Protein 3AL5 (pdb70)

Radius of gyration: 54.38 Å; Cα contacts (8 Å, |Δi|>4): 2625; chains: 4; bounding box: 56×183×69 Å

Nearest PDB structures (foldseek):
  3al6-assembly2_D  TM=9.969E-01  e=1.063E-65  Homo sapiens
  3al5-assembly1_A  TM=9.941E-01  e=2.226E-61  Homo sapiens
  3al6-assembly1_A  TM=9.921E-01  e=4.547E-59  Homo sapiens
  3al5-assembly2_C  TM=9.938E-01  e=9.285E-57  Homo sapiens
  3al6-assembly2_C  TM=9.927E-01  e=5.433E-50  Homo sapiens

Sequence (1205 aa):
QHLPVPRLEGVSREQFMQHLYPQRKPLVLEGIDLGPCTSKWTVDYLSQVGGKKEVKIHVQMDFSKNFVYRTLPFDQLVQRAAEKHKEFFVSEDEKYYLRSLGEDPRKDVADIRKQFPLLKGDIKFPEFFKEEQFFSSVFRISSPGLQLWTHYDVMDNLLIQVTGKKRVVLFSPRDAQYLYLKGTKSEVLNIDNPDLAKYPLFSKARRYECSLEAGDVLFIPALWFHNVISEEFGVGVNIFWKHLPSECYDKTDTYGNKDPTAASRAAQILDRALKTLAELPEEYRDFYARRMVLHIQDKAYSMAGQHLPVPRLEGVSREQFMQHLYPQRKPLVLEGIDLGPCTSKWTVDYLSQVGGKKEVKIHVAAVAQMDFISKNFVYRTLPFDQLVQRAAEEKHKEFFVSEDEKYYLRSLGEDPRKDVADIRKQFPLLKGDIKFPEFFKEEQFFSSVFRISSPGLQLWTHYDVMDNLLIQVTGKKRVVLFSPRDAQYLYLKGTKSEVLNIDNPDLAKYPLFSKARRYECSLEAGDVLFIPALWFHNVISEEFGVGVNIFWKHLPSECYDKTDTYGNKDPTAASRAAQILDRALKTLAELPEEYRDFYARRMVLHIQDKAYSLPVPRLEGVSREQFMQHLYPQRKPLVLEGIDLGPCTSKWTVDYLSQEVKIHVAAVYRTLPFDQLVQRAAEEFFVSEDEKYYLRSLGEDPRKDVADIRKQFPLLKGDIKFPEFFKEEQFFSSVFRISSPGLWTHYDVMDNLLIQVTGKKRVVLFSPRDAQYLYLKGTKSEVLNIDNPDLAKYPLFSKARRYECSLEAGDVLFIPALWFHNVISEEFGVGVNIFWKHLPSECYDKTDTYGNKDPTAASRAAQILDRALKTLAELPEEYRDFYARRMVLHIQDKAYSQHLPVPRLEGVSREQFMQHLYPQRKPLVLEGIDLGPCTSKWTVDYLSQVGGKKEVKIHVAAVAQMDFISKNFVYRTLPFDQLVQRAAEEKHKEFFVSEDEKYYLRSLGEDPRKDVADIRKQFPLLKGDIKFPEFFKEEQFFSSVFRISSPGLQLWTHYDVMDNLLIQVTGKKRVVLFSPRDAQYLYLKGTKSEVLNIDNPDLAKYPLFSKARRYECSLEAGDVLFIPALWFHNVISEEFGVGVNIFWKHLPSECYDKTDTYGNKDPTAASRAAQILDRALKTLAELPEEYRDFYARRMVLHIQDKAYS

InterPro domains:
  IPR003347 JmjC domain [PS51184] (102-267)
  IPR003347 JmjC domain [SM00558] (114-265)
  IPR041667 Cupin-like domain 8 [PF13621] (17-254)

Organism: Homo sapiens (NCBI:txid9606)

GO terms:
  GO:0000049 tRNA binding (F, IDA)
  GO:0102524 tRNA(Phe) (7-(3-amino-3-carboxypropyl)wyosine37-C2)-hydroxylase activity (F, IDA)
  GO:0005506 iron ion binding (F, IDA)
  GO:0042803 protein homodimerization activity (F, IDA)
  GO:0031591 wybutosine biosynthetic process (P, IDA)
  GO:0005737 cytoplasm (C, TAS)
  GO:0005515 protein binding (F, IPI)

Solvent-accessible surface area: 53908 Å² total; per-residue (Å²): 97,105,69,103,5,67,93,56,142,72,24,55,128,99,70,0,49,94,119,28,31,82,105,35,90,2,11,0,0,57,77,42,96,4,12,67,0,54,89,79,6,66,64,112,64,0,22,78,47,32,25,152,72,90,24,55,8,78,44,116,27,19,72,103,99,93,39,78,91,31,105,32,56,19,24,46,7,0,54,38,0,44,61,103,17,113,92,55,88,107,50,72,78,32,55,16,47,8,21,21,52,6,102,42,96,93,76,58,43,2,23,12,114,78,77,18,87,63,3,43,67,13,7,112,38,11,137,12,31,134,95,134,49,49,42,4,1,0,17,33,0,16,10,63,51,22,24,21,74,10,24,2,4,1,2,0,6,0,10,0,1,0,30,19,27,18,46,0,0,0,28,29,16,107,21,14,87,58,14,60,56,78,52,33,26,10,38,20,45,45,20,84,81,50,39,83,92,149,43,74,84,22,72,64,15,34,45,31,36,12,45,0,104,55,15,9,0,0,0,5,0,1,1,14,0,8,1,26,18,6,101,48,36,4,0,0,5,1,0,0,1,11,54,11,82,78,140,29,29,42,110,112,23,33,84,0,30,38,23,0,67,22,2,64,52,0,26,60,44,0,78,47,0,13,68,34,0,57,126,13,60,76,84,2,43,3,4,0,0,30,64,5,7,49,64,0,65,120,126,8,43,79,191,70,42,76,93,58,103,4,79,93,72,133,65,25,36,102,98,80,0,35,142,129,34,31,76,118,45,105,3,11,0,0,53,71,39,98,4,9,68,0,59,93,80,6,79,57,109,53,0,14,151,43,8,25,164,89,116,18,108,1,28,1,1,49,71,47,68,2,27,37,80,72,135,50,21,48,105,84,73,10,37,0,14,63,0,0,84,20,0,40,66,83,54,9,107,58,94,71,80,38,91,80,1,46,0,13,1,12,2,53,3,145,50,61,214,159,38,40,2,20,0,155,155,19,11,83,125,1,24,62,11,1,120,36,10,120,10,26,144,150,88,40,54,31,0,0,0,0,31,0,6,2,39,34,4,13,11,24,2,8,5,8,1,4,0,7,0,11,0,0,0,32,11,19,6,30,0,0,0,2,28,20,110,15,2,43,44,1,45,42,137,62,20,44,1,48,2,27,57,8,82,113,36,67,82,99,125,34,73,89,18,57,92,10,23,38,23,43,11,48,0,100,56,17,8,0,0,0,5,1,3,8,13,0,7,1,20,30,1,96,93,32,0,0,0,0,1,0,1,1,40,60,14,73,44,149,38,25,37,180,97,15,24,64,0,37,105,29,0,53,13,0,53,167,0,38,68,47,2,68,42,0,18,60,68,1,36,168,14,55,87,44,0,48,4,6,4,0,35,74,5,6,42,68,0,75,128,68,4,32,72,135,98,8,78,103,51,144,76,27,66,127,69,36,2,61,74,74,31,32,85,58,30,121,4,8,0,2,56,70,33,119,2,25,85,0,54,88,42,10,71,73,76,92,42,34,115,93,64,75,15,51,40,43,52,170,145,40,87,31,78,47,76,42,21,23,76,116,7,44,118,70,96,72,84,44,155,104,24,12,17,37,33,78,14,40,5,102,50,65,101,70,74,44,2,30,3,158,77,55,58,86,151,37,22,70,27,7,54,43,16,121,13,33,57,86,95,68,70,24,0,0,0,15,75,46,26,1,39,78,57,185,2,54,8,18,1,2,0,8,7,26,5,9,1,39,19,24,19,42,4,36,0,18,24,14,104,19,15,45,56,9,56,63,69,70,40,26,6,48,10,129,88,46,129,78,48,60,54,107,147,29,82,100,26,82,76,15,55,43,35,65,17,70,3,123,57,10,8,0,0,2,6,0,1,0,16,4,11,18,73,48,9,70,89,39,9,22,6,6,2,6,7,3,37,61,14,75,34,127,25,15,21,162,86,12,13,106,1,49,79,34,0,68,10,2,57,44,0,31,68,45,2,59,47,0,9,65,46,0,49,83,15,65,98,43,0,53,4,4,1,0,33,76,6,6,56,62,0,66,119,57,6,35,74,125,115,66,108,3,70,96,64,140,66,29,52,105,122,97,0,29,116,126,40,35,75,117,35,93,3,13,0,1,48,70,38,97,4,15,66,0,58,89,79,6,77,55,108,50,0,12,160,47,10,25,133,89,124,16,102,0,29,2,1,54,79,44,44,6,28,26,144,67,111,48,13,42,92,92,63,16,41,0,14,62,0,0,82,34,0,37,66,144,70,3,109,57,74,74,78,27,87,87,0,37,0,33,2,14,6,67,5,162,62,64,207,75,51,42,1,7,0,114,156,19,13,86,142,1,39,63,9,4,117,40,12,118,11,29,114,160,141,56,38,27,0,0,0,0,30,0,12,0,29,33,5,15,18,46,4,21,3,4,1,2,0,6,0,12,0,1,0,25,13,64,15,35,0,1,0,0,19,9,119,19,6,68,33,0,48,62,53,60,23,39,3,75,5,42,48,3,81,110,23,64,93,94,133,26,69,81,12,62,117,3,32,39,29,33,12,35,0,83,56,17,10,0,0,2,5,1,1,0,13,0,9,3,29,26,4,81,85,28,4,0,0,0,2,0,0,1,36,53,11,74,39,130,30,20,31,154,89,21,31,57,0,30,109,21,0,68,21,2,44,45,0,28,109,22,4,76,136,0,16,68,30,0,52,118,3,60,97,39,0,39,2,6,1,0,31,83,9,3,57,54,0,67,123,123,2,36,106

B-factor: mean 77.45, std 28.44, range [17.19, 178.58]

Foldseek 3Di:
DEAAAAEDEDQDLVNCLPPNVVVLGKYKYFDDPFACLLPPVDLVSVLVLLWQDKFWKKWLADPVHPIDIDIGGRSVLSVCLQHCPPDDDPDSPTWIWGKAADDPNQAAAAACCVRRVRSVVGTDDRNNDDPVFWQYKIKIWTHAQRKDFKFFFQFKKKKAFSWAKKKKKKFDLVCVVQQCDPQGTGRFSPLPDTPCVVRVRSVVTHIYIDMDDRRMIMINRGRMMMIMGGNHTGMMMMTGTHPDDPQQADNSDRDRRDDRVVVVVVVVVVVVVLVVLVPPPPVSSVVVVVVVVVVCCVPPPD/DFLAEAAAAEDEPDDLCCCQPPVVVVQGKHKYFDDCWFCLLVQPDLVRCCVQVWFPKAKKKKAPDQQQAPVVRRIDIDIDTRSVLSVQQQDQAQPDDDPHRRIKMKDKGADPPNQQAFAACCVRRVVSVVRTDDDCNDDPVFWAHKIKIWIHASHKDFKFFFQFKKKKAWSAAKKKKKKFPLVLVVQFCDDQRTGNQRPLVDGPCVVRVSVRRTYIYIDMDHHRMMMIHRGSMIMIMGGNHTTMMMMTTTHPDDPQQQDNSDSPGRDDRVVVVVVVVVVVVVCVVLVPPDPVRSVVVVVVVVVVCCPPPVD/DAAAEAEPQDLVCLQPPNVVVLAKHKYFQDCFAQLLPQVDLVRQLCWAFKDWAQLTGIGDRNVLSVLLQVCPDPDSNIKIKDKAADPDRQAAAAACCVVPVVCSVRTDDDPNDDPVFFAHKIKIWIRAPAWWFFFLWKKWKAWSFAKKKKKKFDLVLVVQQCDDQRTGPQGPLVDTPCVVRVSVPVTDMYIDMDHHRMIMIHRGSMIMDMGRNHGTIIMMTTTDPDDPQQQDNSDRHRRDHGPVVVVVVVVVVVVLVVLVPDDPVRSVVVVVVVVVVCCVPPVD/DAAAAEEEEPQDLCCCQVPVVVVLGKYKYFDDCFACCLVQVDLVRCLVLVFQQKFWKKKAPDQQAADVPGRIDIDIGRRSVQSVLLQDQAQPDDDPHRRIKMKGKAADPPNQQAAAACCVNRVVSSVRTDDPPNDDPVFFAHKIKIWIHASHKYFKFFFAFKKKKAWQAAKKKKKKFDLVQVVQFCDDQRGGRQRCLPDGPCVVRVSVVPTHIYIDMDHRRMIMIHRGSIIMMMGGNHTTMIMMITTHPDDPQQCDSSDNYRRDHRVVVVVVVVVVVVVLVVLPVDDDVSSVVVVVVVVVVCCVPPPD

CATH classification: 2.60.120.650 (+1 more: 6.10.140.1470)

Secondary structure (DSSP, 8-state):
---BPPEEES--HHHIIIIIGGG---EEEES----THHHH--HHHHHHHH-S-EEEEE----------EEEEEHHHHHHHHH---SS-SS-TT---EEE---SSTTT----HHHH-HHHHTT------S-GGGEEEEEEEEE-TT-EEEEE--SSEEEEEE-SS-EEEEEE-GGGGGGGTEETTEES---SSS--TTT-TTGGG--EEEEEE-TT-EEEE-TT-EEEEEESS-EEEEEEEE-SS-GGGS-TT-SSS-SPPHHHHHHHHHHHHHHHHHTTS-HHHHHHHHHHHHHHHHHHT--/-TT-EEEPPEEES--HHHIIIIIGGG---EEEES----THHHH--HHHHHHHHTT-EEEEEEESSSB--TTTT-EEEEEEEHHHHHHHHH-SS-SS-SS-TT-EEEEE---SSTTT----HHHH-HHHHHT------S-GGGEEEEEEEEE-TT-BPPPB--SSEEEEEE-SS-EEEEEE-GGGGGGS-EETTEES---SSS--TTT-GGGGG--EEEEEE-TT-EEEE-TT-EEEEEESS-EEEEEEEE-SS-GGGS-TT-SSS-S--HHHHHHHHHHHHHHHHGGGS-HHHHHHHHHHHHHHHHHHS--/-B--EEES--HHIIIIIISTT---EEEET----THHHH--HHHHH---EE-EE---EE--HHHHHHHHHH---S-TT-EEEEE---SSTTTPPP-HHHH-HHHHTT------S-GGGEEEEEEEEE-TT---B--SSEEEEEE-SSEEEEEEE-TT--GGG-EETTEES---TTS--TTT-TTTTS--EEEEEEETT-EEEE-TT-EEEEE-SS-EEEEEEEE-SS-GGGS-TT-SSS-SPPHHHHHHHHHHHHHHHHHHTS-HHHHHHHHHHHHHHHHHHH--/-EEEPPEEES--HHIIIIIIGGG---EEEES----THHHH--HHHHHHHH-S-EEEEEEESSSB--TTTT-EEEEEEEHHHHHHHHT-SS-SS-SS-TTPEEEEE---SSTTT----HHHHSHHHHTT----S-S-GGGEEEEEEEEE-TTEEEEEE--SSEEEEEE-SS-EEEEEE-GGGGGGT-EETTEES-S-SSS--TTT-GGGGG--EEEEEE-TT-EEEE-TT-EEEEEESS-EEEEEEEE-SS-GGGS-TT-SSS-SPPHHHHHHHHHHHHHHHHHTTS-HHHHHHHHHHHHHHHHHHT--

Structure (mmCIF, N/CA/C/O backbone):
data_3AL5
#
_entry.id   3AL5
#
_cell.length_a   164.942
_cell.length_b   164.942
_cell.length_c   105.149
_cell.angle_alpha   90.000
_cell.angle_beta   90.000
_cell.angle_gamma   90.000
#
_symmetry.space_group_name_H-M   'P 41 21 2'
#
loop_
_entity.id
_entity.type
_entity.pdbx_description
1 polymer 'JmjC domain-containing protein C2orf60'
2 non-polymer 'MAGNESIUM ION'
#
loop_
_atom_site.group_PDB
_atom_site.id
_atom_site.type_symbol
_atom_site.label_atom_id
_atom_site.label_alt_id
_atom_site.label_comp_id
_atom_site.label_asym_id
_atom_site.label_entity_id
_atom_site.label_seq_id
_atom_site.pdbx_PDB_ins_code
_atom_site.Cartn_x
_atom_site.Cartn_y
_atom_site.Cartn_z
_atom_site.occupancy
_atom_site.B_iso_or_equiv
_atom_site.auth_seq_id
_atom_site.auth_comp_id
_atom_site.auth_asym_id
_atom_site.auth_atom_id
_atom_site.pdbx_PDB_model_num
ATOM 1 N N . GLN A 1 27 ? -56.866 -47.537 -39.907 1.00 162.65 4 GLN A N 1
ATOM 2 C CA . GLN A 1 27 ? -57.827 -48.237 -39.063 1.00 162.71 4 GLN A CA 1
ATOM 3 C C . GLN A 1 27 ? -58.212 -49.585 -39.681 1.00 167.42 4 GLN A C 1
ATOM 4 O O . GLN A 1 27 ? -59.233 -50.181 -39.321 1.00 165.90 4 GLN A O 1
ATOM 6 N N . HIS A 1 28 ? -57.383 -50.041 -40.621 1.00 168.87 5 HIS A N 1
ATOM 7 C CA . HIS A 1 28 ? -57.490 -51.375 -41.222 1.00 164.36 5 HIS A CA 1
ATOM 8 C C . HIS A 1 28 ? -56.111 -51.869 -41.682 1.00 145.08 5 HIS A C 1
ATOM 9 O O . HIS A 1 28 ? -55.683 -51.615 -42.807 1.00 143.16 5 HIS A O 1
ATOM 16 N N . LEU A 1 29 ? -55.422 -52.589 -40.807 1.00 128.75 6 LEU A N 1
ATOM 17 C CA . LEU A 1 29 ? -54.057 -52.999 -41.085 1.00 110.85 6 LEU A CA 1
ATOM 18 C C . LEU A 1 29 ? -53.979 -54.463 -41.453 1.00 107.90 6 LEU A C 1
ATOM 19 O O . LEU A 1 29 ? -54.905 -55.231 -41.191 1.00 105.10 6 LEU A O 1
ATOM 24 N N . PRO A 1 30 ? -52.867 -54.849 -42.089 1.00 110.74 7 PRO A N 1
ATOM 25 C CA . PRO A 1 30 ? -52.563 -56.257 -42.344 1.00 110.66 7 PRO A CA 1
ATOM 26 C C . PRO A 1 30 ? -51.701 -56.799 -41.207 1.00 106.01 7 PRO A C 1
ATOM 27 O O . PRO A 1 30 ? -51.009 -56.028 -40.538 1.00 105.27 7 PRO A O 1
ATOM 31 N N . VAL A 1 31 ? -51.753 -58.102 -40.970 1.00 97.51 8 VAL A N 1
ATOM 32 C CA . VAL A 1 31 ? -50.881 -58.683 -39.961 1.00 90.96 8 VAL A CA 1
ATOM 33 C C . VAL A 1 31 ? -49.615 -59.136 -40.679 1.00 75.71 8 VAL A C 1
ATOM 34 O O . VAL A 1 31 ? -49.696 -59.758 -41.740 1.00 64.33 8 VAL A O 1
ATOM 38 N N . PRO A 1 32 ? -48.435 -58.767 -40.146 1.00 68.26 9 PRO A N 1
ATOM 39 C CA . PRO A 1 32 ? -47.239 -59.110 -40.926 1.00 52.10 9 PRO A CA 1
ATOM 40 C C . PRO A 1 32 ? -47.182 -60.604 -41.186 1.00 50.31 9 PRO A C 1
ATOM 41 O O . PRO A 1 32 ? -47.511 -61.412 -40.310 1.00 59.30 9 PRO A O 1
ATOM 45 N N . ARG A 1 33 ? -46.799 -60.967 -42.400 1.00 58.97 10 ARG A N 1
ATOM 46 C CA . ARG A 1 33 ? -46.469 -62.349 -42.707 1.00 63.21 10 ARG A CA 1
ATOM 47 C C . ARG A 1 33 ? -44.942 -62.440 -42.768 1.00 69.29 10 ARG A C 1
ATOM 48 O O . ARG A 1 33 ? -44.264 -61.489 -43.174 1.00 72.43 10 ARG A O 1
ATOM 56 N N . LEU A 1 34 ? -44.398 -63.563 -42.321 1.00 64.10 11 LEU A N 1
ATOM 57 C CA . LEU A 1 34 ? -42.964 -63.727 -42.268 1.00 55.93 11 LEU A CA 1
ATOM 58 C C . LEU A 1 34 ? -42.656 -65.140 -42.670 1.00 69.93 11 LEU A C 1
ATOM 59 O O . LEU A 1 34 ? -43.307 -66.077 -42.194 1.00 65.14 11 LEU A O 1
ATOM 64 N N . GLU A 1 35 ? -41.677 -65.294 -43.562 1.00 71.97 12 GLU A N 1
ATOM 65 C CA . GLU A 1 35 ? -41.173 -66.615 -43.889 1.00 66.62 12 GLU A CA 1
ATOM 66 C C . GLU A 1 35 ? -39.813 -66.817 -43.234 1.00 64.77 12 GLU A C 1
ATOM 67 O O . GLU A 1 35 ? -39.128 -65.849 -42.908 1.00 52.08 12 GLU A O 1
ATOM 73 N N . GLY A 1 36 ? -39.457 -68.083 -43.021 1.00 71.43 13 GLY A N 1
ATOM 74 C CA . GLY A 1 36 ? -38.164 -68.461 -42.493 1.00 70.25 13 GLY A CA 1
ATOM 75 C C . GLY A 1 36 ? -37.820 -67.799 -41.177 1.00 71.43 13 GLY A C 1
ATOM 76 O O . GLY A 1 36 ? -36.775 -67.172 -41.049 1.00 76.86 13 GLY A O 1
ATOM 77 N N . VAL A 1 37 ? -38.707 -67.923 -40.201 1.00 69.00 14 VAL A N 1
ATOM 78 C CA . VAL A 1 37 ? -38.405 -67.468 -38.855 1.00 61.75 14 VAL A CA 1
ATOM 79 C C . VAL A 1 37 ? -37.977 -68.650 -37.990 1.00 61.81 14 VAL A C 1
ATOM 80 O O . VAL A 1 37 ? -38.705 -69.641 -37.869 1.00 56.72 14 VAL A O 1
ATOM 84 N N . SER A 1 38 ? -36.782 -68.538 -37.411 1.00 56.01 15 SER A N 1
ATOM 85 C CA . SER A 1 38 ? -36.246 -69.554 -36.515 1.00 52.33 15 SER A CA 1
ATOM 86 C C . SER A 1 38 ? -36.974 -69.628 -35.168 1.00 70.43 15 SER A C 1
ATOM 87 O O . SER A 1 38 ? -37.570 -68.642 -34.675 1.00 55.26 15 SER A O 1
ATOM 90 N N . ARG A 1 39 ? -36.909 -70.825 -34.592 1.00 81.99 16 ARG A N 1
ATOM 91 C CA . ARG A 1 39 ? -37.369 -71.107 -33.243 1.00 76.14 16 ARG A CA 1
ATOM 92 C C . ARG A 1 39 ? -36.813 -70.048 -32.317 1.00 71.25 16 ARG A C 1
ATOM 93 O O . ARG A 1 39 ? -37.529 -69.493 -31.493 1.00 68.88 16 ARG A O 1
ATOM 101 N N . GLU A 1 40 ? -35.525 -69.764 -32.463 1.00 77.31 17 GLU A N 1
ATOM 102 C CA . GLU A 1 40 ? -34.887 -68.749 -31.640 1.00 87.06 17 GLU A CA 1
ATOM 103 C C . GLU A 1 40 ? -35.391 -67.348 -31.975 1.00 81.16 17 GLU A C 1
ATOM 104 O O . GLU A 1 40 ? -36.008 -66.697 -31.141 1.00 85.53 17 GLU A O 1
ATOM 110 N N . GLN A 1 41 ? -35.136 -66.894 -33.198 1.00 82.30 18 GLN A N 1
ATOM 111 C CA . GLN A 1 41 ? -35.516 -65.552 -33.621 1.00 78.80 18 GLN A CA 1
ATOM 112 C C . GLN A 1 41 ? -36.903 -65.142 -33.111 1.00 80.25 18 GLN A C 1
ATOM 113 O O . GLN A 1 41 ? -37.101 -64.019 -32.638 1.00 78.21 18 GLN A O 1
ATOM 119 N N . PHE A 1 42 ? -37.865 -66.052 -33.210 1.00 73.60 19 PHE A N 1
ATOM 120 C CA . PHE A 1 42 ? -39.200 -65.780 -32.690 1.00 69.05 19 PHE A CA 1
ATOM 121 C C . PHE A 1 42 ? -39.187 -65.539 -31.191 1.00 71.03 19 PHE A C 1
ATOM 122 O O . PHE A 1 42 ? -39.567 -64.462 -30.731 1.00 74.07 19 PHE A O 1
ATOM 130 N N . MET A 1 43 ? -38.767 -66.555 -30.436 1.00 71.86 20 MET A N 1
ATOM 131 C CA . MET A 1 43 ? -38.665 -66.476 -28.975 1.00 68.37 20 MET A CA 1
ATOM 132 C C . MET A 1 43 ? -37.988 -65.187 -28.523 1.00 75.44 20 MET A C 1
ATOM 133 O O . MET A 1 43 ? -38.591 -64.362 -27.826 1.00 82.63 20 MET A O 1
ATOM 138 N N . GLN A 1 44 ? -36.729 -65.016 -28.915 1.00 71.57 21 GLN A N 1
ATOM 139 C CA . GLN A 1 44 ? -35.965 -63.827 -28.543 1.00 76.94 21 GLN A CA 1
ATOM 140 C C . GLN A 1 44 ? -36.551 -62.488 -29.030 1.00 80.40 21 GLN A C 1
ATOM 141 O O . GLN A 1 44 ? -36.789 -61.588 -28.222 1.00 80.18 21 GLN A O 1
ATOM 147 N N . HIS A 1 45 ? -36.778 -62.344 -30.335 1.00 74.43 22 HIS A N 1
ATOM 148 C CA . HIS A 1 45 ? -37.020 -61.009 -30.891 1.00 75.96 22 HIS A CA 1
ATOM 149 C C . HIS A 1 45 ? -38.461 -60.700 -31.326 1.00 79.39 22 HIS A C 1
ATOM 150 O O . HIS A 1 45 ? -38.875 -59.533 -31.341 1.00 75.54 22 HIS A O 1
ATOM 157 N N . LEU A 1 46 ? -39.220 -61.729 -31.685 1.00 74.78 23 LEU A N 1
ATOM 158 C CA . LEU A 1 46 ? -40.597 -61.508 -32.116 1.00 68.35 23 LEU A CA 1
ATOM 159 C C . LEU A 1 46 ? -41.567 -61.590 -30.947 1.00 64.86 23 LEU A C 1
ATOM 160 O O . LEU A 1 46 ? -42.238 -60.607 -30.618 1.00 49.76 23 LEU A O 1
ATOM 165 N N . TYR A 1 47 ? -41.638 -62.769 -30.334 1.00 62.75 24 TYR A N 1
ATOM 166 C CA . TYR A 1 47 ? -42.549 -63.003 -29.229 1.00 68.69 24 TYR A CA 1
ATOM 167 C C . TYR A 1 47 ? -42.705 -61.785 -28.320 1.00 72.82 24 TYR A C 1
ATOM 168 O O . TYR A 1 47 ? -43.815 -61.319 -28.101 1.00 76.19 24 TYR A O 1
ATOM 177 N N . PRO A 1 48 ? -41.592 -61.255 -27.793 1.00 79.80 25 PRO A N 1
ATOM 178 C CA . PRO A 1 48 ? -41.682 -60.167 -26.809 1.00 78.92 25 PRO A CA 1
ATOM 179 C C . PRO A 1 48 ? -42.198 -58.851 -27.379 1.00 81.71 25 PRO A C 1
ATOM 180 O O . PRO A 1 48 ? -42.277 -57.856 -26.660 1.00 92.92 25 PRO A O 1
ATOM 184 N N . GLN A 1 49 ? -42.544 -58.851 -28.656 1.00 74.62 26 GLN A N 1
ATOM 185 C CA . GLN A 1 49 ? -43.133 -57.682 -29.289 1.00 76.46 26 GLN A CA 1
ATOM 186 C C . GLN A 1 49 ? -44.608 -57.631 -28.899 1.00 67.74 26 GLN A C 1
ATOM 187 O O . GLN A 1 49 ? -45.274 -56.603 -29.027 1.00 69.53 26 GLN A O 1
ATOM 193 N N . ARG A 1 50 ? -45.118 -58.760 -28.429 1.00 63.54 27 ARG A N 1
ATOM 194 C CA . ARG A 1 50 ? -46.507 -58.842 -28.016 1.00 68.39 27 ARG A CA 1
ATOM 195 C C . ARG A 1 50 ? -47.494 -58.419 -29.115 1.00 73.53 27 ARG A C 1
ATOM 196 O O . ARG A 1 50 ? -48.579 -57.930 -28.818 1.00 80.72 27 ARG A O 1
ATOM 204 N N . LYS A 1 51 ? -47.129 -58.625 -30.379 1.00 80.61 28 LYS A N 1
ATOM 205 C CA . LYS A 1 51 ? -48.035 -58.324 -31.494 1.00 81.42 28 LYS A CA 1
ATOM 206 C C . LYS A 1 51 ? -48.255 -59.555 -32.367 1.00 72.64 28 LYS A C 1
ATOM 207 O O . LYS A 1 51 ? -47.347 -60.372 -32.506 1.00 73.11 28 LYS A O 1
ATOM 213 N N . PRO A 1 52 ? -49.456 -59.683 -32.967 1.00 68.66 29 PRO A N 1
ATOM 214 C CA . PRO A 1 52 ? -49.849 -60.830 -33.804 1.00 65.91 29 PRO A CA 1
ATOM 215 C C . PRO A 1 52 ? -49.077 -60.916 -35.126 1.00 64.42 29 PRO A C 1
ATOM 216 O O . PRO A 1 52 ? -48.844 -59.906 -35.792 1.00 54.22 29 PRO A O 1
ATOM 220 N N . LEU A 1 53 ? -48.701 -62.134 -35.492 1.00 67.93 30 LEU A N 1
ATOM 221 C CA . LEU A 1 53 ? -47.870 -62.395 -36.658 1.00 56.90 30 LEU A CA 1
ATOM 222 C C . LEU A 1 53 ? -48.370 -63.679 -37.272 1.00 58.89 30 LEU A C 1
ATOM 223 O O . LEU A 1 53 ? -48.765 -64.598 -36.551 1.00 61.96 30 LEU A O 1
ATOM 228 N N . VAL A 1 54 ? -48.355 -63.770 -38.595 1.00 63.19 31 VAL A N 1
ATOM 229 C CA . VAL A 1 54 ? -48.632 -65.058 -39.218 1.00 65.82 31 VAL A CA 1
ATOM 230 C C . VAL A 1 54 ? -47.337 -65.617 -39.762 1.00 70.24 31 VAL A C 1
ATOM 231 O O . VAL A 1 54 ? -46.606 -64.924 -40.460 1.00 57.39 31 VAL A O 1
ATOM 235 N N . LEU A 1 55 ? -47.058 -66.872 -39.423 1.00 77.77 32 LEU A N 1
ATOM 236 C CA . LEU A 1 55 ? -45.802 -67.520 -39.782 1.00 60.48 32 LEU A CA 1
ATOM 237 C C . LEU A 1 55 ? -45.968 -68.523 -40.911 1.00 60.50 32 LEU A C 1
ATOM 238 O O . LEU A 1 55 ? -46.585 -69.584 -40.740 1.00 67.48 32 LEU A O 1
ATOM 243 N N . GLU A 1 56 ? -45.395 -68.180 -42.063 1.00 59.76 33 GLU A N 1
ATOM 244 C CA . GLU A 1 56 ? -45.456 -69.023 -43.252 1.00 59.62 33 GLU A CA 1
ATOM 245 C C . GLU A 1 56 ? -44.379 -70.114 -43.264 1.00 49.86 33 GLU A C 1
ATOM 246 O O . GLU A 1 56 ? -43.250 -69.898 -42.844 1.00 45.10 33 GLU A O 1
ATOM 252 N N . GLY A 1 57 ? -44.749 -71.291 -43.742 1.00 58.72 34 GLY A N 1
ATOM 253 C CA . GLY A 1 57 ? -43.784 -72.332 -44.025 1.00 64.58 34 GLY A CA 1
ATOM 254 C C . GLY A 1 57 ? -43.073 -72.917 -42.829 1.00 64.96 34 GLY A C 1
ATOM 255 O O . GLY A 1 57 ? -41.865 -73.148 -42.862 1.00 65.75 34 GLY A O 1
ATOM 256 N N . ILE A 1 58 ? -43.824 -73.152 -41.762 1.00 71.01 35 ILE A N 1
ATOM 257 C CA . ILE A 1 58 ? -43.323 -73.947 -40.664 1.00 62.83 35 ILE A CA 1
ATOM 258 C C . ILE A 1 58 ? -43.489 -75.420 -41.020 1.00 78.49 35 ILE A C 1
ATOM 259 O O . ILE A 1 58 ? -44.336 -75.767 -41.850 1.00 84.29 35 ILE A O 1
ATOM 264 N N . ASP A 1 59 ? -42.681 -76.285 -40.410 1.00 76.02 36 ASP A N 1
ATOM 265 C CA . ASP A 1 59 ? -42.875 -77.715 -40.587 1.00 72.22 36 ASP A CA 1
ATOM 266 C C . ASP A 1 59 ? -43.913 -78.229 -39.600 1.00 78.14 36 ASP A C 1
ATOM 267 O O . ASP A 1 59 ? -43.660 -78.340 -38.407 1.00 76.22 36 ASP A O 1
ATOM 272 N N . LEU A 1 60 ? -45.090 -78.541 -40.114 1.00 79.42 37 LEU A N 1
ATOM 273 C CA . LEU A 1 60 ? -46.182 -79.000 -39.287 1.00 67.55 37 LEU A CA 1
ATOM 274 C C . LEU A 1 60 ? -46.260 -80.521 -39.318 1.00 73.98 37 LEU A C 1
ATOM 275 O O . LEU A 1 60 ? -46.998 -81.145 -38.551 1.00 80.89 37 LEU A O 1
ATOM 280 N N . GLY A 1 61 ? -45.478 -81.113 -40.207 1.00 68.90 38 GLY A N 1
ATOM 281 C CA . GLY A 1 61 ? -45.543 -82.542 -40.426 1.00 81.95 38 GLY A CA 1
ATOM 282 C C . GLY A 1 61 ? -46.448 -82.914 -41.588 1.00 81.69 38 GLY A C 1
ATOM 283 O O . GLY A 1 61 ? -46.953 -82.047 -42.303 1.00 83.85 38 GLY A O 1
ATOM 284 N N . PRO A 1 62 ? -46.656 -84.219 -41.786 1.00 74.28 39 PRO A N 1
ATOM 285 C CA . PRO A 1 62 ? -47.514 -84.718 -42.859 1.00 77.35 39 PRO A CA 1
ATOM 286 C C . PRO A 1 62 ? -48.946 -84.226 -42.723 1.00 87.68 39 PRO A C 1
ATOM 287 O O . PRO A 1 62 ? -49.648 -84.124 -43.716 1.00 99.50 39 PRO A O 1
ATOM 291 N N . CYS A 1 63 ? -49.379 -83.934 -41.507 1.00 79.69 40 CYS A N 1
ATOM 292 C CA . CYS A 1 63 ? -50.770 -83.577 -41.293 1.00 85.23 40 CYS A CA 1
ATOM 293 C C . CYS A 1 63 ? -51.300 -82.657 -42.399 1.00 88.97 40 CYS A C 1
ATOM 294 O O . CYS A 1 63 ? -52.279 -82.983 -43.065 1.00 90.03 40 CYS A O 1
ATOM 297 N N . THR A 1 64 ? -50.644 -81.520 -42.610 1.00 91.20 41 THR A N 1
ATOM 298 C CA . THR A 1 64 ? -51.113 -80.545 -43.591 1.00 90.16 41 THR A CA 1
ATOM 299 C C . THR A 1 64 ? -51.304 -81.206 -44.941 1.00 93.46 41 THR A C 1
ATOM 300 O O . THR A 1 64 ? -52.056 -80.731 -45.802 1.00 87.99 41 THR A O 1
ATOM 304 N N . SER A 1 65 ? -50.590 -82.306 -45.116 1.00 98.40 42 SER A N 1
ATOM 305 C CA . SER A 1 65 ? -50.633 -83.059 -46.345 1.00 103.95 42 SER A CA 1
ATOM 306 C C . SER A 1 65 ? -51.873 -83.952 -46.353 1.00 105.83 42 SER A C 1
ATOM 307 O O . SER A 1 65 ? -52.754 -83.802 -47.209 1.00 104.74 42 SER A O 1
ATOM 310 N N . LYS A 1 66 ? -51.961 -84.848 -45.372 1.00 103.74 43 LYS A N 1
ATOM 311 C CA . LYS A 1 66 ? -52.931 -85.944 -45.435 1.00 109.28 43 LYS A CA 1
ATOM 312 C C . LYS A 1 66 ? -54.314 -85.773 -44.792 1.00 119.46 43 LYS A C 1
ATOM 313 O O . LYS A 1 66 ? -55.196 -86.594 -45.031 1.00 131.15 43 LYS A O 1
ATOM 319 N N . TRP A 1 67 ? -54.516 -84.733 -43.991 1.00 110.52 44 TRP A N 1
ATOM 320 C CA . TRP A 1 67 ? -55.800 -84.562 -43.308 1.00 99.91 44 TRP A CA 1
ATOM 321 C C . TRP A 1 67 ? -56.955 -84.190 -44.241 1.00 101.02 44 TRP A C 1
ATOM 322 O O . TRP A 1 67 ? -57.492 -83.079 -44.180 1.00 98.11 44 TRP A O 1
ATOM 333 N N . THR A 1 68 ? -57.318 -85.141 -45.103 1.00 109.40 45 THR A N 1
ATOM 334 C CA . THR A 1 68 ? -58.442 -85.007 -46.027 1.00 114.27 45 THR A CA 1
ATOM 335 C C . THR A 1 68 ? -59.717 -85.400 -45.314 1.00 122.11 45 THR A C 1
ATOM 336 O O . THR A 1 68 ? -59.684 -86.180 -44.359 1.00 123.53 45 THR A O 1
ATOM 340 N N . VAL A 1 69 ? -60.840 -84.871 -45.788 1.00 124.74 46 VAL A N 1
ATOM 341 C CA . VAL A 1 69 ? -62.133 -85.187 -45.201 1.00 128.87 46 VAL A CA 1
ATOM 342 C C . VAL A 1 69 ? -62.260 -86.700 -45.027 1.00 126.03 46 VAL A C 1
ATOM 343 O O . VAL A 1 69 ? -62.770 -87.185 -44.007 1.00 108.91 46 VAL A O 1
ATOM 347 N N . ASP A 1 70 ? -61.754 -87.428 -46.024 1.00 135.06 47 ASP A N 1
ATOM 348 C CA . ASP A 1 70 ? -61.846 -88.881 -46.072 1.00 135.00 47 ASP A CA 1
ATOM 349 C C . ASP A 1 70 ? -60.819 -89.531 -45.159 1.00 131.88 47 ASP A C 1
ATOM 350 O O . ASP A 1 70 ? -61.138 -90.463 -44.417 1.00 129.32 47 ASP A O 1
ATOM 355 N N . TYR A 1 71 ? -59.585 -89.038 -45.221 1.00 130.33 48 TYR A N 1
ATOM 356 C CA . TYR A 1 71 ? -58.553 -89.467 -44.286 1.00 130.03 48 TYR A CA 1
ATOM 357 C C . TYR A 1 71 ? -58.989 -89.195 -42.854 1.00 125.79 48 TYR A C 1
ATOM 358 O O . TYR A 1 71 ? -59.096 -90.110 -42.037 1.00 124.35 48 TYR A O 1
ATOM 367 N N . LEU A 1 72 ? -59.244 -87.927 -42.559 1.00 122.79 49 LEU A N 1
ATOM 368 C CA . LEU A 1 72 ? -59.736 -87.541 -41.247 1.00 125.66 49 LEU A CA 1
ATOM 369 C C . LEU A 1 72 ? -60.794 -88.515 -40.744 1.00 128.39 49 LEU A C 1
ATOM 370 O O . LEU A 1 72 ? -60.613 -89.156 -39.709 1.00 131.34 49 LEU A O 1
ATOM 375 N N . SER A 1 73 ? -61.889 -88.630 -41.492 1.00 129.00 50 SER A N 1
ATOM 376 C CA . SER A 1 73 ? -63.021 -89.472 -41.098 1.00 130.66 50 SER A CA 1
ATOM 377 C C . SER A 1 73 ? -62.581 -90.859 -40.648 1.00 124.57 50 SER A C 1
ATOM 378 O O . SER A 1 73 ? -62.932 -91.308 -39.555 1.00 114.44 50 SER A O 1
ATOM 381 N N . GLN A 1 74 ? -61.808 -91.538 -41.489 1.00 127.69 51 GLN A N 1
ATOM 382 C CA . GLN A 1 74 ? -61.263 -92.835 -41.110 1.00 125.90 51 GLN A CA 1
ATOM 383 C C . GLN A 1 74 ? -60.532 -92.758 -39.761 1.00 132.85 51 GLN A C 1
ATOM 384 O O . GLN A 1 74 ? -61.066 -93.177 -38.725 1.00 126.21 51 GLN A O 1
ATOM 386 N N . VAL A 1 75 ? -59.320 -92.202 -39.780 1.00 138.22 52 VAL A N 1
ATOM 387 C CA . VAL A 1 75 ? -58.446 -92.196 -38.603 1.00 138.45 52 VAL A CA 1
ATOM 388 C C . VAL A 1 75 ? -59.165 -91.786 -37.331 1.00 141.99 52 VAL A C 1
ATOM 389 O O . VAL A 1 75 ? -59.161 -92.517 -36.343 1.00 142.35 52 VAL A O 1
ATOM 393 N N . GLY A 1 76 ? -59.762 -90.601 -37.355 1.00 143.37 53 GLY A N 1
ATOM 394 C CA . GLY A 1 76 ? -60.446 -90.072 -36.192 1.00 139.51 53 GLY A CA 1
ATOM 395 C C . GLY A 1 76 ? -61.191 -91.142 -35.415 1.00 137.47 53 GLY A C 1
ATOM 396 O O . GLY A 1 76 ? -60.901 -91.376 -34.241 1.00 137.56 53 GLY A O 1
ATOM 397 N N . GLY A 1 77 ? -62.142 -91.800 -36.074 1.00 133.92 54 GLY A N 1
ATOM 398 C CA . GLY A 1 77 ? -62.960 -92.810 -35.425 1.00 129.85 54 GLY A CA 1
ATOM 399 C C . GLY A 1 77 ? -64.372 -92.320 -35.163 1.00 128.76 54 GLY A C 1
ATOM 400 O O . GLY A 1 77 ? -64.771 -91.260 -35.645 1.00 131.79 54 GLY A O 1
ATOM 401 N N . LYS A 1 78 ? -65.134 -93.086 -34.390 1.00 122.50 55 LYS A N 1
ATOM 402 C CA . LYS A 1 78 ? -66.533 -92.752 -34.151 1.00 121.62 55 LYS A CA 1
ATOM 403 C C . LYS A 1 78 ? -66.741 -92.079 -32.798 1.00 125.61 55 LYS A C 1
ATOM 404 O O . LYS A 1 78 ? -67.873 -91.975 -32.321 1.00 124.63 55 LYS A O 1
ATOM 410 N N . LYS A 1 79 ? -65.657 -91.618 -32.181 1.00 125.77 56 LYS A N 1
ATOM 411 C CA . LYS A 1 79 ? -65.747 -90.991 -30.863 1.00 123.08 56 LYS A CA 1
ATOM 412 C C . LYS A 1 79 ? -66.783 -89.865 -30.849 1.00 119.45 56 LYS A C 1
ATOM 413 O O . LYS A 1 79 ? -66.777 -88.995 -31.718 1.00 122.42 56 LYS A O 1
ATOM 415 N N . GLU A 1 80 ? -67.678 -89.882 -29.869 1.00 117.13 57 GLU A N 1
ATOM 416 C CA . GLU A 1 80 ? -68.678 -88.824 -29.760 1.00 123.01 57 GLU A CA 1
ATOM 417 C C . GLU A 1 80 ? -68.015 -87.493 -29.387 1.00 135.39 57 GLU A C 1
ATOM 418 O O . GLU A 1 80 ? -67.152 -87.445 -28.505 1.00 139.39 57 GLU A O 1
ATOM 420 N N . VAL A 1 81 ? -68.420 -86.419 -30.064 1.00 142.43 58 VAL A N 1
ATOM 421 C CA . VAL A 1 81 ? -67.828 -85.094 -29.851 1.00 140.46 58 VAL A CA 1
ATOM 422 C C . VAL A 1 81 ? -68.874 -83.993 -29.605 1.00 136.43 58 VAL A C 1
ATOM 423 O O . VAL A 1 81 ? -70.035 -84.119 -30.008 1.00 136.25 58 VAL A O 1
ATOM 425 N N . LYS A 1 82 ? -68.450 -82.912 -28.952 1.00 127.60 59 LYS A N 1
ATOM 426 C CA . LYS A 1 82 ? -69.346 -81.799 -28.636 1.00 122.84 59 LYS A CA 1
ATOM 427 C C . LYS A 1 82 ? -69.532 -80.824 -29.801 1.00 118.06 59 LYS A C 1
ATOM 428 O O . LYS A 1 82 ? -68.759 -79.875 -29.958 1.00 113.73 59 LYS A O 1
ATOM 430 N N . ILE A 1 83 ? -70.570 -81.059 -30.603 1.00 119.24 60 ILE A N 1
ATOM 431 C CA . ILE A 1 83 ? -70.851 -80.247 -31.787 1.00 114.44 60 ILE A CA 1
ATOM 432 C C . ILE A 1 83 ? -71.777 -79.083 -31.480 1.00 99.37 60 ILE A C 1
ATOM 433 O O . ILE A 1 83 ? -72.898 -79.288 -31.041 1.00 99.10 60 ILE A O 1
ATOM 435 N N . HIS A 1 84 ? -71.302 -77.865 -31.715 1.00 95.82 61 HIS A N 1
ATOM 436 C CA . HIS A 1 84 ? -72.177 -76.705 -31.802 1.00 105.62 61 HIS A CA 1
ATOM 437 C C . HIS A 1 84 ? -72.852 -76.732 -33.193 1.00 111.08 61 HIS A C 1
ATOM 438 O O . HIS A 1 84 ? -72.292 -77.289 -34.140 1.00 102.72 61 HIS A O 1
ATOM 445 N N . VAL A 1 85 ? -74.054 -76.158 -33.314 1.00 123.52 62 VAL A N 1
ATOM 446 C CA . VAL A 1 85 ? -74.763 -76.085 -34.609 1.00 117.07 62 VAL A CA 1
ATOM 447 C C . VAL A 1 85 ? -75.319 -74.684 -34.916 1.00 107.31 62 VAL A C 1
ATOM 448 O O . VAL A 1 85 ? -76.257 -74.207 -34.263 1.00 110.69 62 VAL A O 1
ATOM 452 N N . GLN A 1 90 ? -73.487 -66.922 -39.513 1.00 108.94 67 GLN A N 1
ATOM 453 C CA . GLN A 1 90 ? -73.305 -65.977 -38.417 1.00 119.79 67 GLN A CA 1
ATOM 454 C C . GLN A 1 90 ? -74.095 -66.411 -37.175 1.00 124.11 67 GLN A C 1
ATOM 455 O O . GLN A 1 90 ? -75.315 -66.592 -37.238 1.00 131.32 67 GLN A O 1
ATOM 461 N N . MET A 1 91 ? -73.386 -66.579 -36.056 1.00 116.35 68 MET A N 1
ATOM 462 C CA . MET A 1 91 ? -73.964 -67.102 -34.812 1.00 108.75 68 MET A CA 1
ATOM 463 C C . MET A 1 91 ? -74.221 -65.993 -33.797 1.00 121.68 68 MET A C 1
ATOM 464 O O . MET A 1 91 ? -73.680 -64.893 -33.926 1.00 124.92 68 MET A O 1
ATOM 466 N N . ASP A 1 92 ? -75.041 -66.291 -32.789 1.00 131.37 69 ASP A N 1
ATOM 467 C CA . ASP A 1 92 ? -75.420 -65.306 -31.769 1.00 140.49 69 ASP A CA 1
ATOM 468 C C . ASP A 1 92 ? -75.163 -65.782 -30.322 1.00 150.49 69 ASP A C 1
ATOM 469 O O . ASP A 1 92 ? -75.592 -66.872 -29.930 1.00 146.19 69 ASP A O 1
ATOM 471 N N . PHE A 1 93 ? -74.462 -64.952 -29.544 1.00 156.68 70 PHE A N 1
ATOM 472 C CA . PHE A 1 93 ? -74.145 -65.251 -28.144 1.00 150.66 70 PHE A CA 1
ATOM 473 C C . PHE A 1 93 ? -75.091 -64.528 -27.186 1.00 153.87 70 PHE A C 1
ATOM 474 O O . PHE A 1 93 ? -76.018 -63.835 -27.614 1.00 158.75 70 PHE A O 1
ATOM 476 N N . SER A 1 95 ? -78.551 -63.739 -26.782 1.00 140.73 72 SER A N 1
ATOM 477 C CA . SER A 1 95 ? -79.223 -64.296 -27.948 1.00 143.43 72 SER A CA 1
ATOM 478 C C . SER A 1 95 ? -78.546 -65.588 -28.381 1.00 145.98 72 SER A C 1
ATOM 479 O O . SER A 1 95 ? -77.448 -65.561 -28.931 1.00 143.37 72 SER A O 1
ATOM 481 N N . LYS A 1 96 ? -79.212 -66.713 -28.131 1.00 148.55 73 LYS A N 1
ATOM 482 C CA . LYS A 1 96 ? -78.681 -68.032 -28.470 1.00 148.43 73 LYS A CA 1
ATOM 483 C C . LYS A 1 96 ? -79.314 -68.624 -29.739 1.00 154.29 73 LYS A C 1
ATOM 484 O O . LYS A 1 96 ? -80.283 -69.381 -29.658 1.00 157.63 73 LYS A O 1
ATOM 486 N N . ASN A 1 97 ? -78.760 -68.282 -30.904 1.00 151.34 74 ASN A N 1
ATOM 487 C CA . ASN A 1 97 ? -79.236 -68.812 -32.185 1.00 148.00 74 ASN A CA 1
ATOM 488 C C . ASN A 1 97 ? -78.443 -70.053 -32.630 1.00 140.70 74 ASN A C 1
ATOM 489 O O . ASN A 1 97 ? -78.431 -70.424 -33.811 1.00 136.19 74 ASN A O 1
ATOM 494 N N . PHE A 1 98 ? -77.766 -70.675 -31.668 1.00 133.76 75 PHE A N 1
ATOM 495 C CA . PHE A 1 98 ? -77.002 -71.898 -31.900 1.00 117.68 75 PHE A CA 1
ATOM 496 C C . PHE A 1 98 ? -77.608 -72.998 -31.040 1.00 117.33 75 PHE A C 1
ATOM 497 O O . PHE A 1 98 ? -78.578 -72.768 -30.315 1.00 108.25 75 PHE A O 1
ATOM 499 N N . VAL A 1 99 ? -77.041 -74.194 -31.118 1.00 122.11 76 VAL A N 1
ATOM 500 C CA . VAL A 1 99 ? -77.446 -75.262 -30.216 1.00 121.64 76 VAL A CA 1
ATOM 501 C C . VAL A 1 99 ? -76.367 -76.325 -30.081 1.00 124.40 76 VAL A C 1
ATOM 502 O O . VAL A 1 99 ? -75.816 -76.805 -31.080 1.00 116.24 76 VAL A O 1
ATOM 506 N N . TYR A 1 100 ? -76.062 -76.680 -28.836 1.00 130.01 77 TYR A N 1
ATOM 507 C CA . TYR A 1 100 ? -75.117 -77.750 -28.568 1.00 129.22 77 TYR A CA 1
ATOM 508 C C . TYR A 1 100 ? -75.721 -79.068 -29.034 1.00 134.03 77 TYR A C 1
ATOM 509 O O . TYR A 1 100 ? -76.928 -79.287 -28.935 1.00 130.80 77 TYR A O 1
ATOM 511 N N . ARG A 1 101 ? -74.869 -79.933 -29.563 1.00 142.78 78 ARG A N 1
ATOM 512 C CA . ARG A 1 101 ? -75.278 -81.249 -30.026 1.00 150.92 78 ARG A CA 1
ATOM 513 C C . ARG A 1 101 ? -74.102 -82.188 -29.833 1.00 149.88 78 ARG A C 1
ATOM 514 O O . ARG A 1 101 ? -73.091 -81.811 -29.241 1.00 152.91 78 ARG A O 1
ATOM 516 N N . THR A 1 102 ? -74.234 -83.413 -30.327 1.00 144.90 79 THR A N 1
ATOM 517 C CA . THR A 1 102 ? -73.141 -84.375 -30.268 1.00 138.50 79 THR A CA 1
ATOM 518 C C . THR A 1 102 ? -73.280 -85.371 -31.402 1.00 134.13 79 THR A C 1
ATOM 519 O O . THR A 1 102 ? -74.373 -85.852 -31.678 1.00 139.29 79 THR A O 1
ATOM 523 N N . LEU A 1 103 ? -72.173 -85.689 -32.055 1.00 125.66 80 LEU A N 1
ATOM 524 C CA . LEU A 1 103 ? -72.207 -86.637 -33.154 1.00 131.26 80 LEU A CA 1
ATOM 525 C C . LEU A 1 103 ? -70.960 -87.504 -33.114 1.00 138.97 80 LEU A C 1
ATOM 526 O O . LEU A 1 103 ? -70.064 -87.265 -32.303 1.00 145.40 80 LEU A O 1
ATOM 528 N N . PRO A 1 104 ? -70.912 -88.534 -33.973 1.00 136.84 81 PRO A N 1
ATOM 529 C CA . PRO A 1 104 ? -69.700 -89.334 -34.177 1.00 135.38 81 PRO A CA 1
ATOM 530 C C . PRO A 1 104 ? -68.730 -88.577 -35.079 1.00 131.32 81 PRO A C 1
ATOM 531 O O . PRO A 1 104 ? -69.130 -88.126 -36.152 1.00 134.85 81 PRO A O 1
ATOM 535 N N . PHE A 1 105 ? -67.481 -88.444 -34.643 1.00 125.60 82 PHE A N 1
ATOM 536 C CA . PHE A 1 105 ? -66.494 -87.611 -35.328 1.00 122.62 82 PHE A CA 1
ATOM 537 C C . PHE A 1 105 ? -66.565 -87.660 -36.854 1.00 120.33 82 PHE A C 1
ATOM 538 O O . PHE A 1 105 ? -66.751 -86.635 -37.512 1.00 117.71 82 PHE A O 1
ATOM 546 N N . ASP A 1 106 ? -66.404 -88.856 -37.406 1.00 120.29 83 ASP A N 1
ATOM 547 C CA . ASP A 1 106 ? -66.369 -89.052 -38.854 1.00 120.11 83 ASP A CA 1
ATOM 548 C C . ASP A 1 106 ? -67.574 -88.436 -39.561 1.00 116.61 83 ASP A C 1
ATOM 549 O O . ASP A 1 106 ? -67.440 -87.823 -40.626 1.00 102.76 83 ASP A O 1
ATOM 554 N N . GLN A 1 107 ? -68.751 -88.616 -38.966 1.00 125.67 84 GLN A N 1
ATOM 555 C CA . GLN A 1 107 ? -69.972 -88.033 -39.503 1.00 128.62 84 GLN A CA 1
ATOM 556 C C . GLN A 1 107 ? -69.901 -86.512 -39.390 1.00 128.72 84 GLN A C 1
ATOM 557 O O . GLN A 1 107 ? -70.318 -85.796 -40.299 1.00 134.62 84 GLN A O 1
ATOM 559 N N . LEU A 1 108 ? -69.357 -86.023 -38.279 1.00 121.74 85 LEU A N 1
ATOM 560 C CA . LEU A 1 108 ? -69.201 -84.587 -38.068 1.00 112.41 85 LEU A CA 1
ATOM 561 C C . LEU A 1 108 ? -68.383 -83.957 -39.179 1.00 114.84 85 LEU A C 1
ATOM 562 O O . LEU A 1 108 ? -68.853 -83.059 -39.871 1.00 120.82 85 LEU A O 1
ATOM 567 N N . VAL A 1 109 ? -67.154 -84.422 -39.346 1.00 113.01 86 VAL A N 1
ATOM 568 C CA . VAL A 1 109 ? -66.316 -83.913 -40.415 1.00 116.23 86 VAL A CA 1
ATOM 569 C C . VAL A 1 109 ? -67.066 -83.985 -41.747 1.00 114.09 86 VAL A C 1
ATOM 570 O O . VAL A 1 109 ? -67.167 -82.984 -42.462 1.00 110.24 86 VAL A O 1
ATOM 574 N N . GLN A 1 110 ? -67.598 -85.168 -42.059 1.00 114.75 87 GLN A N 1
ATOM 575 C CA . GLN A 1 110 ? -68.321 -85.410 -43.314 1.00 117.18 87 GLN A CA 1
ATOM 576 C C . GLN A 1 110 ? -69.457 -84.405 -43.575 1.00 117.55 87 GLN A C 1
ATOM 577 O O . GLN A 1 110 ? -69.619 -83.914 -44.698 1.00 114.61 87 GLN A O 1
ATOM 579 N N . ARG A 1 111 ? -70.238 -84.098 -42.543 1.00 116.66 88 ARG A N 1
ATOM 580 C CA . ARG A 1 111 ? -71.262 -83.063 -42.663 1.00 118.62 88 ARG A CA 1
ATOM 581 C C . ARG A 1 111 ? -70.602 -81.687 -42.784 1.00 120.51 88 ARG A C 1
ATOM 582 O O . ARG A 1 111 ? -70.971 -80.882 -43.644 1.00 112.71 88 ARG A O 1
ATOM 584 N N . ALA A 1 112 ? -69.618 -81.438 -41.919 1.00 124.21 89 ALA A N 1
ATOM 585 C CA . ALA A 1 112 ? -68.872 -80.177 -41.889 1.00 117.18 89 ALA A CA 1
ATOM 586 C C . ALA A 1 112 ? -68.418 -79.729 -43.275 1.00 117.67 89 ALA A C 1
ATOM 587 O O . ALA A 1 112 ? -68.318 -78.528 -43.555 1.00 114.70 89 ALA A O 1
ATOM 589 N N . ALA A 1 113 ? -68.138 -80.705 -44.133 1.00 119.47 90 ALA A N 1
ATOM 590 C CA . ALA A 1 113 ? -67.715 -80.435 -45.499 1.00 124.03 90 ALA A CA 1
ATOM 591 C C . ALA A 1 113 ? -68.914 -80.176 -46.410 1.00 134.85 90 ALA A C 1
ATOM 592 O O . ALA A 1 113 ? -68.776 -79.552 -47.464 1.00 142.71 90 ALA A O 1
ATOM 594 N N . GLU A 1 114 ? -70.087 -80.658 -46.001 1.00 127.42 91 GLU A N 1
ATOM 595 C CA . GLU A 1 114 ? -71.309 -80.466 -46.777 1.00 126.31 91 GLU A CA 1
ATOM 596 C C . GLU A 1 114 ? -71.634 -78.986 -46.952 1.00 119.68 91 GLU A C 1
ATOM 597 O O . GLU A 1 114 ? -72.249 -78.587 -47.941 1.00 120.40 91 GLU A O 1
ATOM 599 N N . LYS A 1 116 ? -74.930 -77.818 -47.568 1.00 162.40 93 LYS A N 1
ATOM 600 C CA . LYS A 1 116 ? -76.203 -78.506 -47.379 1.00 168.61 93 LYS A CA 1
ATOM 601 C C . LYS A 1 116 ? -76.003 -79.998 -47.118 1.00 172.75 93 LYS A C 1
ATOM 602 O O . LYS A 1 116 ? -75.631 -80.753 -48.017 1.00 174.14 93 LYS A O 1
ATOM 604 N N . HIS A 1 117 ? -76.254 -80.412 -45.878 1.00 170.25 94 HIS A N 1
ATOM 605 C CA . HIS A 1 117 ? -76.134 -81.815 -45.490 1.00 159.46 94 HIS A CA 1
ATOM 606 C C . HIS A 1 117 ? -77.509 -82.461 -45.271 1.00 150.88 94 HIS A C 1
ATOM 607 O O . HIS A 1 117 ? -78.341 -81.940 -44.522 1.00 148.86 94 HIS A O 1
ATOM 609 N N . LYS A 1 118 ? -77.740 -83.588 -45.941 1.00 150.53 95 LYS A N 1
ATOM 610 C CA . LYS A 1 118 ? -79.005 -84.316 -45.834 1.00 161.41 95 LYS A CA 1
ATOM 611 C C . LYS A 1 118 ? -79.444 -84.496 -44.377 1.00 167.18 95 LYS A C 1
ATOM 612 O O . LYS A 1 118 ? -80.454 -83.930 -43.948 1.00 172.03 95 LYS A O 1
ATOM 614 N N . GLU A 1 119 ? -78.685 -85.285 -43.621 1.00 161.01 96 GLU A N 1
ATOM 615 C CA . GLU A 1 119 ? -78.975 -85.488 -42.207 1.00 153.03 96 GLU A CA 1
ATOM 616 C C . GLU A 1 119 ? -78.683 -84.213 -41.423 1.00 147.59 96 GLU A C 1
ATOM 617 O O . GLU A 1 119 ? -77.594 -83.641 -41.530 1.00 143.79 96 GLU A O 1
ATOM 619 N N . PHE A 1 120 ? -79.663 -83.766 -40.645 1.00 144.07 97 PHE A N 1
ATOM 620 C CA . PHE A 1 120 ? -79.504 -82.573 -39.830 1.00 140.28 97 PHE A CA 1
ATOM 621 C C . PHE A 1 120 ? -80.344 -82.672 -38.560 1.00 146.24 97 PHE A C 1
ATOM 622 O O . PHE A 1 120 ? -81.320 -83.421 -38.500 1.00 146.71 97 PHE A O 1
ATOM 624 N N . PHE A 1 121 ? -79.950 -81.919 -37.539 1.00 148.75 98 PHE A N 1
ATOM 625 C CA . PHE A 1 121 ? -80.714 -81.860 -36.299 1.00 150.71 98 PHE A CA 1
ATOM 626 C C . PHE A 1 121 ? -81.642 -80.638 -36.287 1.00 150.55 98 PHE A C 1
ATOM 627 O O . PHE A 1 121 ? -82.650 -80.627 -35.581 1.00 140.45 98 PHE A O 1
ATOM 629 N N . VAL A 1 122 ? -81.308 -79.618 -37.080 1.00 159.39 99 VAL A N 1
ATOM 630 C CA . VAL A 1 122 ? -82.080 -78.370 -37.096 1.00 165.35 99 VAL A CA 1
ATOM 631 C C . VAL A 1 122 ? -82.575 -77.940 -38.488 1.00 169.91 99 VAL A C 1
ATOM 632 O O . VAL A 1 122 ? -83.763 -77.657 -38.673 1.00 171.12 99 VAL A O 1
ATOM 636 N N . SER A 1 123 ? -81.660 -77.886 -39.456 1.00 167.32 100 SER A N 1
ATOM 637 C CA . SER A 1 123 ? -81.976 -77.418 -40.807 1.00 160.79 100 SER A CA 1
ATOM 638 C C . SER A 1 123 ? -81.198 -78.192 -41.859 1.00 155.82 100 SER A C 1
ATOM 639 O O . SER A 1 123 ? -80.187 -78.821 -41.552 1.00 156.42 100 SER A O 1
ATOM 642 N N . GLU A 1 124 ? -81.671 -78.133 -43.100 1.00 150.61 101 GLU A N 1
ATOM 643 C CA . GLU A 1 124 ? -80.961 -78.725 -44.227 1.00 147.59 101 GLU A CA 1
ATOM 644 C C . GLU A 1 124 ? -79.599 -78.058 -44.404 1.00 140.13 101 GLU A C 1
ATOM 645 O O . GLU A 1 124 ? -78.578 -78.724 -44.604 1.00 131.46 101 GLU A O 1
ATOM 647 N N . ASP A 1 125 ? -79.594 -76.731 -44.336 1.00 140.38 102 ASP A N 1
ATOM 648 C CA . ASP A 1 125 ? -78.355 -75.967 -44.372 1.00 136.95 102 ASP A CA 1
ATOM 649 C C . ASP A 1 125 ? -77.808 -75.776 -42.954 1.00 140.31 102 ASP A C 1
ATOM 650 O O . ASP A 1 125 ? -77.315 -74.699 -42.605 1.00 139.39 102 ASP A O 1
ATOM 652 N N . GLU A 1 126 ? -77.913 -76.821 -42.135 1.00 138.90 103 GLU A N 1
ATOM 653 C CA . GLU A 1 126 ? -77.394 -76.769 -40.774 1.00 124.71 103 GLU A CA 1
ATOM 654 C C . GLU A 1 126 ? -75.912 -76.448 -40.851 1.00 120.07 103 GLU A C 1
ATOM 655 O O . GLU A 1 126 ? -75.179 -77.042 -41.643 1.00 116.74 103 GLU A O 1
ATOM 657 N N . LYS A 1 127 ? -75.471 -75.480 -40.060 1.00 122.06 104 LYS A N 1
ATOM 658 C CA . LYS A 1 127 ? -74.046 -75.186 -39.997 1.00 124.76 104 LYS A CA 1
ATOM 659 C C . LYS A 1 127 ? -73.444 -76.038 -38.881 1.00 127.46 104 LYS A C 1
ATOM 660 O O . LYS A 1 127 ? -74.060 -76.195 -37.821 1.00 140.28 104 LYS A O 1
ATOM 662 N N . TYR A 1 128 ? -72.260 -76.601 -39.119 1.00 111.75 105 TYR A N 1
ATOM 663 C CA . TYR A 1 128 ? -71.647 -77.508 -38.148 1.00 109.13 105 TYR A CA 1
ATOM 664 C C . TYR A 1 128 ? -70.304 -77.017 -37.574 1.00 106.96 105 TYR A C 1
ATOM 665 O O . TYR A 1 128 ? -69.406 -76.608 -38.310 1.00 103.85 105 TYR A O 1
ATOM 667 N N . TYR A 1 129 ? -70.172 -77.066 -36.250 1.00 106.76 106 TYR A N 1
ATOM 668 C CA . TYR A 1 129 ? -68.953 -76.611 -35.579 1.00 104.85 106 TYR A CA 1
ATOM 669 C C . TYR A 1 129 ? -68.349 -77.690 -34.666 1.00 112.07 106 TYR A C 1
ATOM 670 O O . TYR A 1 129 ? -69.054 -78.580 -34.197 1.00 124.18 106 TYR A O 1
ATOM 679 N N . LEU A 1 130 ? -67.045 -77.598 -34.412 1.00 107.49 107 LEU A N 1
ATOM 680 C CA . LEU A 1 130 ? -66.372 -78.474 -33.448 1.00 95.84 107 LEU A CA 1
ATOM 681 C C . LEU A 1 130 ? -65.227 -77.792 -32.678 1.00 84.71 107 LEU A C 1
ATOM 682 O O . LEU A 1 130 ? -64.271 -77.286 -33.263 1.00 75.70 107 LEU A O 1
ATOM 687 N N . ARG A 1 131 ? -65.337 -77.791 -31.357 1.00 90.85 108 ARG A N 1
ATOM 688 C CA . ARG A 1 131 ? -64.298 -77.263 -30.494 1.00 88.68 108 ARG A CA 1
ATOM 689 C C . ARG A 1 131 ? -64.007 -78.321 -29.446 1.00 89.51 108 ARG A C 1
ATOM 690 O O . ARG A 1 131 ? -64.853 -78.612 -28.602 1.00 93.55 108 ARG A O 1
ATOM 698 N N . SER A 1 132 ? -62.808 -78.889 -29.512 1.00 79.62 109 SER A N 1
ATOM 699 C CA . SER A 1 132 ? -62.414 -79.999 -28.662 1.00 75.33 109 SER A CA 1
ATOM 700 C C . SER A 1 132 ? -62.362 -79.671 -27.178 1.00 84.04 109 SER A C 1
ATOM 701 O O . SER A 1 132 ? -61.956 -78.575 -26.770 1.00 69.59 109 SER A O 1
ATOM 704 N N . LEU A 1 133 ? -62.751 -80.662 -26.380 1.00 91.37 110 LEU A N 1
ATOM 705 C CA . LEU A 1 133 ? -62.828 -80.521 -24.940 1.00 90.40 110 LEU A CA 1
ATOM 706 C C . LEU A 1 133 ? -62.510 -81.855 -24.258 1.00 99.53 110 LEU A C 1
ATOM 707 O O . LEU A 1 133 ? -63.007 -82.912 -24.661 1.00 95.49 110 LEU A O 1
ATOM 709 N N . GLY A 1 134 ? -61.670 -81.798 -23.228 1.00 114.24 111 GLY A N 1
ATOM 710 C CA . GLY A 1 134 ? -61.237 -82.985 -22.507 1.00 121.73 111 GLY A CA 1
ATOM 711 C C . GLY A 1 134 ? -62.350 -83.824 -21.893 1.00 122.82 111 GLY A C 1
ATOM 712 O O . GLY A 1 134 ? -63.499 -83.384 -21.807 1.00 120.65 111 GLY A O 1
ATOM 713 N N . GLU A 1 135 ? -61.996 -85.035 -21.460 1.00 124.63 112 GLU A N 1
ATOM 714 C CA . GLU A 1 135 ? -62.946 -85.990 -20.882 1.00 122.01 112 GLU A CA 1
ATOM 715 C C . GLU A 1 135 ? -63.999 -85.309 -20.008 1.00 118.19 112 GLU A C 1
ATOM 716 O O . GLU A 1 135 ? -65.151 -85.149 -20.420 1.00 108.39 112 GLU A O 1
ATOM 718 N N . ASP A 1 136 ? -63.597 -84.921 -18.799 1.00 124.30 113 ASP A N 1
ATOM 719 C CA . ASP A 1 136 ? -64.453 -84.126 -17.919 1.00 131.32 113 ASP A CA 1
ATOM 720 C C . ASP A 1 136 ? -64.263 -82.644 -18.233 1.00 121.01 113 ASP A C 1
ATOM 721 O O . ASP A 1 136 ? -63.187 -82.078 -18.010 1.00 111.12 113 ASP A O 1
ATOM 723 N N . PRO A 1 137 ? -65.316 -82.008 -18.755 1.00 119.65 114 PRO A N 1
ATOM 724 C CA . PRO A 1 137 ? -65.213 -80.642 -19.280 1.00 109.70 114 PRO A CA 1
ATOM 725 C C . PRO A 1 137 ? -64.954 -79.625 -18.181 1.00 105.53 114 PRO A C 1
ATOM 726 O O . PRO A 1 137 ? -64.306 -78.614 -18.430 1.00 102.81 114 PRO A O 1
ATOM 730 N N . ARG A 1 138 ? -65.455 -79.898 -16.980 1.00 105.45 115 ARG A N 1
ATOM 731 C CA . ARG A 1 138 ? -65.260 -79.002 -15.843 1.00 100.26 115 ARG A CA 1
ATOM 732 C C . ARG A 1 138 ? -63.909 -79.245 -15.171 1.00 104.86 115 ARG A C 1
ATOM 733 O O . ARG A 1 138 ? -63.362 -78.350 -14.522 1.00 95.28 115 ARG A O 1
ATOM 735 N N . LYS A 1 139 ? -63.377 -80.457 -15.337 1.00 113.69 116 LYS A N 1
ATOM 736 C CA . LYS A 1 139 ? -62.129 -80.848 -14.684 1.00 116.92 116 LYS A CA 1
ATOM 737 C C . LYS A 1 139 ? -60.893 -80.628 -15.560 1.00 114.82 116 LYS A C 1
ATOM 738 O O . LYS A 1 139 ? -59.972 -79.914 -15.159 1.00 105.89 116 LYS A O 1
ATOM 740 N N . ASP A 1 140 ? -60.878 -81.234 -16.747 1.00 122.95 117 ASP A N 1
ATOM 741 C CA . ASP A 1 140 ? -59.682 -81.231 -17.603 1.00 130.17 117 ASP A CA 1
ATOM 742 C C . ASP A 1 140 ? -59.777 -80.368 -18.869 1.00 118.09 117 ASP A C 1
ATOM 743 O O . ASP A 1 140 ? -60.869 -80.075 -19.357 1.00 115.84 117 ASP A O 1
ATOM 748 N N . VAL A 1 141 ? -58.614 -79.965 -19.377 1.00 109.31 118 VAL A N 1
ATOM 749 C CA . VAL A 1 141 ? -58.511 -79.178 -20.603 1.00 97.15 118 VAL A CA 1
ATOM 750 C C . VAL A 1 141 ? -58.574 -80.073 -21.836 1.00 99.04 118 VAL A C 1
ATOM 751 O O . VAL A 1 141 ? -58.406 -81.290 -21.747 1.00 105.19 118 VAL A O 1
ATOM 755 N N . ALA A 1 142 ? -58.820 -79.467 -22.991 1.00 92.55 119 ALA A N 1
ATOM 756 C CA . ALA A 1 142 ? -58.684 -80.183 -24.248 1.00 86.77 119 ALA A CA 1
ATOM 757 C C . ALA A 1 142 ? -57.192 -80.336 -24.551 1.00 87.42 119 ALA A C 1
ATOM 758 O O . ALA A 1 142 ? -56.373 -79.489 -24.177 1.00 72.26 119 ALA A O 1
ATOM 760 N N . ASP A 1 143 ? -56.840 -81.433 -25.209 1.00 95.26 120 ASP A N 1
ATOM 761 C CA . ASP A 1 143 ? -55.442 -81.763 -25.462 1.00 86.82 120 ASP A CA 1
ATOM 762 C C . ASP A 1 143 ? -55.366 -82.776 -26.594 1.00 88.63 120 ASP A C 1
ATOM 763 O O . ASP A 1 143 ? -55.764 -83.926 -26.431 1.00 98.36 120 ASP A O 1
ATOM 768 N N . ILE A 1 144 ? -54.857 -82.347 -27.744 1.00 83.56 121 ILE A N 1
ATOM 769 C CA . ILE A 1 144 ? -54.851 -83.195 -28.930 1.00 86.84 121 ILE A CA 1
ATOM 770 C C . ILE A 1 144 ? -54.121 -84.516 -28.679 1.00 96.74 121 ILE A C 1
ATOM 771 O O . ILE A 1 144 ? -54.459 -85.548 -29.278 1.00 101.26 121 ILE A O 1
ATOM 773 N N . ARG A 1 145 ? -53.130 -84.481 -27.787 1.00 98.37 122 ARG A N 1
ATOM 774 C CA . ARG A 1 145 ? -52.338 -85.671 -27.465 1.00 106.67 122 ARG A CA 1
ATOM 775 C C . ARG A 1 145 ? -53.186 -86.763 -26.806 1.00 110.87 122 ARG A C 1
ATOM 776 O O . ARG A 1 145 ? -53.091 -87.949 -27.150 1.00 114.37 122 ARG A O 1
ATOM 784 N N . LYS A 1 146 ? -54.023 -86.338 -25.867 1.00 106.45 123 LYS A N 1
ATOM 785 C CA . LYS A 1 146 ? -54.883 -87.238 -25.117 1.00 102.67 123 LYS A CA 1
ATOM 786 C C . LYS A 1 146 ? -56.063 -87.750 -25.943 1.00 109.51 123 LYS A C 1
ATOM 787 O O . LYS A 1 146 ? -56.473 -88.901 -25.793 1.00 117.36 123 LYS A O 1
ATOM 789 N N . GLN A 1 147 ? -56.593 -86.903 -26.824 1.00 110.05 124 GLN A N 1
ATOM 790 C CA . GLN A 1 147 ? -57.900 -87.154 -27.441 1.00 108.54 124 GLN A CA 1
ATOM 791 C C . GLN A 1 147 ? -57.889 -87.502 -28.940 1.00 99.42 124 GLN A C 1
ATOM 792 O O . GLN A 1 147 ? -58.914 -87.910 -29.487 1.00 93.14 124 GLN A O 1
ATOM 798 N N . PHE A 1 148 ? -56.750 -87.349 -29.605 1.00 94.65 125 PHE A N 1
ATOM 799 C CA . PHE A 1 148 ? -56.660 -87.750 -31.008 1.00 91.71 125 PHE A CA 1
ATOM 800 C C . PHE A 1 148 ? -55.294 -88.336 -31.322 1.00 100.07 125 PHE A C 1
ATOM 801 O O . PHE A 1 148 ? -54.644 -87.920 -32.278 1.00 99.46 125 PHE A O 1
ATOM 803 N N . PRO A 1 149 ? -54.868 -89.325 -30.519 1.00 105.86 126 PRO A N 1
ATOM 804 C CA . PRO A 1 149 ? -53.530 -89.922 -30.561 1.00 103.78 126 PRO A CA 1
ATOM 805 C C . PRO A 1 149 ? -53.040 -90.212 -31.966 1.00 99.30 126 PRO A C 1
ATOM 806 O O . PRO A 1 149 ? -51.979 -89.713 -32.352 1.00 103.83 126 PRO A O 1
ATOM 810 N N . LEU A 1 150 ? -53.792 -91.011 -32.714 1.00 96.83 127 LEU A N 1
ATOM 811 C CA . LEU A 1 150 ? -53.441 -91.293 -34.102 1.00 98.10 127 LEU A CA 1
ATOM 812 C C . LEU A 1 150 ? -53.164 -89.995 -34.864 1.00 90.38 127 LEU A C 1
ATOM 813 O O . LEU A 1 150 ? -52.050 -89.779 -35.351 1.00 83.56 127 LEU A O 1
ATOM 815 N N . LEU A 1 151 ? -54.177 -89.131 -34.946 1.00 79.80 128 LEU A N 1
ATOM 816 C CA . LEU A 1 151 ? -54.046 -87.847 -35.630 1.00 78.96 128 LEU A CA 1
ATOM 817 C C . LEU A 1 151 ? -52.923 -86.967 -35.053 1.00 81.18 128 LEU A C 1
ATOM 818 O O . LEU A 1 151 ? -52.260 -86.239 -35.797 1.00 86.68 128 LEU A O 1
ATOM 823 N N . LYS A 1 152 ? -52.711 -87.041 -33.738 1.00 68.96 129 LYS A N 1
ATOM 824 C CA . LYS A 1 152 ? -51.631 -86.303 -33.088 1.00 77.04 129 LYS A CA 1
ATOM 825 C C . LYS A 1 152 ? -50.292 -86.583 -33.768 1.00 93.78 129 LYS A C 1
ATOM 826 O O . LYS A 1 152 ? -49.543 -85.658 -34.108 1.00 96.40 129 LYS A O 1
ATOM 832 N N . GLY A 1 153 ? -50.006 -87.866 -33.966 1.00 97.51 130 GLY A N 1
ATOM 833 C CA . GLY A 1 153 ? -48.782 -88.299 -34.611 1.00 93.91 130 GLY A CA 1
ATOM 834 C C . GLY A 1 153 ? -48.483 -87.638 -35.944 1.00 87.90 130 GLY A C 1
ATOM 835 O O . GLY A 1 153 ? -47.348 -87.694 -36.400 1.00 81.32 130 GLY A O 1
ATOM 836 N N . ASP A 1 154 ? -49.480 -87.007 -36.564 1.00 93.21 131 ASP A N 1
ATOM 837 C CA . ASP A 1 154 ? -49.295 -86.374 -37.876 1.00 95.67 131 ASP A CA 1
ATOM 838 C C . ASP A 1 154 ? -48.753 -84.935 -37.828 1.00 90.02 131 ASP A C 1
ATOM 839 O O . ASP A 1 154 ? -48.239 -84.424 -38.830 1.00 86.00 131 ASP A O 1
ATOM 844 N N . ILE A 1 155 ? -48.863 -84.288 -36.670 1.00 81.17 132 ILE A N 1
ATOM 845 C CA . ILE A 1 155 ? -48.551 -82.866 -36.564 1.00 76.76 132 ILE A CA 1
ATOM 846 C C . ILE A 1 155 ? -47.540 -82.528 -35.469 1.00 73.14 132 ILE A C 1
ATOM 847 O O . ILE A 1 155 ? -47.642 -83.009 -34.338 1.00 70.06 132 ILE A O 1
ATOM 852 N N . LYS A 1 156 ? -46.561 -81.698 -35.805 1.00 69.78 133 LYS A N 1
ATOM 853 C CA . LYS A 1 156 ? -45.574 -81.272 -34.822 1.00 74.31 133 LYS A CA 1
ATOM 854 C C . LYS A 1 156 ? -45.834 -79.827 -34.457 1.00 78.84 133 LYS A C 1
ATOM 855 O O . LYS A 1 156 ? -45.538 -78.914 -35.216 1.00 86.09 133 LYS A O 1
ATOM 861 N N . PHE A 1 157 ? -46.419 -79.628 -33.292 1.00 81.30 134 PHE A N 1
ATOM 862 C CA . PHE A 1 157 ? -46.600 -78.295 -32.784 1.00 84.31 134 PHE A CA 1
ATOM 863 C C . PHE A 1 157 ? -45.245 -77.613 -32.864 1.00 79.17 134 PHE A C 1
ATOM 864 O O . PHE A 1 157 ? -44.210 -78.258 -32.691 1.00 83.38 134 PHE A O 1
ATOM 872 N N . PRO A 1 158 ? -45.242 -76.311 -33.165 1.00 71.80 135 PRO A N 1
ATOM 873 C CA . PRO A 1 158 ? -43.988 -75.554 -33.257 1.00 66.24 135 PRO A CA 1
ATOM 874 C C . PRO A 1 158 ? -43.368 -75.377 -31.877 1.00 70.55 135 PRO A C 1
ATOM 875 O O . PRO A 1 158 ? -44.093 -75.042 -30.945 1.00 67.54 135 PRO A O 1
ATOM 879 N N . GLU A 1 159 ? -42.063 -75.593 -31.731 1.00 75.03 136 GLU A N 1
ATOM 880 C CA . GLU A 1 159 ? -41.421 -75.414 -30.422 1.00 74.95 136 GLU A CA 1
ATOM 881 C C . GLU A 1 159 ? -41.148 -73.948 -30.091 1.00 82.37 136 GLU A C 1
ATOM 882 O O . GLU A 1 159 ? -39.986 -73.525 -30.066 1.00 75.45 136 GLU A O 1
ATOM 888 N N . PHE A 1 160 ? -42.216 -73.192 -29.818 1.00 88.77 137 PHE A N 1
ATOM 889 C CA . PHE A 1 160 ? -42.117 -71.772 -29.454 1.00 88.03 137 PHE A CA 1
ATOM 890 C C . PHE A 1 160 ? -42.392 -71.503 -27.977 1.00 86.06 137 PHE A C 1
ATOM 891 O O . PHE A 1 160 ? -42.570 -70.350 -27.568 1.00 85.56 137 PHE A O 1
ATOM 899 N N . PHE A 1 161 ? -42.452 -72.554 -27.176 1.00 80.03 138 PHE A N 1
ATOM 900 C CA . PHE A 1 161 ? -42.686 -72.372 -25.754 1.00 78.74 138 PHE A CA 1
ATOM 901 C C . PHE A 1 161 ? -42.371 -73.666 -25.009 1.00 87.15 138 PHE A C 1
ATOM 902 O O . PHE A 1 161 ? -42.500 -74.763 -25.566 1.00 78.56 138 PHE A O 1
ATOM 910 N N . LYS A 1 162 ? -41.960 -73.525 -23.749 1.00 95.51 139 LYS A N 1
ATOM 911 C CA . LYS A 1 162 ? -41.589 -74.656 -22.904 1.00 96.78 139 LYS A CA 1
ATOM 912 C C . LYS A 1 162 ? -42.789 -75.546 -22.568 1.00 96.42 139 LYS A C 1
ATOM 913 O O . LYS A 1 162 ? -43.906 -75.057 -22.425 1.00 102.89 139 LYS A O 1
ATOM 919 N N . GLU A 1 163 ? -42.550 -76.851 -22.447 1.00 91.38 140 GLU A N 1
ATOM 920 C CA . GLU A 1 163 ? -43.600 -77.812 -22.088 1.00 88.62 140 GLU A CA 1
ATOM 921 C C . GLU A 1 163 ? -44.345 -77.431 -20.809 1.00 81.65 140 GLU A C 1
ATOM 922 O O . GLU A 1 163 ? -45.544 -77.657 -20.684 1.00 72.00 140 GLU A O 1
ATOM 924 N N . GLU A 1 164 ? -43.623 -76.858 -19.857 1.00 87.77 141 GLU A N 1
ATOM 925 C CA . GLU A 1 164 ? -44.199 -76.471 -18.579 1.00 94.20 141 GLU A CA 1
ATOM 926 C C . GLU A 1 164 ? -45.283 -75.399 -18.737 1.00 99.20 141 GLU A C 1
ATOM 927 O O . GLU A 1 164 ? -46.202 -75.309 -17.910 1.00 91.89 141 GLU A O 1
ATOM 933 N N . GLN A 1 165 ? -45.178 -74.589 -19.792 1.00 96.72 142 GLN A N 1
ATOM 934 C CA . GLN A 1 165 ? -46.162 -73.531 -20.027 1.00 92.83 142 GLN A CA 1
ATOM 935 C C . GLN A 1 165 ? -47.288 -73.976 -20.965 1.00 82.59 142 GLN A C 1
ATOM 936 O O . GLN A 1 165 ? -48.226 -73.208 -21.239 1.00 71.86 142 GLN A O 1
ATOM 942 N N . PHE A 1 166 ? -47.211 -75.203 -21.466 1.00 76.20 143 PHE A N 1
ATOM 943 C CA . PHE A 1 166 ? -48.333 -75.702 -22.238 1.00 78.76 143 PHE A CA 1
ATOM 944 C C . PHE A 1 166 ? -49.583 -75.584 -21.393 1.00 78.93 143 PHE A C 1
ATOM 945 O O . PHE A 1 166 ? -49.535 -75.768 -20.173 1.00 70.51 143 PHE A O 1
ATOM 953 N N . PHE A 1 167 ? -50.704 -75.293 -22.038 1.00 75.04 144 PHE A N 1
ATOM 954 C CA . PHE A 1 167 ? -51.962 -75.195 -21.315 1.00 70.90 144 PHE A CA 1
ATOM 955 C C . PHE A 1 167 ? -53.061 -76.020 -21.971 1.00 66.93 144 PHE A C 1
ATOM 956 O O . PHE A 1 167 ? -53.906 -76.591 -21.289 1.00 79.66 144 PHE A O 1
ATOM 964 N N . SER A 1 168 ? -53.056 -76.080 -23.295 1.00 50.14 145 SER A N 1
ATOM 965 C CA . SER A 1 168 ? -54.080 -76.854 -23.990 1.00 66.99 145 SER A CA 1
ATOM 966 C C . SER A 1 168 ? -53.847 -76.927 -25.491 1.00 74.46 145 SER A C 1
ATOM 967 O O . SER A 1 168 ? -53.237 -76.037 -26.082 1.00 88.56 145 SER A O 1
ATOM 970 N N . SER A 1 169 ? -54.337 -77.993 -26.106 1.00 66.83 146 SER A N 1
ATOM 971 C CA . SER A 1 169 ? -54.346 -78.063 -27.548 1.00 69.42 146 SER A CA 1
ATOM 972 C C . SER A 1 169 ? -55.765 -78.398 -28.000 1.00 77.05 146 SER A C 1
ATOM 973 O O . SER A 1 169 ? -56.421 -79.276 -27.427 1.00 82.22 146 SER A O 1
ATOM 976 N N . VAL A 1 170 ? -56.240 -77.682 -29.017 1.00 74.56 147 VAL A N 1
ATOM 977 C CA . VAL A 1 170 ? -57.640 -77.758 -29.424 1.00 74.10 147 VAL A CA 1
ATOM 978 C C . VAL A 1 170 ? -57.812 -78.054 -30.911 1.00 80.86 147 VAL A C 1
ATOM 979 O O . VAL A 1 170 ? -57.130 -77.477 -31.764 1.00 82.40 147 VAL A O 1
ATOM 983 N N . PHE A 1 171 ? -58.748 -78.946 -31.212 1.00 80.61 148 PHE A N 1
ATOM 984 C CA . PHE A 1 171 ? -59.145 -79.239 -32.580 1.00 78.04 148 PHE A CA 1
ATOM 985 C C . PHE A 1 171 ? -60.294 -78.346 -33.023 1.00 86.18 148 PHE A C 1
ATOM 986 O O . PHE A 1 171 ? -61.356 -78.331 -32.402 1.00 94.88 148 PHE A O 1
ATOM 994 N N . ARG A 1 172 ? -60.105 -77.614 -34.107 1.00 85.10 149 ARG A N 1
ATOM 995 C CA . ARG A 1 172 ? -61.153 -76.709 -34.545 1.00 88.15 149 ARG A CA 1
ATOM 996 C C . ARG A 1 172 ? -61.641 -77.021 -35.952 1.00 98.52 149 ARG A C 1
ATOM 997 O O . ARG A 1 172 ? -61.039 -76.620 -36.951 1.00 95.97 149 ARG A O 1
ATOM 1005 N N . ILE A 1 173 ? -62.743 -77.750 -36.026 1.00 103.83 150 ILE A N 1
ATOM 1006 C CA . ILE A 1 173 ? -63.441 -77.903 -37.288 1.00 101.03 150 ILE A CA 1
ATOM 1007 C C . ILE A 1 173 ? -64.658 -76.992 -37.305 1.00 106.36 150 ILE A C 1
ATOM 1008 O O . ILE A 1 173 ? -65.416 -76.934 -36.346 1.00 109.39 150 ILE A O 1
ATOM 1013 N N . SER A 1 174 ? -64.826 -76.257 -38.394 1.00 110.06 151 SER A N 1
ATOM 1014 C CA . SER A 1 174 ? -66.001 -75.423 -38.564 1.00 108.38 151 SER A CA 1
ATOM 1015 C C . SER A 1 174 ? -66.420 -75.551 -40.012 1.00 113.50 151 SER A C 1
ATOM 1016 O O . SER A 1 174 ? -65.626 -75.967 -40.859 1.00 107.47 151 SER A O 1
ATOM 1019 N N . SER A 1 175 ? -67.675 -75.228 -40.290 1.00 127.56 152 SER A N 1
ATOM 1020 C CA . SER A 1 175 ? -68.173 -75.270 -41.653 1.00 134.52 152 SER A CA 1
ATOM 1021 C C . SER A 1 175 ? -67.906 -73.912 -42.285 1.00 122.35 152 SER A C 1
ATOM 1022 O O . SER A 1 175 ? -67.790 -72.903 -41.573 1.00 102.72 152 SER A O 1
ATOM 1025 N N . PRO A 1 176 ? -67.793 -73.887 -43.624 1.00 123.42 153 PRO A N 1
ATOM 1026 C CA . PRO A 1 176 ? -67.565 -72.666 -44.407 1.00 117.67 153 PRO A CA 1
ATOM 1027 C C . PRO A 1 176 ? -68.609 -71.590 -44.107 1.00 116.61 153 PRO A C 1
ATOM 1028 O O . PRO A 1 176 ? -69.777 -71.904 -43.880 1.00 112.82 153 PRO A O 1
ATOM 1032 N N . GLY A 1 177 ? -68.181 -70.333 -44.099 1.00 114.56 154 GLY A N 1
ATOM 1033 C CA . GLY A 1 177 ? -69.081 -69.230 -43.840 1.00 121.83 154 GLY A CA 1
ATOM 1034 C C . GLY A 1 177 ? -69.625 -69.180 -42.422 1.00 136.57 154 GLY A C 1
ATOM 1035 O O . GLY A 1 177 ? -70.565 -68.430 -42.153 1.00 151.59 154 GLY A O 1
ATOM 1036 N N . LEU A 1 178 ? -69.054 -69.968 -41.513 1.00 131.60 155 LEU A N 1
ATOM 1037 C CA . LEU A 1 178 ? -69.447 -69.887 -40.106 1.00 131.16 155 LEU A CA 1
ATOM 1038 C C . LEU A 1 178 ? -68.770 -68.680 -39.452 1.00 136.02 155 LEU A C 1
ATOM 1039 O O . LEU A 1 178 ? -67.547 -68.536 -39.537 1.00 139.25 155 LEU A O 1
ATOM 1041 N N . GLN A 1 179 ? -69.562 -67.810 -38.818 1.00 135.76 156 GLN A N 1
ATOM 1042 C CA . GLN A 1 179 ? -69.030 -66.610 -38.153 1.00 129.83 156 GLN A CA 1
ATOM 1043 C C . GLN A 1 179 ? -69.035 -66.723 -36.623 1.00 124.24 156 GLN A C 1
ATOM 1044 O O . GLN A 1 179 ? -70.025 -66.388 -35.971 1.00 116.28 156 GLN A O 1
ATOM 1050 N N . LEU A 1 180 ? -67.921 -67.184 -36.059 1.00 120.78 157 LEU A N 1
ATOM 1051 C CA . LEU A 1 180 ? -67.746 -67.243 -34.612 1.00 112.23 157 LEU A CA 1
ATOM 1052 C C . LEU A 1 180 ? -67.467 -65.843 -34.058 1.00 107.80 157 LEU A C 1
ATOM 1053 O O . LEU A 1 180 ? -66.484 -65.209 -34.434 1.00 118.00 157 LEU A O 1
ATOM 1055 N N . TRP A 1 181 ? -68.335 -65.370 -33.167 1.00 93.70 158 TRP A N 1
ATOM 1056 C CA . TRP A 1 181 ? -68.201 -64.048 -32.538 1.00 95.05 158 TRP A CA 1
ATOM 1057 C C . TRP A 1 181 ? -66.774 -63.706 -32.086 1.00 96.70 158 TRP A C 1
ATOM 1058 O O . TRP A 1 181 ? -65.919 -64.585 -31.965 1.00 95.66 158 TRP A O 1
ATOM 1069 N N . THR A 1 182 ? -66.540 -62.421 -31.817 1.00 92.75 159 THR A N 1
ATOM 1070 C CA . THR A 1 182 ? -65.238 -61.923 -31.361 1.00 80.12 159 THR A CA 1
ATOM 1071 C C . THR A 1 182 ? -64.958 -62.145 -29.876 1.00 93.29 159 THR A C 1
ATOM 1072 O O . THR A 1 182 ? -65.756 -61.755 -29.031 1.00 116.06 159 THR A O 1
ATOM 1076 N N . HIS A 1 183 ? -63.821 -62.755 -29.558 1.00 90.96 160 HIS A N 1
ATOM 1077 C CA . HIS A 1 183 ? -63.430 -62.943 -28.162 1.00 96.38 160 HIS A CA 1
ATOM 1078 C C . HIS A 1 183 ? -61.926 -62.784 -27.944 1.00 97.40 160 HIS A C 1
ATOM 1079 O O . HIS A 1 183 ? -61.142 -62.711 -28.903 1.00 95.40 160 HIS A O 1
ATOM 1086 N N . TYR A 1 184 ? -61.531 -62.713 -26.677 1.00 86.49 161 TYR A N 1
ATOM 1087 C CA . TYR A 1 184 ? -60.125 -62.757 -26.342 1.00 73.97 161 TYR A CA 1
ATOM 1088 C C . TYR A 1 184 ? -59.867 -63.973 -25.461 1.00 70.72 161 TYR A C 1
ATOM 1089 O O . TYR A 1 184 ? -60.794 -64.563 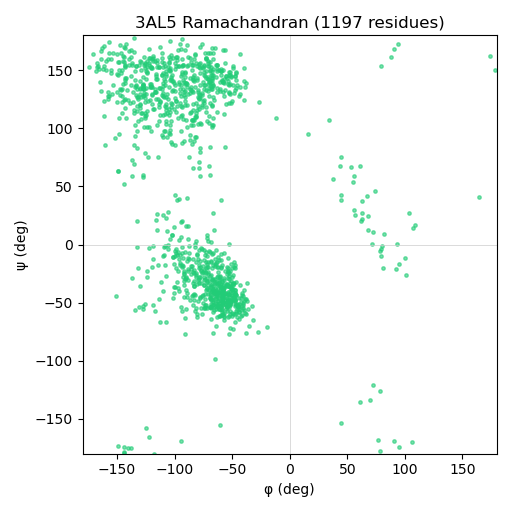-24.922 1.00 63.40 161 TYR A O 1
ATOM 1098 N N . ASP A 1 185 ? -58.612 -64.378 -25.359 1.00 74.40 162 ASP A N 1
ATOM 1099 C CA . ASP A 1 185 ? -58.242 -65.475 -24.480 1.00 72.43 162 ASP A CA 1
ATOM 1100 C C . ASP A 1 185 ? -57.132 -64.942 -23.589 1.00 67.80 162 ASP A C 1
ATOM 1101 O O . ASP A 1 185 ? -56.508 -63.934 -23.917 1.00 67.57 162 ASP A O 1
ATOM 1106 N N . VAL A 1 186 ? -56.884 -65.594 -22.462 1.00 68.13 163 VAL A N 1
ATOM 1107 C CA . VAL A 1 186 ? -55.880 -65.077 -21.542 1.00 74.82 163 VAL A CA 1
ATOM 1108 C C . VAL A 1 186 ? -54.495 -65.718 -21.744 1.00 70.61 163 VAL A C 1
ATOM 1109 O O . VAL A 1 186 ? -53.471 -65.173 -21.310 1.00 71.09 163 VAL A O 1
ATOM 1113 N N . MET A 1 187 ? -54.466 -66.860 -22.430 1.00 72.35 164 MET A N 1
ATOM 1114 C CA . MET A 1 187 ? -53.206 -67.514 -22.789 1.00 68.67 164 MET A CA 1
ATOM 1115 C C . MET A 1 187 ? -52.716 -67.041 -24.158 1.00 70.81 164 MET A C 1
ATOM 1116 O O . MET A 1 187 ? -53.514 -66.720 -25.038 1.00 66.61 164 MET A O 1
ATOM 1121 N N . ASP A 1 188 ? -51.405 -67.002 -24.357 1.00 78.36 165 ASP A N 1
ATOM 1122 C CA . ASP A 1 188 ? -50.893 -66.778 -25.704 1.00 69.94 165 ASP A CA 1
ATOM 1123 C C . ASP A 1 188 ? -51.338 -67.938 -26.555 1.00 67.01 165 ASP A C 1
ATOM 1124 O O . ASP A 1 188 ? -51.472 -69.056 -26.057 1.00 76.74 165 ASP A O 1
ATOM 1129 N N . ASN A 1 189 ? -51.545 -67.682 -27.838 1.00 59.62 166 ASN A N 1
ATOM 1130 C CA . ASN A 1 189 ? -52.135 -68.683 -28.720 1.00 70.84 166 ASN A CA 1
ATOM 1131 C C . ASN A 1 189 ? -51.357 -68.905 -30.033 1.00 68.97 166 ASN A C 1
ATOM 1132 O O . ASN A 1 189 ? -50.959 -67.951 -30.705 1.00 59.30 166 ASN A O 1
ATOM 1137 N N . LEU A 1 190 ? -51.140 -70.165 -30.397 1.00 69.65 167 LEU A N 1
ATOM 1138 C CA . LEU A 1 190 ? -50.704 -70.479 -31.753 1.00 70.91 167 LEU A CA 1
ATOM 1139 C C . LEU A 1 190 ? -51.827 -71.146 -32.539 1.00 64.38 167 LEU A C 1
ATOM 1140 O O . LEU A 1 190 ? -52.054 -72.338 -32.423 1.00 74.61 167 LEU A O 1
ATOM 1145 N N . LEU A 1 191 ? -52.540 -70.363 -33.333 1.00 71.48 168 LEU A N 1
ATOM 1146 C CA . LEU A 1 191 ? -53.519 -70.916 -34.261 1.00 73.65 168 LEU A CA 1
ATOM 1147 C C . LEU A 1 191 ? -52.834 -71.479 -35.509 1.00 73.95 168 LEU A C 1
ATOM 1148 O O . LEU A 1 191 ? -52.201 -70.752 -36.272 1.00 69.12 168 LEU A O 1
ATOM 1153 N N . ILE A 1 192 ? -52.964 -72.783 -35.708 1.00 76.92 169 ILE A N 1
ATOM 1154 C CA . ILE A 1 192 ? -52.377 -73.442 -36.861 1.00 66.87 169 ILE A CA 1
ATOM 1155 C C . ILE A 1 192 ? -53.450 -73.863 -37.838 1.00 65.98 169 ILE A C 1
ATOM 1156 O O . ILE A 1 192 ? -54.232 -74.757 -37.543 1.00 75.25 169 ILE A O 1
ATOM 1161 N N . GLN A 1 193 ? -53.482 -73.240 -39.008 1.00 60.86 170 GLN A N 1
ATOM 1162 C CA . GLN A 1 193 ? -54.384 -73.677 -40.061 1.00 57.14 170 GLN A CA 1
ATOM 1163 C C . GLN A 1 193 ? -53.794 -74.865 -40.799 1.00 68.47 170 GLN A C 1
ATOM 1164 O O . GLN A 1 193 ? -52.816 -74.717 -41.524 1.00 78.76 170 GLN A O 1
ATOM 1170 N N . VAL A 1 194 ? -54.387 -76.041 -40.640 1.00 72.41 171 VAL A N 1
ATOM 1171 C CA . VAL A 1 194 ? -53.846 -77.239 -41.284 1.00 75.65 171 VAL A CA 1
ATOM 1172 C C . VAL A 1 194 ? -54.452 -77.492 -42.659 1.00 85.59 171 VAL A C 1
ATOM 1173 O O . VAL A 1 194 ? -53.778 -77.970 -43.584 1.00 89.09 171 VAL A O 1
ATOM 1177 N N . THR A 1 195 ? -55.729 -77.166 -42.796 1.00 81.24 172 THR A N 1
ATOM 1178 C CA . THR A 1 195 ? -56.459 -77.497 -44.008 1.00 84.01 172 THR A CA 1
ATOM 1179 C C . THR A 1 195 ? -57.477 -76.405 -44.312 1.00 90.71 172 THR A C 1
ATOM 1180 O O . THR A 1 195 ? -58.258 -76.028 -43.440 1.00 100.02 172 THR A O 1
ATOM 1184 N N . GLY A 1 196 ? -57.449 -75.882 -45.538 1.00 85.20 173 GLY A N 1
ATOM 1185 C CA . GLY A 1 196 ? -58.452 -74.933 -46.000 1.00 82.95 173 GLY A CA 1
ATOM 1186 C C . GLY A 1 196 ? -58.244 -73.508 -45.518 1.00 93.43 173 GLY A C 1
ATOM 1187 O O . GLY A 1 196 ? -57.653 -73.292 -44.461 1.00 108.23 173 GLY A O 1
ATOM 1188 N N . LYS A 1 197 ? -58.736 -72.534 -46.282 1.00 89.56 174 LYS A N 1
ATOM 1189 C CA . LYS A 1 197 ? -58.566 -71.118 -45.936 1.00 80.98 174 LYS A CA 1
ATOM 1190 C C . LYS A 1 197 ? -59.392 -70.688 -44.725 1.00 76.62 174 LYS A C 1
ATOM 1191 O O . LYS A 1 197 ? -60.419 -71.299 -44.403 1.00 71.80 174 LYS A O 1
ATOM 1193 N N . LYS A 1 198 ? -58.944 -69.623 -44.067 1.00 83.27 175 LYS A N 1
ATOM 1194 C CA . LYS A 1 198 ? -59.681 -69.047 -42.940 1.00 92.54 175 LYS A CA 1
ATOM 1195 C C . LYS A 1 198 ? -59.277 -67.592 -42.717 1.00 98.56 175 LYS A C 1
ATOM 1196 O O . LYS A 1 198 ? -58.089 -67.283 -42.579 1.00 107.73 175 LYS A O 1
ATOM 1202 N N . ARG A 1 199 ? -60.256 -66.692 -42.706 1.00 94.67 176 ARG A N 1
ATOM 1203 C CA . ARG A 1 199 ? -59.954 -65.298 -42.410 1.00 90.65 176 ARG A CA 1
ATOM 1204 C C . ARG A 1 199 ? -60.017 -65.071 -40.908 1.00 85.04 176 ARG A C 1
ATOM 1205 O O . ARG A 1 199 ? -60.571 -65.881 -40.167 1.00 90.27 176 ARG A O 1
ATOM 1213 N N . VAL A 1 200 ? -59.408 -63.981 -40.464 1.00 77.56 177 VAL A N 1
ATOM 1214 C CA . VAL A 1 200 ? -59.386 -63.632 -39.058 1.00 81.69 177 VAL A CA 1
ATOM 1215 C C . VAL A 1 200 ? -58.980 -62.176 -38.916 1.00 83.59 177 VAL A C 1
ATOM 1216 O O . VAL A 1 200 ? -58.022 -61.719 -39.556 1.00 73.56 177 VAL A O 1
ATOM 1220 N N . VAL A 1 201 ? -59.743 -61.442 -38.111 1.00 79.71 178 VAL A N 1
ATOM 1221 C CA . VAL A 1 201 ? -59.450 -60.044 -37.870 1.00 74.20 178 VAL A CA 1
ATOM 1222 C C . VAL A 1 201 ? -59.229 -59.887 -36.382 1.00 74.00 178 VAL A C 1
ATOM 1223 O O . VAL A 1 201 ? -59.729 -60.689 -35.597 1.00 82.26 178 VAL A O 1
ATOM 1227 N N . LEU A 1 202 ? -58.436 -58.894 -35.997 1.00 70.96 179 LEU A N 1
ATOM 1228 C CA . LEU A 1 202 ? -58.018 -58.749 -34.609 1.00 78.03 179 LEU A CA 1
ATOM 1229 C C . LEU A 1 202 ? -58.129 -57.307 -34.130 1.00 93.20 179 LEU A C 1
ATOM 1230 O O . LEU A 1 202 ? -58.277 -56.383 -34.931 1.00 100.18 179 LEU A O 1
ATOM 1235 N N . PHE A 1 203 ? -58.059 -57.114 -32.818 1.00 91.49 180 PHE A N 1
ATOM 1236 C CA . PHE A 1 203 ? -58.054 -55.767 -32.275 1.00 92.84 180 PHE A CA 1
ATOM 1237 C C . PHE A 1 203 ? -57.122 -55.662 -31.085 1.00 98.63 180 PHE A C 1
ATOM 1238 O O . PHE A 1 203 ? -57.024 -56.585 -30.274 1.00 102.77 180 PHE A O 1
ATOM 1246 N N . SER A 1 204 ? -56.460 -54.517 -30.977 1.00 95.28 181 SER A N 1
ATOM 1247 C CA . SER A 1 204 ? -55.609 -54.230 -29.837 1.00 76.97 181 SER A CA 1
ATOM 1248 C C . SER A 1 204 ? -56.370 -54.524 -28.551 1.00 78.14 181 SER A C 1
ATOM 1249 O O . SER A 1 204 ? -57.549 -54.190 -28.432 1.00 75.69 181 SER A O 1
ATOM 1252 N N . PRO A 1 205 ? -55.701 -55.159 -27.580 1.00 78.18 182 PRO A N 1
ATOM 1253 C CA . PRO A 1 205 ? -56.390 -55.321 -26.303 1.00 82.90 182 PRO A CA 1
ATOM 1254 C C . PRO A 1 205 ? -57.020 -53.994 -25.901 1.00 81.07 182 PRO A C 1
ATOM 1255 O O . PRO A 1 205 ? -58.177 -53.951 -25.468 1.00 76.64 182 PRO A O 1
ATOM 1259 N N . ARG A 1 206 ? -56.266 -52.915 -26.074 1.00 82.88 183 ARG A N 1
ATOM 1260 C CA . ARG A 1 206 ? -56.694 -51.622 -25.570 1.00 90.73 183 ARG A CA 1
ATOM 1261 C C . ARG A 1 206 ? -58.012 -51.188 -26.188 1.00 89.44 183 ARG A C 1
ATOM 1262 O O . ARG A 1 206 ? -58.786 -50.478 -25.543 1.00 88.95 183 ARG A O 1
ATOM 1270 N N . ASP A 1 207 ? -58.266 -51.628 -27.424 1.00 86.15 184 ASP A N 1
ATOM 1271 C CA . ASP A 1 207 ? -59.539 -51.360 -28.099 1.00 92.41 184 ASP A CA 1
ATOM 1272 C C . ASP A 1 207 ? -60.689 -52.076 -27.407 1.00 95.62 184 ASP A C 1
ATOM 1273 O O . ASP A 1 207 ? -61.701 -52.406 -28.033 1.00 80.65 184 ASP A O 1
ATOM 1278 N N . ALA A 1 208 ? -60.510 -52.315 -26.111 1.00 105.05 185 ALA A N 1
ATOM 1279 C CA . ALA A 1 208 ? -61.526 -52.922 -25.273 1.00 102.20 185 ALA A CA 1
ATOM 1280 C C . ALA A 1 208 ? -62.762 -52.018 -25.188 1.00 97.46 185 ALA A C 1
ATOM 1281 O O . ALA A 1 208 ? -63.899 -52.498 -25.248 1.00 93.06 185 ALA A O 1
ATOM 1283 N N . GLN A 1 209 ? -62.531 -50.714 -25.061 1.00 93.55 186 GLN A N 1
ATOM 1284 C CA . GLN A 1 209 ? -63.624 -49.744 -24.968 1.00 101.14 186 GLN A CA 1
ATOM 1285 C C . GLN A 1 209 ? -64.597 -49.803 -26.143 1.00 97.19 186 GLN A C 1
ATOM 1286 O O . GLN A 1 209 ? -65.811 -49.738 -25.966 1.00 96.43 186 GLN A O 1
ATOM 1292 N N . TYR A 1 210 ? -64.054 -49.933 -27.343 1.00 100.66 187 TYR A N 1
ATOM 1293 C CA . TYR A 1 210 ? -64.848 -49.828 -28.559 1.00 100.97 187 TYR A CA 1
ATOM 1294 C C . TYR A 1 210 ? -65.597 -51.113 -28.871 1.00 101.88 187 TYR A C 1
ATOM 1295 O O . TYR A 1 210 ? -66.427 -51.161 -29.779 1.00 103.48 187 TYR A O 1
ATOM 1304 N N . LEU A 1 211 ? -65.306 -52.159 -28.116 1.00 96.35 188 LEU A N 1
ATOM 1305 C CA . LEU A 1 211 ? -65.792 -53.473 -28.494 1.00 98.03 188 LEU A CA 1
ATOM 1306 C C . LEU A 1 211 ? -67.085 -53.847 -27.797 1.00 96.50 188 LEU A C 1
ATOM 1307 O O . LEU A 1 211 ? -67.703 -54.847 -28.153 1.00 84.00 188 LEU A O 1
ATOM 1309 N N . TYR A 1 212 ? -67.494 -53.036 -26.821 1.00 108.08 189 TYR A N 1
ATOM 1310 C CA . TYR A 1 212 ? -68.682 -53.320 -26.004 1.00 109.26 189 TYR A CA 1
ATOM 1311 C C . TYR A 1 212 ? -68.576 -54.725 -25.414 1.00 115.84 189 TYR A C 1
ATOM 1312 O O . TYR A 1 212 ? -69.349 -55.623 -25.764 1.00 121.92 189 TYR A O 1
ATOM 1321 N N . LEU A 1 213 ? -67.611 -54.911 -24.523 1.00 111.22 190 LEU A N 1
ATOM 1322 C CA . LEU A 1 213 ? -67.313 -56.236 -23.992 1.00 120.43 190 LEU A CA 1
ATOM 1323 C C . LEU A 1 213 ? -68.299 -56.755 -22.953 1.00 120.03 190 LEU A C 1
ATOM 1324 O O . LEU A 1 213 ? -68.451 -56.169 -21.881 1.00 122.04 190 LEU A O 1
ATOM 1329 N N . LYS A 1 214 ? -68.949 -57.870 -23.279 1.00 118.13 191 LYS A N 1
ATOM 1330 C CA . LYS A 1 214 ? -69.771 -58.612 -22.323 1.00 115.08 191 LYS A CA 1
ATOM 1331 C C . LYS A 1 214 ? -68.965 -59.801 -21.792 1.00 113.15 191 LYS A C 1
ATOM 1332 O O . LYS A 1 214 ? -69.061 -60.921 -22.309 1.00 104.37 191 LYS A O 1
ATOM 1334 N N . GLY A 1 215 ? -68.164 -59.556 -20.761 1.00 109.93 192 GLY A N 1
ATOM 1335 C CA . GLY A 1 215 ? -67.203 -60.546 -20.320 1.00 100.81 192 GLY A CA 1
ATOM 1336 C C . GLY A 1 215 ? -66.104 -60.601 -21.359 1.00 99.73 192 GLY A C 1
ATOM 1337 O O . GLY A 1 215 ? -65.469 -59.589 -21.651 1.00 101.69 192 GLY A O 1
ATOM 1338 N N . THR A 1 216 ? -65.899 -61.770 -21.952 1.00 92.72 193 THR A N 1
ATOM 1339 C CA . THR A 1 216 ? -64.799 -61.941 -22.885 1.00 86.04 193 THR A CA 1
ATOM 1340 C C . THR A 1 216 ? -65.266 -61.994 -24.334 1.00 86.68 193 THR A C 1
ATOM 1341 O O . THR A 1 216 ? -64.456 -62.133 -25.250 1.00 85.31 193 THR A O 1
ATOM 1345 N N . LYS A 1 217 ? -66.574 -61.889 -24.535 1.00 89.70 194 LYS A N 1
ATOM 1346 C CA . LYS A 1 217 ? -67.143 -61.811 -25.878 1.00 89.99 194 LYS A CA 1
ATOM 1347 C C . LYS A 1 217 ? -67.587 -60.377 -26.193 1.00 103.01 194 LYS A C 1
ATOM 1348 O O . LYS A 1 217 ? -67.946 -59.612 -25.293 1.00 108.84 194 LYS A O 1
ATOM 1350 N N . SER A 1 218 ? -67.539 -60.008 -27.469 1.00 100.12 195 SER A N 1
ATOM 1351 C CA . SER A 1 218 ? -67.896 -58.659 -27.881 1.00 102.36 195 SER A CA 1
ATOM 1352 C C . SER A 1 218 ? -69.225 -58.671 -28.614 1.00 104.54 195 SER A C 1
ATOM 1353 O O . SER A 1 218 ? -69.497 -59.569 -29.419 1.00 95.18 195 SER A O 1
ATOM 1356 N N . GLU A 1 219 ? -70.025 -57.644 -28.343 1.00 106.45 196 GLU A N 1
ATOM 1357 C CA . GLU A 1 219 ? -71.415 -57.561 -28.783 1.00 105.91 196 GLU A CA 1
ATOM 1358 C C . GLU A 1 219 ? -71.674 -57.474 -30.308 1.00 116.81 196 GLU A C 1
ATOM 1359 O O . GLU A 1 219 ? -72.791 -57.748 -30.760 1.00 119.96 196 GLU A O 1
ATOM 1361 N N . VAL A 1 220 ? -70.659 -57.109 -31.095 1.00 109.25 197 VAL A N 1
ATOM 1362 C CA . VAL A 1 220 ? -70.857 -56.777 -32.515 1.00 94.27 197 VAL A CA 1
ATOM 1363 C C . VAL A 1 220 ? -70.636 -57.963 -33.474 1.00 98.41 197 VAL A C 1
ATOM 1364 O O . VAL A 1 220 ? -69.535 -58.143 -34.017 1.00 94.42 197 VAL A O 1
ATOM 1368 N N . LEU A 1 221 ? -71.684 -58.755 -33.709 1.00 98.37 198 LEU A N 1
ATOM 1369 C CA . LEU A 1 221 ? -71.537 -60.022 -34.448 1.00 102.74 198 LEU A CA 1
ATOM 1370 C C . LEU A 1 221 ? -70.984 -59.908 -35.865 1.00 121.05 198 LEU A C 1
ATOM 1371 O O . LEU A 1 221 ? -69.968 -60.532 -36.187 1.00 128.89 198 LEU A O 1
ATOM 1376 N N . ASN A 1 222 ? -71.659 -59.142 -36.718 1.00 131.08 199 ASN A N 1
ATOM 1377 C CA . ASN A 1 222 ? -71.199 -58.974 -38.095 1.00 138.08 199 ASN A CA 1
ATOM 1378 C C . ASN A 1 222 ? -70.134 -57.876 -38.178 1.00 138.87 199 ASN A C 1
ATOM 1379 O O . ASN A 1 222 ? -70.438 -56.680 -38.121 1.00 147.54 199 ASN A O 1
ATOM 1384 N N . ILE A 1 223 ? -68.878 -58.301 -38.284 1.00 125.76 200 ILE A N 1
ATOM 1385 C CA . ILE A 1 223 ? -67.740 -57.399 -38.133 1.00 117.12 200 ILE A CA 1
ATOM 1386 C C . ILE A 1 223 ? -67.540 -56.480 -39.336 1.00 129.34 200 ILE A C 1
ATOM 1387 O O . ILE A 1 223 ? -66.920 -55.416 -39.229 1.00 132.21 200 ILE A O 1
ATOM 1389 N N . ASP A 1 224 ? -68.070 -56.893 -40.481 1.00 130.88 201 ASP A N 1
ATOM 1390 C CA . ASP A 1 224 ? -67.766 -56.220 -41.737 1.00 131.06 201 ASP A CA 1
ATOM 1391 C C . ASP A 1 224 ? -68.610 -54.969 -41.958 1.00 132.49 201 ASP A C 1
ATOM 1392 O O . ASP A 1 224 ? -68.070 -53.882 -42.147 1.00 133.40 201 ASP A O 1
ATOM 1397 N N . ASN A 1 225 ? -69.930 -55.128 -41.936 1.00 136.60 202 ASN A N 1
ATOM 1398 C CA . ASN A 1 225 ? -70.850 -53.994 -42.038 1.00 137.05 202 ASN A CA 1
ATOM 1399 C C . ASN A 1 225 ? -71.663 -53.811 -40.750 1.00 133.20 202 ASN A C 1
ATOM 1400 O O . ASN A 1 225 ? -72.849 -54.146 -40.701 1.00 129.83 202 ASN A O 1
ATOM 1402 N N . PRO A 1 226 ? -71.015 -53.277 -39.701 1.00 133.39 203 PRO A N 1
ATOM 1403 C CA . PRO A 1 226 ? -71.592 -53.149 -38.356 1.00 141.09 203 PRO A CA 1
ATOM 1404 C C . PRO A 1 226 ? -72.712 -52.109 -38.239 1.00 150.72 203 PRO A C 1
ATOM 1405 O O . PRO A 1 226 ? -72.631 -51.032 -38.828 1.00 152.96 203 PRO A O 1
ATOM 1409 N N . ASP A 1 227 ? -73.750 -52.443 -37.478 1.00 154.18 204 ASP A N 1
ATOM 1410 C CA . ASP A 1 227 ? -74.814 -51.496 -37.180 1.00 155.12 204 ASP A CA 1
ATOM 1411 C C . ASP A 1 227 ? -74.269 -50.418 -36.255 1.00 155.70 204 ASP A C 1
ATOM 1412 O O . ASP A 1 227 ? -74.407 -50.504 -35.033 1.00 161.76 204 ASP A O 1
ATOM 1414 N N . LEU A 1 228 ? -73.634 -49.412 -36.849 1.00 145.89 205 LEU A N 1
ATOM 1415 C CA . LEU A 1 228 ? -73.135 -48.267 -36.101 1.00 137.75 205 LEU A CA 1
ATOM 1416 C C . LEU A 1 228 ? -74.281 -47.680 -35.282 1.00 137.22 205 LEU A C 1
ATOM 1417 O O . LEU A 1 228 ? -74.065 -46.965 -34.300 1.00 140.96 205 LEU A O 1
ATOM 1422 N N . ALA A 1 229 ? -75.505 -47.995 -35.699 1.00 128.24 206 ALA A N 1
ATOM 1423 C CA . ALA A 1 229 ? -76.697 -47.602 -34.972 1.00 122.39 206 ALA A CA 1
ATOM 1424 C C . ALA A 1 229 ? -76.550 -48.021 -33.526 1.00 129.16 206 ALA A C 1
ATOM 1425 O O . ALA A 1 229 ? -76.346 -47.188 -32.642 1.00 131.02 206 ALA A O 1
ATOM 1427 N N . LYS A 1 230 ? -76.638 -49.328 -33.301 1.00 135.74 207 LYS A N 1
ATOM 1428 C CA . LYS A 1 230 ? -76.581 -49.901 -31.959 1.00 134.42 207 LYS A CA 1
ATOM 1429 C C . LYS A 1 230 ? -75.257 -49.616 -31.254 1.00 132.16 207 LYS A C 1
ATOM 1430 O O . LYS A 1 230 ? -75.231 -49.461 -30.032 1.00 123.89 207 LYS A O 1
ATOM 1436 N N . TYR A 1 231 ? -74.164 -49.552 -32.020 1.00 134.80 208 TYR A N 1
ATOM 1437 C CA . TYR A 1 231 ? -72.822 -49.442 -31.443 1.00 125.04 208 TYR A CA 1
ATOM 1438 C C . TYR A 1 231 ? -71.948 -48.395 -32.137 1.00 121.98 208 TYR A C 1
ATOM 1439 O O . TYR A 1 231 ? -71.155 -48.736 -33.014 1.00 119.15 208 TYR A O 1
ATOM 1448 N N . PRO A 1 232 ? -72.062 -47.121 -31.724 1.00 126.31 209 PRO A N 1
ATOM 1449 C CA . PRO A 1 232 ? -71.362 -46.036 -32.424 1.00 124.63 209 PRO A CA 1
ATOM 1450 C C . PRO A 1 232 ? -69.847 -46.136 -32.330 1.00 117.66 209 PRO A C 1
ATOM 1451 O O . PRO A 1 232 ? -69.147 -45.495 -33.110 1.00 119.09 209 PRO A O 1
ATOM 1455 N N . LEU A 1 233 ? -69.346 -46.924 -31.389 1.00 107.71 210 LEU A N 1
ATOM 1456 C CA . LEU A 1 233 ? -67.924 -46.873 -31.082 1.00 100.26 210 LEU A CA 1
ATOM 1457 C C . LEU A 1 233 ? -67.086 -47.860 -31.873 1.00 90.38 210 LEU A C 1
ATOM 1458 O O . LEU A 1 233 ? -65.896 -47.613 -32.093 1.00 77.76 210 LEU A O 1
ATOM 1463 N N . PHE A 1 234 ? -67.709 -48.955 -32.313 1.00 93.66 211 PHE A N 1
ATOM 1464 C CA . PHE A 1 234 ? -67.030 -49.982 -33.113 1.00 94.56 211 PHE A CA 1
ATOM 1465 C C . PHE A 1 234 ? -66.224 -49.388 -34.264 1.00 84.41 211 PHE A C 1
ATOM 1466 O O . PHE A 1 234 ? -65.328 -50.028 -34.808 1.00 70.01 211 PHE A O 1
ATOM 1468 N N . SER A 1 235 ? -66.557 -48.157 -34.631 1.00 98.67 212 SER A N 1
ATOM 1469 C CA . SER A 1 235 ? -65.848 -47.449 -35.687 1.00 102.71 212 SER A CA 1
ATOM 1470 C C . SER A 1 235 ? -64.420 -47.141 -35.264 1.00 99.52 212 SER A C 1
ATOM 1471 O O . SER A 1 235 ? -63.470 -47.415 -35.996 1.00 104.87 212 SER A O 1
ATOM 1474 N N . LYS A 1 236 ? -64.275 -46.572 -34.075 1.00 97.96 213 LYS A N 1
ATOM 1475 C CA . LYS A 1 236 ? -62.970 -46.153 -33.585 1.00 100.44 213 LYS A CA 1
ATOM 1476 C C . LYS A 1 236 ? -62.002 -47.333 -33.345 1.00 111.02 213 LYS A C 1
ATOM 1477 O O . LYS A 1 236 ? -60.942 -47.165 -32.736 1.00 114.59 213 LYS A O 1
ATOM 1479 N N . ALA A 1 237 ? -62.357 -48.515 -33.846 1.00 112.53 214 ALA A N 1
ATOM 1480 C CA . ALA A 1 237 ? -61.568 -49.724 -33.604 1.00 113.10 214 ALA A CA 1
ATOM 1481 C C . ALA A 1 237 ? -60.714 -50.127 -34.808 1.00 111.32 214 ALA A C 1
ATOM 1482 O O . ALA A 1 237 ? -61.240 -50.638 -35.798 1.00 118.74 214 ALA A O 1
ATOM 1484 N N . ARG A 1 238 ? -59.403 -49.902 -34.722 1.00 99.95 215 ARG A N 1
ATOM 1485 C CA . ARG A 1 238 ? -58.498 -50.293 -35.807 1.00 91.72 215 ARG A CA 1
ATOM 1486 C C . ARG A 1 238 ? -58.457 -51.808 -35.895 1.00 92.49 215 ARG A C 1
ATOM 1487 O O . ARG A 1 238 ? -58.089 -52.486 -34.929 1.00 98.83 215 ARG A O 1
ATOM 1489 N N . ARG A 1 239 ? -58.847 -52.343 -37.046 1.00 83.37 216 ARG A N 1
ATOM 1490 C CA . ARG A 1 239 ? -58.974 -53.787 -37.169 1.00 87.68 216 ARG A CA 1
ATOM 1491 C C . ARG A 1 239 ? -57.929 -54.432 -38.066 1.00 84.73 216 ARG A C 1
ATOM 1492 O O . ARG A 1 239 ? -57.932 -54.241 -39.273 1.00 84.73 216 ARG A O 1
ATOM 1500 N N . TYR A 1 240 ? -57.040 -55.207 -37.452 1.00 86.22 217 TYR A N 1
ATOM 1501 C CA . TYR A 1 240 ? -56.009 -55.930 -38.177 1.00 78.80 217 TYR A CA 1
ATOM 1502 C C . TYR A 1 240 ? -56.607 -57.131 -38.872 1.00 78.86 217 TYR A C 1
ATOM 1503 O O . TYR A 1 240 ? -57.578 -57.711 -38.392 1.00 69.04 217 TYR A O 1
ATOM 1512 N N . GLU A 1 241 ? -55.995 -57.531 -39.983 1.00 93.32 218 GLU A N 1
ATOM 1513 C CA . GLU A 1 241 ? -56.608 -58.530 -40.847 1.00 95.65 218 GLU A CA 1
ATOM 1514 C C . GLU A 1 241 ? -55.626 -59.413 -41.619 1.00 84.10 218 GLU A C 1
ATOM 1515 O O . GLU A 1 241 ? -54.704 -58.925 -42.266 1.00 70.95 218 GLU A O 1
ATOM 1521 N N . CYS A 1 242 ? -55.859 -60.720 -41.561 1.00 86.77 219 CYS A N 1
ATOM 1522 C CA . CYS A 1 242 ? -55.026 -61.691 -42.260 1.00 82.05 219 CYS A CA 1
ATOM 1523 C C . CYS A 1 242 ? -55.872 -62.847 -42.771 1.00 82.85 219 CYS A C 1
ATOM 1524 O O . CYS A 1 242 ? -57.056 -62.990 -42.413 1.00 81.51 219 CYS A O 1
ATOM 1527 N N . SER A 1 243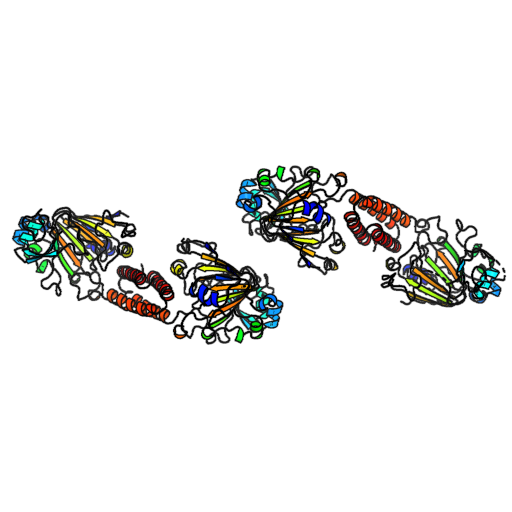 ? -55.252 -63.678 -43.598 1.00 79.03 220 SER A N 1
ATOM 1528 C CA . SER A 1 243 ? -55.904 -64.865 -44.119 1.00 79.66 220 SER A CA 1
ATOM 1529 C C . SER A 1 243 ? -54.961 -66.047 -43.968 1.00 76.18 220 SER A C 1
ATOM 1530 O O . SER A 1 243 ? -53.804 -65.995 -44.404 1.00 78.38 220 SER A O 1
ATOM 1533 N N . LEU A 1 244 ? -55.438 -67.116 -43.348 1.00 69.98 221 LEU A N 1
ATOM 1534 C CA . LEU A 1 244 ? -54.599 -68.296 -43.219 1.00 81.72 221 LEU A CA 1
ATOM 1535 C C . LEU A 1 244 ? -54.799 -69.240 -44.400 1.00 90.59 221 LEU A C 1
ATOM 1536 O O . LEU A 1 244 ? -55.931 -69.595 -44.744 1.00 86.06 221 LEU A O 1
ATOM 1541 N N . GLU A 1 245 ? -53.690 -69.604 -45.040 1.00 89.58 222 GLU A N 1
ATOM 1542 C CA . GLU A 1 245 ? -53.684 -70.657 -46.045 1.00 85.97 222 GLU A CA 1
ATOM 1543 C C . GLU A 1 245 ? -53.238 -71.918 -45.332 1.00 83.19 222 GLU A C 1
ATOM 1544 O O . GLU A 1 245 ? -52.541 -71.841 -44.315 1.00 82.02 222 GLU A O 1
ATOM 1550 N N . ALA A 1 246 ? -53.638 -73.077 -45.840 1.00 75.72 223 ALA A N 1
ATOM 1551 C CA . ALA A 1 246 ? -53.170 -74.326 -45.248 1.00 72.77 223 ALA A CA 1
ATOM 1552 C C . ALA A 1 246 ? -51.673 -74.209 -44.972 1.00 74.41 223 ALA A C 1
ATOM 1553 O O . ALA A 1 246 ? -50.911 -73.817 -45.860 1.00 70.31 223 ALA A O 1
ATOM 1555 N N . GLY A 1 247 ? -51.258 -74.511 -43.742 1.00 74.48 224 GLY A N 1
ATOM 1556 C CA . GLY A 1 247 ? -49.848 -74.456 -43.374 1.00 72.59 224 GLY A CA 1
ATOM 1557 C C . GLY A 1 247 ? -49.418 -73.222 -42.591 1.00 62.06 224 GLY A C 1
ATOM 1558 O O . GLY A 1 247 ? -48.434 -73.252 -41.843 1.00 61.00 224 GLY A O 1
ATOM 1559 N N . ASP A 1 248 ? -50.149 -72.130 -42.778 1.00 64.21 225 ASP A N 1
ATOM 1560 C CA . ASP A 1 248 ? -49.934 -70.908 -42.010 1.00 69.41 225 ASP A CA 1
ATOM 1561 C C . ASP A 1 248 ? -50.189 -71.049 -40.501 1.00 72.20 225 ASP A C 1
ATOM 1562 O O . ASP A 1 248 ? -50.995 -71.862 -40.040 1.00 64.96 225 ASP A O 1
ATOM 1567 N N . VAL A 1 249 ? -49.482 -70.234 -39.735 1.00 65.54 226 VAL A N 1
ATOM 1568 C CA . VAL A 1 249 ? -49.642 -70.207 -38.301 1.00 52.29 226 VAL A CA 1
ATOM 1569 C C . VAL A 1 249 ? -49.793 -68.761 -37.882 1.00 61.60 226 VAL A C 1
ATOM 1570 O O . VAL A 1 249 ? -48.954 -67.907 -38.202 1.00 60.38 226 VAL A O 1
ATOM 1574 N N . LEU A 1 250 ? -50.873 -68.481 -37.171 1.00 64.11 227 LEU A N 1
ATOM 1575 C CA . LEU A 1 250 ? -51.073 -67.153 -36.621 1.00 63.15 227 LEU A CA 1
ATOM 1576 C C . LEU A 1 250 ? -50.768 -67.141 -35.135 1.00 63.11 227 LEU A C 1
ATOM 1577 O O . LEU A 1 250 ? -51.367 -67.876 -34.362 1.00 78.10 227 LEU A O 1
ATOM 1582 N N . PHE A 1 251 ? -49.830 -66.304 -34.735 1.00 41.28 228 PHE A N 1
ATOM 1583 C CA . PHE A 1 251 ? -49.628 -66.069 -33.335 1.00 42.40 228 PHE A CA 1
ATOM 1584 C C . PHE A 1 251 ? -50.621 -64.996 -32.890 1.00 50.97 228 PHE A C 1
ATOM 1585 O O . PHE A 1 251 ? -50.766 -63.961 -33.544 1.00 52.42 228 PHE A O 1
ATOM 1593 N N . ILE A 1 252 ? -51.318 -65.273 -31.791 1.00 48.93 229 ILE A N 1
ATOM 1594 C CA . ILE A 1 252 ? -52.177 -64.303 -31.124 1.00 50.64 229 ILE A CA 1
ATOM 1595 C C . ILE A 1 252 ? -51.770 -64.132 -29.664 1.00 57.29 229 ILE A C 1
ATOM 1596 O O . ILE A 1 252 ? -52.143 -64.938 -28.806 1.00 60.25 229 ILE A O 1
ATOM 1601 N N . PRO A 1 253 ? -51.039 -63.054 -29.370 1.00 64.89 230 PRO A N 1
ATOM 1602 C CA . PRO A 1 253 ? -50.555 -62.763 -28.011 1.00 63.07 230 PRO A CA 1
ATOM 1603 C C . PRO A 1 253 ? -51.733 -62.648 -27.054 1.00 57.01 230 PRO A C 1
ATOM 1604 O O . PRO A 1 253 ? -52.743 -62.097 -27.448 1.00 57.90 230 PRO A O 1
ATOM 1608 N N . ALA A 1 254 ? -51.617 -63.145 -25.831 1.00 70.23 231 ALA A N 1
ATOM 1609 C CA . ALA A 1 254 ? -52.711 -63.044 -24.873 1.00 67.66 231 ALA A CA 1
ATOM 1610 C C . ALA A 1 254 ? -53.408 -61.688 -24.974 1.00 65.06 231 ALA A C 1
ATOM 1611 O O . ALA A 1 254 ? -52.741 -60.658 -25.084 1.00 57.92 231 ALA A O 1
ATOM 1613 N N . LEU A 1 255 ? -54.742 -61.704 -24.959 1.00 64.13 232 LEU A N 1
ATOM 1614 C CA . LEU A 1 255 ? -55.535 -60.486 -24.780 1.00 70.52 232 LEU A CA 1
ATOM 1615 C C . LEU A 1 255 ? -55.962 -59.824 -26.078 1.00 72.86 232 LEU A C 1
ATOM 1616 O O . LEU A 1 255 ? -56.608 -58.776 -26.065 1.00 69.86 232 LEU A O 1
ATOM 1621 N N . TRP A 1 256 ? -55.591 -60.417 -27.201 1.00 69.94 233 TRP A N 1
ATOM 1622 C CA . TRP A 1 256 ? -55.953 -59.841 -28.488 1.00 71.25 233 TRP A CA 1
ATOM 1623 C C . TRP A 1 256 ? -57.302 -60.389 -28.902 1.00 71.70 233 TRP A C 1
ATOM 1624 O O . TRP A 1 256 ? -57.576 -61.578 -28.748 1.00 75.77 233 TRP A O 1
ATOM 1635 N N . PHE A 1 257 ? -58.162 -59.504 -29.385 1.00 74.31 234 PHE A N 1
ATOM 1636 C CA . PHE A 1 257 ? -59.481 -59.914 -29.815 1.00 73.91 234 PHE A CA 1
ATOM 1637 C C . PHE A 1 257 ? -59.345 -60.429 -31.226 1.00 76.30 234 PHE A C 1
ATOM 1638 O O . PHE A 1 257 ? -58.620 -59.852 -32.030 1.00 73.20 234 PHE A O 1
ATOM 1646 N N . HIS A 1 258 ? -60.060 -61.496 -31.541 1.00 81.14 235 HIS A N 1
ATOM 1647 C CA . HIS A 1 258 ? -59.991 -62.069 -32.874 1.00 79.79 235 HIS A CA 1
ATOM 1648 C C . HIS A 1 258 ? -61.322 -62.663 -33.291 1.00 86.69 235 HIS A C 1
ATOM 1649 O O . HIS A 1 258 ? -62.080 -63.186 -32.470 1.00 92.34 235 HIS A O 1
ATOM 1656 N N . ASN A 1 259 ? -61.588 -62.587 -34.586 1.00 83.77 236 ASN A N 1
ATOM 1657 C CA . ASN A 1 259 ? -62.822 -63.097 -35.162 1.00 82.14 236 ASN A CA 1
ATOM 1658 C C . ASN A 1 259 ? -62.480 -63.969 -36.351 1.00 79.73 236 ASN A C 1
ATOM 1659 O O . ASN A 1 259 ? -61.846 -63.510 -37.305 1.00 71.89 236 ASN A O 1
ATOM 1664 N N . VAL A 1 260 ? -62.888 -65.232 -36.282 1.00 92.24 237 VAL A N 1
ATOM 1665 C CA . VAL A 1 260 ? -62.481 -66.230 -37.276 1.00 98.54 237 VAL A CA 1
ATOM 1666 C C . VAL A 1 260 ? -63.627 -66.674 -38.186 1.00 92.57 237 VAL A C 1
ATOM 1667 O O . VAL A 1 260 ? -64.716 -67.025 -37.720 1.00 87.36 237 VAL A O 1
ATOM 1671 N N . ILE A 1 261 ? -63.368 -66.652 -39.490 1.00 86.99 238 ILE A N 1
ATOM 1672 C CA . ILE A 1 261 ? -64.389 -66.959 -40.482 1.00 91.62 238 ILE A CA 1
ATOM 1673 C C . ILE A 1 261 ? -63.839 -67.907 -41.550 1.00 90.16 238 ILE A C 1
ATOM 1674 O O . ILE A 1 261 ? -63.094 -67.504 -42.453 1.00 77.64 238 ILE A O 1
ATOM 1679 N N . SER A 1 262 ? -64.218 -69.173 -41.431 1.00 94.71 239 SER A N 1
ATOM 1680 C CA . SER A 1 262 ? -63.792 -70.206 -42.356 1.00 100.13 239 SER A CA 1
ATOM 1681 C C . SER A 1 262 ? -64.321 -69.889 -43.753 1.00 106.25 239 SER A C 1
ATOM 1682 O O . SER A 1 262 ? -65.525 -69.895 -43.973 1.00 114.33 239 SER A O 1
ATOM 1685 N N . GLU A 1 263 ? -63.431 -69.593 -44.696 1.00 104.26 240 GLU A N 1
ATOM 1686 C CA . GLU A 1 263 ? -63.860 -69.350 -46.076 1.00 100.27 240 GLU A CA 1
ATOM 1687 C C . GLU A 1 263 ? -64.189 -70.674 -46.743 1.00 108.77 240 GLU A C 1
ATOM 1688 O O . GLU A 1 263 ? -65.305 -70.894 -47.205 1.00 111.66 240 GLU A O 1
ATOM 1694 N N . GLU A 1 264 ? -63.196 -71.551 -46.811 1.00 113.33 241 GLU A N 1
ATOM 1695 C CA . GLU A 1 264 ? -63.433 -72.922 -47.239 1.00 114.94 241 GLU A CA 1
ATOM 1696 C C . GLU A 1 264 ? -63.623 -73.794 -46.000 1.00 117.01 241 GLU A C 1
ATOM 1697 O O . GLU A 1 264 ? -63.443 -73.332 -44.873 1.00 116.48 241 GLU A O 1
ATOM 1699 N N . PHE A 1 265 ? -63.993 -75.052 -46.198 1.00 114.84 242 PHE A N 1
ATOM 1700 C CA . PHE A 1 265 ? -63.971 -75.988 -45.092 1.00 114.01 242 PHE A CA 1
ATOM 1701 C C . PHE A 1 265 ? -62.517 -76.235 -44.740 1.00 108.87 242 PHE A C 1
ATOM 1702 O O . PHE A 1 265 ? -61.623 -76.040 -45.565 1.00 96.26 242 PHE A O 1
ATOM 1710 N N . GLY A 1 266 ? -62.278 -76.655 -43.508 1.00 113.67 243 GLY A N 1
ATOM 1711 C CA . GLY A 1 266 ? -60.931 -76.976 -43.094 1.00 111.75 243 GLY A CA 1
ATOM 1712 C C . GLY A 1 266 ? -60.815 -77.297 -41.623 1.00 107.82 243 GLY A C 1
ATOM 1713 O O . GLY A 1 266 ? -61.701 -76.978 -40.821 1.00 107.86 243 GLY A O 1
ATOM 1714 N N . VAL A 1 267 ? -59.716 -77.947 -41.266 1.00 102.95 244 VAL A N 1
ATOM 1715 C CA 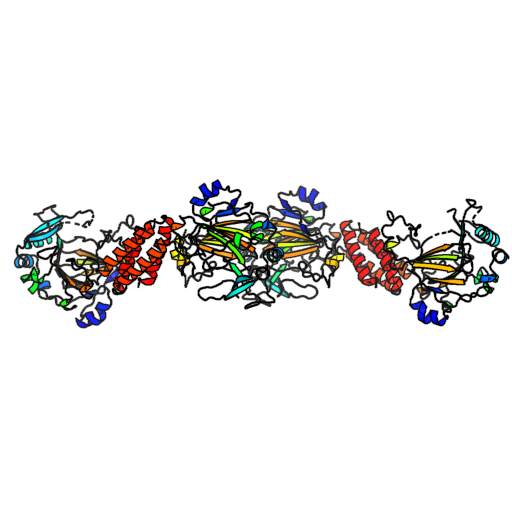. VAL A 1 267 ? -59.443 -78.201 -39.867 1.00 97.09 244 VAL A CA 1
ATOM 1716 C C . VAL A 1 267 ? -58.234 -77.397 -39.432 1.00 92.10 244 VAL A C 1
ATOM 1717 O O . VAL A 1 267 ? -57.230 -77.306 -40.143 1.00 83.18 244 VAL A O 1
ATOM 1721 N N . GLY A 1 268 ? -58.370 -76.776 -38.270 1.00 98.68 245 GLY A N 1
ATOM 1722 C CA . GLY A 1 268 ? -57.277 -76.070 -37.646 1.00 93.28 245 GLY A CA 1
ATOM 1723 C C . GLY A 1 268 ? -57.023 -76.668 -36.282 1.00 75.32 245 GLY A C 1
ATOM 1724 O O . GLY A 1 268 ? -57.868 -77.364 -35.721 1.00 61.45 245 GLY A O 1
ATOM 1725 N N . VAL A 1 269 ? -55.839 -76.423 -35.756 1.00 71.08 246 VAL A N 1
ATOM 1726 C CA . VAL A 1 269 ? -55.591 -76.725 -34.369 1.00 71.87 246 VAL A CA 1
ATOM 1727 C C . VAL A 1 269 ? -54.980 -75.469 -33.752 1.00 70.89 246 VAL A C 1
ATOM 1728 O O . VAL A 1 269 ? -54.219 -74.758 -34.412 1.00 64.99 246 VAL A O 1
ATOM 1732 N N . ASN A 1 270 ? -55.362 -75.144 -32.521 1.00 68.41 247 ASN A N 1
ATOM 1733 C CA . ASN A 1 270 ? -54.631 -74.109 -31.796 1.00 66.82 247 ASN A CA 1
ATOM 1734 C C . ASN A 1 270 ? -54.055 -74.623 -30.465 1.00 62.40 247 ASN A C 1
ATOM 1735 O O . ASN A 1 270 ? -54.548 -75.601 -29.897 1.00 63.36 247 ASN A O 1
ATOM 1740 N N . ILE A 1 271 ? -52.984 -73.982 -30.007 1.00 49.75 248 ILE A N 1
ATOM 1741 C CA . ILE A 1 271 ? -52.356 -74.351 -28.760 1.00 58.68 248 ILE A CA 1
ATOM 1742 C C . ILE A 1 271 ? -52.269 -73.129 -27.872 1.00 71.14 248 ILE A C 1
ATOM 1743 O O . ILE A 1 271 ? -51.680 -72.119 -28.261 1.00 77.79 248 ILE A O 1
ATOM 1748 N N . PHE A 1 272 ? -52.853 -73.217 -26.681 1.00 74.97 249 PHE A N 1
ATOM 1749 C CA . PHE A 1 272 ? -52.687 -72.167 -25.683 1.00 74.30 249 PHE A CA 1
ATOM 1750 C C . PHE A 1 272 ? -51.497 -72.488 -24.800 1.00 71.55 249 PHE A C 1
ATOM 1751 O O . PHE A 1 272 ? -51.195 -73.656 -24.539 1.00 64.15 249 PHE A O 1
ATOM 1759 N N . TRP A 1 273 ? -50.821 -71.445 -24.336 1.00 75.53 250 TRP A N 1
ATOM 1760 C CA . TRP A 1 273 ? -49.734 -71.646 -23.399 1.00 76.50 250 TRP A CA 1
ATOM 1761 C C . TRP A 1 273 ? -49.568 -70.444 -22.444 1.00 80.51 250 TRP A C 1
ATOM 1762 O O . TRP A 1 273 ? -49.829 -69.283 -22.810 1.00 63.24 250 TRP A O 1
ATOM 1773 N N . LYS A 1 274 ? -49.155 -70.748 -21.214 1.00 92.07 251 LYS A N 1
ATOM 1774 C CA . LYS A 1 274 ? -49.006 -69.755 -20.152 1.00 87.32 251 LYS A CA 1
ATOM 1775 C C . LYS A 1 274 ? -47.856 -68.782 -20.400 1.00 78.76 251 LYS A C 1
ATOM 1776 O O . LYS A 1 274 ? -46.707 -69.198 -20.536 1.00 79.47 251 LYS A O 1
ATOM 1778 N N . HIS A 1 275 ? -48.175 -67.491 -20.453 1.00 76.14 252 HIS A N 1
ATOM 1779 C CA . HIS A 1 275 ? -47.175 -66.440 -20.635 1.00 75.60 252 HIS A CA 1
ATOM 1780 C C . HIS A 1 275 ? -46.617 -65.990 -19.300 1.00 80.20 252 HIS A C 1
ATOM 1781 O O . HIS A 1 275 ? -45.531 -65.421 -19.231 1.00 87.72 252 HIS A O 1
ATOM 1788 N N . LEU A 1 276 ? -47.382 -66.257 -18.246 1.00 71.27 253 LEU A N 1
ATOM 1789 C CA . LEU A 1 276 ? -47.049 -65.859 -16.889 1.00 76.30 253 LEU A CA 1
ATOM 1790 C C . LEU A 1 276 ? -46.845 -67.069 -15.986 1.00 88.37 253 LEU A C 1
ATOM 1791 O O . LEU A 1 276 ? -47.364 -68.150 -16.273 1.00 90.96 253 LEU A O 1
ATOM 1796 N N . PRO A 1 277 ? -46.107 -66.881 -14.873 1.00 89.70 254 PRO A N 1
ATOM 1797 C CA . PRO A 1 277 ? -45.802 -67.978 -13.950 1.00 88.77 254 PRO A CA 1
ATOM 1798 C C . PRO A 1 277 ? -47.094 -68.671 -13.536 1.00 94.97 254 PRO A C 1
ATOM 1799 O O . PRO A 1 277 ? -47.986 -68.018 -12.985 1.00 89.66 254 PRO A O 1
ATOM 1803 N N . SER A 1 278 ? -47.172 -69.975 -13.806 1.00 97.92 255 SER A N 1
ATOM 1804 C CA . SER A 1 278 ? -48.406 -70.768 -13.712 1.00 94.18 255 SER A CA 1
ATOM 1805 C C . SER A 1 278 ? -49.361 -70.432 -12.559 1.00 92.12 255 SER A C 1
ATOM 1806 O O . SER A 1 278 ? -50.585 -70.569 -12.705 1.00 70.13 255 SER A O 1
ATOM 1809 N N . GLU A 1 279 ? -48.795 -70.018 -11.423 1.00 99.34 256 GLU A N 1
ATOM 1810 C CA . GLU A 1 279 ? -49.574 -69.604 -10.255 1.00 105.57 256 GLU A CA 1
ATOM 1811 C C . GLU A 1 279 ? -50.523 -68.434 -10.545 1.00 102.73 256 GLU A C 1
ATOM 1812 O O . GLU A 1 279 ? -51.609 -68.346 -9.959 1.00 88.28 256 GLU A O 1
ATOM 1818 N N . CYS A 1 280 ? -50.106 -67.552 -11.454 1.00 107.96 257 CYS A N 1
ATOM 1819 C CA . CYS A 1 280 ? -50.828 -66.314 -11.745 1.00 101.43 257 CYS A CA 1
ATOM 1820 C C . CYS A 1 280 ? -52.262 -66.537 -12.242 1.00 98.51 257 CYS A C 1
ATOM 1821 O O . CYS A 1 280 ? -53.094 -65.626 -12.160 1.00 98.32 257 CYS A O 1
ATOM 1824 N N . TYR A 1 281 ? -52.553 -67.743 -12.734 1.00 91.08 258 TYR A N 1
ATOM 1825 C CA . TYR A 1 281 ? -53.835 -68.031 -13.403 1.00 97.97 258 TYR A CA 1
ATOM 1826 C C . TYR A 1 281 ? -54.946 -68.601 -12.491 1.00 108.45 258 TYR A C 1
ATOM 1827 O O . TYR A 1 281 ? -54.733 -68.852 -11.299 1.00 111.91 258 TYR A O 1
ATOM 1836 N N . ASP A 1 282 ? -56.131 -68.797 -13.071 1.00 107.83 259 ASP A N 1
ATOM 1837 C CA . ASP A 1 282 ? -57.271 -69.386 -12.367 1.00 116.92 259 ASP A CA 1
ATOM 1838 C C . ASP A 1 282 ? -57.254 -70.906 -12.504 1.00 121.95 259 ASP A C 1
ATOM 1839 O O . ASP A 1 282 ? -57.326 -71.428 -13.618 1.00 121.85 259 ASP A O 1
ATOM 1844 N N . LYS A 1 283 ? -57.175 -71.608 -11.373 1.00 117.68 260 LYS A N 1
ATOM 1845 C CA . LYS A 1 283 ? -57.096 -73.070 -11.374 1.00 115.37 260 LYS A CA 1
ATOM 1846 C C . LYS A 1 283 ? -58.345 -73.723 -11.980 1.00 115.53 260 LYS A C 1
ATOM 1847 O O . LYS A 1 283 ? -58.267 -74.776 -12.619 1.00 104.58 260 LYS A O 1
ATOM 1849 N N . THR A 1 284 ? -59.491 -73.079 -11.784 1.00 120.98 261 THR A N 1
ATOM 1850 C CA . THR A 1 284 ? -60.781 -73.616 -12.218 1.00 124.65 261 THR A CA 1
ATOM 1851 C C . THR A 1 284 ? -60.966 -73.582 -13.733 1.00 117.06 261 THR A C 1
ATOM 1852 O O . THR A 1 284 ? -61.922 -74.155 -14.268 1.00 112.84 261 THR A O 1
ATOM 1856 N N . ASP A 1 285 ? -60.056 -72.898 -14.417 1.00 110.17 262 ASP A N 1
ATOM 1857 C CA . ASP A 1 285 ? -60.229 -72.585 -15.831 1.00 109.74 262 ASP A CA 1
ATOM 1858 C C . ASP A 1 285 ? -59.747 -73.702 -16.762 1.00 102.73 262 ASP A C 1
ATOM 1859 O O . ASP A 1 285 ? -58.552 -74.004 -16.826 1.00 96.91 262 ASP A O 1
ATOM 1864 N N . THR A 1 286 ? -60.687 -74.310 -17.481 1.00 94.51 263 THR A N 1
ATOM 1865 C CA . THR A 1 286 ? -60.347 -75.339 -18.450 1.00 97.54 263 THR A CA 1
ATOM 1866 C C . THR A 1 286 ? -60.510 -74.803 -19.865 1.00 95.86 263 THR A C 1
ATOM 1867 O O . THR A 1 286 ? -60.685 -75.570 -20.808 1.00 88.21 263 THR A O 1
ATOM 1871 N N . TYR A 1 287 ? -60.456 -73.482 -20.007 1.00 97.29 264 TYR A N 1
ATOM 1872 C CA . TYR A 1 287 ? -60.648 -72.865 -21.313 1.00 94.59 264 TYR A CA 1
ATOM 1873 C C . TYR A 1 287 ? -59.587 -71.823 -21.677 1.00 92.85 264 TYR A C 1
ATOM 1874 O O . TYR A 1 287 ? -59.394 -71.512 -22.850 1.00 100.46 264 TYR A O 1
ATOM 1883 N N . GLY A 1 288 ? -58.886 -71.290 -20.687 1.00 91.37 265 GLY A N 1
ATOM 1884 C CA . GLY A 1 288 ? -57.893 -70.267 -20.963 1.00 96.10 265 GLY A CA 1
ATOM 1885 C C . GLY A 1 288 ? -58.615 -68.984 -21.291 1.00 99.66 265 GLY A C 1
ATOM 1886 O O . GLY A 1 288 ? -58.305 -68.277 -22.256 1.00 100.81 265 GLY A O 1
ATOM 1887 N N . ASN A 1 289 ? -59.602 -68.692 -20.457 1.00 99.69 266 ASN A N 1
ATOM 1888 C CA . ASN A 1 289 ? -60.497 -67.578 -20.685 1.00 96.58 266 ASN A CA 1
ATOM 1889 C C . ASN A 1 289 ? -60.773 -66.776 -19.424 1.00 106.85 266 ASN A C 1
ATOM 1890 O O . ASN A 1 289 ? -61.044 -65.575 -19.488 1.00 111.31 266 ASN A O 1
ATOM 1895 N N . LYS A 1 290 ? -60.713 -67.451 -18.280 1.00 105.92 267 LYS A N 1
ATOM 1896 C CA . LYS A 1 290 ? -60.938 -66.802 -16.994 1.00 102.42 267 LYS A CA 1
ATOM 1897 C C . LYS A 1 290 ? -59.782 -65.866 -16.623 1.00 99.09 267 LYS A C 1
ATOM 1898 O O . LYS A 1 290 ? -58.607 -66.162 -16.875 1.00 84.22 267 LYS A O 1
ATOM 1900 N N . ASP A 1 291 ? -60.132 -64.735 -16.017 1.00 95.05 268 ASP A N 1
ATOM 1901 C CA . ASP A 1 291 ? -59.152 -63.727 -15.626 1.00 94.23 268 ASP A CA 1
ATOM 1902 C C . ASP A 1 291 ? -58.091 -64.272 -14.672 1.00 91.68 268 ASP A C 1
ATOM 1903 O O . ASP A 1 291 ? -58.402 -65.056 -13.772 1.00 89.24 268 ASP A O 1
ATOM 1908 N N . PRO A 1 292 ? -56.832 -63.843 -14.858 1.00 94.72 269 PRO A N 1
ATOM 1909 C CA . PRO A 1 292 ? -55.769 -64.143 -13.893 1.00 88.65 269 PRO A CA 1
ATOM 1910 C C . PRO A 1 292 ? -56.290 -63.835 -12.506 1.00 94.43 269 PRO A C 1
ATOM 1911 O O . PRO A 1 292 ? -57.060 -62.887 -12.375 1.00 107.66 269 PRO A O 1
ATOM 1915 N N . THR A 1 293 ? -55.898 -64.596 -11.492 1.00 101.63 270 THR A N 1
ATOM 1916 C CA . THR A 1 293 ? -56.529 -64.435 -10.178 1.00 110.65 270 THR A CA 1
ATOM 1917 C C . THR A 1 293 ? -56.401 -63.001 -9.665 1.00 112.80 270 THR A C 1
ATOM 1918 O O . THR A 1 293 ? -57.337 -62.469 -9.065 1.00 111.70 270 THR A O 1
ATOM 1922 N N . ALA A 1 294 ? -55.251 -62.380 -9.928 1.00 109.33 271 ALA A N 1
ATOM 1923 C CA . ALA A 1 294 ? -55.001 -60.998 -9.526 1.00 97.55 271 ALA A CA 1
ATOM 1924 C C . ALA A 1 294 ? -56.076 -60.058 -10.063 1.00 102.76 271 ALA A C 1
ATOM 1925 O O . ALA A 1 294 ? -56.580 -59.201 -9.340 1.00 111.01 271 ALA A O 1
ATOM 1927 N N . ALA A 1 295 ? -56.439 -60.229 -11.327 1.00 98.10 272 ALA A N 1
ATOM 1928 C CA . ALA A 1 295 ? -57.506 -59.425 -11.911 1.00 101.43 272 ALA A CA 1
ATOM 1929 C C . ALA A 1 295 ? -58.834 -59.709 -11.226 1.00 91.97 272 ALA A C 1
ATOM 1930 O O . ALA A 1 295 ? -59.489 -58.802 -10.722 1.00 92.34 272 ALA A O 1
ATOM 1932 N N . SER A 1 296 ? -59.217 -60.980 -11.209 1.00 94.79 273 SER A N 1
ATOM 1933 C CA . SER A 1 296 ? -60.492 -61.413 -10.643 1.00 97.74 273 SER A CA 1
ATOM 1934 C C . SER A 1 296 ? -60.736 -60.853 -9.242 1.00 107.69 273 SER A C 1
ATOM 1935 O O . SER A 1 296 ? -61.865 -60.501 -8.893 1.00 108.30 273 SER A O 1
ATOM 1938 N N . ARG A 1 297 ? -59.675 -60.777 -8.442 1.00 112.48 274 ARG A N 1
ATOM 1939 C CA . ARG A 1 297 ? -59.779 -60.265 -7.076 1.00 109.37 274 ARG A CA 1
ATOM 1940 C C . ARG A 1 297 ? -59.807 -58.743 -7.047 1.00 110.02 274 ARG A C 1
ATOM 1941 O O . ARG A 1 297 ? -60.661 -58.153 -6.390 1.00 117.03 274 ARG A O 1
ATOM 1943 N N . ALA A 1 298 ? -58.872 -58.114 -7.758 1.00 99.50 275 ALA A N 1
ATOM 1944 C CA . ALA A 1 298 ? -58.809 -56.654 -7.830 1.00 90.59 275 ALA A CA 1
ATOM 1945 C C . ALA A 1 298 ? -60.149 -56.054 -8.229 1.00 93.52 275 ALA A C 1
ATOM 1946 O O . ALA A 1 298 ? -60.551 -55.014 -7.699 1.00 93.85 275 ALA A O 1
ATOM 1948 N N . ALA A 1 299 ? -60.834 -56.708 -9.163 1.00 88.96 276 ALA A N 1
ATOM 1949 C CA . ALA A 1 299 ? -62.159 -56.266 -9.589 1.00 98.65 276 ALA A CA 1
ATOM 1950 C C . ALA A 1 299 ? -63.205 -56.531 -8.509 1.00 110.14 276 ALA A C 1
ATOM 1951 O O . ALA A 1 299 ? -64.217 -55.826 -8.407 1.00 102.80 276 ALA A O 1
ATOM 1953 N N . GLN A 1 300 ? -62.953 -57.566 -7.715 1.00 117.49 277 GLN A N 1
ATOM 1954 C CA . GLN A 1 300 ? -63.807 -57.899 -6.585 1.00 112.13 277 GLN A CA 1
ATOM 1955 C C . GLN A 1 300 ? -63.723 -56.799 -5.524 1.00 112.25 277 GLN A C 1
ATOM 1956 O O . GLN A 1 300 ? -64.748 -56.256 -5.114 1.00 122.06 277 GLN A O 1
ATOM 1958 N N . ILE A 1 301 ? -62.511 -56.457 -5.088 1.00 98.31 278 ILE A N 1
ATOM 1959 C CA . ILE A 1 301 ? -62.355 -55.373 -4.125 1.00 91.05 278 ILE A CA 1
ATOM 1960 C C . ILE A 1 301 ? -62.824 -54.056 -4.733 1.00 92.20 278 ILE A C 1
ATOM 1961 O O . ILE A 1 301 ? -63.365 -53.191 -4.048 1.00 102.73 278 ILE A O 1
ATOM 1966 N N . LEU A 1 302 ? -62.611 -53.907 -6.029 1.00 86.16 279 LEU A N 1
ATOM 1967 C CA . LEU A 1 302 ? -63.132 -52.750 -6.724 1.00 83.93 279 LEU A CA 1
ATOM 1968 C C . LEU A 1 302 ? -64.638 -52.668 -6.462 1.00 89.65 279 LEU A C 1
ATOM 1969 O O . LEU A 1 302 ? -65.153 -51.612 -6.087 1.00 96.81 279 LEU A O 1
ATOM 1974 N N . ASP A 1 303 ? -65.337 -53.788 -6.621 1.00 88.80 280 ASP A N 1
ATOM 1975 C CA . ASP A 1 303 ? -66.776 -53.794 -6.400 1.00 93.38 280 ASP A CA 1
ATOM 1976 C C . ASP A 1 303 ? -67.115 -53.322 -4.985 1.00 92.10 280 ASP A C 1
ATOM 1977 O O . ASP A 1 303 ? -68.180 -52.743 -4.747 1.00 80.51 280 ASP A O 1
ATOM 1982 N N . ARG A 1 304 ? -66.185 -53.556 -4.063 1.00 93.49 281 ARG A N 1
ATOM 1983 C CA . ARG A 1 304 ? -66.324 -53.113 -2.681 1.00 84.91 281 ARG A CA 1
ATOM 1984 C C . ARG A 1 304 ? -66.287 -51.597 -2.623 1.00 90.81 281 ARG A C 1
ATOM 1985 O O . ARG A 1 304 ? -67.223 -50.966 -2.145 1.00 95.67 281 ARG A O 1
ATOM 1987 N N . ALA A 1 305 ? -65.200 -51.018 -3.116 1.00 87.69 282 ALA A N 1
ATOM 1988 C CA . ALA A 1 305 ? -65.029 -49.574 -3.099 1.00 79.22 282 ALA A CA 1
ATOM 1989 C C . ALA A 1 305 ? -66.225 -48.861 -3.725 1.00 81.63 282 ALA A C 1
ATOM 1990 O O . ALA A 1 305 ? -66.525 -47.718 -3.382 1.00 91.76 282 ALA A O 1
ATOM 1992 N N . LEU A 1 306 ? -66.917 -49.534 -4.636 1.00 76.35 283 LEU A N 1
ATOM 1993 C CA . LEU A 1 306 ? -68.096 -48.940 -5.258 1.00 79.65 283 LEU A CA 1
ATOM 1994 C C . LEU A 1 306 ? -69.301 -48.949 -4.332 1.00 83.14 283 LEU A C 1
ATOM 1995 O O . LEU A 1 306 ? -70.208 -48.138 -4.485 1.00 77.73 283 LEU A O 1
ATOM 2000 N N . LYS A 1 307 ? -69.300 -49.884 -3.386 1.00 90.50 284 LYS A N 1
ATOM 2001 C CA . LYS A 1 307 ? -70.404 -50.070 -2.453 1.00 93.95 284 LYS A CA 1
ATOM 2002 C C . LYS A 1 307 ? -70.432 -48.978 -1.399 1.00 97.70 284 LYS A C 1
ATOM 2003 O O . LYS A 1 307 ? -71.488 -48.655 -0.854 1.00 100.97 284 LYS A O 1
ATOM 2005 N N . THR A 1 308 ? -69.262 -48.426 -1.102 1.00 98.56 285 THR A N 1
ATOM 2006 C CA . THR A 1 308 ? -69.162 -47.322 -0.161 1.00 100.39 285 THR A CA 1
ATOM 2007 C C . THR A 1 308 ? -69.504 -46.031 -0.882 1.00 98.48 285 THR A C 1
ATOM 2008 O O . THR A 1 308 ? -70.392 -45.290 -0.468 1.00 105.70 285 THR A O 1
ATOM 2012 N N . LEU A 1 309 ? -68.799 -45.769 -1.972 1.00 85.64 286 LEU A N 1
ATOM 2013 C CA . LEU A 1 309 ? -69.087 -44.603 -2.774 1.00 83.06 286 LEU A CA 1
ATOM 2014 C C . LEU A 1 309 ? -70.602 -44.544 -2.977 1.00 82.63 286 LEU A C 1
ATOM 2015 O O . LEU A 1 309 ? -71.211 -43.492 -2.821 1.00 83.41 286 LEU A O 1
ATOM 2020 N N . ALA A 1 310 ? -71.205 -45.693 -3.275 1.00 87.53 287 ALA A N 1
ATOM 2021 C CA . ALA A 1 310 ? -72.624 -45.774 -3.649 1.00 94.82 287 ALA A CA 1
ATOM 2022 C C . ALA A 1 310 ? -73.602 -45.090 -2.687 1.00 101.62 287 ALA A C 1
ATOM 2023 O O . ALA A 1 310 ? -74.723 -44.743 -3.071 1.00 107.65 287 ALA A O 1
ATOM 2025 N N . GLU A 1 311 ? -73.186 -44.917 -1.438 1.00 94.05 288 GLU A N 1
ATOM 2026 C CA . GLU A 1 311 ? -74.091 -44.447 -0.406 1.00 96.01 288 GLU A CA 1
ATOM 2027 C C . GLU A 1 311 ? -74.142 -42.929 -0.311 1.00 95.99 288 GLU A C 1
ATOM 2028 O O . GLU A 1 311 ? -75.003 -42.373 0.369 1.00 100.23 288 GLU A O 1
ATOM 2034 N N . LEU A 1 312 ? -73.218 -42.255 -0.982 1.00 89.35 289 LEU A N 1
ATOM 2035 C CA . LEU A 1 312 ? -73.312 -40.805 -1.095 1.00 82.65 289 LEU A CA 1
ATOM 2036 C C . LEU A 1 312 ? -74.352 -40.488 -2.141 1.00 78.98 289 LEU A C 1
ATOM 2037 O O . LEU A 1 312 ? -74.655 -41.318 -3.003 1.00 83.19 289 LEU A O 1
ATOM 2042 N N . PRO A 1 313 ? -74.928 -39.293 -2.056 1.00 64.63 290 PRO A N 1
ATOM 2043 C CA . PRO A 1 313 ? -75.876 -38.860 -3.083 1.00 72.36 290 PRO A CA 1
ATOM 2044 C C . PRO A 1 313 ? -75.234 -39.014 -4.461 1.00 66.73 290 PRO A C 1
ATOM 2045 O O . PRO A 1 313 ? -74.063 -38.683 -4.620 1.00 62.29 290 PRO A O 1
ATOM 2049 N N . GLU A 1 314 ? -75.998 -39.526 -5.422 1.00 68.65 291 GLU A N 1
ATOM 2050 C CA . GLU A 1 314 ? -75.513 -39.776 -6.773 1.00 68.42 291 GLU A CA 1
ATOM 2051 C C . GLU A 1 314 ? -74.458 -38.757 -7.226 1.00 65.96 291 GLU A C 1
ATOM 2052 O O . GLU A 1 314 ? -73.357 -39.122 -7.648 1.00 66.22 291 GLU A O 1
ATOM 2058 N N . GLU A 1 315 ? -74.773 -37.477 -7.119 1.00 65.88 292 GLU A N 1
ATOM 2059 C CA . GLU A 1 315 ? -73.860 -36.473 -7.641 1.00 67.16 292 GLU A CA 1
ATOM 2060 C C . GLU A 1 315 ? -72.489 -36.512 -6.971 1.00 52.98 292 GLU A C 1
ATOM 2061 O O . GLU A 1 315 ? -71.475 -36.305 -7.624 1.00 56.43 292 GLU A O 1
ATOM 2067 N N . TYR A 1 316 ? -72.441 -36.788 -5.682 1.00 44.09 293 TYR A N 1
ATOM 2068 C CA . TYR A 1 316 ? -71.143 -36.914 -5.042 1.00 57.88 293 TYR A CA 1
ATOM 2069 C C . TYR A 1 316 ? -70.467 -38.203 -5.502 1.00 56.35 293 TYR A C 1
ATOM 2070 O O . TYR A 1 316 ? -69.266 -38.233 -5.761 1.00 49.66 293 TYR A O 1
ATOM 2079 N N . ARG A 1 317 ? -71.262 -39.266 -5.565 1.00 66.07 294 ARG A N 1
ATOM 2080 C CA . ARG A 1 317 ? -70.839 -40.578 -6.036 1.00 71.87 294 ARG A CA 1
ATOM 2081 C C . ARG A 1 317 ? -70.193 -40.384 -7.392 1.00 66.72 294 ARG A C 1
ATOM 2082 O O . ARG A 1 317 ? -69.077 -40.838 -7.641 1.00 70.30 294 ARG A O 1
ATOM 2090 N N . ASP A 1 318 ? -70.911 -39.683 -8.261 1.00 57.85 295 ASP A N 1
ATOM 2091 C CA . ASP A 1 318 ? -70.460 -39.419 -9.602 1.00 50.49 295 ASP A CA 1
ATOM 2092 C C . ASP A 1 318 ? -69.087 -38.789 -9.594 1.00 62.99 295 ASP A C 1
ATOM 2093 O O . ASP A 1 318 ? -68.124 -39.344 -10.122 1.00 67.12 295 ASP A O 1
ATOM 2098 N N . PHE A 1 319 ? -69.007 -37.618 -8.990 1.00 65.83 296 PHE A N 1
ATOM 2099 C CA . PHE A 1 319 ? -67.781 -36.856 -8.963 1.00 52.12 296 PHE A CA 1
ATOM 2100 C C . PHE A 1 319 ? -66.583 -37.699 -8.569 1.00 53.18 296 PHE A C 1
ATOM 2101 O O . PHE A 1 319 ? -65.514 -37.558 -9.156 1.00 53.37 296 PHE A O 1
ATOM 2109 N N . TYR A 1 320 ? -66.752 -38.570 -7.578 1.00 52.66 297 TYR A N 1
ATOM 2110 C CA . TYR A 1 320 ? -65.616 -39.319 -7.046 1.00 55.03 297 TYR A CA 1
ATOM 2111 C C . TYR A 1 320 ? -65.331 -40.598 -7.828 1.00 54.69 297 TYR A C 1
ATOM 2112 O O . TYR A 1 320 ? -64.202 -41.088 -7.848 1.00 55.06 297 TYR A O 1
ATOM 2121 N N . ALA A 1 321 ? -66.353 -41.133 -8.478 1.00 61.64 298 ALA A N 1
ATOM 2122 C CA . ALA A 1 321 ? -66.121 -42.172 -9.475 1.00 65.22 298 ALA A CA 1
ATOM 2123 C C . ALA A 1 321 ? -65.126 -41.644 -10.504 1.00 57.85 298 ALA A C 1
ATOM 2124 O O . ALA A 1 321 ? -64.105 -42.272 -10.776 1.00 52.95 298 ALA A O 1
ATOM 2126 N N . ARG A 1 322 ? -65.427 -40.479 -11.066 1.00 57.46 299 ARG A N 1
ATOM 2127 C CA . ARG A 1 322 ? -64.590 -39.877 -12.098 1.00 61.05 299 ARG A CA 1
ATOM 2128 C C . ARG A 1 322 ? -63.179 -39.665 -11.574 1.00 61.51 299 ARG A C 1
ATOM 2129 O O . ARG A 1 322 ? -62.199 -39.863 -12.306 1.00 54.81 299 ARG A O 1
ATOM 2137 N N . ARG A 1 323 ? -63.070 -39.261 -10.311 1.00 64.78 300 ARG A N 1
ATOM 2138 C CA . ARG A 1 323 ? -61.752 -39.042 -9.731 1.00 71.94 300 ARG A CA 1
ATOM 2139 C C . ARG A 1 323 ? -61.004 -40.351 -9.577 1.00 73.88 300 ARG A C 1
ATOM 2140 O O . ARG A 1 323 ? -59.761 -40.380 -9.563 1.00 58.50 300 ARG A O 1
ATOM 2148 N N . MET A 1 324 ? -61.779 -41.426 -9.443 1.00 76.15 301 MET A N 1
ATOM 2149 C CA . MET A 1 324 ? -61.222 -42.760 -9.400 1.00 74.05 301 MET A CA 1
ATOM 2150 C C . MET A 1 324 ? -60.651 -43.117 -10.761 1.00 65.68 301 MET A C 1
ATOM 2151 O O . MET A 1 324 ? -59.479 -43.460 -10.852 1.00 64.40 301 MET A O 1
ATOM 2156 N N . VAL A 1 325 ? -61.444 -43.001 -11.822 1.00 61.78 302 VAL A N 1
ATOM 2157 C CA . VAL A 1 325 ? -60.955 -43.389 -13.146 1.00 70.73 302 VAL A CA 1
ATOM 2158 C C . VAL A 1 325 ? -59.826 -42.486 -13.650 1.00 67.33 302 VAL A C 1
ATOM 2159 O O . VAL A 1 325 ? -58.950 -42.933 -14.394 1.00 68.66 302 VAL A O 1
ATOM 2163 N N . LEU A 1 326 ? -59.823 -41.229 -13.242 1.00 49.49 303 LEU A N 1
ATOM 2164 C CA . LEU A 1 326 ? -58.648 -40.420 -13.476 1.00 57.18 303 LEU A CA 1
ATOM 2165 C C . LEU A 1 326 ? -57.464 -41.137 -12.836 1.00 61.14 303 LEU A C 1
ATOM 2166 O O . LEU A 1 326 ? -56.428 -41.383 -13.475 1.00 52.88 303 LEU A O 1
ATOM 2171 N N . HIS A 1 327 ? -57.633 -41.494 -11.567 1.00 61.31 304 HIS A N 1
ATOM 2172 C CA . HIS A 1 327 ? -56.553 -42.103 -10.803 1.00 61.24 304 HIS A CA 1
ATOM 2173 C C . HIS A 1 327 ? -56.016 -43.397 -11.414 1.00 68.42 304 HIS A C 1
ATOM 2174 O O . HIS A 1 327 ? -54.809 -43.607 -11.446 1.00 73.58 304 HIS A O 1
ATOM 2181 N N . ILE A 1 328 ? -56.915 -44.268 -11.862 1.00 68.27 305 ILE A N 1
ATOM 2182 C CA . ILE A 1 328 ? -56.517 -45.539 -12.442 1.00 74.41 305 ILE A CA 1
ATOM 2183 C C . ILE A 1 328 ? -55.774 -45.277 -13.737 1.00 87.55 305 ILE A C 1
ATOM 2184 O O . ILE A 1 328 ? -54.762 -45.908 -14.023 1.00 93.95 305 ILE A O 1
ATOM 2189 N N . GLN A 1 329 ? -56.281 -44.339 -14.523 1.00 89.82 306 GLN A N 1
ATOM 2190 C CA . GLN A 1 329 ? -55.666 -44.049 -15.804 1.00 89.47 306 GLN A CA 1
ATOM 2191 C C . GLN A 1 329 ? -54.244 -43.549 -15.627 1.00 91.13 306 GLN A C 1
ATOM 2192 O O . GLN A 1 329 ? -53.314 -44.051 -16.270 1.00 94.99 306 GLN A O 1
ATOM 2198 N N . ASP A 1 330 ? -54.063 -42.586 -14.738 1.00 85.71 307 ASP A N 1
ATOM 2199 C CA . ASP A 1 330 ? -52.727 -42.092 -14.487 1.00 94.47 307 ASP A CA 1
ATOM 2200 C C . ASP A 1 330 ? -51.754 -43.148 -13.952 1.00 102.69 307 ASP A C 1
ATOM 2201 O O . ASP A 1 330 ? -50.583 -43.174 -14.343 1.00 103.15 307 ASP A O 1
ATOM 2206 N N . LYS A 1 331 ? -52.229 -44.004 -13.050 1.00 103.91 308 LYS A N 1
ATOM 2207 C CA . LYS A 1 331 ? -51.335 -44.927 -12.341 1.00 100.11 308 LYS A CA 1
ATOM 2208 C C . LYS A 1 331 ? -51.120 -46.328 -12.959 1.00 94.25 308 LYS A C 1
ATOM 2209 O O . LYS A 1 331 ? -50.037 -46.890 -12.809 1.00 91.71 308 LYS A O 1
ATOM 2215 N N . ALA A 1 332 ? -52.118 -46.879 -13.654 1.00 88.46 309 ALA A N 1
ATOM 2216 C CA . ALA A 1 332 ? -52.033 -48.255 -14.166 1.00 75.47 309 ALA A CA 1
ATOM 2217 C C . ALA A 1 332 ? -51.905 -48.372 -15.682 1.00 75.42 309 ALA A C 1
ATOM 2218 O O . ALA A 1 332 ? -51.183 -49.235 -16.168 1.00 84.92 309 ALA A O 1
ATOM 2220 N N . TYR A 1 333 ? -52.632 -47.541 -16.422 1.00 82.46 310 TYR A N 1
ATOM 2221 C CA . TYR A 1 333 ? -52.483 -47.474 -17.877 1.00 87.05 310 TYR A CA 1
ATOM 2222 C C . TYR A 1 333 ? -51.004 -47.403 -18.281 1.00 82.07 310 TYR A C 1
ATOM 2223 O O . TYR A 1 333 ? -50.190 -46.827 -17.569 1.00 80.51 310 TYR A O 1
ATOM 2232 N N . SER A 1 334 ? -50.669 -47.983 -19.429 1.00 91.44 311 SER A N 1
ATOM 2233 C CA . SER A 1 334 ? -49.292 -48.006 -19.954 1.00 97.35 311 SER A CA 1
ATOM 2234 C C . SER A 1 334 ? -48.203 -47.608 -18.955 1.00 100.17 311 SER A C 1
ATOM 2235 O O . SER A 1 334 ? -47.211 -46.966 -19.328 1.00 91.56 311 SER A O 1
ATOM 2238 N N . MET B 1 24 ? -70.933 -27.673 -27.408 1.00 79.77 1 MET B N 1
ATOM 2239 C CA . MET B 1 24 ? -71.067 -27.782 -25.948 1.00 92.43 1 MET B CA 1
ATOM 2240 C C . MET B 1 24 ? -69.731 -27.730 -25.201 1.00 87.34 1 MET B C 1
ATOM 2241 O O . MET B 1 24 ? -69.532 -26.894 -24.311 1.00 78.24 1 MET B O 1
ATOM 2246 N N . ALA B 1 25 ? -68.833 -28.644 -25.554 1.00 85.01 2 ALA B N 1
ATOM 2247 C CA . ALA B 1 25 ? -67.491 -28.657 -24.994 1.00 86.91 2 ALA B CA 1
ATOM 2248 C C . ALA B 1 25 ? -66.811 -27.325 -25.276 1.00 95.94 2 ALA B C 1
ATOM 2249 O O . ALA B 1 25 ? -66.953 -26.770 -26.366 1.00 103.23 2 ALA B O 1
ATOM 2251 N N . GLY B 1 26 ? -66.079 -26.813 -24.292 1.00 93.77 3 GLY B N 1
ATOM 2252 C CA . GLY B 1 26 ? -65.319 -25.589 -24.468 1.00 94.77 3 GLY B CA 1
ATOM 2253 C C . GLY B 1 26 ? -66.171 -24.332 -24.538 1.00 96.89 3 GLY B C 1
ATOM 2254 O O . GLY B 1 26 ? -65.672 -23.259 -24.873 1.00 96.73 3 GLY B O 1
ATOM 2255 N N . GLN B 1 27 ? -67.454 -24.462 -24.217 1.00 95.89 4 GLN B N 1
ATOM 2256 C CA . GLN B 1 27 ? -68.382 -23.335 -24.238 1.00 90.65 4 GLN B CA 1
ATOM 2257 C C . GLN B 1 27 ? -68.100 -22.344 -23.103 1.00 79.82 4 GLN B C 1
ATOM 2258 O O . GLN B 1 27 ? -67.383 -22.660 -22.150 1.00 80.78 4 GLN B O 1
ATOM 2264 N N . HIS B 1 28 ? -68.662 -21.144 -23.214 1.00 76.11 5 HIS B N 1
ATOM 2265 C CA . HIS B 1 28 ? -68.532 -20.134 -22.168 1.00 70.49 5 HIS B CA 1
ATOM 2266 C C . HIS B 1 28 ? -69.887 -19.567 -21.791 1.00 50.99 5 HIS B C 1
ATOM 2267 O O . HIS B 1 28 ? -70.470 -18.814 -22.547 1.00 66.85 5 HIS B O 1
ATOM 2274 N N . LEU B 1 29 ? -70.377 -19.912 -20.614 1.00 53.76 6 LEU B N 1
ATOM 2275 C CA . LEU B 1 29 ? -71.706 -19.483 -20.188 1.00 63.98 6 LEU B CA 1
ATOM 2276 C C . LEU B 1 29 ? -71.685 -18.375 -19.146 1.00 58.68 6 LEU B C 1
ATOM 2277 O O . LEU B 1 29 ? -70.700 -18.203 -18.438 1.00 72.62 6 LEU B O 1
ATOM 2282 N N . PRO B 1 30 ? -72.782 -17.613 -19.059 1.00 49.47 7 PRO B N 1
ATOM 2283 C CA . PRO B 1 30 ? -72.940 -16.713 -17.919 1.00 39.93 7 PRO B CA 1
ATOM 2284 C C . PRO B 1 30 ? -73.586 -17.460 -16.778 1.00 41.71 7 PRO B C 1
ATOM 2285 O O . PRO B 1 30 ? -74.449 -18.303 -17.008 1.00 51.74 7 PRO B O 1
ATOM 2289 N N . VAL B 1 31 ? -73.165 -17.155 -15.557 1.00 57.29 8 VAL B N 1
ATOM 2290 C CA . VAL B 1 31 ? -73.827 -17.665 -14.367 1.00 48.03 8 VAL B CA 1
ATOM 2291 C C . VAL B 1 31 ? -75.048 -16.819 -14.162 1.00 42.40 8 VAL B C 1
ATOM 2292 O O . VAL B 1 31 ? -74.940 -15.585 -14.101 1.00 41.83 8 VAL B O 1
ATOM 2296 N N . PRO B 1 32 ? -76.218 -17.465 -14.070 1.00 38.60 9 PRO B N 1
ATOM 2297 C CA . PRO B 1 32 ? -77.474 -16.719 -13.929 1.00 44.37 9 PRO B CA 1
ATOM 2298 C C . PRO B 1 32 ? -77.419 -15.743 -12.760 1.00 41.68 9 PRO B C 1
ATOM 2299 O O . PRO B 1 32 ? -76.865 -16.051 -11.695 1.00 48.28 9 PRO B O 1
ATOM 2303 N N . ARG B 1 33 ? -77.953 -14.551 -12.989 1.00 42.70 10 ARG B N 1
ATOM 2304 C CA . ARG B 1 33 ? -78.030 -13.503 -11.972 1.00 46.50 10 ARG B CA 1
ATOM 2305 C C . ARG B 1 33 ? -79.485 -13.213 -11.594 1.00 51.00 10 ARG B C 1
ATOM 2306 O O . ARG B 1 33 ? -80.286 -12.846 -12.444 1.00 49.96 10 ARG B O 1
ATOM 2314 N N . LEU B 1 34 ? -79.837 -13.378 -10.325 1.00 57.85 11 LEU B N 1
ATOM 2315 C CA . LEU B 1 34 ? -81.198 -13.067 -9.898 1.00 49.76 11 LEU B CA 1
ATOM 2316 C C . LEU B 1 34 ? -81.227 -12.019 -8.819 1.00 52.45 11 LEU B C 1
ATOM 2317 O O . LEU B 1 34 ? -80.443 -12.060 -7.867 1.00 54.00 11 LEU B O 1
ATOM 2322 N N . GLU B 1 35 ? -82.173 -11.102 -8.959 1.00 53.27 12 GLU B N 1
ATOM 2323 C CA . GLU B 1 35 ? -82.407 -10.066 -7.965 1.00 51.84 12 GLU B CA 1
ATOM 2324 C C . GLU B 1 35 ? -83.742 -10.332 -7.263 1.00 52.60 12 GLU B C 1
ATOM 2325 O O . GLU B 1 35 ? -84.631 -10.967 -7.829 1.00 46.14 12 GLU B O 1
ATOM 2331 N N . GLY B 1 36 ? -83.866 -9.884 -6.017 1.00 52.48 13 GLY B N 1
ATOM 2332 C CA . GLY B 1 36 ? -85.084 -10.083 -5.243 1.00 49.75 13 GLY B CA 1
ATOM 2333 C C . GLY B 1 36 ? -85.447 -11.510 -4.817 1.00 54.77 13 GLY B C 1
ATOM 2334 O O . GLY B 1 36 ? -86.633 -11.814 -4.551 1.00 43.13 13 GLY B O 1
ATOM 2335 N N . VAL B 1 37 ? -84.447 -12.387 -4.728 1.00 47.83 14 VAL B N 1
ATOM 2336 C CA . VAL B 1 37 ? -84.712 -13.770 -4.343 1.00 41.59 14 VAL B CA 1
ATOM 2337 C C . VAL B 1 37 ? -85.024 -13.914 -2.843 1.00 46.76 14 VAL B C 1
ATOM 2338 O O . VAL B 1 37 ? -84.351 -13.343 -1.982 1.00 43.95 14 VAL B O 1
ATOM 2342 N N . SER B 1 38 ? -86.073 -14.673 -2.552 1.00 49.59 15 SER B N 1
ATOM 2343 C CA . SER B 1 38 ? -86.495 -14.935 -1.187 1.00 47.46 15 SER B CA 1
ATOM 2344 C C . SER B 1 38 ? -85.754 -16.114 -0.565 1.00 52.65 15 SER B C 1
ATOM 2345 O O . SER B 1 38 ? -85.263 -17.007 -1.247 1.00 46.40 15 SER B O 1
ATOM 2348 N N . ARG B 1 39 ? -85.715 -16.113 0.757 1.00 57.25 16 ARG B N 1
ATOM 2349 C CA . ARG B 1 39 ? -85.266 -17.259 1.531 1.00 50.13 16 ARG B CA 1
ATOM 2350 C C . ARG B 1 39 ? -85.836 -18.599 1.025 1.00 52.71 16 ARG B C 1
ATOM 2351 O O . ARG B 1 39 ? -85.081 -19.528 0.688 1.00 49.59 16 ARG B O 1
ATOM 2359 N N . GLU B 1 40 ? -87.165 -18.702 0.997 1.00 45.84 17 GLU B N 1
ATOM 2360 C CA . GLU B 1 40 ? -87.813 -19.953 0.627 1.00 57.74 17 GLU B CA 1
ATOM 2361 C C . GLU B 1 40 ? -87.526 -20.277 -0.825 1.00 63.65 17 GLU B C 1
ATOM 2362 O O . GLU B 1 40 ? -87.243 -21.428 -1.169 1.00 52.05 17 GLU B O 1
ATOM 2368 N N . GLN B 1 41 ? -87.570 -19.267 -1.684 1.00 61.31 18 GLN B N 1
ATOM 2369 C CA . GLN B 1 41 ? -87.333 -19.563 -3.079 1.00 58.56 18 GLN B CA 1
ATOM 2370 C C . GLN B 1 41 ? -85.892 -19.992 -3.306 1.00 51.68 18 GLN B C 1
ATOM 2371 O O . GLN B 1 41 ? -85.633 -20.879 -4.124 1.00 50.20 18 GLN B O 1
ATOM 2377 N N . PHE B 1 42 ? -84.954 -19.436 -2.549 1.00 56.78 19 PHE B N 1
ATOM 2378 C CA . PHE B 1 42 ? -83.590 -19.926 -2.680 1.00 43.35 19 PHE B CA 1
ATOM 2379 C C . PHE B 1 42 ? -83.543 -21.324 -2.136 1.00 51.68 19 PHE B C 1
ATOM 2380 O O . PHE B 1 42 ? -83.112 -22.262 -2.798 1.00 65.26 19 PHE B O 1
ATOM 2388 N N . MET B 1 43 ? -83.989 -21.468 -0.905 1.00 47.16 20 MET B N 1
ATOM 2389 C CA . MET B 1 43 ? -83.827 -22.749 -0.264 1.00 56.70 20 MET B CA 1
ATOM 2390 C C . MET B 1 43 ? -84.616 -23.860 -0.940 1.00 61.33 20 MET B C 1
ATOM 2391 O O . MET B 1 43 ? -84.100 -24.955 -1.143 1.00 64.77 20 MET B O 1
ATOM 2396 N N . GLN B 1 44 ? -85.853 -23.589 -1.322 1.00 57.33 21 GLN B N 1
ATOM 2397 C CA . GLN B 1 44 ? -86.672 -24.670 -1.850 1.00 53.69 21 GLN B CA 1
ATOM 2398 C C . GLN B 1 44 ? -86.685 -24.848 -3.357 1.00 61.21 21 GLN B C 1
ATOM 2399 O O . GLN B 1 44 ? -87.042 -25.918 -3.818 1.00 64.49 21 GLN B O 1
ATOM 2405 N N . HIS B 1 45 ? -86.266 -23.831 -4.114 1.00 67.54 22 HIS B N 1
ATOM 2406 C CA . HIS B 1 45 ? -86.327 -23.858 -5.586 1.00 67.70 22 HIS B CA 1
ATOM 2407 C C . HIS B 1 45 ? -84.931 -23.787 -6.251 1.00 65.00 22 HIS B C 1
ATOM 2408 O O . HIS B 1 45 ? -84.539 -24.670 -7.010 1.00 66.57 22 HIS B O 1
ATOM 2415 N N . LEU B 1 46 ? -84.172 -22.748 -5.943 1.00 61.47 23 LEU B N 1
ATOM 2416 C CA . LEU B 1 46 ? -82.871 -22.538 -6.567 1.00 46.12 23 LEU B CA 1
ATOM 2417 C C . LEU B 1 46 ? -81.779 -23.448 -6.051 1.00 40.77 23 LEU B C 1
ATOM 2418 O O . LEU B 1 46 ? -80.980 -23.961 -6.828 1.00 49.36 23 LEU B O 1
ATOM 2423 N N . TYR B 1 47 ? -81.731 -23.629 -4.739 1.00 50.95 24 TYR B N 1
ATOM 2424 C CA . TYR B 1 47 ? -80.704 -24.456 -4.084 1.00 50.27 24 TYR B CA 1
ATOM 2425 C C . TYR B 1 47 ? -80.682 -25.924 -4.554 1.00 44.18 24 TYR B C 1
ATOM 2426 O O . TYR B 1 47 ? -79.649 -26.412 -5.014 1.00 38.89 24 TYR B O 1
ATOM 2435 N N . PRO B 1 48 ? -81.822 -26.627 -4.468 1.00 41.04 25 PRO B N 1
ATOM 2436 C CA . PRO B 1 48 ? -81.801 -28.037 -4.889 1.00 45.55 25 PRO B CA 1
ATOM 2437 C C . PRO B 1 48 ? -81.363 -28.200 -6.346 1.00 56.75 25 PRO B C 1
ATOM 2438 O O . PRO B 1 48 ? -80.994 -29.301 -6.760 1.00 58.74 25 PRO B O 1
ATOM 2442 N N . GLN B 1 49 ? -81.409 -27.114 -7.118 1.00 60.35 26 GLN B N 1
ATOM 2443 C CA . GLN B 1 49 ? -80.967 -27.119 -8.526 1.00 53.05 26 GLN B CA 1
ATOM 2444 C C . GLN B 1 49 ? -79.470 -27.418 -8.697 1.00 39.47 26 GLN B C 1
ATOM 2445 O O . GLN B 1 49 ? -79.017 -27.693 -9.794 1.00 41.74 26 GLN B O 1
ATOM 2451 N N . ARG B 1 50 ? -78.701 -27.304 -7.620 1.00 42.11 27 ARG B N 1
ATOM 2452 C CA . ARG B 1 50 ? -77.284 -27.644 -7.629 1.00 39.02 27 ARG B CA 1
ATOM 2453 C C . ARG B 1 50 ? -76.384 -26.913 -8.669 1.00 47.10 27 ARG B C 1
ATOM 2454 O O . ARG B 1 50 ? -75.328 -27.441 -9.031 1.00 50.13 27 ARG B O 1
ATOM 2462 N N . LYS B 1 51 ? -76.768 -25.712 -9.119 1.00 47.10 28 LYS B N 1
ATOM 2463 C CA . LYS B 1 51 ? -75.939 -24.921 -10.060 1.00 48.14 28 LYS B CA 1
ATOM 2464 C C . LYS B 1 51 ? -75.540 -23.557 -9.496 1.00 42.17 28 LYS B C 1
ATOM 2465 O O . LYS B 1 51 ? -76.246 -22.993 -8.681 1.00 36.75 28 LYS B O 1
ATOM 2471 N N . PRO B 1 52 ? -74.398 -23.022 -9.936 1.00 45.04 29 PRO B N 1
ATOM 2472 C CA . PRO B 1 52 ? -73.972 -21.712 -9.436 1.00 36.49 29 PRO B CA 1
ATOM 2473 C C . PRO B 1 52 ? -74.970 -20.647 -9.842 1.00 47.43 29 PRO B C 1
ATOM 2474 O O . PRO B 1 52 ? -75.658 -20.777 -10.864 1.00 43.09 29 PRO B O 1
ATOM 2478 N N . LEU B 1 53 ? -75.013 -19.579 -9.061 1.00 38.71 30 LEU B N 1
ATOM 2479 C CA . LEU B 1 53 ? -75.984 -18.539 -9.268 1.00 44.19 30 LEU B CA 1
ATOM 2480 C C . LEU B 1 53 ? -75.560 -17.286 -8.484 1.00 44.71 30 LEU B C 1
ATOM 2481 O O . LEU B 1 53 ? -75.056 -17.365 -7.357 1.00 49.03 30 LEU B O 1
ATOM 2486 N N . VAL B 1 54 ? -75.735 -16.119 -9.081 1.00 33.14 31 VAL B N 1
ATOM 2487 C CA . VAL B 1 54 ? -75.456 -14.911 -8.320 1.00 43.74 31 VAL B CA 1
ATOM 2488 C C . VAL B 1 54 ? -76.708 -14.132 -7.940 1.00 37.93 31 VAL B C 1
ATOM 2489 O O . VAL B 1 54 ? -77.614 -13.951 -8.751 1.00 44.84 31 VAL B O 1
ATOM 2493 N N . LEU B 1 55 ? -76.739 -13.667 -6.699 1.00 48.15 32 LEU B N 1
ATOM 2494 C CA . LEU B 1 55 ? -77.871 -12.907 -6.183 1.00 50.65 32 LEU B CA 1
ATOM 2495 C C . LEU B 1 55 ? -77.539 -11.436 -5.966 1.00 49.00 32 LEU B C 1
ATOM 2496 O O . LEU B 1 55 ? -76.582 -11.081 -5.272 1.00 51.76 32 LEU B O 1
ATOM 2501 N N . GLU B 1 56 ? -78.365 -10.590 -6.556 1.00 48.05 33 GLU B N 1
ATOM 2502 C CA . GLU B 1 56 ? -78.202 -9.157 -6.497 1.00 45.00 33 GLU B CA 1
ATOM 2503 C C . GLU B 1 56 ? -79.107 -8.550 -5.445 1.00 47.46 33 GLU B C 1
ATOM 2504 O O . GLU B 1 56 ? -80.164 -9.103 -5.129 1.00 50.44 33 GLU B O 1
ATOM 2510 N N . GLY B 1 57 ? -78.688 -7.404 -4.917 1.00 47.58 34 GLY B N 1
ATOM 2511 C CA . GLY B 1 57 ? -79.516 -6.589 -4.044 1.00 44.25 34 GLY B CA 1
ATOM 2512 C C . GLY B 1 57 ? -79.969 -7.180 -2.714 1.00 50.61 34 GLY B C 1
ATOM 2513 O O . GLY B 1 57 ? -80.959 -6.734 -2.148 1.00 42.33 34 GLY B O 1
ATOM 2514 N N . ILE B 1 58 ? -79.266 -8.185 -2.201 1.00 52.30 35 ILE B N 1
ATOM 2515 C CA . ILE B 1 58 ? -79.598 -8.703 -0.877 1.00 39.62 35 ILE B CA 1
ATOM 2516 C C . ILE B 1 58 ? -79.207 -7.682 0.201 1.00 52.90 35 ILE B C 1
ATOM 2517 O O . ILE B 1 58 ? -78.184 -7.002 0.054 1.00 52.69 35 ILE B O 1
ATOM 2522 N N . ASP B 1 59 ? -80.011 -7.549 1.266 1.00 54.63 36 ASP B N 1
ATOM 2523 C CA . ASP B 1 59 ? -79.626 -6.668 2.386 1.00 40.28 36 ASP B CA 1
ATOM 2524 C C . ASP B 1 59 ? -78.489 -7.309 3.147 1.00 36.03 36 ASP B C 1
ATOM 2525 O O . ASP B 1 59 ? -78.698 -8.279 3.866 1.00 38.11 36 ASP B O 1
ATOM 2530 N N . LEU B 1 60 ? -77.287 -6.767 2.987 1.00 35.43 37 LEU B N 1
ATOM 2531 C CA . LEU B 1 60 ? -76.114 -7.412 3.566 1.00 45.76 37 LEU B CA 1
ATOM 2532 C C . LEU B 1 60 ? -75.761 -6.861 4.942 1.00 50.79 37 LEU B C 1
ATOM 2533 O O . LEU B 1 60 ? -74.913 -7.397 5.648 1.00 52.60 37 LEU B O 1
ATOM 2538 N N . GLY B 1 61 ? -76.458 -5.807 5.329 1.00 46.54 38 GLY B N 1
ATOM 2539 C CA . GLY B 1 61 ? -76.038 -5.007 6.450 1.00 49.85 38 GLY B CA 1
ATOM 2540 C C . GLY B 1 61 ? -75.221 -3.853 5.906 1.00 57.18 38 GLY B C 1
ATOM 2541 O O . GLY B 1 61 ? -74.899 -3.821 4.713 1.00 66.34 38 GLY B O 1
ATOM 2542 N N . PRO B 1 62 ? -74.858 -2.901 6.777 1.00 52.77 39 PRO B N 1
ATOM 2543 C CA . PRO B 1 62 ? -74.140 -1.712 6.313 1.00 51.40 39 PRO B CA 1
ATOM 2544 C C . PRO B 1 62 ? -72.698 -2.034 5.960 1.00 45.49 39 PRO B C 1
ATOM 2545 O O . PRO B 1 62 ? -72.008 -1.174 5.403 1.00 52.31 39 PRO B O 1
ATOM 2549 N N . CYS B 1 63 ? -72.250 -3.241 6.286 1.00 45.21 40 CYS B N 1
ATOM 2550 C CA . CYS B 1 63 ? -70.879 -3.628 6.009 1.00 57.79 40 CYS B CA 1
ATOM 2551 C C . CYS B 1 63 ? -70.514 -3.081 4.655 1.00 50.64 40 CYS B C 1
ATOM 2552 O O . CYS B 1 63 ? -69.422 -2.575 4.455 1.00 50.40 40 CYS B O 1
ATOM 2555 N N . THR B 1 64 ? -71.475 -3.139 3.747 1.00 50.96 41 THR B N 1
ATOM 2556 C CA . THR B 1 64 ? -71.256 -2.801 2.349 1.00 58.90 41 THR B CA 1
ATOM 2557 C C . THR B 1 64 ? -71.042 -1.302 2.051 1.00 48.81 41 THR B C 1
ATOM 2558 O O . THR B 1 64 ? -70.442 -0.949 1.039 1.00 51.21 41 THR B O 1
ATOM 2562 N N . SER B 1 65 ? -71.520 -0.422 2.916 1.00 31.43 42 SER B N 1
ATOM 2563 C CA . SER B 1 65 ? -71.090 0.964 2.824 1.00 49.35 42 SER B CA 1
ATOM 2564 C C . SER B 1 65 ? -70.083 1.396 3.922 1.00 57.04 42 SER B C 1
ATOM 2565 O O . SER B 1 65 ? -69.613 2.528 3.899 1.00 47.30 42 SER B O 1
ATOM 2568 N N . LYS B 1 66 ? -69.751 0.534 4.883 1.00 47.03 43 LYS B N 1
ATOM 2569 C CA . LYS B 1 66 ? -68.813 0.964 5.921 1.00 51.75 43 LYS B CA 1
ATOM 2570 C C . LYS B 1 66 ? -67.373 0.563 5.651 1.00 56.64 43 LYS B C 1
ATOM 2571 O O . LYS B 1 66 ? -66.466 1.355 5.882 1.00 53.64 43 LYS B O 1
ATOM 2577 N N . TRP B 1 67 ? -67.177 -0.649 5.136 1.00 52.77 44 TRP B N 1
ATOM 2578 C CA . TRP B 1 67 ? -65.848 -1.230 4.990 1.00 41.88 44 TRP B CA 1
ATOM 2579 C C . TRP B 1 67 ? -64.938 -0.583 3.947 1.00 48.18 44 TRP B C 1
ATOM 2580 O O . TRP B 1 67 ? -64.489 -1.231 3.001 1.00 45.42 44 TRP B O 1
ATOM 2591 N N . THR B 1 68 ? -64.665 0.700 4.140 1.00 49.68 45 THR B N 1
ATOM 2592 C CA . THR B 1 68 ? -63.531 1.348 3.518 1.00 46.27 45 THR B CA 1
ATOM 2593 C C . THR B 1 68 ? -62.280 0.706 4.082 1.00 49.91 45 THR B C 1
ATOM 2594 O O . THR B 1 68 ? -62.338 -0.037 5.072 1.00 57.28 45 THR B O 1
ATOM 2598 N N . VAL B 1 69 ? -61.141 1.013 3.473 1.00 50.47 46 VAL B N 1
ATOM 2599 C CA . VAL B 1 69 ? -59.882 0.473 3.945 1.00 46.96 46 VAL B CA 1
ATOM 2600 C C . VAL B 1 69 ? -59.529 1.109 5.276 1.00 55.41 46 VAL B C 1
ATOM 2601 O O . VAL B 1 69 ? -59.076 0.412 6.184 1.00 60.36 46 VAL B O 1
ATOM 2605 N N . ASP B 1 70 ? -59.786 2.407 5.417 1.00 50.34 47 ASP B N 1
ATOM 2606 C CA . ASP B 1 70 ? -59.470 3.072 6.670 1.00 60.54 47 ASP B CA 1
ATOM 2607 C C . ASP B 1 70 ? -60.220 2.435 7.839 1.00 66.26 47 ASP B C 1
ATOM 2608 O O . ASP B 1 70 ? -59.709 2.344 8.953 1.00 75.56 47 ASP B O 1
ATOM 2613 N N . TYR B 1 71 ? -61.429 1.973 7.565 1.00 56.91 48 TYR B N 1
ATOM 2614 C CA . TYR B 1 71 ? -62.297 1.426 8.591 1.00 50.20 48 TYR B CA 1
ATOM 2615 C C . TYR B 1 71 ? -61.884 0.014 8.966 1.00 45.18 48 TYR B C 1
ATOM 2616 O O . TYR B 1 71 ? -61.858 -0.342 10.139 1.00 43.84 48 TYR B O 1
ATOM 2625 N N . LEU B 1 72 ? -61.619 -0.814 7.964 1.00 44.45 49 LEU B N 1
ATOM 2626 C CA . LEU B 1 72 ? -61.243 -2.184 8.255 1.00 52.98 49 LEU B CA 1
ATOM 2627 C C . LEU B 1 72 ? -59.970 -2.178 9.072 1.00 50.44 49 LEU B C 1
ATOM 2628 O O . LEU B 1 72 ? -59.793 -3.005 9.955 1.00 49.69 49 LEU B O 1
ATOM 2633 N N . SER B 1 73 ? -59.091 -1.225 8.774 1.00 51.18 50 SER B N 1
ATOM 2634 C CA . SER B 1 73 ? -57.843 -1.093 9.497 1.00 53.97 50 SER B CA 1
ATOM 2635 C C . SER B 1 73 ? -58.204 -0.762 10.921 1.00 56.20 50 SER B C 1
ATOM 2636 O O . SER B 1 73 ? -57.742 -1.405 11.864 1.00 56.82 50 SER B O 1
ATOM 2639 N N . GLN B 1 74 ? -59.017 0.268 11.087 1.00 48.96 51 GLN B N 1
ATOM 2640 C CA . GLN B 1 74 ? -59.353 0.679 12.432 1.00 53.61 51 GLN B CA 1
ATOM 2641 C C . GLN B 1 74 ? -60.110 -0.461 13.142 1.00 50.50 51 GLN B C 1
ATOM 2642 O O . GLN B 1 74 ? -59.624 -1.013 14.119 1.00 50.71 51 GLN B O 1
ATOM 2648 N N . VAL B 1 75 ? -61.274 -0.834 12.624 1.00 49.59 52 VAL B N 1
ATOM 2649 C CA . VAL B 1 75 ? -62.148 -1.800 13.296 1.00 65.73 52 VAL B CA 1
ATOM 2650 C C . VAL B 1 75 ? -61.567 -3.205 13.467 1.00 61.40 52 VAL B C 1
ATOM 2651 O O . VAL B 1 75 ? -61.730 -3.828 14.516 1.00 60.59 52 VAL B O 1
ATOM 2655 N N . GLY B 1 76 ? -60.896 -3.703 12.439 1.00 50.89 53 GLY B N 1
ATOM 2656 C CA . GLY B 1 76 ? -60.346 -5.040 12.502 1.00 53.93 53 GLY B CA 1
ATOM 2657 C C . GLY B 1 76 ? -58.943 -5.080 13.071 1.00 56.82 53 GLY B C 1
ATOM 2658 O O . GLY B 1 76 ? -58.435 -6.129 13.447 1.00 75.31 53 GLY B O 1
ATOM 2659 N N . GLY B 1 77 ? -58.325 -3.918 13.155 1.00 49.36 54 GLY B N 1
ATOM 2660 C CA . GLY B 1 77 ? -56.890 -3.813 13.317 1.00 57.94 54 GLY B CA 1
ATOM 2661 C C . GLY B 1 77 ? -56.120 -4.746 14.222 1.00 67.16 54 GLY B C 1
ATOM 2662 O O . GLY B 1 77 ? -56.544 -5.122 15.317 1.00 84.67 54 GLY B O 1
ATOM 2663 N N . LYS B 1 78 ? -54.952 -5.121 13.735 1.00 62.92 55 LYS B N 1
ATOM 2664 C CA . LYS B 1 78 ? -53.905 -5.675 14.584 1.00 62.95 55 LYS B CA 1
ATOM 2665 C C . LYS B 1 78 ? -54.122 -7.083 15.125 1.00 57.41 55 LYS B C 1
ATOM 2666 O O . LYS B 1 78 ? -53.274 -7.587 15.833 1.00 56.25 55 LYS B O 1
ATOM 2672 N N . LYS B 1 79 ? -55.236 -7.726 14.791 1.00 59.43 56 LYS B N 1
ATOM 2673 C CA . LYS B 1 79 ? -55.272 -9.180 14.891 1.00 71.51 56 LYS B CA 1
ATOM 2674 C C . LYS B 1 79 ? -54.361 -9.734 13.792 1.00 81.04 56 LYS B C 1
ATOM 2675 O O . LYS B 1 79 ? -54.707 -9.718 12.604 1.00 93.69 56 LYS B O 1
ATOM 2681 N N . GLU B 1 80 ? -53.186 -10.204 14.184 1.00 72.50 57 GLU B N 1
ATOM 2682 C CA . GLU B 1 80 ? -52.204 -10.702 13.226 1.00 72.28 57 GLU B CA 1
ATOM 2683 C C . GLU B 1 80 ? -52.720 -11.928 12.474 1.00 61.27 57 GLU B C 1
ATOM 2684 O O . GLU B 1 80 ? -53.221 -12.875 13.083 1.00 64.62 57 GLU B O 1
ATOM 2690 N N . VAL B 1 81 ? -52.597 -11.911 11.149 1.00 50.69 58 VAL B N 1
ATOM 2691 C CA . VAL B 1 81 ? -53.119 -13.005 10.323 1.00 50.59 58 VAL B CA 1
ATOM 2692 C C . VAL B 1 81 ? -52.098 -13.678 9.398 1.00 59.23 58 VAL B C 1
ATOM 2693 O O . VAL B 1 81 ? -51.069 -13.095 9.042 1.00 50.05 58 VAL B O 1
ATOM 2697 N N . LYS B 1 82 ? -52.419 -14.916 9.018 1.00 67.59 59 LYS B N 1
ATOM 2698 C CA . LYS B 1 82 ? -51.606 -15.713 8.106 1.00 63.43 59 LYS B CA 1
ATOM 2699 C C . LYS B 1 82 ? -52.019 -15.381 6.678 1.00 68.94 59 LYS B C 1
ATOM 2700 O O . LYS B 1 82 ? -53.208 -15.347 6.352 1.00 70.68 59 LYS B O 1
ATOM 2706 N N . ILE B 1 83 ? -51.016 -15.166 5.834 1.00 75.18 60 ILE B N 1
ATOM 2707 C CA . ILE B 1 83 ? -51.153 -14.350 4.635 1.00 63.81 60 ILE B CA 1
ATOM 2708 C C . ILE B 1 83 ? -50.287 -14.877 3.492 1.00 60.52 60 ILE B C 1
ATOM 2709 O O . ILE B 1 83 ? -49.235 -15.496 3.726 1.00 56.24 60 ILE B O 1
ATOM 2714 N N . HIS B 1 84 ? -50.739 -14.661 2.259 1.00 59.70 61 HIS B N 1
ATOM 2715 C CA . HIS B 1 84 ? -49.911 -14.969 1.097 1.00 55.76 61 HIS B CA 1
ATOM 2716 C C . HIS B 1 84 ? -49.299 -13.687 0.565 1.00 59.37 61 HIS B C 1
ATOM 2717 O O . HIS B 1 84 ? -49.940 -12.620 0.550 1.00 62.30 61 HIS B O 1
ATOM 2724 N N . VAL B 1 85 ? -48.047 -13.800 0.147 1.00 51.80 62 VAL B N 1
ATOM 2725 C CA . VAL B 1 85 ? -47.336 -12.722 -0.504 1.00 53.96 62 VAL B CA 1
ATOM 2726 C C . VAL B 1 85 ? -46.826 -13.354 -1.780 1.00 62.20 62 VAL B C 1
ATOM 2727 O O . VAL B 1 85 ? -46.196 -14.421 -1.730 1.00 54.67 62 VAL B O 1
ATOM 2731 N N . ALA B 1 86 ? -47.110 -12.723 -2.919 1.00 64.61 63 ALA B N 1
ATOM 2732 C CA . ALA B 1 86 ? -46.631 -13.226 -4.205 1.00 63.15 63 ALA B CA 1
ATOM 2733 C C . ALA B 1 86 ? -46.064 -12.089 -5.034 1.00 69.95 63 ALA B C 1
ATOM 2734 O O . ALA B 1 86 ? -46.670 -11.013 -5.131 1.00 69.24 63 ALA B O 1
ATOM 2736 N N . ALA B 1 87 ? -44.906 -12.320 -5.645 1.00 72.89 64 ALA B N 1
ATOM 2737 C CA . ALA B 1 87 ? -44.301 -11.288 -6.489 1.00 66.77 64 ALA B CA 1
ATOM 2738 C C . ALA B 1 87 ? -44.921 -11.267 -7.880 1.00 60.52 64 ALA B C 1
ATOM 2739 O O . ALA B 1 87 ? -44.518 -10.485 -8.725 1.00 62.27 64 ALA B O 1
ATOM 2741 N N . VAL B 1 88 ? -45.924 -12.104 -8.105 1.00 64.61 65 VAL B N 1
ATOM 2742 C CA . VAL B 1 88 ? -46.477 -12.268 -9.443 1.00 70.48 65 VAL B CA 1
ATOM 2743 C C . VAL B 1 88 ? -47.982 -12.521 -9.441 1.00 72.82 65 VAL B C 1
ATOM 2744 O O . VAL B 1 88 ? -48.478 -13.348 -8.685 1.00 80.64 65 VAL B O 1
ATOM 2748 N N . ALA B 1 89 ? -48.700 -11.816 -10.306 1.00 63.52 66 ALA B N 1
ATOM 2749 C CA . ALA B 1 89 ? -50.139 -11.975 -10.415 1.00 64.18 66 ALA B CA 1
ATOM 2750 C C . ALA B 1 89 ? -50.598 -13.441 -10.413 1.00 67.29 66 ALA B C 1
ATOM 2751 O O . ALA B 1 89 ? -51.316 -13.854 -9.515 1.00 77.81 66 ALA B O 1
ATOM 2753 N N . GLN B 1 90 ? -50.216 -14.214 -11.425 1.00 65.37 67 GLN B N 1
ATOM 2754 C CA . GLN B 1 90 ? -50.588 -15.624 -11.489 1.00 65.74 67 GLN B CA 1
ATOM 2755 C C . GLN B 1 90 ? -49.820 -16.355 -10.404 1.00 72.57 67 GLN B C 1
ATOM 2756 O O . GLN B 1 90 ? -48.595 -16.495 -10.493 1.00 74.19 67 GLN B O 1
ATOM 2762 N N . MET B 1 91 ? -50.528 -16.808 -9.374 1.00 60.08 68 MET B N 1
ATOM 2763 C CA . MET B 1 91 ? -49.895 -17.585 -8.324 1.00 65.24 68 MET B CA 1
ATOM 2764 C C . MET B 1 91 ? -49.823 -19.050 -8.732 1.00 74.81 68 MET B C 1
ATOM 2765 O O . MET B 1 91 ? -50.725 -19.569 -9.379 1.00 84.97 68 MET B O 1
ATOM 2770 N N . ASP B 1 92 ? -48.746 -19.721 -8.355 1.00 74.13 69 ASP B N 1
ATOM 2771 C CA . ASP B 1 92 ? -48.485 -21.044 -8.888 1.00 72.57 69 ASP B CA 1
ATOM 2772 C C . ASP B 1 92 ? -48.067 -21.975 -7.785 1.00 86.52 69 ASP B C 1
ATOM 2773 O O . ASP B 1 92 ? -47.026 -21.775 -7.173 1.00 97.25 69 ASP B O 1
ATOM 2778 N N . PHE B 1 93 ? -48.881 -22.994 -7.525 1.00 93.87 70 PHE B N 1
ATOM 2779 C CA . PHE B 1 93 ? -48.543 -23.990 -6.511 1.00 85.31 70 PHE B CA 1
ATOM 2780 C C . PHE B 1 93 ? -47.660 -25.097 -7.095 1.00 86.36 70 PHE B C 1
ATOM 2781 O O . PHE B 1 93 ? -46.970 -25.791 -6.361 1.00 86.36 70 PHE B O 1
ATOM 2789 N N . ILE B 1 94 ? -47.675 -25.269 -8.412 1.00 87.17 71 ILE B N 1
ATOM 2790 C CA . ILE B 1 94 ? -46.811 -26.276 -9.024 1.00 84.46 71 ILE B CA 1
ATOM 2791 C C . ILE B 1 94 ? -45.350 -25.897 -8.824 1.00 87.28 71 ILE B C 1
ATOM 2792 O O . ILE B 1 94 ? -44.498 -26.761 -8.667 1.00 86.05 71 ILE B O 1
ATOM 2794 N N . SER B 1 95 ? -45.071 -24.598 -8.808 1.00 93.03 72 SER B N 1
ATOM 2795 C CA . SER B 1 95 ? -43.703 -24.110 -8.638 1.00 90.21 72 SER B CA 1
ATOM 2796 C C . SER B 1 95 ? -43.557 -23.322 -7.333 1.00 92.61 72 SER B C 1
ATOM 2797 O O . SER B 1 95 ? -42.539 -22.662 -7.107 1.00 94.75 72 SER B O 1
ATOM 2799 N N . LYS B 1 96 ? -44.564 -23.426 -6.471 1.00 79.07 73 LYS B N 1
ATOM 2800 C CA . LYS B 1 96 ? -44.742 -22.478 -5.377 1.00 78.58 73 LYS B CA 1
ATOM 2801 C C . LYS B 1 96 ? -43.917 -21.217 -5.612 1.00 83.36 73 LYS B C 1
ATOM 2802 O O . LYS B 1 96 ? -42.725 -21.154 -5.322 1.00 84.63 73 LYS B O 1
ATOM 2808 N N . ASN B 1 97 ? -44.574 -20.220 -6.184 1.00 83.42 74 ASN B N 1
ATOM 2809 C CA . ASN B 1 97 ? -43.922 -18.982 -6.561 1.00 84.04 74 ASN B CA 1
ATOM 2810 C C . ASN B 1 97 ? -44.399 -17.871 -5.657 1.00 76.08 74 ASN B C 1
ATOM 2811 O O . ASN B 1 97 ? -44.407 -16.696 -6.036 1.00 76.77 74 ASN B O 1
ATOM 2816 N N . PHE B 1 98 ? -44.826 -18.261 -4.468 1.00 63.06 75 PHE B N 1
ATOM 2817 C CA . PHE B 1 98 ? -45.265 -17.320 -3.462 1.00 65.20 75 PHE B CA 1
ATOM 2818 C C . PHE B 1 98 ? -44.847 -17.897 -2.115 1.00 64.50 75 PHE B C 1
ATOM 2819 O O . PHE B 1 98 ? -44.577 -19.092 -1.985 1.00 64.31 75 PHE B O 1
ATOM 2827 N N . VAL B 1 99 ? -44.830 -17.041 -1.110 1.00 64.31 76 VAL B N 1
ATOM 2828 C CA . VAL B 1 99 ? -44.408 -17.425 0.221 1.00 68.77 76 VAL B CA 1
ATOM 2829 C C . VAL B 1 99 ? -45.489 -17.075 1.263 1.00 70.81 76 VAL B C 1
ATOM 2830 O O . VAL B 1 99 ? -46.336 -16.209 1.037 1.00 57.72 76 VAL B O 1
ATOM 2834 N N . TYR B 1 100 ? -45.473 -17.766 2.394 1.00 77.03 77 TYR B N 1
ATOM 2835 C CA . TYR B 1 100 ? -46.369 -17.423 3.489 1.00 72.45 77 TYR B CA 1
ATOM 2836 C C . TYR B 1 100 ? -45.732 -16.394 4.422 1.00 64.64 77 TYR B C 1
ATOM 2837 O O . TYR B 1 100 ? -44.516 -16.304 4.504 1.00 66.70 77 TYR B O 1
ATOM 2846 N N . ARG B 1 101 ? -46.558 -15.606 5.101 1.00 61.79 78 ARG B N 1
ATOM 2847 C CA . ARG B 1 101 ? -46.081 -14.596 6.045 1.00 58.22 78 ARG B CA 1
ATOM 2848 C C . ARG B 1 101 ? -47.243 -14.261 6.928 1.00 60.45 78 ARG B C 1
ATOM 2849 O O . ARG B 1 101 ? -48.369 -14.660 6.649 1.00 59.15 78 ARG B O 1
ATOM 2857 N N . THR B 1 102 ? -46.981 -13.499 7.979 1.00 63.68 79 THR B N 1
ATOM 2858 C CA . THR B 1 102 ? -48.063 -13.010 8.814 1.00 50.60 79 THR B CA 1
ATOM 2859 C C . THR B 1 102 ? -48.048 -11.490 8.779 1.00 60.37 79 THR B C 1
ATOM 2860 O O . THR B 1 102 ? -47.044 -10.871 8.412 1.00 61.47 79 THR B O 1
ATOM 2864 N N . LEU B 1 103 ? -49.178 -10.895 9.139 1.00 62.07 80 LEU B N 1
ATOM 2865 C CA . LEU B 1 103 ? -49.310 -9.445 9.194 1.00 58.59 80 LEU B CA 1
ATOM 2866 C C . LEU B 1 103 ? -50.473 -9.048 10.092 1.00 59.00 80 LEU B C 1
ATOM 2867 O O . LEU B 1 103 ? -51.452 -9.785 10.210 1.00 56.85 80 LEU B O 1
ATOM 2872 N N . PRO B 1 104 ? -50.370 -7.876 10.729 1.00 59.19 81 PRO B N 1
ATOM 2873 C CA . PRO B 1 104 ? -51.493 -7.343 11.497 1.00 63.85 81 PRO B CA 1
ATOM 2874 C C . PRO B 1 104 ? -52.603 -7.017 10.523 1.00 62.38 81 PRO B C 1
ATOM 2875 O O . PRO B 1 104 ? -52.347 -6.460 9.460 1.00 60.44 81 PRO B O 1
ATOM 2879 N N . PHE B 1 105 ? -53.825 -7.367 10.878 1.00 63.96 82 PHE B N 1
ATOM 2880 C CA . PHE B 1 105 ? -54.947 -7.121 9.995 1.00 59.19 82 PHE B CA 1
ATOM 2881 C C . PHE B 1 105 ? -54.883 -5.776 9.274 1.00 56.78 82 PHE B C 1
ATOM 2882 O O . PHE B 1 105 ? -54.937 -5.742 8.043 1.00 62.98 82 PHE B O 1
ATOM 2890 N N . ASP B 1 106 ? -54.782 -4.673 10.018 1.00 58.14 83 ASP B N 1
ATOM 2891 C CA . ASP B 1 106 ? -54.765 -3.351 9.381 1.00 60.89 83 ASP B CA 1
ATOM 2892 C C . ASP B 1 106 ? -53.671 -3.235 8.315 1.00 62.87 83 ASP B C 1
ATOM 2893 O O . ASP B 1 106 ? -53.944 -2.884 7.167 1.00 62.69 83 ASP B O 1
ATOM 2898 N N . GLN B 1 107 ? -52.437 -3.535 8.705 1.00 65.76 84 GLN B N 1
ATOM 2899 C CA . GLN B 1 107 ? -51.317 -3.579 7.774 1.00 64.50 84 GLN B CA 1
ATOM 2900 C C . GLN B 1 107 ? -51.683 -4.315 6.483 1.00 55.67 84 GLN B C 1
ATOM 2901 O O . GLN B 1 107 ? -51.502 -3.771 5.389 1.00 48.48 84 GLN B O 1
ATOM 2907 N N . LEU B 1 108 ? -52.189 -5.547 6.612 1.00 49.46 85 LEU B N 1
ATOM 2908 C CA . LEU B 1 108 ? -52.542 -6.350 5.447 1.00 46.95 85 LEU B CA 1
ATOM 2909 C C . LEU B 1 108 ? -53.513 -5.626 4.546 1.00 55.41 85 LEU B C 1
ATOM 2910 O O . LEU B 1 108 ? -53.270 -5.484 3.349 1.00 64.59 85 LEU B O 1
ATOM 2915 N N . VAL B 1 109 ? -54.634 -5.199 5.109 1.00 41.53 86 VAL B N 1
ATOM 2916 C CA . VAL B 1 109 ? -55.531 -4.323 4.365 1.00 43.45 86 VAL B CA 1
ATOM 2917 C C . VAL B 1 109 ? -54.818 -3.166 3.654 1.00 41.65 86 VAL B C 1
ATOM 2918 O O . VAL B 1 109 ? -54.906 -3.015 2.432 1.00 42.18 86 VAL B O 1
ATOM 2922 N N . GLN B 1 110 ? -54.128 -2.334 4.415 1.00 40.07 87 GLN B N 1
ATOM 2923 C CA . GLN B 1 110 ? -53.472 -1.203 3.805 1.00 54.09 87 GLN B CA 1
ATOM 2924 C C . GLN B 1 110 ? -52.607 -1.636 2.629 1.00 58.15 87 GLN B C 1
ATOM 2925 O O . GLN B 1 110 ? -52.523 -0.935 1.621 1.00 51.95 87 GLN B O 1
ATOM 2931 N N . ARG B 1 111 ? -51.968 -2.792 2.753 1.00 56.23 88 ARG B N 1
ATOM 2932 C CA . ARG B 1 111 ? -51.046 -3.246 1.718 1.00 65.33 88 ARG B CA 1
ATOM 2933 C C . ARG B 1 111 ? -51.751 -3.765 0.448 1.00 66.81 88 ARG B C 1
ATOM 2934 O O . ARG B 1 111 ? -51.254 -3.587 -0.673 1.00 69.66 88 ARG B O 1
ATOM 2942 N N . ALA B 1 112 ? -52.905 -4.399 0.618 1.00 59.78 89 ALA B N 1
ATOM 2943 C CA . ALA B 1 112 ? -53.604 -4.995 -0.519 1.00 61.33 89 ALA B CA 1
ATOM 2944 C C . ALA B 1 112 ? -54.245 -3.928 -1.409 1.00 62.99 89 ALA B C 1
ATOM 2945 O O . ALA B 1 112 ? -54.473 -4.146 -2.603 1.00 65.56 89 ALA B O 1
ATOM 2947 N N . ALA B 1 113 ? -54.525 -2.774 -0.812 1.00 69.14 90 ALA B N 1
ATOM 2948 C CA . ALA B 1 113 ? -55.156 -1.666 -1.518 1.00 65.62 90 ALA B CA 1
ATOM 2949 C C . ALA B 1 113 ? -54.131 -0.822 -2.256 1.00 66.10 90 ALA B C 1
ATOM 2950 O O . ALA B 1 113 ? -54.488 -0.066 -3.143 1.00 71.82 90 ALA B O 1
ATOM 2952 N N . GLU B 1 114 ? -52.862 -0.954 -1.862 1.00 72.70 91 GLU B N 1
ATOM 2953 C CA . GLU B 1 114 ? -51.731 -0.324 -2.541 1.00 63.32 91 GLU B CA 1
ATOM 2954 C C . GLU B 1 114 ? -51.524 -0.926 -3.923 1.00 63.75 91 GLU B C 1
ATOM 2955 O O . GLU B 1 114 ? -52.089 -1.965 -4.266 1.00 66.96 91 GLU B O 1
ATOM 2961 N N . GLU B 1 115 ? -50.675 -0.289 -4.709 1.00 66.47 92 GLU B N 1
ATOM 2962 C CA . GLU B 1 115 ? -50.156 -0.937 -5.897 1.00 72.75 92 GLU B CA 1
ATOM 2963 C C . GLU B 1 115 ? -48.667 -1.154 -5.679 1.00 66.43 92 GLU B C 1
ATOM 2964 O O . GLU B 1 115 ? -48.146 -2.243 -5.927 1.00 69.17 92 GLU B O 1
ATOM 2966 N N . LYS B 1 116 ? -47.986 -0.112 -5.206 1.00 65.99 93 LYS B N 1
ATOM 2967 C CA . LYS B 1 116 ? -46.581 -0.233 -4.840 1.00 73.76 93 LYS B CA 1
ATOM 2968 C C . LYS B 1 116 ? -46.486 -0.276 -3.329 1.00 78.82 93 LYS B C 1
ATOM 2969 O O . LYS B 1 116 ? -47.410 0.152 -2.634 1.00 79.60 93 LYS B O 1
ATOM 2971 N N . HIS B 1 117 ? -45.371 -0.790 -2.820 1.00 69.50 94 HIS B N 1
ATOM 2972 C CA . HIS B 1 117 ? -45.204 -0.953 -1.383 1.00 66.27 94 HIS B CA 1
ATOM 2973 C C . HIS B 1 117 ? -43.916 -0.286 -0.885 1.00 76.90 94 HIS B C 1
ATOM 2974 O O . HIS B 1 117 ? -42.853 -0.499 -1.451 1.00 82.61 94 HIS B O 1
ATOM 2981 N N . LYS B 1 118 ? -44.003 0.518 0.173 1.00 77.08 95 LYS B N 1
ATOM 2982 C CA . LYS B 1 118 ? -42.792 1.098 0.757 1.00 79.09 95 LYS B CA 1
ATOM 2983 C C . LYS B 1 118 ? -42.074 -0.015 1.490 1.00 93.57 95 LYS B C 1
ATOM 2984 O O . LYS B 1 118 ? -40.891 -0.258 1.267 1.00 103.30 95 LYS B O 1
ATOM 2986 N N . GLU B 1 119 ? -42.795 -0.704 2.364 1.00 88.65 96 GLU B N 1
ATOM 2987 C CA . GLU B 1 119 ? -42.238 -1.883 3.001 1.00 87.40 96 GLU B CA 1
ATOM 2988 C C . GLU B 1 119 ? -42.848 -3.128 2.353 1.00 87.81 96 GLU B C 1
ATOM 2989 O O . GLU B 1 119 ? -43.986 -3.097 1.886 1.00 86.47 96 GLU B O 1
ATOM 2991 N N . PHE B 1 120 ? -42.093 -4.220 2.309 1.00 84.30 97 PHE B N 1
ATOM 2992 C CA . PHE B 1 120 ? -42.600 -5.440 1.693 1.00 75.77 97 PHE B CA 1
ATOM 2993 C C . PHE B 1 120 ? -41.803 -6.673 2.084 1.00 74.66 97 PHE B C 1
ATOM 2994 O O . PHE B 1 120 ? -40.727 -6.570 2.671 1.00 54.71 97 PHE B O 1
ATOM 3002 N N . PHE B 1 121 ? -42.337 -7.840 1.745 1.00 65.01 98 PHE B N 1
ATOM 3003 C CA . PHE B 1 121 ? -41.690 -9.087 2.095 1.00 66.73 98 PHE B CA 1
ATOM 3004 C C . PHE B 1 121 ? -40.784 -9.617 0.991 1.00 70.01 98 PHE B C 1
ATOM 3005 O O . PHE B 1 121 ? -39.930 -10.456 1.262 1.00 73.51 98 PHE B O 1
ATOM 3013 N N . VAL B 1 122 ? -40.972 -9.151 -0.244 1.00 63.61 99 VAL B N 1
ATOM 3014 C CA . VAL B 1 122 ? -40.239 -9.702 -1.387 1.00 65.65 99 VAL B CA 1
ATOM 3015 C C . VAL B 1 122 ? -40.000 -8.712 -2.533 1.00 68.41 99 VAL B C 1
ATOM 3016 O O . VAL B 1 122 ? -38.925 -8.695 -3.113 1.00 70.63 99 VAL B O 1
ATOM 3020 N N . SER B 1 123 ? -41.014 -7.935 -2.903 1.00 69.52 100 SER B N 1
ATOM 3021 C CA . SER B 1 123 ? -40.827 -6.876 -3.894 1.00 74.08 100 SER B CA 1
ATOM 3022 C C . SER B 1 123 ? -41.883 -5.798 -3.701 1.00 68.97 100 SER B C 1
ATOM 3023 O O . SER B 1 123 ? -42.912 -6.047 -3.083 1.00 63.29 100 SER B O 1
ATOM 3026 N N . GLU B 1 124 ? -41.621 -4.601 -4.217 1.00 71.44 101 GLU B N 1
ATOM 3027 C CA . GLU B 1 124 ? -42.511 -3.466 -3.998 1.00 76.07 101 GLU B CA 1
ATOM 3028 C C . GLU B 1 124 ? -43.845 -3.632 -4.722 1.00 74.87 101 GLU B C 1
ATOM 3029 O O . GLU B 1 124 ? -44.762 -2.820 -4.563 1.00 78.13 101 GLU B O 1
ATOM 3035 N N . ASP B 1 125 ? -43.954 -4.680 -5.524 1.00 68.09 102 ASP B N 1
ATOM 3036 C CA . ASP B 1 125 ? -45.147 -4.864 -6.333 1.00 78.65 102 ASP B CA 1
ATOM 3037 C C . ASP B 1 125 ? -45.856 -6.137 -5.986 1.00 72.03 102 ASP B C 1
ATOM 3038 O O . ASP B 1 125 ? -46.897 -6.445 -6.568 1.00 74.46 102 ASP B O 1
ATOM 3043 N N . GLU B 1 126 ? -45.278 -6.867 -5.038 1.00 68.24 103 GLU B N 1
ATOM 3044 C CA . GLU B 1 126 ? -45.838 -8.131 -4.588 1.00 69.47 103 GLU B CA 1
ATOM 3045 C C . GLU B 1 126 ? -47.321 -7.957 -4.285 1.00 66.69 103 GLU B C 1
ATOM 3046 O O . GLU B 1 126 ? -47.780 -6.871 -3.930 1.00 67.47 103 GLU B O 1
ATOM 3052 N N . LYS B 1 127 ? -48.077 -9.031 -4.423 1.00 62.79 104 LYS B N 1
ATOM 3053 C CA . LYS B 1 127 ? -49.506 -8.941 -4.184 1.00 60.29 104 LYS B CA 1
ATOM 3054 C C . LYS B 1 127 ? -49.867 -9.708 -2.914 1.00 66.17 104 LYS B C 1
ATOM 3055 O O . LYS B 1 127 ? -49.107 -10.568 -2.471 1.00 70.29 104 LYS B O 1
ATOM 3061 N N . TYR B 1 128 ? -50.993 -9.354 -2.302 1.00 64.00 105 TYR B N 1
ATOM 3062 C CA . TYR B 1 128 ? -51.379 -9.906 -1.004 1.00 56.51 105 TYR B CA 1
ATOM 3063 C C . TYR B 1 128 ? -52.675 -10.727 -1.091 1.00 59.95 105 TYR B C 1
ATOM 3064 O O . TYR B 1 128 ? -53.562 -10.423 -1.905 1.00 54.28 105 TYR B O 1
ATOM 3073 N N . TYR B 1 129 ? -52.762 -11.779 -0.270 1.00 54.75 106 TYR B N 1
ATOM 3074 C CA . TYR B 1 129 ? -53.959 -12.622 -0.227 1.00 54.72 106 TYR B CA 1
ATOM 3075 C C . TYR B 1 129 ? -54.275 -13.251 1.121 1.00 58.82 106 TYR B C 1
ATOM 3076 O O . TYR B 1 129 ? -53.607 -14.189 1.549 1.00 69.29 106 TYR B O 1
ATOM 3085 N N . LEU B 1 130 ? -55.329 -12.757 1.756 1.00 52.01 107 LEU B N 1
ATOM 3086 C CA . LEU B 1 130 ? -55.783 -13.285 3.025 1.00 46.60 107 LEU B CA 1
ATOM 3087 C C . LEU B 1 130 ? -56.945 -14.220 2.820 1.00 57.47 107 LEU B C 1
ATOM 3088 O O . LEU B 1 130 ? -57.936 -13.868 2.175 1.00 59.01 107 LEU B O 1
ATOM 3093 N N . ARG B 1 131 ? -56.788 -15.419 3.363 1.00 54.52 108 ARG B N 1
ATOM 3094 C CA . ARG B 1 131 ? -57.855 -16.377 3.529 1.00 55.02 108 ARG B CA 1
ATOM 3095 C C . ARG B 1 131 ? -57.881 -16.665 5.034 1.00 69.16 108 ARG B C 1
ATOM 3096 O O . ARG B 1 131 ? -57.033 -17.384 5.571 1.00 70.50 108 ARG B O 1
ATOM 3104 N N . SER B 1 132 ? -58.837 -16.043 5.712 1.00 72.01 109 SER B N 1
ATOM 3105 C CA . SER B 1 132 ? -58.945 -16.069 7.163 1.00 58.54 109 SER B CA 1
ATOM 3106 C C . SER B 1 132 ? -58.937 -17.518 7.716 1.00 48.82 109 SER B C 1
ATOM 3107 O O . SER B 1 132 ? -59.401 -18.436 7.045 1.00 49.11 109 SER B O 1
ATOM 3110 N N . LEU B 1 133 ? -58.401 -17.714 8.927 1.00 43.10 110 LEU B N 1
ATOM 3111 C CA . LEU B 1 133 ? -58.296 -19.046 9.560 1.00 50.83 110 LEU B CA 1
ATOM 3112 C C . LEU B 1 133 ? -58.647 -19.001 11.041 1.00 61.60 110 LEU B C 1
ATOM 3113 O O . LEU B 1 133 ? -58.327 -18.026 11.714 1.00 81.05 110 LEU B O 1
ATOM 3118 N N . GLY B 1 134 ? -59.267 -20.062 11.555 1.00 59.47 111 GLY B N 1
ATOM 3119 C CA . GLY B 1 134 ? -59.640 -20.141 12.963 1.00 63.91 111 GLY B CA 1
ATOM 3120 C C . GLY B 1 134 ? -58.421 -20.126 13.866 1.00 72.33 111 GLY B C 1
ATOM 3121 O O . GLY B 1 134 ? -57.332 -20.532 13.448 1.00 75.72 111 GLY B O 1
ATOM 3122 N N . GLU B 1 135 ? -58.598 -19.671 15.106 1.00 79.40 112 GLU B N 1
ATOM 3123 C CA . GLU B 1 135 ? -57.451 -19.385 15.978 1.00 78.12 112 GLU B CA 1
ATOM 3124 C C . GLU B 1 135 ? -56.386 -20.491 15.913 1.00 75.19 112 GLU B C 1
ATOM 3125 O O . GLU B 1 135 ? -55.225 -20.218 15.596 1.00 78.10 112 GLU B O 1
ATOM 3131 N N . ASP B 1 136 ? -56.776 -21.734 16.175 1.00 62.84 113 ASP B N 1
ATOM 3132 C CA . ASP B 1 136 ? -55.855 -22.846 15.981 1.00 60.61 113 ASP B CA 1
ATOM 3133 C C . ASP B 1 136 ? -56.298 -23.692 14.806 1.00 69.73 113 ASP B C 1
ATOM 3134 O O . ASP B 1 136 ? -57.094 -24.618 14.969 1.00 61.16 113 ASP B O 1
ATOM 3139 N N . PRO B 1 137 ? -55.764 -23.381 13.617 1.00 79.37 114 PRO B N 1
ATOM 3140 C CA . PRO B 1 137 ? -56.161 -23.972 12.332 1.00 70.05 114 PRO B CA 1
ATOM 3141 C C . PRO B 1 137 ? -56.253 -25.495 12.394 1.00 61.48 114 PRO B C 1
ATOM 3142 O O . PRO B 1 137 ? -56.894 -26.093 11.539 1.00 50.66 114 PRO B O 1
ATOM 3146 N N . ARG B 1 138 ? -55.636 -26.093 13.411 1.00 53.56 115 ARG B N 1
ATOM 3147 C CA . ARG B 1 138 ? -55.579 -27.537 13.569 1.00 68.93 115 ARG B CA 1
ATOM 3148 C C . ARG B 1 138 ? -56.888 -28.084 14.129 1.00 71.73 115 ARG B C 1
ATOM 3149 O O . ARG B 1 138 ? -57.265 -29.221 13.855 1.00 77.43 115 ARG B O 1
ATOM 3157 N N . LYS B 1 139 ? -57.577 -27.275 14.926 1.00 69.93 116 LYS B N 1
ATOM 3158 C CA . LYS B 1 139 ? -58.826 -27.717 15.538 1.00 74.54 116 LYS B CA 1
ATOM 3159 C C . LYS B 1 139 ? -59.974 -26.710 15.419 1.00 71.98 116 LYS B C 1
ATOM 3160 O O . LYS B 1 139 ? -61.083 -26.986 15.861 1.00 79.66 116 LYS B O 1
ATOM 3166 N N . ASP B 1 140 ? -59.719 -25.550 14.832 1.00 57.34 117 ASP B N 1
ATOM 3167 C CA . ASP B 1 140 ? -60.760 -24.538 14.711 1.00 62.90 117 ASP B CA 1
ATOM 3168 C C . ASP B 1 140 ? -60.994 -24.177 13.247 1.00 60.77 117 ASP B C 1
ATOM 3169 O O . ASP B 1 140 ? -60.065 -23.811 12.543 1.00 58.29 117 ASP B O 1
ATOM 3174 N N . VAL B 1 141 ? -62.228 -24.305 12.777 1.00 62.06 118 VAL B N 1
ATOM 3175 C CA . VAL B 1 141 ? -62.579 -23.697 11.501 1.00 53.48 118 VAL B CA 1
ATOM 3176 C C . VAL B 1 141 ? -62.597 -22.213 11.755 1.00 49.42 118 VAL B C 1
ATOM 3177 O O . VAL B 1 141 ? -62.739 -21.770 12.892 1.00 61.28 118 VAL B O 1
ATOM 3181 N N . ALA B 1 142 ? -62.447 -21.435 10.700 1.00 42.59 119 ALA B N 1
ATOM 3182 C CA . ALA B 1 142 ? -62.534 -19.991 10.834 1.00 37.49 119 ALA B CA 1
ATOM 3183 C C . ALA B 1 142 ? -63.988 -19.582 11.007 1.00 54.69 119 ALA B C 1
ATOM 3184 O O . ALA B 1 142 ? -64.901 -20.139 10.361 1.00 50.27 119 ALA B O 1
ATOM 3186 N N . ASP B 1 143 ? -64.196 -18.616 11.896 1.00 52.21 120 ASP B N 1
ATOM 3187 C CA . ASP B 1 143 ? -65.515 -18.080 12.131 1.00 46.80 120 ASP B CA 1
ATOM 3188 C C . ASP B 1 143 ? -65.421 -16.584 12.368 1.00 47.73 120 ASP B C 1
ATOM 3189 O O . ASP B 1 143 ? -64.925 -16.140 13.412 1.00 53.15 120 ASP B O 1
ATOM 3194 N N . ILE B 1 144 ? -65.888 -15.819 11.383 1.00 43.07 121 ILE B N 1
ATOM 3195 C CA . ILE B 1 144 ? -65.901 -14.358 11.442 1.00 39.74 121 ILE B CA 1
ATOM 3196 C C . ILE B 1 144 ? -66.548 -13.843 12.724 1.00 48.53 121 ILE B C 1
ATOM 3197 O O . ILE B 1 144 ? -66.116 -12.833 13.293 1.00 47.31 121 ILE B O 1
ATOM 3202 N N . ARG B 1 145 ? -67.579 -14.554 13.174 1.00 48.10 122 ARG B N 1
ATOM 3203 C CA . ARG B 1 145 ? -68.307 -14.194 14.373 1.00 48.08 122 ARG B CA 1
ATOM 3204 C C . ARG B 1 145 ? -67.335 -14.299 15.536 1.00 55.15 122 ARG B C 1
ATOM 3205 O O . ARG B 1 145 ? -67.138 -13.336 16.282 1.00 54.24 122 ARG B O 1
ATOM 3213 N N . LYS B 1 146 ? -66.699 -15.464 15.661 1.00 49.58 123 LYS B N 1
ATOM 3214 C CA . LYS B 1 146 ? -65.702 -15.701 16.698 1.00 47.09 123 LYS B CA 1
ATOM 3215 C C . LYS B 1 146 ? -64.474 -14.777 16.618 1.00 52.78 123 LYS B C 1
ATOM 3216 O O . LYS B 1 146 ? -64.094 -14.167 17.608 1.00 58.64 123 LYS B O 1
ATOM 3222 N N . GLN B 1 147 ? -63.857 -14.657 15.452 1.00 51.37 124 GLN B N 1
ATOM 3223 C CA . GLN B 1 147 ? -62.554 -13.993 15.380 1.00 54.13 124 GLN B CA 1
ATOM 3224 C C . GLN B 1 147 ? -62.540 -12.511 14.988 1.00 56.76 124 GLN B C 1
ATOM 3225 O O . GLN B 1 147 ? -61.504 -11.851 15.097 1.00 58.37 124 GLN B O 1
ATOM 3231 N N . PHE B 1 148 ? -63.663 -12.003 14.499 1.00 47.61 125 PHE B N 1
ATOM 3232 C CA . PHE B 1 148 ? -63.768 -10.586 14.156 1.00 46.24 125 PHE B CA 1
ATOM 3233 C C . PHE B 1 148 ? -65.094 -10.041 14.635 1.00 43.71 125 PHE B C 1
ATOM 3234 O O . PHE B 1 148 ? -65.910 -9.561 13.855 1.00 35.13 125 PHE B O 1
ATOM 3242 N N . PRO B 1 149 ? -65.314 -10.148 15.934 1.00 48.25 126 PRO B N 1
ATOM 3243 C CA . PRO B 1 149 ? -66.609 -9.830 16.518 1.00 53.61 126 PRO B CA 1
ATOM 3244 C C . PRO B 1 149 ? -67.165 -8.503 16.023 1.00 52.51 126 PRO B C 1
ATOM 3245 O O . PRO B 1 149 ? -68.312 -8.482 15.569 1.00 44.70 126 PRO B O 1
ATOM 3249 N N . LEU B 1 150 ? -66.394 -7.419 16.083 1.00 56.15 127 LEU B N 1
ATOM 3250 C CA . LEU B 1 150 ? -66.944 -6.130 15.648 1.00 56.85 127 LEU B CA 1
ATOM 3251 C C . LEU B 1 150 ? -67.347 -6.165 14.164 1.00 54.96 127 LEU B C 1
ATOM 3252 O O . LEU B 1 150 ? -68.437 -5.700 13.773 1.00 51.13 127 LEU B O 1
ATOM 3257 N N . LEU B 1 151 ? -66.465 -6.710 13.334 1.00 41.70 128 LEU B N 1
ATOM 3258 C CA . LEU B 1 151 ? -66.721 -6.689 11.917 1.00 42.83 128 LEU B CA 1
ATOM 3259 C C . LEU B 1 151 ? -67.951 -7.534 11.606 1.00 48.45 128 LEU B C 1
ATOM 3260 O O . LEU B 1 151 ? -68.793 -7.123 10.793 1.00 54.80 128 LEU B O 1
ATOM 3265 N N . LYS B 1 152 ? -68.086 -8.683 12.272 1.00 42.01 129 LYS B N 1
ATOM 3266 C CA . LYS B 1 152 ? -69.272 -9.509 12.062 1.00 49.00 129 LYS B CA 1
ATOM 3267 C C . LYS B 1 152 ? -70.516 -8.634 12.233 1.00 51.49 129 LYS B C 1
ATOM 3268 O O . LYS B 1 152 ? -71.489 -8.759 11.490 1.00 55.43 129 LYS B O 1
ATOM 3274 N N . GLY B 1 153 ? -70.450 -7.711 13.181 1.00 52.21 130 GLY B N 1
ATOM 3275 C CA . GLY B 1 153 ? -71.496 -6.724 13.372 1.00 53.23 130 GLY B CA 1
ATOM 3276 C C . GLY B 1 153 ? -72.088 -6.104 12.118 1.00 56.88 130 GLY B C 1
ATOM 3277 O O . GLY B 1 153 ? -73.296 -5.931 12.027 1.00 63.58 130 GLY B O 1
ATOM 3278 N N . ASP B 1 154 ? -71.262 -5.769 11.141 1.00 49.86 131 ASP B N 1
ATOM 3279 C CA . ASP B 1 154 ? -71.758 -5.000 10.013 1.00 42.66 131 ASP B CA 1
ATOM 3280 C C . ASP B 1 154 ? -72.329 -5.878 8.912 1.00 45.36 131 ASP B C 1
ATOM 3281 O O . ASP B 1 154 ? -72.823 -5.362 7.896 1.00 39.57 131 ASP B O 1
ATOM 3286 N N . ILE B 1 155 ? -72.283 -7.193 9.090 1.00 37.74 132 ILE B N 1
ATOM 3287 C CA . ILE B 1 155 ? -72.679 -8.038 7.968 1.00 45.52 132 ILE B CA 1
ATOM 3288 C C . ILE B 1 155 ? -73.707 -9.125 8.331 1.00 45.30 132 ILE B C 1
ATOM 3289 O O . ILE B 1 155 ? -73.432 -10.002 9.150 1.00 54.52 132 ILE B O 1
ATOM 3294 N N . LYS B 1 156 ? -74.891 -9.058 7.721 1.00 49.55 133 LYS B N 1
ATOM 3295 C CA . LYS B 1 156 ? -75.936 -10.058 7.959 1.00 46.11 133 LYS B CA 1
ATOM 3296 C C . LYS B 1 156 ? -75.840 -11.249 7.007 1.00 44.90 133 LYS B C 1
ATOM 3297 O O . LYS B 1 156 ? -76.299 -11.157 5.862 1.00 41.30 133 LYS B O 1
ATOM 3303 N N . PHE B 1 157 ? -75.291 -12.371 7.461 1.00 41.45 134 PHE B N 1
ATOM 3304 C CA . PHE B 1 157 ? -75.246 -13.544 6.592 1.00 35.08 134 PHE B CA 1
ATOM 3305 C C . PHE B 1 157 ? -76.639 -13.803 6.052 1.00 36.95 134 PHE B C 1
ATOM 3306 O O . PHE B 1 157 ? -77.596 -13.848 6.829 1.00 36.28 134 PHE B O 1
ATOM 3314 N N . PRO B 1 158 ? -76.772 -13.959 4.722 1.00 43.03 135 PRO B N 1
ATOM 3315 C CA . PRO B 1 158 ? -78.098 -14.325 4.217 1.00 39.30 135 PRO B CA 1
ATOM 3316 C C . PRO B 1 158 ? -78.498 -15.666 4.816 1.00 45.85 135 PRO B C 1
ATOM 3317 O O . PRO B 1 158 ? -77.727 -16.620 4.858 1.00 32.58 135 PRO B O 1
ATOM 3321 N N . GLU B 1 159 ? -79.705 -15.742 5.330 1.00 50.55 136 GLU B N 1
ATOM 3322 C CA . GLU B 1 159 ? -80.050 -16.967 5.995 1.00 57.36 136 GLU B CA 1
ATOM 3323 C C . GLU B 1 159 ? -80.527 -17.891 4.911 1.00 52.18 136 GLU B C 1
ATOM 3324 O O . GLU B 1 159 ? -81.733 -17.931 4.629 1.00 38.96 136 GLU B O 1
ATOM 3330 N N . PHE B 1 160 ? -79.576 -18.601 4.288 1.00 38.15 137 PHE B N 1
ATOM 3331 C CA . PHE B 1 160 ? -79.893 -19.478 3.170 1.00 35.66 137 PHE B CA 1
ATOM 3332 C C . PHE B 1 160 ? -79.628 -20.949 3.443 1.00 40.25 137 PHE B C 1
ATOM 3333 O O . PHE B 1 160 ? -79.528 -21.752 2.517 1.00 40.15 137 PHE B O 1
ATOM 3341 N N . PHE B 1 161 ? -79.569 -21.305 4.717 1.00 40.63 138 PHE B N 1
ATOM 3342 C CA . PHE B 1 161 ? -79.222 -22.654 5.104 1.00 54.77 138 PHE B CA 1
ATOM 3343 C C . PHE B 1 161 ? -79.527 -22.801 6.580 1.00 60.78 138 PHE B C 1
ATOM 3344 O O . PHE B 1 161 ? -79.436 -21.822 7.349 1.00 45.76 138 PHE B O 1
ATOM 3352 N N . LYS B 1 162 ? -79.889 -24.024 6.971 1.00 61.82 139 LYS B N 1
ATOM 3353 C CA . LYS B 1 162 ? -80.122 -24.351 8.373 1.00 58.93 139 LYS B CA 1
ATOM 3354 C C . LYS B 1 162 ? -78.854 -24.063 9.180 1.00 63.36 139 LYS B C 1
ATOM 3355 O O . LYS B 1 162 ? -77.752 -24.310 8.720 1.00 80.86 139 LYS B O 1
ATOM 3361 N N . GLU B 1 163 ? -79.002 -23.518 10.375 1.00 65.36 140 GLU B N 1
ATOM 3362 C CA . GLU B 1 163 ? -77.847 -23.118 11.174 1.00 69.85 140 GLU B CA 1
ATOM 3363 C C . GLU B 1 163 ? -77.046 -24.323 11.666 1.00 64.02 140 GLU B C 1
ATOM 3364 O O . GLU B 1 163 ? -75.817 -24.267 11.779 1.00 53.23 140 GLU B O 1
ATOM 3370 N N . GLU B 1 164 ? -77.755 -25.408 11.967 1.00 61.02 141 GLU B N 1
ATOM 3371 C CA . GLU B 1 164 ? -77.117 -26.648 12.379 1.00 52.73 141 GLU B CA 1
ATOM 3372 C C . GLU B 1 164 ? -76.170 -27.172 11.290 1.00 58.30 141 GLU B C 1
ATOM 3373 O O . GLU B 1 164 ? -75.417 -28.128 11.505 1.00 67.03 141 GLU B O 1
ATOM 3375 N N . GLN B 1 165 ? -76.187 -26.555 10.117 1.00 53.95 142 GLN B N 1
ATOM 3376 C CA . GLN B 1 165 ? -75.245 -26.987 9.108 1.00 62.09 142 GLN B CA 1
ATOM 3377 C C . GLN B 1 165 ? -74.134 -25.981 8.847 1.00 56.32 142 GLN B C 1
ATOM 3378 O O . GLN B 1 165 ? -73.215 -26.261 8.079 1.00 61.54 142 GLN B O 1
ATOM 3384 N N . PHE B 1 166 ? -74.177 -24.840 9.521 1.00 47.84 143 PHE B N 1
ATOM 3385 C CA . PHE B 1 166 ? -73.047 -23.928 9.431 1.00 58.59 143 PHE B CA 1
ATOM 3386 C C . PHE B 1 166 ? -71.749 -24.689 9.609 1.00 55.58 143 PHE B C 1
ATOM 3387 O O . PHE B 1 166 ? -71.714 -25.677 10.333 1.00 72.99 143 PHE B O 1
ATOM 3395 N N . PHE B 1 167 ? -70.688 -24.224 8.960 1.00 52.44 144 PHE B N 1
ATOM 3396 C CA . PHE B 1 167 ? -69.399 -24.890 9.050 1.00 57.00 144 PHE B CA 1
ATOM 3397 C C . PHE B 1 167 ? -68.298 -23.928 9.441 1.00 54.13 144 PHE B C 1
ATOM 3398 O O . PHE B 1 167 ? -67.585 -24.140 10.422 1.00 55.45 144 PHE B O 1
ATOM 3406 N N . SER B 1 168 ? -68.181 -22.867 8.652 1.00 45.50 145 SER B N 1
ATOM 3407 C CA . SER B 1 168 ? -67.075 -21.936 8.745 1.00 48.27 145 SER B CA 1
ATOM 3408 C C . SER B 1 168 ? -67.444 -20.615 8.062 1.00 53.28 145 SER B C 1
ATOM 3409 O O . SER B 1 168 ? -68.285 -20.596 7.161 1.00 57.43 145 SER B O 1
ATOM 3412 N N . SER B 1 169 ? -66.833 -19.514 8.491 1.00 40.98 146 SER B N 1
ATOM 3413 C CA . SER B 1 169 ? -66.972 -18.261 7.762 1.00 44.88 146 SER B CA 1
ATOM 3414 C C . SER B 1 169 ? -65.600 -17.620 7.599 1.00 42.07 146 SER B C 1
ATOM 3415 O O . SER B 1 169 ? -64.802 -17.583 8.527 1.00 45.67 146 SER B O 1
ATOM 3418 N N . VAL B 1 170 ? -65.328 -17.097 6.415 1.00 26.79 147 VAL B N 1
ATOM 3419 C CA . VAL B 1 170 ? -63.950 -16.818 6.053 1.00 33.90 147 VAL B CA 1
ATOM 3420 C C . VAL B 1 170 ? -63.801 -15.435 5.446 1.00 44.17 147 VAL B C 1
ATOM 3421 O O . VAL B 1 170 ? -64.610 -15.021 4.610 1.00 44.50 147 VAL B O 1
ATOM 3425 N N . PHE B 1 171 ? -62.770 -14.710 5.860 1.00 47.44 148 PHE B N 1
ATOM 3426 C CA . PHE B 1 171 ? -62.451 -13.482 5.162 1.00 53.42 148 PHE B CA 1
ATOM 3427 C C . PHE B 1 171 ? -61.703 -13.746 3.854 1.00 62.49 148 PHE B C 1
ATOM 3428 O O . PHE B 1 171 ? -61.072 -14.787 3.673 1.00 62.22 148 PHE B O 1
ATOM 3436 N N . ARG B 1 172 ? -61.801 -12.803 2.926 1.00 58.59 149 ARG B N 1
ATOM 3437 C CA . ARG B 1 172 ? -61.165 -12.944 1.616 1.00 47.52 149 ARG B CA 1
ATOM 3438 C C . ARG B 1 172 ? -60.767 -11.569 1.113 1.00 56.85 149 ARG B C 1
ATOM 3439 O O . ARG B 1 172 ? -61.588 -10.857 0.529 1.00 60.59 149 ARG B O 1
ATOM 3447 N N . ILE B 1 173 ? -59.516 -11.186 1.357 1.00 52.25 150 ILE B N 1
ATOM 3448 C CA . ILE B 1 173 ? -59.026 -9.900 0.885 1.00 50.47 150 ILE B CA 1
ATOM 3449 C C . ILE B 1 173 ? -57.771 -10.056 0.031 1.00 57.20 150 ILE B C 1
ATOM 3450 O O . ILE B 1 173 ? -56.820 -10.719 0.434 1.00 66.01 150 ILE B O 1
ATOM 3455 N N . SER B 1 174 ? -57.771 -9.450 -1.150 1.00 52.89 151 SER B N 1
ATOM 3456 C CA . SER B 1 174 ? -56.655 -9.629 -2.069 1.00 58.45 151 SER B CA 1
ATOM 3457 C C . SER B 1 174 ? -56.255 -8.362 -2.773 1.00 63.34 151 SER B C 1
ATOM 3458 O O . SER B 1 174 ? -57.047 -7.440 -2.941 1.00 67.44 151 SER B O 1
ATOM 3461 N N . SER B 1 175 ? -55.000 -8.320 -3.186 1.00 68.41 152 SER B N 1
ATOM 3462 C CA . SER B 1 175 ? -54.545 -7.243 -4.033 1.00 58.33 152 SER B CA 1
ATOM 3463 C C . SER B 1 175 ? -55.286 -7.307 -5.368 1.00 43.74 152 SER B C 1
ATOM 3464 O O . SER B 1 175 ? -55.754 -8.367 -5.797 1.00 39.98 152 SER B O 1
ATOM 3467 N N . PRO B 1 176 ? -55.402 -6.164 -6.037 1.00 42.15 153 PRO B N 1
ATOM 3468 C CA . PRO B 1 176 ? -55.991 -6.277 -7.371 1.00 47.41 153 PRO B CA 1
ATOM 3469 C C . PRO B 1 176 ? -55.015 -6.966 -8.332 1.00 55.75 153 PRO B C 1
ATOM 3470 O O . PRO B 1 176 ? -53.796 -6.909 -8.145 1.00 54.86 153 PRO B O 1
ATOM 3474 N N . GLY B 1 177 ? -55.538 -7.614 -9.362 1.00 57.14 154 GLY B N 1
ATOM 3475 C CA . GLY B 1 177 ? -54.676 -8.310 -10.297 1.00 49.48 154 GLY B CA 1
ATOM 3476 C C . GLY B 1 177 ? -54.235 -9.661 -9.773 1.00 60.16 154 GLY B C 1
ATOM 3477 O O . GLY B 1 177 ? -53.529 -10.384 -10.454 1.00 71.28 154 GLY B O 1
ATOM 3478 N N . LEU B 1 178 ? -54.652 -10.018 -8.563 1.00 56.89 155 LEU B N 1
ATOM 3479 C CA . LEU B 1 178 ? -54.188 -11.265 -7.979 1.00 51.29 155 LEU B CA 1
ATOM 3480 C C . LEU B 1 178 ? -54.996 -12.420 -8.508 1.00 52.10 155 LEU B C 1
ATOM 3481 O O . LEU B 1 178 ? -56.216 -12.452 -8.368 1.00 47.44 155 LEU B O 1
ATOM 3486 N N . GLN B 1 179 ? -54.316 -13.371 -9.131 1.00 58.21 156 GLN B N 1
ATOM 3487 C CA . GLN B 1 179 ? -55.012 -14.559 -9.587 1.00 66.97 156 GLN B CA 1
ATOM 3488 C C . GLN B 1 179 ? -54.789 -15.799 -8.722 1.00 71.35 156 GLN B C 1
ATOM 3489 O O . GLN B 1 179 ? -53.754 -16.466 -8.796 1.00 73.49 156 GLN B O 1
ATOM 3495 N N . LEU B 1 180 ? -55.786 -16.102 -7.908 1.00 71.84 157 LEU B N 1
ATOM 3496 C CA . LEU B 1 180 ? -55.842 -17.375 -7.229 1.00 86.18 157 LEU B CA 1
ATOM 3497 C C . LEU B 1 180 ? -56.046 -18.448 -8.297 1.00 78.04 157 LEU B C 1
ATOM 3498 O O . LEU B 1 180 ? -56.493 -18.143 -9.397 1.00 88.98 157 LEU B O 1
ATOM 3503 N N . TRP B 1 181 ? -55.713 -19.694 -7.972 1.00 60.37 158 TRP B N 1
ATOM 3504 C CA . TRP B 1 181 ? -55.891 -20.820 -8.878 1.00 50.76 158 TRP B CA 1
ATOM 3505 C C . TRP B 1 181 ? -57.236 -21.519 -8.725 1.00 51.66 158 TRP B C 1
ATOM 3506 O O . TRP B 1 181 ? -57.969 -21.316 -7.744 1.00 53.62 158 TRP B O 1
ATOM 3517 N N . THR B 1 182 ? -57.520 -22.369 -9.709 1.00 46.22 159 THR B N 1
ATOM 3518 C CA . THR B 1 182 ? -58.745 -23.156 -9.806 1.00 44.73 159 THR B CA 1
ATOM 3519 C C . THR B 1 182 ? -58.772 -24.296 -8.798 1.00 52.51 159 THR B C 1
ATOM 3520 O O . THR B 1 182 ? -57.912 -25.185 -8.828 1.00 49.29 159 THR B O 1
ATOM 3524 N N . HIS B 1 183 ? -59.758 -24.267 -7.903 1.00 61.12 160 HIS B N 1
ATOM 3525 C CA . HIS B 1 183 ? -59.903 -25.317 -6.901 1.00 60.17 160 HIS B CA 1
ATOM 3526 C C . HIS B 1 183 ? -61.376 -25.566 -6.678 1.00 59.73 160 HIS B C 1
ATOM 3527 O O . HIS B 1 183 ? -62.221 -24.942 -7.319 1.00 67.75 160 HIS B O 1
ATOM 3534 N N . TYR B 1 184 ? -61.679 -26.492 -5.778 1.00 56.99 161 TYR B N 1
ATOM 3535 C CA . TYR B 1 184 ? -63.048 -26.707 -5.324 1.00 50.70 161 TYR B CA 1
ATOM 3536 C C . TYR B 1 184 ? -63.032 -27.139 -3.869 1.00 53.23 161 TYR B C 1
ATOM 3537 O O . TYR B 1 184 ? -61.997 -27.567 -3.334 1.00 44.27 161 TYR B O 1
ATOM 3546 N N . ASP B 1 185 ? -64.211 -27.056 -3.258 1.00 58.55 162 ASP B N 1
ATOM 3547 C CA . ASP B 1 185 ? -64.413 -27.369 -1.858 1.00 47.25 162 ASP B CA 1
ATOM 3548 C C . ASP B 1 185 ? -65.456 -28.449 -1.701 1.00 60.02 162 ASP B C 1
ATOM 3549 O O . ASP B 1 185 ? -66.173 -28.773 -2.643 1.00 68.84 162 ASP B O 1
ATOM 3554 N N . VAL B 1 186 ? -65.555 -28.989 -0.491 1.00 66.25 163 VAL B N 1
ATOM 3555 C CA . VAL B 1 186 ? -66.505 -30.052 -0.211 1.00 63.64 163 VAL B CA 1
ATOM 3556 C C . VAL B 1 186 ? -67.819 -29.504 0.319 1.00 56.57 163 VAL B C 1
ATOM 3557 O O . VAL B 1 186 ? -68.844 -30.184 0.277 1.00 56.66 163 VAL B O 1
ATOM 3561 N N . MET B 1 187 ? -67.794 -28.261 0.795 1.00 54.35 164 MET B N 1
ATOM 3562 C CA . MET B 1 187 ? -68.997 -27.628 1.331 1.00 46.87 164 MET B CA 1
ATOM 3563 C C . MET B 1 187 ? -69.653 -26.744 0.292 1.00 43.71 164 MET B C 1
ATOM 3564 O O . MET B 1 187 ? -69.020 -26.319 -0.672 1.00 59.86 164 MET B O 1
ATOM 3569 N N . ASP B 1 188 ? -70.930 -26.468 0.490 1.00 31.49 165 ASP B N 1
ATOM 3570 C CA . ASP B 1 188 ? -71.606 -25.420 -0.249 1.00 34.84 165 ASP B CA 1
ATOM 3571 C C . ASP B 1 188 ? -71.110 -24.093 0.292 1.00 44.87 165 ASP B C 1
ATOM 3572 O O . ASP B 1 188 ? -70.613 -24.036 1.412 1.00 46.86 165 ASP B O 1
ATOM 3577 N N . ASN B 1 189 ? -71.258 -23.029 -0.490 1.00 47.55 166 ASN B N 1
ATOM 3578 C CA . ASN B 1 189 ? -70.543 -21.804 -0.220 1.00 39.31 166 ASN B CA 1
ATOM 3579 C C . ASN B 1 189 ? -71.223 -20.598 -0.835 1.00 46.51 166 ASN B C 1
ATOM 3580 O O . ASN B 1 189 ? -71.532 -20.592 -2.013 1.00 49.86 166 ASN B O 1
ATOM 3585 N N . LEU B 1 190 ? -71.461 -19.589 -0.003 1.00 40.05 167 LEU B N 1
ATOM 3586 C CA . LEU B 1 190 ? -71.981 -18.302 -0.406 1.00 25.35 167 LEU B CA 1
ATOM 3587 C C . LEU B 1 190 ? -70.836 -17.320 -0.330 1.00 34.11 167 LEU B C 1
ATOM 3588 O O . LEU B 1 190 ? -70.328 -17.036 0.744 1.00 43.04 167 LEU B O 1
ATOM 3593 N N . LEU B 1 191 ? -70.415 -16.816 -1.480 1.00 41.06 168 LEU B N 1
ATOM 3594 C CA . LEU B 1 191 ? -69.353 -15.827 -1.539 1.00 37.90 168 LEU B CA 1
ATOM 3595 C C . LEU B 1 191 ? -69.927 -14.417 -1.662 1.00 37.80 168 LEU B C 1
ATOM 3596 O O . LEU B 1 191 ? -70.639 -14.095 -2.614 1.00 38.25 168 LEU B O 1
ATOM 3601 N N . ILE B 1 192 ? -69.617 -13.587 -0.677 1.00 34.82 169 ILE B N 1
ATOM 3602 C CA . ILE B 1 192 ? -70.244 -12.286 -0.563 1.00 39.77 169 ILE B CA 1
ATOM 3603 C C . ILE B 1 192 ? -69.227 -11.234 -0.931 1.00 43.46 169 ILE B C 1
ATOM 3604 O O . ILE B 1 192 ? -68.304 -10.956 -0.170 1.00 49.16 169 ILE B O 1
ATOM 3609 N N . GLN B 1 193 ? -69.380 -10.639 -2.097 1.00 34.14 170 GLN B N 1
ATOM 3610 C CA . GLN B 1 193 ? -68.483 -9.557 -2.450 1.00 36.73 170 GLN B CA 1
ATOM 3611 C C . GLN B 1 193 ? -68.998 -8.285 -1.775 1.00 42.74 170 GLN B C 1
ATOM 3612 O O . GLN B 1 193 ? -70.057 -7.742 -2.122 1.00 36.43 170 GLN B O 1
ATOM 3618 N N . VAL B 1 194 ? -68.256 -7.822 -0.787 1.00 28.01 171 VAL B N 1
ATOM 3619 C CA . VAL B 1 194 ? -68.697 -6.656 -0.055 1.00 51.79 171 VAL B CA 1
ATOM 3620 C C . VAL B 1 194 ? -68.174 -5.379 -0.698 1.00 50.20 171 VAL B C 1
ATOM 3621 O O . VAL B 1 194 ? -68.869 -4.381 -0.781 1.00 47.72 171 VAL B O 1
ATOM 3625 N N . THR B 1 195 ? -66.934 -5.444 -1.154 1.00 51.45 172 THR B N 1
ATOM 3626 C CA . THR B 1 195 ? -66.224 -4.306 -1.677 1.00 50.04 172 THR B CA 1
ATOM 3627 C C . THR B 1 195 ? -65.407 -4.840 -2.824 1.00 65.10 172 THR B C 1
ATOM 3628 O O . THR B 1 195 ? -64.855 -5.924 -2.731 1.00 68.82 172 THR B O 1
ATOM 3632 N N . GLY B 1 196 ? -65.341 -4.096 -3.917 1.00 61.66 173 GLY B N 1
ATOM 3633 C CA . GLY B 1 196 ? -64.498 -4.489 -5.032 1.00 56.56 173 GLY B CA 1
ATOM 3634 C C . GLY B 1 196 ? -65.159 -5.410 -6.042 1.00 58.86 173 GLY B C 1
ATOM 3635 O O . GLY B 1 196 ? -66.172 -6.046 -5.756 1.00 76.69 173 GLY B O 1
ATOM 3636 N N . LYS B 1 197 ? -64.577 -5.485 -7.230 1.00 51.90 174 LYS B N 1
ATOM 3637 C CA . LYS B 1 197 ? -65.089 -6.349 -8.278 1.00 50.93 174 LYS B CA 1
ATOM 3638 C C . LYS B 1 197 ? -64.264 -7.624 -8.385 1.00 48.96 174 LYS B C 1
ATOM 3639 O O . LYS B 1 197 ? -63.022 -7.595 -8.410 1.00 39.80 174 LYS B O 1
ATOM 3641 N N . LYS B 1 198 ? -64.964 -8.744 -8.457 1.00 46.74 175 LYS B N 1
ATOM 3642 C CA . LYS B 1 198 ? -64.321 -10.037 -8.514 1.00 50.05 175 LYS B CA 1
ATOM 3643 C C . LYS B 1 198 ? -64.769 -10.733 -9.800 1.00 55.77 175 LYS B C 1
ATOM 3644 O O . LYS B 1 198 ? -65.950 -10.693 -10.153 1.00 61.46 175 LYS B O 1
ATOM 3650 N N . ARG B 1 199 ? -63.829 -11.338 -10.520 1.00 46.96 176 ARG B N 1
ATOM 3651 C CA . ARG B 1 199 ? -64.199 -12.194 -11.636 1.00 43.97 176 ARG B CA 1
ATOM 3652 C C . ARG B 1 199 ? -64.117 -13.637 -11.209 1.00 46.01 176 ARG B C 1
ATOM 3653 O O . ARG B 1 199 ? -63.197 -14.048 -10.500 1.00 40.60 176 ARG B O 1
ATOM 3661 N N . VAL B 1 200 ? -65.089 -14.418 -11.632 1.00 47.89 177 VAL B N 1
ATOM 3662 C CA . VAL B 1 200 ? -65.105 -15.794 -11.200 1.00 49.01 177 VAL B CA 1
ATOM 3663 C C . VAL B 1 200 ? -65.593 -16.692 -12.324 1.00 49.96 177 VAL B C 1
ATOM 3664 O O . VAL B 1 200 ? -66.729 -16.547 -12.786 1.00 40.89 177 VAL B O 1
ATOM 3668 N N . VAL B 1 201 ? -64.727 -17.601 -12.774 1.00 39.41 178 VAL B N 1
ATOM 3669 C CA . VAL B 1 201 ? -65.154 -18.595 -13.741 1.00 48.72 178 VAL B CA 1
ATOM 3670 C C . VAL B 1 201 ? -65.229 -19.960 -13.085 1.00 50.45 178 VAL B C 1
ATOM 3671 O O . VAL B 1 201 ? -64.426 -20.293 -12.225 1.00 54.22 178 VAL B O 1
ATOM 3675 N N . LEU B 1 202 ? -66.233 -20.728 -13.479 1.00 53.81 179 LEU B N 1
ATOM 3676 C CA . LEU B 1 202 ? -66.558 -21.965 -12.806 1.00 46.09 179 LEU B CA 1
ATOM 3677 C C . LEU B 1 202 ? -66.618 -23.116 -13.779 1.00 48.50 179 LEU B C 1
ATOM 3678 O O . LEU B 1 202 ? -66.894 -22.927 -14.961 1.00 54.83 179 LEU B O 1
ATOM 3683 N N . PHE B 1 203 ? -66.375 -24.315 -13.258 1.00 46.82 180 PHE B N 1
ATOM 3684 C CA . PHE B 1 203 ? -66.429 -25.526 -14.051 1.00 43.29 180 PHE B CA 1
ATOM 3685 C C . PHE B 1 203 ? -67.279 -26.595 -13.367 1.00 42.99 180 PHE B C 1
ATOM 3686 O O . PHE B 1 203 ? -67.088 -26.894 -12.197 1.00 44.93 180 PHE B O 1
ATOM 3694 N N . SER B 1 204 ? -68.222 -27.172 -14.098 1.00 44.59 181 SER B N 1
ATOM 3695 C CA . SER B 1 204 ? -69.014 -28.263 -13.566 1.00 45.06 181 SER B CA 1
ATOM 3696 C C . SER B 1 204 ? -68.090 -29.263 -12.931 1.00 47.07 181 SER B C 1
ATOM 3697 O O . SER B 1 204 ? -66.989 -29.477 -13.410 1.00 53.56 181 SER B O 1
ATOM 3700 N N . PRO B 1 205 ? -68.541 -29.883 -11.844 1.00 48.21 182 PRO B N 1
ATOM 3701 C CA . PRO B 1 205 ? -67.839 -30.990 -11.180 1.00 42.31 182 PRO B CA 1
ATOM 3702 C C . PRO B 1 205 ? -67.515 -32.099 -12.182 1.00 51.13 182 PRO B C 1
ATOM 3703 O O . PRO B 1 205 ? -66.460 -32.764 -12.129 1.00 52.21 182 PRO B O 1
ATOM 3707 N N . ARG B 1 206 ? -68.425 -32.300 -13.123 1.00 44.33 183 ARG B N 1
ATOM 3708 C CA . ARG B 1 206 ? -68.185 -33.303 -14.135 1.00 49.14 183 ARG B CA 1
ATOM 3709 C C . ARG B 1 206 ? -67.096 -32.885 -15.109 1.00 49.78 183 ARG B C 1
ATOM 3710 O O . ARG B 1 206 ? -66.829 -33.613 -16.047 1.00 55.46 183 ARG B O 1
ATOM 3718 N N . ASP B 1 207 ? -66.459 -31.739 -14.914 1.00 37.74 184 ASP B N 1
ATOM 3719 C CA . ASP B 1 207 ? -65.401 -31.346 -15.849 1.00 45.65 184 ASP B CA 1
ATOM 3720 C C . ASP B 1 207 ? -64.024 -31.767 -15.341 1.00 52.37 184 ASP B C 1
ATOM 3721 O O . ASP B 1 207 ? -62.991 -31.439 -15.930 1.00 58.73 184 ASP B O 1
ATOM 3726 N N . ALA B 1 208 ? -64.028 -32.507 -14.242 1.00 51.89 185 ALA B N 1
ATOM 3727 C CA . ALA B 1 208 ? -62.797 -32.949 -13.590 1.00 59.62 185 ALA B CA 1
ATOM 3728 C C . ALA B 1 208 ? -61.724 -33.529 -14.538 1.00 61.65 185 ALA B C 1
ATOM 3729 O O . ALA B 1 208 ? -60.551 -33.133 -14.502 1.00 55.80 185 ALA B O 1
ATOM 3731 N N . GLN B 1 209 ? -62.144 -34.483 -15.365 1.00 64.76 186 GLN B N 1
ATOM 3732 C CA . GLN B 1 209 ? -61.282 -35.124 -16.337 1.00 54.78 186 GLN B CA 1
ATOM 3733 C C . GLN B 1 209 ? -60.492 -34.090 -17.129 1.00 60.39 186 GLN B C 1
ATOM 3734 O O . GLN B 1 209 ? -59.333 -34.352 -17.489 1.00 58.27 186 GLN B O 1
ATOM 3740 N N . TYR B 1 210 ? -61.088 -32.914 -17.374 1.00 42.90 187 TYR B N 1
ATOM 3741 C CA . TYR B 1 210 ? -60.450 -31.915 -18.243 1.00 52.65 187 TYR B CA 1
ATOM 3742 C C . TYR B 1 210 ? -59.501 -30.966 -17.527 1.00 57.98 187 TYR B C 1
ATOM 3743 O O . TYR B 1 210 ? -58.781 -30.199 -18.163 1.00 51.97 187 TYR B O 1
ATOM 3752 N N . LEU B 1 211 ? -59.480 -31.048 -16.204 1.00 62.12 188 LEU B N 1
ATOM 3753 C CA . LEU B 1 211 ? -58.863 -30.013 -15.386 1.00 55.57 188 LEU B CA 1
ATOM 3754 C C . LEU B 1 211 ? -57.443 -30.312 -14.891 1.00 55.17 188 LEU B C 1
ATOM 3755 O O . LEU B 1 211 ? -56.818 -29.453 -14.247 1.00 46.40 188 LEU B O 1
ATOM 3760 N N . TYR B 1 212 ? -56.942 -31.516 -15.190 1.00 58.68 189 TYR B N 1
ATOM 3761 C CA . TYR B 1 212 ? -55.616 -31.926 -14.740 1.00 57.84 189 TYR B CA 1
ATOM 3762 C C . TYR B 1 212 ? -55.421 -31.545 -13.282 1.00 65.12 189 TYR B C 1
ATOM 3763 O O . TYR B 1 212 ? -54.739 -30.568 -12.980 1.00 70.18 189 TYR B O 1
ATOM 3772 N N . LEU B 1 213 ? -56.035 -32.295 -12.373 1.00 56.87 190 LEU B N 1
ATOM 3773 C CA . LEU B 1 213 ? -56.023 -31.891 -10.967 1.00 53.38 190 LEU B CA 1
ATOM 3774 C C . LEU B 1 213 ? -54.928 -32.571 -10.172 1.00 61.64 190 LEU B C 1
ATOM 3775 O O . LEU B 1 213 ? -54.667 -33.766 -10.336 1.00 52.94 190 LEU B O 1
ATOM 3780 N N . LYS B 1 214 ? -54.287 -31.787 -9.315 1.00 75.25 191 LYS B N 1
ATOM 3781 C CA . LYS B 1 214 ? -53.477 -32.318 -8.227 1.00 72.77 191 LYS B CA 1
ATOM 3782 C C . LYS B 1 214 ? -54.197 -32.002 -6.890 1.00 66.62 191 LYS B C 1
ATOM 3783 O O . LYS B 1 214 ? -54.067 -30.904 -6.310 1.00 50.57 191 LYS B O 1
ATOM 3789 N N . GLY B 1 215 ? -54.986 -32.957 -6.414 1.00 64.25 192 GLY B N 1
ATOM 3790 C CA . GLY B 1 215 ? -55.780 -32.719 -5.224 1.00 60.30 192 GLY B CA 1
ATOM 3791 C C . GLY B 1 215 ? -56.999 -31.894 -5.559 1.00 60.84 192 GLY B C 1
ATOM 3792 O O . GLY B 1 215 ? -57.767 -32.245 -6.452 1.00 59.33 192 GLY B O 1
ATOM 3793 N N . THR B 1 216 ? -57.179 -30.793 -4.847 1.00 51.50 193 THR B N 1
ATOM 3794 C CA . THR B 1 216 ? -58.326 -29.946 -5.102 1.00 53.23 193 THR B CA 1
ATOM 3795 C C . THR B 1 216 ? -57.926 -28.816 -6.035 1.00 58.87 193 THR B C 1
ATOM 3796 O O . THR B 1 216 ? -58.723 -27.934 -6.349 1.00 65.26 193 THR B O 1
ATOM 3800 N N . LYS B 1 217 ? -56.681 -28.863 -6.486 1.00 61.00 194 LYS B N 1
ATOM 3801 C CA . LYS B 1 217 ? -56.141 -27.843 -7.373 1.00 67.10 194 LYS B CA 1
ATOM 3802 C C . LYS B 1 217 ? -56.011 -28.354 -8.827 1.00 67.44 194 LYS B C 1
ATOM 3803 O O . LYS B 1 217 ? -55.873 -29.568 -9.074 1.00 61.68 194 LYS B O 1
ATOM 3809 N N . SER B 1 218 ? -56.079 -27.421 -9.777 1.00 43.76 195 SER B N 1
ATOM 3810 C CA . SER B 1 218 ? -55.845 -27.713 -11.179 1.00 53.83 195 SER B CA 1
ATOM 3811 C C . SER B 1 218 ? -54.503 -27.147 -11.606 1.00 60.70 195 SER B C 1
ATOM 3812 O O . SER B 1 218 ? -54.103 -26.069 -11.160 1.00 57.99 195 SER B O 1
ATOM 3815 N N . GLU B 1 219 ? -53.825 -27.852 -12.506 1.00 69.45 196 GLU B N 1
ATOM 3816 C CA . GLU B 1 219 ? -52.514 -27.413 -12.975 1.00 69.53 196 GLU B CA 1
ATOM 3817 C C . GLU B 1 219 ? -52.602 -26.310 -14.043 1.00 66.83 196 GLU B C 1
ATOM 3818 O O . GLU B 1 219 ? -51.592 -25.678 -14.371 1.00 65.84 196 GLU B O 1
ATOM 3824 N N . VAL B 1 220 ? -53.800 -26.075 -14.577 1.00 57.84 197 VAL B N 1
ATOM 3825 C CA . VAL B 1 220 ? -53.973 -25.088 -15.640 1.00 53.56 197 VAL B CA 1
ATOM 3826 C C . VAL B 1 220 ? -54.059 -23.699 -15.034 1.00 50.29 197 VAL B C 1
ATOM 3827 O O . VAL B 1 220 ? -55.136 -23.246 -14.660 1.00 64.11 197 VAL B O 1
ATOM 3831 N N . LEU B 1 221 ? -52.923 -23.024 -14.935 1.00 44.15 198 LEU B N 1
ATOM 3832 C CA . LEU B 1 221 ? -52.876 -21.723 -14.281 1.00 56.67 198 LEU B CA 1
ATOM 3833 C C . LEU B 1 221 ? -53.482 -20.580 -15.067 1.00 63.38 198 LEU B C 1
ATOM 3834 O O . LEU B 1 221 ? -54.325 -19.857 -14.554 1.00 64.23 198 LEU B O 1
ATOM 3839 N N . ASN B 1 222 ? -53.025 -20.408 -16.299 1.00 68.53 199 ASN B N 1
ATOM 3840 C CA . ASN B 1 222 ? -53.575 -19.416 -17.208 1.00 70.43 199 ASN B CA 1
ATOM 3841 C C . ASN B 1 222 ? -54.763 -20.021 -17.939 1.00 64.53 199 ASN B C 1
ATOM 3842 O O . ASN B 1 222 ? -54.606 -20.633 -18.997 1.00 66.29 199 ASN B O 1
ATOM 3847 N N . ILE B 1 223 ? -55.949 -19.865 -17.358 1.00 58.48 200 ILE B N 1
ATOM 3848 C CA . ILE B 1 223 ? -57.178 -20.366 -17.971 1.00 56.74 200 ILE B CA 1
ATOM 3849 C C . ILE B 1 223 ? -57.623 -19.574 -19.186 1.00 57.85 200 ILE B C 1
ATOM 3850 O O . ILE B 1 223 ? -58.237 -20.130 -20.083 1.00 68.05 200 ILE B O 1
ATOM 3855 N N . ASP B 1 224 ? -57.345 -18.276 -19.207 1.00 63.38 201 ASP B N 1
ATOM 3856 C CA . ASP B 1 224 ? -57.753 -17.429 -20.332 1.00 65.83 201 ASP B CA 1
ATOM 3857 C C . ASP B 1 224 ? -56.941 -17.728 -21.586 1.00 59.91 201 ASP B C 1
ATOM 3858 O O . ASP B 1 224 ? -57.441 -17.647 -22.697 1.00 54.45 201 ASP B O 1
ATOM 3863 N N . ASN B 1 225 ? -55.677 -18.065 -21.397 1.00 57.64 202 ASN B N 1
ATOM 3864 C CA . ASN B 1 225 ? -54.824 -18.352 -22.516 1.00 54.70 202 ASN B CA 1
ATOM 3865 C C . ASN B 1 225 ? -53.977 -19.570 -22.221 1.00 58.37 202 ASN B C 1
ATOM 3866 O O . ASN B 1 225 ? -52.785 -19.450 -21.988 1.00 58.65 202 ASN B O 1
ATOM 3871 N N . PRO B 1 226 ? -54.607 -20.748 -22.225 1.00 58.13 203 PRO B N 1
ATOM 3872 C CA . PRO B 1 226 ? -54.067 -22.066 -21.859 1.00 58.73 203 PRO B CA 1
ATOM 3873 C C . PRO B 1 226 ? -53.014 -22.618 -22.809 1.00 67.57 203 PRO B C 1
ATOM 3874 O O . PRO B 1 226 ? -53.168 -22.562 -24.038 1.00 74.46 203 PRO B O 1
ATOM 3878 N N . ASP B 1 227 ? -51.955 -23.161 -22.220 1.00 50.18 204 ASP B N 1
ATOM 3879 C CA . ASP B 1 227 ? -50.917 -23.861 -22.956 1.00 62.25 204 ASP B CA 1
ATOM 3880 C C . ASP B 1 227 ? -51.400 -25.265 -23.324 1.00 70.71 204 ASP B C 1
ATOM 3881 O O . ASP B 1 227 ? -51.090 -26.241 -22.636 1.00 71.41 204 ASP B O 1
ATOM 3886 N N . LEU B 1 228 ? -52.150 -25.355 -24.421 1.00 74.06 205 LEU B N 1
ATOM 3887 C CA . LEU B 1 228 ? -52.771 -26.606 -24.844 1.00 74.15 205 LEU B CA 1
ATOM 3888 C C . LEU B 1 228 ? -51.758 -27.657 -25.277 1.00 78.14 205 LEU B C 1
ATOM 3889 O O . LEU B 1 228 ? -52.112 -28.810 -25.534 1.00 57.67 205 LEU B O 1
ATOM 3894 N N . ALA B 1 229 ? -50.493 -27.271 -25.354 1.00 78.14 206 ALA B N 1
ATOM 3895 C CA . ALA B 1 229 ? -49.468 -28.257 -25.658 1.00 86.66 206 ALA B CA 1
ATOM 3896 C C . ALA B 1 229 ? -49.337 -29.195 -24.459 1.00 81.48 206 ALA B C 1
ATOM 3897 O O . ALA B 1 229 ? -49.250 -30.420 -24.595 1.00 74.75 206 ALA B O 1
ATOM 3899 N N . LYS B 1 230 ? -49.357 -28.589 -23.281 1.00 68.52 207 LYS B N 1
ATOM 3900 C CA . LYS B 1 230 ? -49.233 -29.307 -22.029 1.00 73.18 207 LYS B CA 1
ATOM 3901 C C . LYS B 1 230 ? -50.588 -29.754 -21.462 1.00 74.02 207 LYS B C 1
ATOM 3902 O O . LYS B 1 230 ? -50.654 -30.750 -20.747 1.00 80.62 207 LYS B O 1
ATOM 3908 N N . TYR B 1 231 ? -51.661 -29.022 -21.764 1.00 60.50 208 TYR B N 1
ATOM 3909 C CA . TYR B 1 231 ? -52.989 -29.358 -21.241 1.00 51.32 208 TYR B CA 1
ATOM 3910 C C . TYR B 1 231 ? -54.058 -29.468 -22.310 1.00 54.16 208 TYR B C 1
ATOM 3911 O O . TYR B 1 231 ? -55.057 -28.780 -22.264 1.00 58.20 208 TYR B O 1
ATOM 3920 N N . PRO B 1 232 ? -53.852 -30.347 -23.281 1.00 65.51 209 PRO B N 1
ATOM 3921 C CA . PRO B 1 232 ? -54.793 -30.497 -24.398 1.00 70.71 209 PRO B CA 1
ATOM 3922 C C . PRO B 1 232 ? -56.247 -30.650 -23.963 1.00 68.23 209 PRO B C 1
ATOM 3923 O O . PRO B 1 232 ? -57.144 -30.118 -24.607 1.00 72.28 209 PRO B O 1
ATOM 3927 N N . LEU B 1 233 ? -56.475 -31.390 -22.890 1.00 56.09 210 LEU B N 1
ATOM 3928 C CA . LEU B 1 233 ? -57.828 -31.777 -22.537 1.00 62.70 210 LEU B CA 1
ATOM 3929 C C . LEU B 1 233 ? -58.578 -30.609 -21.944 1.00 62.89 210 LEU B C 1
ATOM 3930 O O . LEU B 1 233 ? -59.807 -30.606 -21.895 1.00 63.69 210 LEU B O 1
ATOM 3935 N N . PHE B 1 234 ? -57.831 -29.613 -21.492 1.00 55.38 211 PHE B N 1
ATOM 3936 C CA . PHE B 1 234 ? -58.448 -28.439 -20.922 1.00 63.06 211 PHE B CA 1
ATOM 3937 C C . PHE B 1 234 ? -59.465 -27.833 -21.904 1.00 64.04 211 PHE B C 1
ATOM 3938 O O . PHE B 1 234 ? -60.373 -27.081 -21.508 1.00 58.88 211 PHE B O 1
ATOM 3946 N N . SER B 1 235 ? -59.320 -28.195 -23.176 1.00 58.84 212 SER B N 1
ATOM 3947 C CA . SER B 1 235 ? -60.148 -27.648 -24.240 1.00 64.11 212 SER B CA 1
ATOM 3948 C C . SER B 1 235 ? -61.626 -27.980 -24.123 1.00 59.32 212 SER B C 1
ATOM 3949 O O . SER B 1 235 ? -62.460 -27.162 -24.497 1.00 48.71 212 SER B O 1
ATOM 3952 N N . LYS B 1 236 ? -61.948 -29.168 -23.616 1.00 61.97 213 LYS B N 1
ATOM 3953 C CA . LYS B 1 236 ? -63.343 -29.597 -23.513 1.00 56.01 213 LYS B CA 1
ATOM 3954 C C . LYS B 1 236 ? -64.013 -28.954 -22.319 1.00 53.30 213 LYS B C 1
ATOM 3955 O O . LYS B 1 236 ? -65.211 -29.130 -22.103 1.00 66.50 213 LYS B O 1
ATOM 3961 N N . ALA B 1 237 ? -63.232 -28.220 -21.533 1.00 50.09 214 ALA B N 1
ATOM 3962 C CA . ALA B 1 237 ? -63.751 -27.594 -20.321 1.00 50.07 214 ALA B CA 1
ATOM 3963 C C . ALA B 1 237 ? -64.762 -26.495 -20.641 1.00 48.32 214 ALA B C 1
ATOM 3964 O O . ALA B 1 237 ? -64.426 -25.520 -21.310 1.00 46.78 214 ALA B O 1
ATOM 3966 N N . ARG B 1 238 ? -65.995 -26.661 -20.160 1.00 60.90 215 ARG B N 1
ATOM 3967 C CA . ARG B 1 238 ? -67.057 -25.664 -20.363 1.00 57.74 215 ARG B CA 1
ATOM 3968 C C . ARG B 1 238 ? -67.131 -24.714 -19.168 1.00 59.89 215 ARG B C 1
ATOM 3969 O O . ARG B 1 238 ? -67.509 -25.104 -18.056 1.00 64.60 215 ARG B O 1
ATOM 3971 N N . ARG B 1 239 ? -66.749 -23.467 -19.396 1.00 55.66 216 ARG B N 1
ATOM 3972 C CA . ARG B 1 239 ? -66.614 -22.538 -18.288 1.00 54.26 216 ARG B CA 1
ATOM 3973 C C . ARG B 1 239 ? -67.814 -21.610 -18.124 1.00 49.67 216 ARG B C 1
ATOM 3974 O O . ARG B 1 239 ? -68.302 -21.031 -19.089 1.00 40.76 216 ARG B O 1
ATOM 3982 N N . TYR B 1 240 ? -68.294 -21.491 -16.893 1.00 37.86 217 TYR B N 1
ATOM 3983 C CA . TYR B 1 240 ? -69.264 -20.463 -16.541 1.00 44.54 217 TYR B CA 1
ATOM 3984 C C . TYR B 1 240 ? -68.496 -19.256 -16.043 1.00 60.68 217 TYR B C 1
ATOM 3985 O O . TYR B 1 240 ? -67.519 -19.404 -15.306 1.00 55.50 217 TYR B O 1
ATOM 3994 N N . GLU B 1 241 ? -68.925 -18.057 -16.416 1.00 66.10 218 GLU B N 1
ATOM 3995 C CA . GLU B 1 241 ? -68.246 -16.871 -15.906 1.00 57.80 218 GLU B CA 1
ATOM 3996 C C . GLU B 1 241 ? -69.201 -15.849 -15.294 1.00 49.90 218 GLU B C 1
ATOM 3997 O O . GLU B 1 241 ? -70.363 -15.767 -15.674 1.00 49.15 218 GLU B O 1
ATOM 4003 N N . CYS B 1 242 ? -68.702 -15.102 -14.316 1.00 34.34 219 CYS B N 1
ATOM 4004 C CA . CYS B 1 242 ? -69.458 -14.028 -13.689 1.00 38.50 219 CYS B CA 1
ATOM 4005 C C . CYS B 1 242 ? -68.498 -13.008 -13.091 1.00 50.76 219 CYS B C 1
ATOM 4006 O O . CYS B 1 242 ? -67.371 -13.364 -12.680 1.00 49.19 219 CYS B O 1
ATOM 4009 N N . SER B 1 243 ? -68.921 -11.745 -13.048 1.00 49.48 220 SER B N 1
ATOM 4010 C CA . SER B 1 243 ? -68.147 -10.754 -12.303 1.00 54.96 220 SER B CA 1
ATOM 4011 C C . SER B 1 243 ? -69.020 -10.165 -11.210 1.00 61.17 220 SER B C 1
ATOM 4012 O O . SER B 1 243 ? -70.203 -9.887 -11.425 1.00 60.49 220 SER B O 1
ATOM 4015 N N . LEU B 1 244 ? -68.434 -10.033 -10.024 1.00 61.14 221 LEU B N 1
ATOM 4016 C CA . LEU B 1 244 ? -69.167 -9.631 -8.834 1.00 54.28 221 LEU B CA 1
ATOM 4017 C C . LEU B 1 244 ? -68.880 -8.185 -8.436 1.00 53.50 221 LEU B C 1
ATOM 4018 O O . LEU B 1 244 ? -67.752 -7.827 -8.113 1.00 63.19 221 LEU B O 1
ATOM 4023 N N . GLU B 1 245 ? -69.915 -7.359 -8.473 1.00 55.97 222 GLU B N 1
ATOM 4024 C CA . GLU B 1 245 ? -69.841 -5.990 -7.982 1.00 62.72 222 GLU B CA 1
ATOM 4025 C C . GLU B 1 245 ? -70.044 -6.046 -6.488 1.00 54.04 222 GLU B C 1
ATOM 4026 O O . GLU B 1 245 ? -70.561 -7.036 -5.962 1.00 52.00 222 GLU B O 1
ATOM 4032 N N . ALA B 1 246 ? -69.674 -4.975 -5.803 1.00 48.43 223 ALA B N 1
ATOM 4033 C CA . ALA B 1 246 ? -69.985 -4.872 -4.384 1.00 51.60 223 ALA B CA 1
ATOM 4034 C C . ALA B 1 246 ? -71.482 -5.116 -4.132 1.00 50.05 223 ALA B C 1
ATOM 4035 O O . ALA B 1 246 ? -72.330 -4.639 -4.891 1.00 44.64 223 ALA B O 1
ATOM 4037 N N . GLY B 1 247 ? -71.791 -5.869 -3.078 1.00 45.75 224 GLY B N 1
ATOM 4038 C CA . GLY B 1 247 ? -73.162 -6.217 -2.754 1.00 42.12 224 GLY B CA 1
ATOM 4039 C C . GLY B 1 247 ? -73.592 -7.540 -3.361 1.00 40.24 224 GLY B C 1
ATOM 4040 O O . GLY B 1 247 ? -74.561 -8.150 -2.908 1.00 45.14 224 GLY B O 1
ATOM 4041 N N . ASP B 1 248 ? -72.883 -7.974 -4.401 1.00 42.63 225 ASP B N 1
ATOM 4042 C CA . ASP B 1 248 ? -73.198 -9.224 -5.089 1.00 37.23 225 ASP B CA 1
ATOM 4043 C C . ASP B 1 248 ? -72.939 -10.425 -4.191 1.00 31.71 225 ASP B C 1
ATOM 4044 O O . ASP B 1 248 ? -71.958 -10.461 -3.446 1.00 36.18 225 ASP B O 1
ATOM 4049 N N . VAL B 1 249 ? -73.806 -11.421 -4.271 1.00 34.54 226 VAL B N 1
ATOM 4050 C CA . VAL B 1 249 ? -73.537 -12.678 -3.585 1.00 42.42 226 VAL B CA 1
ATOM 4051 C C . VAL B 1 249 ? -73.592 -13.838 -4.581 1.00 49.12 226 VAL B C 1
ATOM 4052 O O . VAL B 1 249 ? -74.503 -13.914 -5.408 1.00 55.84 226 VAL B O 1
ATOM 4056 N N . LEU B 1 250 ? -72.614 -14.733 -4.512 1.00 39.50 227 LEU B N 1
ATOM 4057 C CA . LEU B 1 250 ? -72.559 -15.858 -5.451 1.00 41.94 227 LEU B CA 1
ATOM 4058 C C . LEU B 1 250 ? -72.627 -17.192 -4.712 1.00 43.01 227 LEU B C 1
ATOM 4059 O O . LEU B 1 250 ? -71.890 -17.426 -3.762 1.00 41.75 227 LEU B O 1
ATOM 4064 N N . PHE B 1 251 ? -73.530 -18.061 -5.145 1.00 37.53 228 PHE B N 1
ATOM 4065 C CA . PHE B 1 251 ? -73.645 -19.387 -4.555 1.00 32.87 228 PHE B CA 1
ATOM 4066 C C . PHE B 1 251 ? -72.793 -20.408 -5.321 1.00 29.62 228 PHE B C 1
ATOM 4067 O O . PHE B 1 251 ? -72.823 -20.458 -6.537 1.00 37.26 228 PHE B O 1
ATOM 4075 N N . ILE B 1 252 ? -72.041 -21.235 -4.615 1.00 38.65 229 ILE B N 1
ATOM 4076 C CA . ILE B 1 252 ? -71.212 -22.222 -5.290 1.00 41.47 229 ILE B CA 1
ATOM 4077 C C . ILE B 1 252 ? -71.497 -23.618 -4.774 1.00 39.41 229 ILE B C 1
ATOM 4078 O O . ILE B 1 252 ? -71.134 -23.959 -3.646 1.00 47.34 229 ILE B O 1
ATOM 4083 N N . PRO B 1 253 ? -72.113 -24.461 -5.607 1.00 55.02 230 PRO B N 1
ATOM 4084 C CA . PRO B 1 253 ? -72.367 -25.804 -5.067 1.00 51.02 230 PRO B CA 1
ATOM 4085 C C . PRO B 1 253 ? -71.060 -26.556 -4.833 1.00 38.31 230 PRO B C 1
ATOM 4086 O O . PRO B 1 253 ? -70.053 -26.316 -5.510 1.00 42.18 230 PRO B O 1
ATOM 4090 N N . ALA B 1 254 ? -71.083 -27.447 -3.850 1.00 41.30 231 ALA B N 1
ATOM 4091 C CA . ALA B 1 254 ? -69.925 -28.252 -3.510 1.00 41.96 231 ALA B CA 1
ATOM 4092 C C . ALA B 1 254 ? -69.406 -28.940 -4.767 1.00 43.55 231 ALA B C 1
ATOM 4093 O O . ALA B 1 254 ? -70.184 -29.324 -5.645 1.00 41.18 231 ALA B O 1
ATOM 4095 N N . LEU B 1 255 ? -68.093 -29.109 -4.837 1.00 33.65 232 LEU B N 1
ATOM 4096 C CA . LEU B 1 255 ? -67.484 -29.824 -5.951 1.00 34.43 232 LEU B CA 1
ATOM 4097 C C . LEU B 1 255 ? -67.360 -28.969 -7.198 1.00 42.96 232 LEU B C 1
ATOM 4098 O O . LEU B 1 255 ? -66.706 -29.372 -8.157 1.00 45.81 232 LEU B O 1
ATOM 4103 N N . TRP B 1 256 ? -67.983 -27.792 -7.190 1.00 41.86 233 TRP B N 1
ATOM 4104 C CA . TRP B 1 256 ? -67.797 -26.870 -8.300 1.00 43.20 233 TRP B CA 1
ATOM 4105 C C . TRP B 1 256 ? -66.437 -26.185 -8.285 1.00 39.25 233 TRP B C 1
ATOM 4106 O O . TRP B 1 256 ? -66.054 -25.516 -7.338 1.00 40.15 233 TRP B O 1
ATOM 4117 N N . PHE B 1 257 ? -65.702 -26.369 -9.362 1.00 41.08 234 PHE B N 1
ATOM 4118 C CA . PHE B 1 257 ? -64.432 -25.704 -9.495 1.00 51.70 234 PHE B CA 1
ATOM 4119 C C . PHE B 1 257 ? -64.622 -24.213 -9.676 1.00 50.72 234 PHE B C 1
ATOM 4120 O O . PHE B 1 257 ? -65.622 -23.755 -10.231 1.00 51.91 234 PHE B O 1
ATOM 4128 N N . HIS B 1 258 ? -63.651 -23.448 -9.215 1.00 43.95 235 HIS B N 1
ATOM 4129 C CA . HIS B 1 258 ? -63.745 -22.027 -9.390 1.00 38.02 235 HIS B CA 1
ATOM 4130 C C . HIS B 1 258 ? -62.393 -21.380 -9.374 1.00 35.61 235 HIS B C 1
ATOM 4131 O O . HIS B 1 258 ? -61.460 -21.853 -8.717 1.00 41.37 235 HIS B O 1
ATOM 4138 N N . ASN B 1 259 ? -62.309 -20.307 -10.147 1.00 38.05 236 ASN B N 1
ATOM 4139 C CA . ASN B 1 259 ? -61.119 -19.501 -10.253 1.00 43.01 236 ASN B CA 1
ATOM 4140 C C . ASN B 1 259 ? -61.527 -18.050 -10.052 1.00 35.89 236 ASN B C 1
ATOM 4141 O O . ASN B 1 259 ? -62.373 -17.524 -10.793 1.00 35.13 236 ASN B O 1
ATOM 4146 N N . VAL B 1 260 ? -60.956 -17.412 -9.032 1.00 41.37 237 VAL B N 1
ATOM 4147 C CA . VAL B 1 260 ? -61.213 -15.984 -8.819 1.00 57.46 237 VAL B CA 1
ATOM 4148 C C . VAL B 1 260 ? -59.996 -15.114 -9.080 1.00 58.11 237 VAL B C 1
ATOM 4149 O O . VAL B 1 260 ? -58.833 -15.494 -8.829 1.00 52.56 237 VAL B O 1
ATOM 4153 N N . ILE B 1 261 ? -60.302 -13.932 -9.591 1.00 56.22 238 ILE B N 1
ATOM 4154 C CA . ILE B 1 261 ? -59.319 -12.911 -9.867 1.00 56.61 238 ILE B CA 1
ATOM 4155 C C . ILE B 1 261 ? -59.902 -11.654 -9.290 1.00 49.76 238 ILE B C 1
ATOM 4156 O O . ILE B 1 261 ? -60.998 -11.228 -9.664 1.00 41.07 238 ILE B O 1
ATOM 4161 N N . SER B 1 262 ? -59.201 -11.079 -8.332 1.00 55.50 239 SER B N 1
ATOM 4162 C CA . SER B 1 262 ? -59.651 -9.809 -7.817 1.00 64.17 239 SER B CA 1
ATOM 4163 C C . SER B 1 262 ? -59.338 -8.803 -8.899 1.00 64.40 239 SER B C 1
ATOM 4164 O O . SER B 1 262 ? -58.177 -8.572 -9.232 1.00 66.35 239 SER B O 1
ATOM 4167 N N . GLU B 1 263 ? -60.371 -8.231 -9.493 1.00 58.71 240 GLU B N 1
ATOM 4168 C CA . GLU B 1 263 ? -60.108 -7.281 -10.557 1.00 69.21 240 GLU B CA 1
ATOM 4169 C C . GLU B 1 263 ? -59.683 -5.961 -9.942 1.00 65.89 240 GLU B C 1
ATOM 4170 O O . GLU B 1 263 ? -58.908 -5.225 -10.534 1.00 61.85 240 GLU B O 1
ATOM 4176 N N . GLU B 1 264 ? -60.151 -5.693 -8.728 1.00 68.19 241 GLU B N 1
ATOM 4177 C CA . GLU B 1 264 ? -59.757 -4.485 -8.014 1.00 80.33 241 GLU B CA 1
ATOM 4178 C C . GLU B 1 264 ? -59.187 -4.828 -6.655 1.00 88.29 241 GLU B C 1
ATOM 4179 O O . GLU B 1 264 ? -58.733 -5.946 -6.420 1.00 96.08 241 GLU B O 1
ATOM 4185 N N . PHE B 1 265 ? -59.214 -3.852 -5.758 1.00 81.29 242 PHE B N 1
ATOM 4186 C CA . PHE B 1 265 ? -59.158 -4.170 -4.350 1.00 80.46 242 PHE B CA 1
ATOM 4187 C C . PHE B 1 265 ? -60.580 -4.370 -3.824 1.00 79.24 242 PHE B C 1
ATOM 4188 O O . PHE B 1 265 ? -61.497 -3.612 -4.157 1.00 72.04 242 PHE B O 1
ATOM 4196 N N . GLY B 1 266 ? -60.753 -5.390 -2.992 1.00 72.90 243 GLY B N 1
ATOM 4197 C CA . GLY B 1 266 ? -62.051 -5.679 -2.419 1.00 66.74 243 GLY B CA 1
ATOM 4198 C C . GLY B 1 266 ? -62.014 -6.619 -1.224 1.00 64.56 243 GLY B C 1
ATOM 4199 O O . GLY B 1 266 ? -61.058 -7.370 -1.019 1.00 58.72 243 GLY B O 1
ATOM 4200 N N . VAL B 1 267 ? -63.076 -6.571 -0.430 1.00 62.09 244 VAL B N 1
ATOM 4201 C CA . VAL B 1 267 ? -63.185 -7.396 0.759 1.00 60.28 244 VAL B CA 1
ATOM 4202 C C . VAL B 1 267 ? -64.286 -8.429 0.614 1.00 60.05 244 VAL B C 1
ATOM 4203 O O . VAL B 1 267 ? -65.450 -8.091 0.395 1.00 59.56 244 VAL B O 1
ATOM 4207 N N . GLY B 1 268 ? -63.920 -9.691 0.760 1.00 50.86 245 GLY B N 1
ATOM 4208 C CA . GLY B 1 268 ? -64.879 -10.751 0.584 1.00 48.29 245 GLY B CA 1
ATOM 4209 C C . GLY B 1 268 ? -65.121 -11.553 1.843 1.00 49.91 245 GLY B C 1
ATOM 4210 O O . GLY B 1 268 ? -64.202 -11.800 2.615 1.00 56.13 245 GLY B O 1
ATOM 4211 N N . VAL B 1 269 ? -66.371 -11.951 2.049 1.00 48.13 246 VAL B N 1
ATOM 4212 C CA . VAL B 1 269 ? -66.710 -12.905 3.086 1.00 45.85 246 VAL B CA 1
ATOM 4213 C C . VAL B 1 269 ? -67.426 -14.101 2.472 1.00 43.55 246 VAL B C 1
ATOM 4214 O O . VAL B 1 269 ? -68.444 -13.925 1.780 1.00 37.37 246 VAL B O 1
ATOM 4218 N N . ASN B 1 270 ? -66.883 -15.299 2.706 1.00 27.35 247 ASN B N 1
ATOM 4219 C CA . ASN B 1 270 ? -67.581 -16.514 2.325 1.00 33.05 247 ASN B CA 1
ATOM 4220 C C . ASN B 1 270 ? -68.113 -17.348 3.496 1.00 33.19 247 ASN B C 1
ATOM 4221 O O . ASN B 1 270 ? -67.538 -17.397 4.597 1.00 33.33 247 ASN B O 1
ATOM 4226 N N . ILE B 1 271 ? -69.233 -18.002 3.240 1.00 32.76 248 ILE B N 1
ATOM 4227 C CA . ILE B 1 271 ? -69.836 -18.878 4.223 1.00 32.64 248 ILE B CA 1
ATOM 4228 C C . ILE B 1 271 ? -69.916 -20.283 3.664 1.00 38.43 248 ILE B C 1
ATOM 4229 O O . ILE B 1 271 ? -70.517 -20.502 2.612 1.00 38.09 248 ILE B O 1
ATOM 4234 N N . PHE B 1 272 ? -69.289 -21.235 4.348 1.00 43.24 249 PHE B N 1
ATOM 4235 C CA . PHE B 1 272 ? -69.380 -22.622 3.926 1.00 41.25 249 PHE B CA 1
ATOM 4236 C C . PHE B 1 272 ? -70.473 -23.221 4.755 1.00 30.23 249 PHE B C 1
ATOM 4237 O O . PHE B 1 272 ? -70.720 -22.751 5.846 1.00 32.48 249 PHE B O 1
ATOM 4245 N N . TRP B 1 273 ? -71.125 -24.257 4.241 1.00 41.39 250 TRP B N 1
ATOM 4246 C CA . TRP B 1 273 ? -72.027 -25.067 5.059 1.00 33.96 250 TRP B CA 1
ATOM 4247 C C . TRP B 1 273 ? -72.273 -26.474 4.527 1.00 38.82 250 TRP B C 1
ATOM 4248 O O . TRP B 1 273 ? -72.053 -26.754 3.336 1.00 39.57 250 TRP B O 1
ATOM 4259 N N . LYS B 1 274 ? -72.714 -27.367 5.414 1.00 38.74 251 LYS B N 1
ATOM 4260 C CA . LYS B 1 274 ? -72.902 -28.761 5.038 1.00 44.10 251 LYS B CA 1
ATOM 4261 C C . LYS B 1 274 ? -74.166 -28.950 4.214 1.00 49.53 251 LYS B C 1
ATOM 4262 O O . LYS B 1 274 ? -75.242 -28.484 4.567 1.00 56.97 251 LYS B O 1
ATOM 4268 N N . HIS B 1 275 ? -74.017 -29.632 3.096 1.00 57.91 252 HIS B N 1
ATOM 4269 C CA . HIS B 1 275 ? -75.136 -30.002 2.253 1.00 62.69 252 HIS B CA 1
ATOM 4270 C C . HIS B 1 275 ? -75.571 -31.371 2.733 1.00 58.56 252 HIS B C 1
ATOM 4271 O O . HIS B 1 275 ? -76.713 -31.788 2.541 1.00 47.22 252 HIS B O 1
ATOM 4278 N N . LEU B 1 276 ? -74.629 -32.056 3.372 1.00 57.11 253 LEU B N 1
ATOM 4279 C CA . LEU B 1 276 ? -74.804 -33.435 3.806 1.00 71.92 253 LEU B CA 1
ATOM 4280 C C . LEU B 1 276 ? -74.887 -33.557 5.331 1.00 75.66 253 LEU B C 1
ATOM 4281 O O . LEU B 1 276 ? -74.474 -32.651 6.063 1.00 80.03 253 LEU B O 1
ATOM 4286 N N . PRO B 1 277 ? -75.432 -34.682 5.812 1.00 66.91 254 PRO B N 1
ATOM 4287 C CA . PRO B 1 277 ? -75.380 -35.010 7.237 1.00 73.87 254 PRO B CA 1
ATOM 4288 C C . PRO B 1 277 ? -73.972 -34.830 7.772 1.00 76.99 254 PRO B C 1
ATOM 4289 O O . PRO B 1 277 ? -73.020 -35.337 7.165 1.00 64.06 254 PRO B O 1
ATOM 4293 N N . SER B 1 278 ? -73.848 -34.113 8.888 1.00 71.83 255 SER B N 1
ATOM 4294 C CA . SER B 1 278 ? -72.544 -33.793 9.452 1.00 64.76 255 SER B CA 1
ATOM 4295 C C . SER B 1 278 ? -71.743 -35.070 9.624 1.00 63.63 255 SER B C 1
ATOM 4296 O O . SER B 1 278 ? -70.508 -35.048 9.638 1.00 63.07 255 SER B O 1
ATOM 4299 N N . GLU B 1 279 ? -72.449 -36.189 9.741 1.00 49.23 256 GLU B N 1
ATOM 4300 C CA . GLU B 1 279 ? -71.767 -37.461 9.958 1.00 66.13 256 GLU B CA 1
ATOM 4301 C C . GLU B 1 279 ? -70.834 -37.868 8.803 1.00 70.09 256 GLU B C 1
ATOM 4302 O O . GLU B 1 279 ? -69.836 -38.556 9.022 1.00 68.48 256 GLU B O 1
ATOM 4308 N N . CYS B 1 280 ? -71.131 -37.403 7.594 1.00 67.25 257 CYS B N 1
ATOM 4309 C CA . CYS B 1 280 ? -70.404 -37.857 6.417 1.00 68.94 257 CYS B CA 1
ATOM 4310 C C . CYS B 1 280 ? -69.034 -37.218 6.285 1.00 73.92 257 CYS B C 1
ATOM 4311 O O . CYS B 1 280 ? -68.154 -37.764 5.621 1.00 89.34 257 CYS B O 1
ATOM 4314 N N . TYR B 1 281 ? -68.855 -36.064 6.917 1.00 62.25 258 TYR B N 1
ATOM 4315 C CA . TYR B 1 281 ? -67.645 -35.265 6.727 1.00 56.73 258 TYR B CA 1
ATOM 4316 C C . TYR B 1 281 ? -66.477 -35.705 7.617 1.00 67.22 258 TYR B C 1
ATOM 4317 O O . TYR B 1 281 ? -66.671 -36.288 8.685 1.00 63.94 258 TYR B O 1
ATOM 4326 N N . ASP B 1 282 ? -65.264 -35.412 7.164 1.00 72.04 259 ASP B N 1
ATOM 4327 C CA . ASP B 1 282 ? -64.063 -35.663 7.950 1.00 72.17 259 ASP B CA 1
ATOM 4328 C C . ASP B 1 282 ? -63.880 -34.579 9.023 1.00 75.39 259 ASP B C 1
ATOM 4329 O O . ASP B 1 282 ? -63.845 -33.382 8.731 1.00 66.49 259 ASP B O 1
ATOM 4334 N N . LYS B 1 283 ? -63.745 -35.009 10.272 1.00 78.94 260 LYS B N 1
ATOM 4335 C CA . LYS B 1 283 ? -63.688 -34.080 11.392 1.00 71.09 260 LYS B CA 1
ATOM 4336 C C . LYS B 1 283 ? -62.365 -33.309 11.564 1.00 72.46 260 LYS B C 1
ATOM 4337 O O . LYS B 1 283 ? -62.349 -32.224 12.161 1.00 71.21 260 LYS B O 1
ATOM 4343 N N . THR B 1 284 ? -61.265 -33.852 11.049 1.00 68.80 261 THR B N 1
ATOM 4344 C CA . THR B 1 284 ? -59.991 -33.130 11.061 1.00 63.73 261 THR B CA 1
ATOM 4345 C C . THR B 1 284 ? -59.976 -31.965 10.082 1.00 70.14 261 THR B C 1
ATOM 4346 O O . THR B 1 284 ? -59.109 -31.103 10.146 1.00 78.88 261 THR B O 1
ATOM 4350 N N . ASP B 1 285 ? -60.914 -31.955 9.146 1.00 71.32 262 ASP B N 1
ATOM 4351 C CA . ASP B 1 285 ? -60.925 -30.922 8.117 1.00 70.97 262 ASP B CA 1
ATOM 4352 C C . ASP B 1 285 ? -61.563 -29.644 8.626 1.00 61.37 262 ASP B C 1
ATOM 4353 O O . ASP B 1 285 ? -62.766 -29.599 8.888 1.00 54.38 262 ASP B O 1
ATOM 4358 N N . THR B 1 286 ? -60.754 -28.604 8.754 1.00 54.74 263 THR B N 1
ATOM 4359 C CA . THR B 1 286 ? -61.250 -27.319 9.215 1.00 51.41 263 THR B CA 1
ATOM 4360 C C . THR B 1 286 ? -61.269 -26.331 8.075 1.00 51.86 263 THR B C 1
ATOM 4361 O O . THR B 1 286 ? -61.682 -25.172 8.247 1.00 50.45 263 THR B O 1
ATOM 4365 N N . TYR B 1 287 ? -60.817 -26.790 6.912 1.00 44.58 264 TYR B N 1
ATOM 4366 C CA . TYR B 1 287 ? -60.711 -25.913 5.767 1.00 55.93 264 TYR B CA 1
ATOM 4367 C C . TYR B 1 287 ? -61.892 -26.096 4.799 1.00 62.43 264 TYR B C 1
ATOM 4368 O O . TYR B 1 287 ? -62.440 -25.118 4.281 1.00 51.17 264 TYR B O 1
ATOM 4377 N N . GLY B 1 288 ? -62.293 -27.344 4.573 1.00 60.70 265 GLY B N 1
ATOM 4378 C CA . GLY B 1 288 ? -63.377 -27.636 3.651 1.00 59.12 265 GLY B CA 1
ATOM 4379 C C . GLY B 1 288 ? -62.910 -28.265 2.347 1.00 69.95 265 GLY B C 1
ATOM 4380 O O . GLY B 1 288 ? -63.659 -28.330 1.376 1.00 69.74 265 GLY B O 1
ATOM 4381 N N . ASN B 1 289 ? -61.665 -28.732 2.330 1.00 76.42 266 ASN B N 1
ATOM 4382 C CA . ASN B 1 289 ? -61.126 -29.489 1.210 1.00 58.82 266 ASN B CA 1
ATOM 4383 C C . ASN B 1 289 ? -61.366 -30.968 1.357 1.00 70.91 266 ASN B C 1
ATOM 4384 O O . ASN B 1 289 ? -61.673 -31.640 0.376 1.00 92.94 266 ASN B O 1
ATOM 4389 N N . LYS B 1 290 ? -61.185 -31.491 2.568 1.00 55.55 267 LYS B N 1
ATOM 4390 C CA . LYS B 1 290 ? -61.046 -32.936 2.733 1.00 65.87 267 LYS B CA 1
ATOM 4391 C C . LYS B 1 290 ? -62.273 -33.701 2.263 1.00 73.14 267 LYS B C 1
ATOM 4392 O O . LYS B 1 290 ? -63.397 -33.263 2.470 1.00 77.20 267 LYS B O 1
ATOM 4398 N N . ASP B 1 291 ? -62.043 -34.834 1.606 1.00 77.72 268 ASP B N 1
ATOM 4399 C CA . ASP B 1 291 ? -63.126 -35.623 1.031 1.00 73.17 268 ASP B CA 1
ATOM 4400 C C . ASP B 1 291 ? -63.948 -36.285 2.095 1.00 64.98 268 ASP B C 1
ATOM 4401 O O . ASP B 1 291 ? -63.404 -36.828 3.062 1.00 66.84 268 ASP B O 1
ATOM 4406 N N . PRO B 1 292 ? -65.268 -36.262 1.906 1.00 58.09 269 PRO B N 1
ATOM 4407 C CA . PRO B 1 292 ? -66.185 -36.945 2.813 1.00 53.72 269 PRO B CA 1
ATOM 4408 C C . PRO B 1 292 ? -65.602 -38.317 3.051 1.00 71.40 269 PRO B C 1
ATOM 4409 O O . PRO B 1 292 ? -65.106 -38.945 2.107 1.00 66.42 269 PRO B O 1
ATOM 4413 N N . THR B 1 293 ? -65.637 -38.767 4.297 1.00 72.27 270 THR B N 1
ATOM 4414 C CA . THR B 1 293 ? -64.976 -40.003 4.660 1.00 76.23 270 THR B CA 1
ATOM 4415 C C . THR B 1 293 ? -65.224 -41.124 3.646 1.00 71.85 270 THR B C 1
ATOM 4416 O O . THR B 1 293 ? -64.272 -41.751 3.171 1.00 61.87 270 THR B O 1
ATOM 4420 N N . ALA B 1 294 ? -66.490 -41.360 3.309 1.00 66.43 271 ALA B N 1
ATOM 4421 C CA . ALA B 1 294 ? -66.831 -42.416 2.358 1.00 71.58 271 ALA B CA 1
ATOM 4422 C C . ALA B 1 294 ? -65.955 -42.389 1.092 1.00 77.84 271 ALA B C 1
ATOM 4423 O O . ALA B 1 294 ? -65.445 -43.420 0.659 1.00 75.89 271 ALA B O 1
ATOM 4425 N N . ALA B 1 295 ? -65.792 -41.209 0.502 1.00 76.56 272 ALA B N 1
ATOM 4426 C CA . ALA B 1 295 ? -64.971 -41.073 -0.689 1.00 71.32 272 ALA B CA 1
ATOM 4427 C C . ALA B 1 295 ? -63.524 -41.391 -0.352 1.00 64.23 272 ALA B C 1
ATOM 4428 O O . ALA B 1 295 ? -62.893 -42.189 -1.025 1.00 61.93 272 ALA B O 1
ATOM 4430 N N . SER B 1 296 ? -63.007 -40.764 0.695 1.00 61.28 273 SER B N 1
ATOM 4431 C CA . SER B 1 296 ? -61.622 -40.959 1.072 1.00 57.40 273 SER B CA 1
ATOM 4432 C C . SER B 1 296 ? -61.346 -42.435 1.365 1.00 67.54 273 SER B C 1
ATOM 4433 O O . SER B 1 296 ? -60.301 -42.972 0.972 1.00 65.46 273 SER B O 1
ATOM 4436 N N . ARG B 1 297 ? -62.287 -43.092 2.042 1.00 66.73 274 ARG B N 1
ATOM 4437 C CA . ARG B 1 297 ? -62.178 -44.526 2.276 1.00 68.16 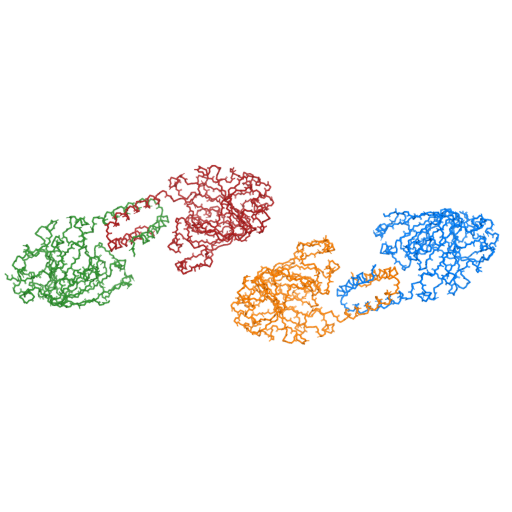274 ARG B CA 1
ATOM 4438 C C . ARG B 1 297 ? -62.089 -45.262 0.945 1.00 69.83 274 ARG B C 1
ATOM 4439 O O . ARG B 1 297 ? -61.126 -45.986 0.695 1.00 65.68 274 ARG B O 1
ATOM 4447 N N . ALA B 1 298 ? -63.090 -45.050 0.095 1.00 74.24 275 ALA B N 1
ATOM 4448 C CA . ALA B 1 298 ? -63.097 -45.600 -1.258 1.00 79.73 275 ALA B CA 1
ATOM 4449 C C . ALA B 1 298 ? -61.721 -45.519 -1.920 1.00 78.09 275 ALA B C 1
ATOM 4450 O O . ALA B 1 298 ? -61.217 -46.515 -2.442 1.00 76.54 275 ALA B O 1
ATOM 4452 N N . ALA B 1 299 ? -61.122 -44.331 -1.880 1.00 76.72 276 ALA B N 1
ATOM 4453 C CA . ALA B 1 299 ? -59.798 -44.075 -2.456 1.00 75.72 276 ALA B CA 1
ATOM 4454 C C . ALA B 1 299 ? -58.708 -44.989 -1.901 1.00 77.98 276 ALA B C 1
ATOM 4455 O O . ALA B 1 299 ? -57.785 -45.379 -2.624 1.00 68.33 276 ALA B O 1
ATOM 4457 N N . GLN B 1 300 ? -58.815 -45.297 -0.609 1.00 81.42 277 GLN B N 1
ATOM 4458 C CA . GLN B 1 300 ? -57.901 -46.218 0.064 1.00 79.43 277 GLN B CA 1
ATOM 4459 C C . GLN B 1 300 ? -58.119 -47.650 -0.442 1.00 80.52 277 GLN B C 1
ATOM 4460 O O . GLN B 1 300 ? -57.163 -48.356 -0.765 1.00 74.39 277 GLN B O 1
ATOM 4462 N N . ILE B 1 301 ? -59.382 -48.064 -0.523 1.00 80.20 278 ILE B N 1
ATOM 4463 C CA . ILE B 1 301 ? -59.727 -49.356 -1.097 1.00 79.44 278 ILE B CA 1
ATOM 4464 C C . ILE B 1 301 ? -59.120 -49.482 -2.496 1.00 83.95 278 ILE B C 1
ATOM 4465 O O . ILE B 1 301 ? -58.455 -50.466 -2.818 1.00 83.83 278 ILE B O 1
ATOM 4470 N N . LEU B 1 302 ? -59.363 -48.468 -3.320 1.00 77.82 279 LEU B N 1
ATOM 4471 C CA . LEU B 1 302 ? -58.935 -48.453 -4.711 1.00 71.93 279 LEU B CA 1
ATOM 4472 C C . LEU B 1 302 ? -57.424 -48.593 -4.828 1.00 81.67 279 LEU B C 1
ATOM 4473 O O . LEU B 1 302 ? -56.921 -49.402 -5.611 1.00 83.66 279 LEU B O 1
ATOM 4478 N N . ASP B 1 303 ? -56.701 -47.802 -4.048 1.00 79.04 280 ASP B N 1
ATOM 4479 C CA . ASP B 1 303 ? -55.252 -47.866 -4.060 1.00 81.99 280 ASP B CA 1
ATOM 4480 C C . ASP B 1 303 ? -54.798 -49.306 -3.823 1.00 80.81 280 ASP B C 1
ATOM 4481 O O . ASP B 1 303 ? -53.681 -49.699 -4.197 1.00 62.06 280 ASP B O 1
ATOM 4486 N N . ARG B 1 304 ? -55.686 -50.082 -3.205 1.00 81.57 281 ARG B N 1
ATOM 4487 C CA . ARG B 1 304 ? -55.421 -51.475 -2.874 1.00 77.05 281 ARG B CA 1
ATOM 4488 C C . ARG B 1 304 ? -55.458 -52.336 -4.124 1.00 86.77 281 ARG B C 1
ATOM 4489 O O . ARG B 1 304 ? -54.500 -53.064 -4.415 1.00 84.99 281 ARG B O 1
ATOM 4491 N N . ALA B 1 305 ? -56.569 -52.256 -4.853 1.00 83.83 282 ALA B N 1
ATOM 4492 C CA . ALA B 1 305 ? -56.705 -52.958 -6.123 1.00 81.46 282 ALA B CA 1
ATOM 4493 C C . ALA B 1 305 ? -55.549 -52.603 -7.070 1.00 72.07 282 ALA B C 1
ATOM 4494 O O . ALA B 1 305 ? -54.900 -53.489 -7.628 1.00 74.85 282 ALA B O 1
ATOM 4496 N N . LEU B 1 306 ? -55.291 -51.306 -7.224 1.00 66.72 283 LEU B N 1
ATOM 4497 C CA . LEU B 1 306 ? -54.171 -50.800 -8.018 1.00 71.57 283 LEU B CA 1
ATOM 4498 C C . LEU B 1 306 ? -52.828 -51.385 -7.617 1.00 81.43 283 LEU B C 1
ATOM 4499 O O . LEU B 1 306 ? -51.825 -51.191 -8.311 1.00 79.02 283 LEU B O 1
ATOM 4504 N N . LYS B 1 307 ? -52.813 -52.073 -6.481 1.00 82.64 284 LYS B N 1
ATOM 4505 C CA . LYS B 1 307 ? -51.598 -52.662 -5.949 1.00 76.35 284 LYS B CA 1
ATOM 4506 C C . LYS B 1 307 ? -51.582 -54.150 -6.251 1.00 77.73 284 LYS B C 1
ATOM 4507 O O . LYS B 1 307 ? -50.566 -54.671 -6.684 1.00 90.92 284 LYS B O 1
ATOM 4509 N N . THR B 1 308 ? -52.698 -54.839 -6.021 1.00 71.84 285 THR B N 1
ATOM 4510 C CA . THR B 1 308 ? -52.756 -56.255 -6.343 1.00 82.61 285 THR B CA 1
ATOM 4511 C C . THR B 1 308 ? -52.546 -56.419 -7.850 1.00 94.80 285 THR B C 1
ATOM 4512 O O . THR B 1 308 ? -51.630 -57.122 -8.294 1.00 100.55 285 THR B O 1
ATOM 4516 N N . LEU B 1 309 ? -53.379 -55.744 -8.635 1.00 95.51 286 LEU B N 1
ATOM 4517 C CA . LEU B 1 309 ? -53.213 -55.748 -10.080 1.00 96.59 286 LEU B CA 1
ATOM 4518 C C . LEU B 1 309 ? -51.772 -55.380 -10.405 1.00 95.21 286 LEU B C 1
ATOM 4519 O O . LEU B 1 309 ? -51.126 -56.007 -11.237 1.00 90.21 286 LEU B O 1
ATOM 4524 N N . ALA B 1 310 ? -51.277 -54.374 -9.693 1.00 105.26 287 ALA B N 1
ATOM 4525 C CA . ALA B 1 310 ? -50.026 -53.692 -10.014 1.00 107.82 287 ALA B CA 1
ATOM 4526 C C . ALA B 1 310 ? -48.899 -54.572 -10.538 1.00 114.89 287 ALA B C 1
ATOM 4527 O O . A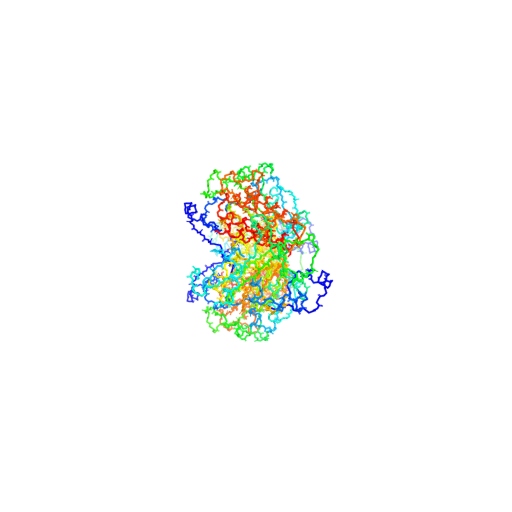LA B 1 310 ? -48.243 -54.228 -11.526 1.00 124.64 287 ALA B O 1
ATOM 4529 N N . GLU B 1 311 ? -48.627 -55.693 -9.896 1.00 100.75 288 GLU B N 1
ATOM 4530 C CA . GLU B 1 311 ? -47.453 -56.398 -10.360 1.00 101.42 288 GLU B CA 1
ATOM 4531 C C . GLU B 1 311 ? -47.733 -57.659 -11.166 1.00 95.56 288 GLU B C 1
ATOM 4532 O O . GLU B 1 311 ? -46.939 -58.606 -11.223 1.00 94.88 288 GLU B O 1
ATOM 4538 N N . LEU B 1 312 ? -48.891 -57.624 -11.808 1.00 85.32 289 LEU B N 1
ATOM 4539 C CA . LEU B 1 312 ? -49.069 -58.311 -13.066 1.00 89.30 289 LEU B CA 1
ATOM 4540 C C . LEU B 1 312 ? -48.332 -57.468 -14.112 1.00 88.76 289 LEU B C 1
ATOM 4541 O O . LEU B 1 312 ? -48.158 -56.259 -13.936 1.00 88.37 289 LEU B O 1
ATOM 4546 N N . PRO B 1 313 ? -47.873 -58.097 -15.195 1.00 81.61 290 PRO B N 1
ATOM 4547 C CA . PRO B 1 313 ? -47.079 -57.300 -16.137 1.00 85.55 290 PRO B CA 1
ATOM 4548 C C . PRO B 1 313 ? -47.863 -56.112 -16.699 1.00 80.71 290 PRO B C 1
ATOM 4549 O O . PRO B 1 313 ? -49.087 -56.178 -16.823 1.00 90.10 290 PRO B O 1
ATOM 4553 N N . GLU B 1 314 ? -47.154 -55.036 -17.018 1.00 66.67 291 GLU B N 1
ATOM 4554 C CA . GLU B 1 314 ? -47.766 -53.820 -17.538 1.00 61.28 291 GLU B CA 1
ATOM 4555 C C . GLU B 1 314 ? -48.833 -54.061 -18.623 1.00 67.27 291 GLU B C 1
ATOM 4556 O O . GLU B 1 314 ? -49.915 -53.473 -18.591 1.00 63.30 291 GLU B O 1
ATOM 4562 N N . GLU B 1 315 ? -48.524 -54.925 -19.578 1.00 77.37 292 GLU B N 1
ATOM 4563 C CA . GLU B 1 315 ? -49.485 -55.319 -20.600 1.00 81.66 292 GLU B CA 1
ATOM 4564 C C . GLU B 1 315 ? -50.828 -55.713 -19.992 1.00 75.50 292 GLU B C 1
ATOM 4565 O O . GLU B 1 315 ? -51.880 -55.303 -20.468 1.00 76.39 292 GLU B O 1
ATOM 4571 N N . TYR B 1 316 ? -50.780 -56.513 -18.935 1.00 76.53 293 TYR B N 1
ATOM 4572 C CA . TYR B 1 316 ? -51.981 -57.103 -18.353 1.00 83.81 293 TYR B CA 1
ATOM 4573 C C . TYR B 1 316 ? -52.680 -56.121 -17.400 1.00 95.24 293 TYR B C 1
ATOM 4574 O O . TYR B 1 316 ? -53.914 -55.996 -17.401 1.00 91.38 293 TYR B O 1
ATOM 4583 N N . ARG B 1 317 ? -51.881 -55.445 -16.575 1.00 94.45 294 ARG B N 1
ATOM 4584 C CA . ARG B 1 317 ? -52.372 -54.367 -15.726 1.00 93.56 294 ARG B CA 1
ATOM 4585 C C . ARG B 1 317 ? -53.284 -53.482 -16.546 1.00 85.41 294 ARG B C 1
ATOM 4586 O O . ARG B 1 317 ? -54.433 -53.195 -16.179 1.00 77.36 294 ARG B O 1
ATOM 4594 N N . ASP B 1 318 ? -52.720 -53.041 -17.664 1.00 79.40 295 ASP B N 1
ATOM 4595 C CA . ASP B 1 318 ? -53.314 -52.044 -18.521 1.00 73.99 295 ASP B CA 1
ATOM 4596 C C . ASP B 1 318 ? -54.663 -52.503 -19.031 1.00 68.27 295 ASP B C 1
ATOM 4597 O O . ASP B 1 318 ? -55.669 -51.813 -18.884 1.00 70.45 295 ASP B O 1
ATOM 4602 N N . PHE B 1 319 ? -54.683 -53.678 -19.633 1.00 61.82 296 PHE B N 1
ATOM 4603 C CA . PHE B 1 319 ? -55.927 -54.221 -20.133 1.00 57.35 296 PHE B CA 1
ATOM 4604 C C . PHE B 1 319 ? -56.994 -54.178 -19.052 1.00 63.18 296 PHE B C 1
ATOM 4605 O O . PHE B 1 319 ? -58.155 -53.888 -19.326 1.00 66.13 296 PHE B O 1
ATOM 4613 N N . TYR B 1 320 ? -56.585 -54.461 -17.820 1.00 74.39 297 TYR B N 1
ATOM 4614 C CA . TYR B 1 320 ? -57.526 -54.629 -16.716 1.00 72.83 297 TYR B CA 1
ATOM 4615 C C . TYR B 1 320 ? -57.842 -53.344 -15.957 1.00 73.65 297 TYR B C 1
ATOM 4616 O O . TYR B 1 320 ? -58.929 -53.197 -15.407 1.00 67.69 297 TYR B O 1
ATOM 4625 N N . ALA B 1 321 ? -56.896 -52.414 -15.933 1.00 76.86 298 ALA B N 1
ATOM 4626 C CA . ALA B 1 321 ? -57.221 -51.052 -15.537 1.00 79.54 298 ALA B CA 1
ATOM 4627 C C . ALA B 1 321 ? -58.394 -50.572 -16.388 1.00 69.81 298 ALA B C 1
ATOM 4628 O O . ALA B 1 321 ? -59.370 -50.031 -15.876 1.00 60.81 298 ALA B O 1
ATOM 4630 N N . ARG B 1 322 ? -58.291 -50.799 -17.694 1.00 62.96 299 ARG B N 1
ATOM 4631 C CA . ARG B 1 322 ? -59.298 -50.344 -18.651 1.00 70.15 299 ARG B CA 1
ATOM 4632 C C . ARG B 1 322 ? -60.678 -50.981 -18.414 1.00 72.17 299 ARG B C 1
ATOM 4633 O O . ARG B 1 322 ? -61.725 -50.333 -18.581 1.00 74.16 299 ARG B O 1
ATOM 4641 N N . ARG B 1 323 ? -60.675 -52.251 -18.033 1.00 65.86 300 ARG B N 1
ATOM 4642 C CA . ARG B 1 323 ? -61.918 -52.931 -17.732 1.00 63.25 300 ARG B CA 1
ATOM 4643 C C . ARG B 1 323 ? -62.551 -52.243 -16.534 1.00 69.17 300 ARG B C 1
ATOM 4644 O O . ARG B 1 323 ? -63.757 -51.985 -16.501 1.00 61.89 300 ARG B O 1
ATOM 4652 N N . MET B 1 324 ? -61.718 -51.944 -15.545 1.00 70.07 301 MET B N 1
ATOM 4653 C CA . MET B 1 324 ? -62.207 -51.350 -14.316 1.00 73.30 301 MET B CA 1
ATOM 4654 C C . MET B 1 324 ? -62.864 -50.026 -14.653 1.00 76.91 301 MET B C 1
ATOM 4655 O O . MET B 1 324 ? -64.057 -49.841 -14.438 1.00 86.70 301 MET B O 1
ATOM 4660 N N . VAL B 1 325 ? -62.078 -49.117 -15.207 1.00 72.05 302 VAL B N 1
ATOM 4661 C CA . VAL B 1 325 ? -62.577 -47.812 -15.603 1.00 69.45 302 VAL B CA 1
ATOM 4662 C C . VAL B 1 325 ? -63.934 -47.876 -16.293 1.00 63.78 302 VAL B C 1
ATOM 4663 O O . VAL B 1 325 ? -64.832 -47.103 -15.979 1.00 67.63 302 VAL B O 1
ATOM 4667 N N . LEU B 1 326 ? -64.085 -48.800 -17.230 1.00 65.93 303 LEU B N 1
ATOM 4668 C CA . LEU B 1 326 ? -65.332 -48.897 -17.972 1.00 73.42 303 LEU B CA 1
ATOM 4669 C C . LEU B 1 326 ? -66.437 -49.331 -17.013 1.00 80.62 303 LEU B C 1
ATOM 4670 O O . LEU B 1 326 ? -67.563 -48.839 -17.061 1.00 85.96 303 LEU B O 1
ATOM 4672 N N . HIS B 1 327 ? -66.082 -50.243 -16.121 1.00 77.03 304 HIS B N 1
ATOM 4673 C CA . HIS B 1 327 ? -67.004 -50.795 -15.142 1.00 72.05 304 HIS B CA 1
ATOM 4674 C C . HIS B 1 327 ? -67.519 -49.714 -14.194 1.00 74.39 304 HIS B C 1
ATOM 4675 O O . HIS B 1 327 ? -68.730 -49.565 -14.015 1.00 73.78 304 HIS B O 1
ATOM 4682 N N . ILE B 1 328 ? -66.586 -48.972 -13.595 1.00 67.89 305 ILE B N 1
ATOM 4683 C CA . ILE B 1 328 ? -66.888 -47.800 -12.777 1.00 68.04 305 ILE B CA 1
ATOM 4684 C C . ILE B 1 328 ? -67.792 -46.813 -13.505 1.00 72.35 305 ILE B C 1
ATOM 4685 O O . ILE B 1 328 ? -68.793 -46.355 -12.954 1.00 75.76 305 ILE B O 1
ATOM 4690 N N . GLN B 1 329 ? -67.425 -46.473 -14.737 1.00 75.06 306 GLN B N 1
ATOM 4691 C CA . GLN B 1 329 ? -68.227 -45.568 -15.557 1.00 70.91 306 GLN B CA 1
ATOM 4692 C C . GLN B 1 329 ? -69.655 -46.061 -15.683 1.00 73.49 306 GLN B C 1
ATOM 4693 O O . GLN B 1 329 ? -70.556 -45.284 -15.938 1.00 72.38 306 GLN B O 1
ATOM 4699 N N . ASP B 1 330 ? -69.859 -47.364 -15.533 1.00 85.06 307 ASP B N 1
ATOM 4700 C CA . ASP B 1 330 ? -71.183 -47.939 -15.754 1.00 87.82 307 ASP B CA 1
ATOM 4701 C C . ASP B 1 330 ? -72.014 -48.231 -14.503 1.00 87.23 307 ASP B C 1
ATOM 4702 O O . ASP B 1 330 ? -73.229 -48.062 -14.522 1.00 89.62 307 ASP B O 1
ATOM 4707 N N . LYS B 1 331 ? -71.377 -48.667 -13.420 1.00 87.25 308 LYS B N 1
ATOM 4708 C CA . LYS B 1 331 ? -72.106 -48.855 -12.168 1.00 86.45 308 LYS B CA 1
ATOM 4709 C C . LYS B 1 331 ? -72.287 -47.539 -11.401 1.00 92.58 308 LYS B C 1
ATOM 4710 O O . LYS B 1 331 ? -73.260 -47.381 -10.662 1.00 102.01 308 LYS B O 1
ATOM 4712 N N . ALA B 1 332 ? -71.371 -46.590 -11.571 1.00 72.57 309 ALA B N 1
ATOM 4713 C CA . ALA B 1 332 ? -71.302 -45.500 -10.602 1.00 63.20 309 ALA B CA 1
ATOM 4714 C C . ALA B 1 332 ? -71.215 -44.081 -11.155 1.00 62.91 309 ALA B C 1
ATOM 4715 O O . ALA B 1 332 ? -70.816 -43.170 -10.431 1.00 63.53 309 ALA B O 1
ATOM 4717 N N . TYR B 1 333 ? -71.607 -43.881 -12.408 1.00 60.99 310 TYR B N 1
ATOM 4718 C CA . TYR B 1 333 ? -71.489 -42.556 -13.017 1.00 65.69 310 TYR B CA 1
ATOM 4719 C C . TYR B 1 333 ? -72.772 -41.719 -12.975 1.00 76.67 310 TYR B C 1
ATOM 4720 O O . TYR B 1 333 ? -72.712 -40.506 -12.782 1.00 66.69 310 TYR B O 1
ATOM 4729 N N . SER B 1 334 ? -73.918 -42.373 -13.150 1.00 89.90 311 SER B N 1
ATOM 4730 C CA . SER B 1 334 ? -75.205 -41.694 -13.345 1.00 92.64 311 SER B CA 1
ATOM 4731 C C . SER B 1 334 ? -75.343 -41.164 -14.770 1.00 90.74 311 SER B C 1
ATOM 4732 O O . SER B 1 334 ? -74.496 -40.403 -15.245 1.00 87.38 311 SER B O 1
ATOM 4735 N N . LEU C 1 29 ? -54.603 49.382 14.450 1.00 119.09 6 LEU C N 1
ATOM 4736 C CA . LEU C 1 29 ? -53.248 49.449 14.984 1.00 123.14 6 LEU C CA 1
ATOM 4737 C C . LEU C 1 29 ? -52.904 50.845 15.533 1.00 122.38 6 LEU C C 1
ATOM 4738 O O . LEU C 1 29 ? -53.737 51.762 15.498 1.00 113.17 6 LEU C O 1
ATOM 4743 N N . PRO C 1 30 ? -51.673 51.000 16.059 1.00 118.55 7 PRO C N 1
ATOM 4744 C CA . PRO C 1 30 ? -51.163 52.285 16.533 1.00 115.37 7 PRO C CA 1
ATOM 4745 C C . PRO C 1 30 ? -50.059 52.809 15.617 1.00 113.10 7 PRO C C 1
ATOM 4746 O O . PRO C 1 30 ? -49.179 52.049 15.204 1.00 117.30 7 PRO C O 1
ATOM 4750 N N . VAL C 1 31 ? -50.099 54.095 15.293 1.00 98.82 8 VAL C N 1
ATOM 4751 C CA . VAL C 1 31 ? -49.028 54.671 14.498 1.00 77.46 8 VAL C CA 1
ATOM 4752 C C . VAL C 1 31 ? -47.945 55.212 15.404 1.00 73.38 8 VAL C C 1
ATOM 4753 O O . VAL C 1 31 ? -48.225 55.920 16.377 1.00 75.64 8 VAL C O 1
ATOM 4757 N N . PRO C 1 32 ? -46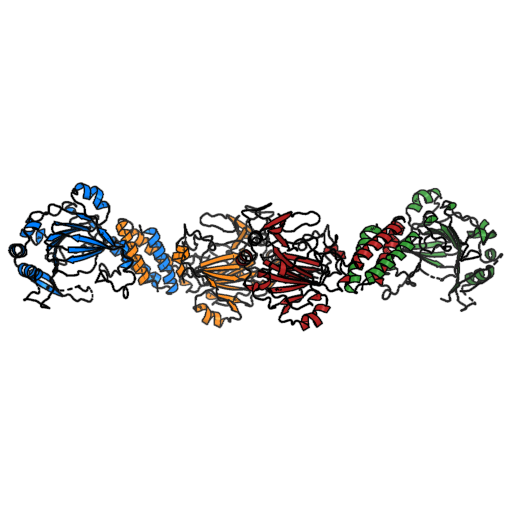.700 54.856 15.089 1.00 70.20 9 PRO C N 1
ATOM 4758 C CA . PRO C 1 32 ? -45.471 55.250 15.783 1.00 74.17 9 PRO C CA 1
ATOM 4759 C C . PRO C 1 32 ? -45.343 56.755 16.006 1.00 71.45 9 PRO C C 1
ATOM 4760 O O . PRO C 1 32 ? -45.347 57.521 15.039 1.00 67.94 9 PRO C O 1
ATOM 4764 N N . ARG C 1 33 ? -45.213 57.154 17.272 1.00 72.71 10 ARG C N 1
ATOM 4765 C CA . ARG C 1 33 ? -44.956 58.549 17.662 1.00 73.36 10 ARG C CA 1
ATOM 4766 C C . ARG C 1 33 ? -43.459 58.834 17.969 1.00 79.37 10 ARG C C 1
ATOM 4767 O O . ARG C 1 33 ? -42.897 58.325 18.937 1.00 70.48 10 ARG C O 1
ATOM 4775 N N . LEU C 1 34 ? -42.825 59.667 17.153 1.00 74.70 11 LEU C N 1
ATOM 4776 C CA . LEU C 1 34 ? -41.408 59.946 17.305 1.00 59.21 11 LEU C CA 1
ATOM 4777 C C . LEU C 1 34 ? -41.241 61.352 17.844 1.00 67.04 11 LEU C C 1
ATOM 4778 O O . LEU C 1 34 ? -42.061 62.223 17.548 1.00 72.47 11 LEU C O 1
ATOM 4783 N N . GLU C 1 35 ? -40.204 61.555 18.660 1.00 62.92 12 GLU C N 1
ATOM 4784 C CA . GLU C 1 35 ? -39.887 62.870 19.208 1.00 64.60 12 GLU C CA 1
ATOM 4785 C C . GLU C 1 35 ? -38.495 63.253 18.761 1.00 64.66 12 GLU C C 1
ATOM 4786 O O . GLU C 1 35 ? -37.659 62.384 18.508 1.00 70.21 12 GLU C O 1
ATOM 4792 N N . GLY C 1 36 ? -38.250 64.553 18.660 1.00 59.62 13 GLY C N 1
ATOM 4793 C CA . GLY C 1 36 ? -37.004 65.056 18.110 1.00 72.41 13 GLY C CA 1
ATOM 4794 C C . GLY C 1 36 ? -36.442 64.261 16.940 1.00 81.18 13 GLY C C 1
ATOM 4795 O O . GLY C 1 36 ? -35.303 63.791 16.990 1.00 81.97 13 GLY C O 1
ATOM 4796 N N . VAL C 1 37 ? -37.227 64.099 15.881 1.00 88.82 14 VAL C N 1
ATOM 4797 C CA . VAL C 1 37 ? -36.679 63.524 14.661 1.00 89.40 14 VAL C CA 1
ATOM 4798 C C . VAL C 1 37 ? -36.009 64.626 13.835 1.00 89.73 14 VAL C C 1
ATOM 4799 O O . VAL C 1 37 ? -36.636 65.632 13.460 1.00 69.65 14 VAL C O 1
ATOM 4803 N N . SER C 1 38 ? -34.715 64.437 13.594 1.00 96.69 15 SER C N 1
ATOM 4804 C CA . SER C 1 38 ? -33.932 65.389 12.825 1.00 97.19 15 SER C CA 1
ATOM 4805 C C . SER C 1 38 ? -34.365 65.287 11.386 1.00 90.38 15 SER C C 1
ATOM 4806 O O . SER C 1 38 ? -34.702 64.201 10.911 1.00 80.98 15 SER C O 1
ATOM 4809 N N . ARG C 1 39 ? -34.380 66.417 10.694 1.00 88.46 16 ARG C N 1
ATOM 4810 C CA . ARG C 1 39 ? -34.759 66.394 9.291 1.00 85.20 16 ARG C CA 1
ATOM 4811 C C . ARG C 1 39 ? -33.986 65.302 8.560 1.00 79.62 16 ARG C C 1
ATOM 4812 O O . ARG C 1 39 ? -34.518 64.653 7.658 1.00 70.61 16 ARG C O 1
ATOM 4820 N N . GLU C 1 40 ? -32.735 65.088 8.966 1.00 89.39 17 GLU C N 1
ATOM 4821 C CA . GLU C 1 40 ? -31.910 64.045 8.362 1.00 90.23 17 GLU C CA 1
ATOM 4822 C C . GLU C 1 40 ? -32.447 62.666 8.723 1.00 85.46 17 GLU C C 1
ATOM 4823 O O . GLU C 1 40 ? -32.524 61.784 7.862 1.00 97.06 17 GLU C O 1
ATOM 4825 N N . GLN C 1 41 ? -32.814 62.473 9.986 1.00 69.84 18 GLN C N 1
ATOM 4826 C CA . GLN C 1 41 ? -33.424 61.213 10.374 1.00 85.49 18 GLN C CA 1
ATOM 4827 C C . GLN C 1 41 ? -34.576 60.953 9.410 1.00 99.04 18 GLN C C 1
ATOM 4828 O O . GLN C 1 41 ? -34.652 59.891 8.789 1.00 103.77 18 GLN C O 1
ATOM 4830 N N . PHE C 1 42 ? -35.446 61.949 9.252 1.00 99.47 19 PHE C N 1
ATOM 4831 C CA . PHE C 1 42 ? -36.635 61.802 8.416 1.00 98.58 19 PHE C CA 1
ATOM 4832 C C . PHE C 1 42 ? -36.325 61.399 6.962 1.00 102.57 19 PHE C C 1
ATOM 4833 O O . PHE C 1 42 ? -36.707 60.309 6.511 1.00 100.30 19 PHE C O 1
ATOM 4841 N N . MET C 1 43 ? -35.645 62.289 6.239 1.00 102.51 20 MET C N 1
ATOM 4842 C CA . MET C 1 43 ? -35.278 62.056 4.840 1.00 92.94 20 MET C CA 1
ATOM 4843 C C . MET C 1 43 ? -34.673 60.681 4.643 1.00 88.45 20 MET C C 1
ATOM 4844 O O . MET C 1 43 ? -35.191 59.866 3.884 1.00 93.85 20 MET C O 1
ATOM 4849 N N . GLN C 1 44 ? -33.572 60.423 5.335 1.00 95.99 21 GLN C N 1
ATOM 4850 C CA . GLN C 1 44 ? -32.878 59.154 5.201 1.00 99.02 21 GLN C CA 1
ATOM 4851 C C . GLN C 1 44 ? -33.739 58.020 5.742 1.00 104.91 21 GLN C C 1
ATOM 4852 O O . GLN C 1 44 ? -34.352 57.275 4.977 1.00 117.64 21 GLN C O 1
ATOM 4854 N N . HIS C 1 45 ? -33.812 57.913 7.062 1.00 91.03 22 HIS C N 1
ATOM 4855 C CA . HIS C 1 45 ? -34.385 56.729 7.690 1.00 83.59 22 HIS C CA 1
ATOM 4856 C C . HIS C 1 45 ? -35.923 56.535 7.586 1.00 102.36 22 HIS C C 1
ATOM 4857 O O . HIS C 1 45 ? -36.394 55.401 7.411 1.00 100.14 22 HIS C O 1
ATOM 4859 N N . LEU C 1 46 ? -36.696 57.618 7.669 1.00 95.89 23 LEU C N 1
ATOM 4860 C CA . LEU C 1 46 ? -38.150 57.500 7.855 1.00 91.01 23 LEU C CA 1
ATOM 4861 C C . LEU C 1 46 ? -39.021 57.533 6.593 1.00 92.12 23 LEU C C 1
ATOM 4862 O O . LEU C 1 46 ? -39.859 56.647 6.378 1.00 87.21 23 LEU C O 1
ATOM 4867 N N . TYR C 1 47 ? -38.846 58.580 5.793 1.00 90.13 24 TYR C N 1
ATOM 4868 C CA . TYR C 1 47 ? -39.609 58.776 4.560 1.00 85.65 24 TYR C CA 1
ATOM 4869 C C . TYR C 1 47 ? -39.724 57.543 3.662 1.00 86.42 24 TYR C C 1
ATOM 4870 O O . TYR C 1 47 ? -40.810 57.187 3.221 1.00 83.68 24 TYR C O 1
ATOM 4879 N N . PRO C 1 48 ? -38.586 56.919 3.348 1.00 89.94 25 PRO C N 1
ATOM 4880 C CA . PRO C 1 48 ? -38.592 55.726 2.511 1.00 83.99 25 PRO C CA 1
ATOM 4881 C C . PRO C 1 48 ? -39.526 54.688 3.091 1.00 89.67 25 PRO C C 1
ATOM 4882 O O . PRO C 1 48 ? -40.275 54.053 2.354 1.00 87.42 25 PRO C O 1
ATOM 4886 N N . GLN C 1 49 ? -39.478 54.518 4.409 1.00 97.09 26 GLN C N 1
ATOM 4887 C CA . GLN C 1 49 ? -40.348 53.556 5.080 1.00 99.65 26 GLN C CA 1
ATOM 4888 C C . GLN C 1 49 ? -41.796 53.745 4.612 1.00 109.98 26 GLN C C 1
ATOM 4889 O O . GLN C 1 49 ? -42.659 52.880 4.827 1.00 118.80 26 GLN C O 1
ATOM 4891 N N . ARG C 1 50 ? -42.048 54.889 3.980 1.00 102.47 27 ARG C N 1
ATOM 4892 C CA . ARG C 1 50 ? -43.308 55.144 3.299 1.00 83.02 27 ARG C CA 1
ATOM 4893 C C . ARG C 1 50 ? -44.509 54.703 4.123 1.00 72.75 27 ARG C C 1
ATOM 4894 O O . ARG C 1 50 ? -45.476 54.171 3.584 1.00 64.21 27 ARG C O 1
ATOM 4902 N N . LYS C 1 51 ? -44.418 54.928 5.432 1.00 78.09 28 LYS C N 1
ATOM 4903 C CA . LYS C 1 51 ? -45.463 54.596 6.395 1.00 88.22 28 LYS C CA 1
ATOM 4904 C C . LYS C 1 51 ? -45.851 55.854 7.166 1.00 82.02 28 LYS C C 1
ATOM 4905 O O . LYS C 1 51 ? -45.032 56.762 7.355 1.00 79.35 28 LYS C O 1
ATOM 4911 N N . PRO C 1 52 ? -47.095 55.906 7.648 1.00 67.45 29 PRO C N 1
ATOM 4912 C CA . PRO C 1 52 ? -47.457 57.093 8.414 1.00 67.79 29 PRO C CA 1
ATOM 4913 C C . PRO C 1 52 ? -46.815 57.027 9.785 1.00 65.16 29 PRO C C 1
ATOM 4914 O O . PRO C 1 52 ? -46.519 55.945 10.295 1.00 62.76 29 PRO C O 1
ATOM 4918 N N . LEU C 1 53 ? -46.602 58.192 10.372 1.00 63.71 30 LEU C N 1
ATOM 4919 C CA . LEU C 1 53 ? -46.101 58.288 11.725 1.00 64.72 30 LEU C CA 1
ATOM 4920 C C . LEU C 1 53 ? -46.272 59.720 12.150 1.00 63.32 30 LEU C C 1
ATOM 4921 O O . LEU C 1 53 ? -46.307 60.615 11.314 1.00 65.81 30 LEU C O 1
ATOM 4926 N N . VAL C 1 54 ? -46.416 59.933 13.447 1.00 52.26 31 VAL C N 1
ATOM 4927 C CA . VAL C 1 54 ? -46.633 61.263 13.959 1.00 66.17 31 VAL C CA 1
ATOM 4928 C C . VAL C 1 54 ? -45.323 61.756 14.572 1.00 72.99 31 VAL C C 1
ATOM 4929 O O . VAL C 1 54 ? -44.501 60.953 14.991 1.00 69.94 31 VAL C O 1
ATOM 4933 N N . LEU C 1 55 ? -45.122 63.071 14.580 1.00 69.54 32 LEU C N 1
ATOM 4934 C CA . LEU C 1 55 ? -43.901 63.666 15.102 1.00 61.44 32 LEU C CA 1
ATOM 4935 C C . LEU C 1 55 ? -44.238 64.701 16.179 1.00 68.98 32 LEU C C 1
ATOM 4936 O O . LEU C 1 55 ? -44.796 65.764 15.889 1.00 69.58 32 LEU C O 1
ATOM 4941 N N . GLU C 1 56 ? -43.899 64.391 17.426 1.00 67.05 33 GLU C N 1
ATOM 4942 C CA . GLU C 1 56 ? -44.239 65.278 18.523 1.00 77.88 33 GLU C CA 1
ATOM 4943 C C . GLU C 1 56 ? -43.231 66.404 18.673 1.00 67.08 33 GLU C C 1
ATOM 4944 O O . GLU C 1 56 ? -42.112 66.315 18.202 1.00 51.75 33 GLU C O 1
ATOM 4950 N N . GLY C 1 57 ? -43.655 67.464 19.346 1.00 68.07 34 GLY C N 1
ATOM 4951 C CA . GLY C 1 57 ? -42.782 68.564 19.682 1.00 70.55 34 GLY C CA 1
ATOM 4952 C C . GLY C 1 57 ? -41.886 69.023 18.557 1.00 75.76 34 GLY C C 1
ATOM 4953 O O . GLY C 1 57 ? -40.709 69.298 18.764 1.00 75.28 34 GLY C O 1
ATOM 4954 N N . ILE C 1 58 ? -42.429 69.112 17.355 1.00 79.23 35 ILE C N 1
ATOM 4955 C CA . ILE C 1 58 ? -41.672 69.725 16.281 1.00 76.24 35 ILE C CA 1
ATOM 4956 C C . ILE C 1 58 ? -41.634 71.225 16.519 1.00 78.44 35 ILE C C 1
ATOM 4957 O O . ILE C 1 58 ? -42.602 71.794 17.030 1.00 72.11 35 ILE C O 1
ATOM 4962 N N . ASP C 1 59 ? -40.524 71.868 16.163 1.00 83.12 36 ASP C N 1
ATOM 4963 C CA . ASP C 1 59 ? -40.443 73.315 16.320 1.00 86.08 36 ASP C CA 1
ATOM 4964 C C . ASP C 1 59 ? -41.216 74.006 15.210 1.00 94.64 36 ASP C C 1
ATOM 4965 O O . ASP C 1 59 ? -40.755 74.079 14.075 1.00 102.64 36 ASP C O 1
ATOM 4970 N N . LEU C 1 60 ? -42.396 74.509 15.546 1.00 87.06 37 LEU C N 1
ATOM 4971 C CA . LEU C 1 60 ? -43.257 75.118 14.555 1.00 79.41 37 LEU C CA 1
ATOM 4972 C C . LEU C 1 60 ? -43.075 76.635 14.573 1.00 83.81 37 LEU C C 1
ATOM 4973 O O . LEU C 1 60 ? -43.592 77.351 13.713 1.00 77.61 37 LEU C O 1
ATOM 4978 N N . GLY C 1 61 ? -42.305 77.112 15.548 1.00 81.21 38 GLY C N 1
ATOM 4979 C CA . GLY C 1 61 ? -42.202 78.533 15.804 1.00 70.99 38 GLY C CA 1
ATOM 4980 C C . GLY C 1 61 ? -43.273 78.863 16.815 1.00 73.67 38 GLY C C 1
ATOM 4981 O O . GLY C 1 61 ? -43.875 77.956 17.381 1.00 79.63 38 GLY C O 1
ATOM 4982 N N . PRO C 1 62 ? -43.526 80.158 17.039 1.00 75.19 39 PRO C N 1
ATOM 4983 C CA . PRO C 1 62 ? -44.519 80.630 18.014 1.00 85.74 39 PRO C CA 1
ATOM 4984 C C . PRO C 1 62 ? -45.993 80.431 17.611 1.00 92.41 39 PRO C C 1
ATOM 4985 O O . PRO C 1 62 ? -46.889 80.686 18.426 1.00 92.20 39 PRO C O 1
ATOM 4989 N N . CYS C 1 63 ? -46.244 79.983 16.386 1.00 93.56 40 CYS C N 1
ATOM 4990 C CA . CYS C 1 63 ? -47.617 79.846 15.913 1.00 102.50 40 CYS C CA 1
ATOM 4991 C C . CYS C 1 63 ? -48.502 79.139 16.941 1.00 104.33 40 CYS C C 1
ATOM 4992 O O . CYS C 1 63 ? -49.641 79.546 17.199 1.00 99.07 40 CYS C O 1
ATOM 4995 N N . THR C 1 64 ? -47.970 78.081 17.537 1.00 111.18 41 THR C N 1
ATOM 4996 C CA . THR C 1 64 ? -48.787 77.225 18.391 1.00 123.62 41 THR C CA 1
ATOM 4997 C C . THR C 1 64 ? -49.230 77.875 19.706 1.00 122.98 41 THR C C 1
ATOM 4998 O O . THR C 1 64 ? -50.272 77.518 20.267 1.00 122.09 41 THR C O 1
ATOM 5002 N N . SER C 1 65 ? -48.443 78.826 20.194 1.00 123.12 42 SER C N 1
ATOM 5003 C CA . SER C 1 65 ? -48.816 79.544 21.410 1.00 124.08 42 SER C CA 1
ATOM 5004 C C . SER C 1 65 ? -49.709 80.743 21.085 1.00 128.94 42 SER C C 1
ATOM 5005 O O . SER C 1 65 ? -50.766 80.933 21.696 1.00 128.80 42 SER C O 1
ATOM 5007 N N . LYS C 1 66 ? -49.287 81.533 20.102 1.00 122.43 43 LYS C N 1
ATOM 5008 C CA . LYS C 1 66 ? -49.927 82.811 19.808 1.00 107.17 43 LYS C CA 1
ATOM 5009 C C . LYS C 1 66 ? -51.306 82.698 19.155 1.00 113.02 43 LYS C C 1
ATOM 5010 O O . LYS C 1 66 ? -52.168 83.543 19.384 1.00 109.89 43 LYS C O 1
ATOM 5012 N N . TRP C 1 67 ? -51.518 81.654 18.357 1.00 125.37 44 TRP C N 1
ATOM 5013 C CA . TRP C 1 67 ? -52.673 81.600 17.442 1.00 126.86 44 TRP C CA 1
ATOM 5014 C C . TRP C 1 67 ? -54.048 81.247 18.049 1.00 118.66 44 TRP C C 1
ATOM 5015 O O . TRP C 1 67 ? -54.702 80.265 17.645 1.00 107.76 44 TRP C O 1
ATOM 5026 N N . THR C 1 68 ? -54.465 82.083 19.003 1.00 105.36 45 THR C N 1
ATOM 5027 C CA . THR C 1 68 ? -55.780 82.027 19.619 1.00 97.80 45 THR C CA 1
ATOM 5028 C C . THR C 1 68 ? -56.825 82.636 18.699 1.00 105.43 45 THR C C 1
ATOM 5029 O O . THR C 1 68 ? -56.475 83.284 17.710 1.00 98.11 45 THR C O 1
ATOM 5033 N N . VAL C 1 69 ? -58.101 82.453 19.052 1.00 115.80 46 VAL C N 1
ATOM 5034 C CA . VAL C 1 69 ? -59.232 82.939 18.251 1.00 119.62 46 VAL C CA 1
ATOM 5035 C C . VAL C 1 69 ? -59.248 84.465 18.105 1.00 124.24 46 VAL C C 1
ATOM 5036 O O . VAL C 1 69 ? -59.702 85.007 17.087 1.00 114.95 46 VAL C O 1
ATOM 5040 N N . ASP C 1 70 ? -58.740 85.148 19.127 1.00 137.29 47 ASP C N 1
ATOM 5041 C CA . ASP C 1 70 ? -58.586 86.598 19.077 1.00 141.64 47 ASP C CA 1
ATOM 5042 C C . ASP C 1 70 ? -57.453 87.003 18.121 1.00 138.46 47 ASP C C 1
ATOM 5043 O O . ASP C 1 70 ? -57.667 87.797 17.198 1.00 135.26 47 ASP C O 1
ATOM 5045 N N . TYR C 1 71 ? -56.258 86.447 18.338 1.00 134.73 48 TYR C N 1
ATOM 5046 C CA . TYR C 1 71 ? -55.081 86.785 17.525 1.00 129.95 48 TYR C CA 1
ATOM 5047 C C . TYR C 1 71 ? -55.269 86.480 16.034 1.00 124.52 48 TYR C C 1
ATOM 5048 O O . TYR C 1 71 ? -55.013 87.337 15.176 1.00 115.79 48 TYR C O 1
ATOM 5057 N N . LEU C 1 72 ? -55.715 85.268 15.722 1.00 124.64 49 LEU C N 1
ATOM 5058 C CA . LEU C 1 72 ? -55.956 84.914 14.326 1.00 124.50 49 LEU C CA 1
ATOM 5059 C C . LEU C 1 72 ? -56.858 85.960 13.661 1.00 125.86 49 LEU C C 1
ATOM 5060 O O . LEU C 1 72 ? -56.541 86.465 12.581 1.00 122.56 49 LEU C O 1
ATOM 5062 N N . SER C 1 73 ? -57.969 86.298 14.315 1.00 130.92 50 SER C N 1
ATOM 5063 C CA . SER C 1 73 ? -58.875 87.320 13.791 1.00 134.16 50 SER C CA 1
ATOM 5064 C C . SER C 1 73 ? -58.095 88.590 13.454 1.00 131.72 50 SER C C 1
ATOM 5065 O O . SER C 1 73 ? -58.242 89.159 12.373 1.00 126.88 50 SER C O 1
ATOM 5068 N N . GLN C 1 74 ? -57.251 89.014 14.390 1.00 131.40 51 GLN C N 1
ATOM 5069 C CA . GLN C 1 74 ? -56.488 90.253 14.255 1.00 122.63 51 GLN C CA 1
ATOM 5070 C C . GLN C 1 74 ? -55.574 90.254 13.034 1.00 112.53 51 GLN C C 1
ATOM 5071 O O . GLN C 1 74 ? -55.349 91.299 12.420 1.00 106.16 51 GLN C O 1
ATOM 5073 N N . GLU C 1 80 ? -61.220 84.879 4.219 1.00 95.08 57 GLU C N 1
ATOM 5074 C CA . GLU C 1 80 ? -62.321 85.574 3.564 1.00 105.70 57 GLU C CA 1
ATOM 5075 C C . GLU C 1 80 ? -62.640 84.878 2.247 1.00 119.52 57 GLU C C 1
ATOM 5076 O O . GLU C 1 80 ? -62.897 85.524 1.227 1.00 120.74 57 GLU C O 1
ATOM 5078 N N . VAL C 1 81 ? -62.608 83.549 2.280 1.00 127.66 58 VAL C N 1
ATOM 5079 C CA . VAL C 1 81 ? -62.949 82.741 1.113 1.00 133.74 58 VAL C CA 1
ATOM 5080 C C . VAL C 1 81 ? -64.092 81.772 1.411 1.00 136.73 58 VAL C C 1
ATOM 5081 O O . VAL C 1 81 ? -64.782 81.893 2.428 1.00 135.48 58 VAL C O 1
ATOM 5083 N N . LYS C 1 82 ? -64.275 80.803 0.518 1.00 138.71 59 LYS C N 1
ATOM 5084 C CA . LYS C 1 82 ? -65.386 79.861 0.614 1.00 144.45 59 LYS C CA 1
ATOM 5085 C C . LYS C 1 82 ? -65.309 78.906 1.826 1.00 152.32 59 LYS C C 1
ATOM 5086 O O . LYS C 1 82 ? -64.463 78.004 1.883 1.00 150.72 59 LYS C O 1
ATOM 5088 N N . ILE C 1 83 ? -66.200 79.128 2.793 1.00 152.57 60 ILE C N 1
ATOM 5089 C CA . ILE C 1 83 ? -66.374 78.225 3.925 1.00 138.98 60 ILE C CA 1
ATOM 5090 C C . ILE C 1 83 ? -67.483 77.223 3.607 1.00 138.71 60 ILE C C 1
ATOM 5091 O O . ILE C 1 83 ? -68.442 77.541 2.900 1.00 145.92 60 ILE C O 1
ATOM 5093 N N . HIS C 1 84 ? -67.354 76.009 4.121 1.00 128.72 61 HIS C N 1
ATOM 5094 C CA . HIS C 1 84 ? -68.423 75.036 3.987 1.00 122.30 61 HIS C CA 1
ATOM 5095 C C . HIS C 1 84 ? -69.115 74.919 5.335 1.00 112.83 61 HIS C C 1
ATOM 5096 O O . HIS C 1 84 ? -68.451 74.863 6.362 1.00 107.83 61 HIS C O 1
ATOM 5098 N N . VAL C 1 85 ? -70.445 74.903 5.327 1.00 111.25 62 VAL C N 1
ATOM 5099 C CA . VAL C 1 85 ? -71.230 74.777 6.552 1.00 109.20 62 VAL C CA 1
ATOM 5100 C C . VAL C 1 85 ? -72.008 73.451 6.596 1.00 121.95 62 VAL C C 1
ATOM 5101 O O . VAL C 1 85 ? -72.999 73.277 5.886 1.00 122.12 62 VAL C O 1
ATOM 5103 N N . ALA C 1 86 ? -71.546 72.514 7.425 1.00 128.91 63 ALA C N 1
ATOM 5104 C CA . ALA C 1 86 ? -72.200 71.207 7.570 1.00 126.77 63 ALA C CA 1
ATOM 5105 C C . ALA C 1 86 ? -73.080 71.144 8.823 1.00 121.67 63 ALA C C 1
ATOM 5106 O O . ALA C 1 86 ? -72.581 71.230 9.942 1.00 107.27 63 ALA C O 1
ATOM 5108 N N . ALA C 1 87 ? -74.384 70.971 8.625 1.00 126.49 64 ALA C N 1
ATOM 5109 C CA . ALA C 1 87 ? -75.358 71.018 9.719 1.00 125.13 64 ALA C CA 1
ATOM 5110 C C . ALA C 1 87 ? -75.336 69.802 10.653 1.00 120.77 64 ALA C C 1
ATOM 5111 O O . ALA C 1 87 ? -75.896 69.850 11.756 1.00 108.44 64 ALA C O 1
ATOM 5113 N N . VAL C 1 88 ? -74.691 68.723 10.214 1.00 124.93 65 VAL C N 1
ATOM 5114 C CA . VAL C 1 88 ? -74.627 67.486 10.997 1.00 117.32 65 VAL C CA 1
ATOM 5115 C C . VAL C 1 88 ? -73.193 66.983 11.275 1.00 110.45 65 VAL C C 1
ATOM 5116 O O . VAL C 1 88 ? -72.206 67.461 10.693 1.00 101.32 65 VAL C O 1
ATOM 5120 N N . TYR C 1 100 ? -72.261 74.872 0.202 1.00 145.61 77 TYR C N 1
ATOM 5121 C CA . TYR C 1 100 ? -71.194 75.840 -0.032 1.00 146.30 77 TYR C CA 1
ATOM 5122 C C . TYR C 1 100 ? -71.535 77.191 0.598 1.00 144.46 77 TYR C C 1
ATOM 5123 O O . TYR C 1 100 ? -72.700 77.468 0.887 1.00 144.50 77 TYR C O 1
ATOM 5125 N N . ARG C 1 101 ? -70.517 78.024 0.803 1.00 141.23 78 ARG C N 1
ATOM 5126 C CA . ARG C 1 101 ? -70.697 79.368 1.356 1.00 145.57 78 ARG C CA 1
ATOM 5127 C C . ARG C 1 101 ? -69.391 80.171 1.276 1.00 152.34 78 ARG C C 1
ATOM 5128 O O . ARG C 1 101 ? -68.321 79.598 1.064 1.00 156.74 78 ARG C O 1
ATOM 5130 N N . THR C 1 102 ? -69.481 81.492 1.436 1.00 149.01 79 THR C N 1
ATOM 5131 C CA . THR C 1 102 ? -68.297 82.356 1.485 1.00 137.72 79 THR C CA 1
ATOM 5132 C C . THR C 1 102 ? -68.420 83.360 2.642 1.00 145.87 79 THR C C 1
ATOM 5133 O O . THR C 1 102 ? -69.511 83.873 2.901 1.00 155.25 79 THR C O 1
ATOM 5135 N N . LEU C 1 103 ? -67.311 83.634 3.333 1.00 140.36 80 LEU C N 1
ATOM 5136 C CA . LEU C 1 103 ? -67.313 84.530 4.502 1.00 140.95 80 LEU C CA 1
ATOM 5137 C C . LEU C 1 103 ? -66.036 85.382 4.605 1.00 146.20 80 LEU C C 1
ATOM 5138 O O . LEU C 1 103 ? -65.214 85.384 3.693 1.00 155.23 80 LEU C O 1
ATOM 5140 N N . PRO C 1 104 ? -65.890 86.141 5.704 1.00 142.31 81 PRO C N 1
ATOM 5141 C CA . PRO C 1 104 ? -64.631 86.830 6.027 1.00 141.90 81 PRO C CA 1
ATOM 5142 C C . PRO C 1 104 ? -63.819 86.121 7.125 1.00 135.89 81 PRO C C 1
ATOM 5143 O O . PRO C 1 104 ? -64.396 85.642 8.104 1.00 134.59 81 PRO C O 1
ATOM 5147 N N . PHE C 1 105 ? -62.497 86.090 6.962 1.00 128.49 82 PHE C N 1
ATOM 5148 C CA . PHE C 1 105 ? -61.599 85.268 7.783 1.00 119.39 82 PHE C CA 1
ATOM 5149 C C . PHE C 1 105 ? -61.818 85.349 9.289 1.00 123.51 82 PHE C C 1
ATOM 5150 O O . PHE C 1 105 ? -61.704 84.347 9.996 1.00 120.60 82 PHE C O 1
ATOM 5152 N N . ASP C 1 106 ? -62.113 86.547 9.776 1.00 129.99 83 ASP C N 1
ATOM 5153 C CA . ASP C 1 106 ? -62.250 86.779 11.210 1.00 127.67 83 ASP C CA 1
ATOM 5154 C C . ASP C 1 106 ? -63.484 86.076 11.760 1.00 122.77 83 ASP C C 1
ATOM 5155 O O . ASP C 1 106 ? -63.413 85.390 12.788 1.00 118.57 83 ASP C O 1
ATOM 5160 N N . GLN C 1 107 ? -64.608 86.259 11.064 1.00 118.19 84 GLN C N 1
ATOM 5161 C CA . GLN C 1 107 ? -65.908 85.771 11.519 1.00 118.29 84 GLN C CA 1
ATOM 5162 C C . GLN C 1 107 ? -66.063 84.255 11.357 1.00 133.08 84 GLN C C 1
ATOM 5163 O O . GLN C 1 107 ? -66.781 83.617 12.137 1.00 136.16 84 GLN C O 1
ATOM 5165 N N . LEU C 1 108 ? -65.394 83.690 10.349 1.00 140.82 85 LEU C N 1
ATOM 5166 C CA . LEU C 1 108 ? -65.382 82.239 10.130 1.00 135.08 85 LEU C CA 1
ATOM 5167 C C . LEU C 1 108 ? -64.641 81.520 11.256 1.00 131.01 85 LEU C C 1
ATOM 5168 O O . LEU C 1 108 ? -65.057 80.444 11.698 1.00 128.34 85 LEU C O 1
ATOM 5170 N N . VAL C 1 109 ? -63.536 82.117 11.704 1.00 129.44 86 VAL C N 1
ATOM 5171 C CA . VAL C 1 109 ? -62.807 81.636 12.876 1.00 124.52 86 VAL C CA 1
ATOM 5172 C C . VAL C 1 109 ? -63.736 81.643 14.077 1.00 132.91 86 VAL C C 1
ATOM 5173 O O . VAL C 1 109 ? -63.842 80.665 14.817 1.00 132.43 86 VAL C O 1
ATOM 5175 N N . GLN C 1 110 ? -64.422 82.766 14.237 1.00 140.32 87 GLN C N 1
ATOM 5176 C CA . GLN C 1 110 ? -65.329 82.999 15.353 1.00 139.12 87 GLN C CA 1
ATOM 5177 C C . GLN C 1 110 ? -66.508 82.007 15.460 1.00 136.21 87 GLN C C 1
ATOM 5178 O O . GLN C 1 110 ? -66.870 81.578 16.562 1.00 140.41 87 GLN C O 1
ATOM 5184 N N . ARG C 1 111 ? -67.096 81.647 14.322 1.00 129.31 88 ARG C N 1
ATOM 5185 C CA . ARG C 1 111 ? -68.178 80.660 14.286 1.00 133.49 88 ARG C CA 1
ATOM 5186 C C . ARG C 1 111 ? -67.690 79.255 14.635 1.00 144.28 88 ARG C C 1
ATOM 5187 O O . ARG C 1 111 ? -68.399 78.473 15.271 1.00 147.69 88 ARG C O 1
ATOM 5195 N N . ALA C 1 112 ? -66.482 78.930 14.191 1.00 148.52 89 ALA C N 1
ATOM 5196 C CA . ALA C 1 112 ? -65.890 77.626 14.470 1.00 147.89 89 ALA C CA 1
ATOM 5197 C C . ALA C 1 112 ? -65.575 77.504 15.954 1.00 145.21 89 ALA C C 1
ATOM 5198 O O . ALA C 1 112 ? -65.709 76.434 16.552 1.00 141.95 89 ALA C O 1
ATOM 5200 N N . ALA C 1 113 ? -65.157 78.615 16.544 1.00 147.66 90 ALA C N 1
ATOM 5201 C CA . ALA C 1 113 ? -64.814 78.633 17.956 1.00 153.46 90 ALA C CA 1
ATOM 5202 C C . ALA C 1 113 ? -66.041 78.361 18.820 1.00 161.40 90 ALA C C 1
ATOM 5203 O O . ALA C 1 113 ? -65.948 77.681 19.847 1.00 171.49 90 ALA C O 1
ATOM 5205 N N . GLU C 1 114 ? -67.189 78.886 18.396 1.00 147.92 91 GLU C N 1
ATOM 5206 C CA . GLU C 1 114 ? -68.402 78.822 19.210 1.00 133.42 91 GLU C CA 1
ATOM 5207 C C . GLU C 1 114 ? -69.127 77.476 19.098 1.00 128.93 91 GLU C C 1
ATOM 5208 O O . GLU C 1 114 ? -69.821 77.060 20.023 1.00 116.36 91 GLU C O 1
ATOM 5214 N N . GLU C 1 115 ? -68.942 76.794 17.970 1.00 138.61 92 GLU C N 1
ATOM 5215 C CA . GLU C 1 115 ? -69.619 75.523 17.695 1.00 139.20 92 GLU C CA 1
ATOM 5216 C C . GLU C 1 115 ? -71.102 75.541 18.081 1.00 129.07 92 GLU C C 1
ATOM 5217 O O . GLU C 1 115 ? -71.452 75.644 19.258 1.00 121.38 92 GLU C O 1
ATOM 5219 N N . PHE C 1 120 ? -76.558 82.536 11.207 1.00 155.36 97 PHE C N 1
ATOM 5220 C CA . PHE C 1 120 ? -76.204 81.191 10.773 1.00 155.23 97 PHE C CA 1
ATOM 5221 C C . PHE C 1 120 ? -76.693 80.881 9.352 1.00 153.39 97 PHE C C 1
ATOM 5222 O O . PHE C 1 120 ? -77.719 81.400 8.908 1.00 146.30 97 PHE C O 1
ATOM 5224 N N . PHE C 1 121 ? -75.949 80.024 8.654 1.00 157.95 98 PHE C N 1
ATOM 5225 C CA . PHE C 1 121 ? -76.234 79.674 7.262 1.00 153.83 98 PHE C CA 1
ATOM 5226 C C . PHE C 1 121 ? -77.459 78.758 7.108 1.00 159.02 98 PHE C C 1
ATOM 5227 O O . PHE C 1 121 ? -78.326 79.004 6.268 1.00 161.03 98 PHE C O 1
ATOM 5229 N N . VAL C 1 122 ? -77.528 77.707 7.920 1.00 158.84 99 VAL C N 1
ATOM 5230 C CA . VAL C 1 122 ? -78.618 76.738 7.824 1.00 158.04 99 VAL C CA 1
ATOM 5231 C C . VAL C 1 122 ? -79.258 76.440 9.181 1.00 162.03 99 VAL C C 1
ATOM 5232 O O . VAL C 1 122 ? -80.475 76.548 9.333 1.00 175.34 99 VAL C O 1
ATOM 5234 N N . SER C 1 123 ? -78.442 76.062 10.160 1.00 151.12 100 SER C N 1
ATOM 5235 C CA . SER C 1 123 ? -78.940 75.772 11.498 1.00 149.40 100 SER C CA 1
ATOM 5236 C C . SER C 1 123 ? -77.999 76.378 12.527 1.00 144.36 100 SER C C 1
ATOM 5237 O O . SER C 1 123 ? -76.823 76.599 12.249 1.00 137.25 100 SER C O 1
ATOM 5240 N N . GLU C 1 124 ? -78.516 76.633 13.721 1.00 147.90 101 GLU C N 1
ATOM 5241 C CA . GLU C 1 124 ? -77.746 77.330 14.741 1.00 142.73 101 GLU C CA 1
ATOM 5242 C C . GLU C 1 124 ? -76.572 76.495 15.259 1.00 134.30 101 GLU C C 1
ATOM 5243 O O . GLU C 1 124 ? -75.663 77.018 15.909 1.00 131.67 101 GLU C O 1
ATOM 5249 N N . ASP C 1 125 ? -76.595 75.197 14.973 1.00 127.91 102 ASP C N 1
ATOM 5250 C CA . ASP C 1 125 ? -75.546 74.302 15.444 1.00 129.26 102 ASP C CA 1
ATOM 5251 C C . ASP C 1 125 ? -74.581 73.933 14.326 1.00 129.05 102 ASP C C 1
ATOM 5252 O O . ASP C 1 125 ? -73.669 73.124 14.517 1.00 104.69 102 ASP C O 1
ATOM 5257 N N . GLU C 1 126 ? -74.788 74.547 13.163 1.00 150.15 103 GLU C N 1
ATOM 5258 C CA . GLU C 1 126 ? -73.988 74.275 11.968 1.00 152.00 103 GLU C CA 1
ATOM 5259 C C . GLU C 1 126 ? -72.499 74.284 12.272 1.00 155.00 103 GLU C C 1
ATOM 5260 O O . GLU C 1 126 ? -72.004 75.185 12.942 1.00 158.86 103 GLU C O 1
ATOM 5266 N N . LYS C 1 127 ? -71.791 73.273 11.780 1.00 156.18 104 LYS C N 1
ATOM 5267 C CA . LYS C 1 127 ? -70.339 73.222 11.904 1.00 153.88 104 LYS C CA 1
ATOM 5268 C C . LYS C 1 127 ? -69.691 73.828 10.649 1.00 151.39 104 LYS C C 1
ATOM 5269 O O . LYS C 1 127 ? -70.292 73.827 9.571 1.00 151.02 104 LYS C O 1
ATOM 5271 N N . TYR C 1 128 ? -68.474 74.350 10.789 1.00 141.74 105 TYR C N 1
ATOM 5272 C CA . TYR C 1 128 ? -67.748 74.926 9.655 1.00 126.84 105 TYR C CA 1
ATOM 5273 C C . TYR C 1 128 ? -66.435 74.187 9.403 1.00 120.00 105 TYR C C 1
ATOM 5274 O O . TYR C 1 128 ? -65.927 73.505 10.289 1.00 119.24 105 TYR C O 1
ATOM 5276 N N . TYR C 1 129 ? -65.889 74.316 8.197 1.00 113.67 106 TYR C N 1
ATOM 5277 C CA . TYR C 1 129 ? -64.659 73.609 7.842 1.00 109.53 106 TYR C CA 1
ATOM 5278 C C . TYR C 1 129 ? -63.949 74.231 6.636 1.00 119.44 106 TYR C C 1
ATOM 5279 O O . TYR C 1 129 ? -64.131 73.792 5.500 1.00 125.56 106 TYR C O 1
ATOM 5281 N N . LEU C 1 130 ? -63.122 75.241 6.901 1.00 117.05 107 LEU C N 1
ATOM 5282 C CA . LEU C 1 130 ? -62.406 75.981 5.854 1.00 104.77 107 LEU C CA 1
ATOM 5283 C C . LEU C 1 130 ? -61.134 75.305 5.320 1.00 93.51 107 LEU C C 1
ATOM 5284 O O . LEU C 1 130 ? -60.154 75.121 6.040 1.00 80.77 107 LEU C O 1
ATOM 5286 N N . ARG C 1 131 ? -61.158 74.955 4.041 1.00 103.73 108 ARG C N 1
ATOM 5287 C CA . ARG C 1 131 ? -59.973 74.453 3.355 1.00 107.94 108 ARG C CA 1
ATOM 5288 C C . ARG C 1 131 ? -59.394 75.556 2.457 1.00 101.80 108 ARG C C 1
ATOM 5289 O O . ARG C 1 131 ? -59.881 75.800 1.346 1.00 92.20 108 ARG C O 1
ATOM 5297 N N . SER C 1 132 ? -58.367 76.232 2.967 1.00 93.90 109 SER C N 1
ATOM 5298 C CA . SER C 1 132 ? -57.679 77.296 2.237 1.00 94.35 109 SER C CA 1
ATOM 5299 C C . SER C 1 132 ? -57.532 76.985 0.740 1.00 100.44 109 SER C C 1
ATOM 5300 O O . SER C 1 132 ? -57.261 75.844 0.353 1.00 93.30 109 SER C O 1
ATOM 5303 N N . LEU C 1 133 ? -57.736 78.005 -0.094 1.00 111.63 110 LEU C N 1
ATOM 5304 C CA . LEU C 1 133 ? -57.563 77.894 -1.549 1.00 109.62 110 LEU C CA 1
ATOM 5305 C C . LEU C 1 133 ? -56.682 79.035 -2.084 1.00 98.44 110 LEU C C 1
ATOM 5306 O O . LEU C 1 133 ? -56.539 80.079 -1.443 1.00 97.82 110 LEU C O 1
ATOM 5308 N N . GLY C 1 134 ? -56.076 78.828 -3.248 1.00 95.55 111 GLY C N 1
ATOM 5309 C CA . GLY C 1 134 ? -55.337 79.887 -3.909 1.00 95.81 111 GLY C CA 1
ATOM 5310 C C . GLY C 1 134 ? -56.342 80.915 -4.389 1.00 103.86 111 GLY C C 1
ATOM 5311 O O . GLY C 1 134 ? -57.543 80.630 -4.425 1.00 103.16 111 GLY C O 1
ATOM 5312 N N . GLU C 1 135 ? -55.872 82.108 -4.745 1.00 108.78 112 GLU C N 1
ATOM 5313 C CA . GLU C 1 135 ? -56.784 83.162 -5.169 1.00 112.01 112 GLU C CA 1
ATOM 5314 C C . GLU C 1 135 ? -57.736 82.617 -6.234 1.00 115.08 112 GLU C C 1
ATOM 5315 O O . GLU C 1 135 ? -58.951 82.615 -6.037 1.00 114.95 112 GLU C O 1
ATOM 5317 N N . ASP C 1 136 ? -57.177 82.124 -7.340 1.00 117.80 113 ASP C N 1
ATOM 5318 C CA . ASP C 1 136 ? -57.959 81.470 -8.396 1.00 114.27 113 ASP C CA 1
ATOM 5319 C C . ASP C 1 136 ? -57.813 79.948 -8.354 1.00 113.96 113 ASP C C 1
ATOM 5320 O O . ASP C 1 136 ? -56.870 79.397 -8.922 1.00 111.63 113 ASP C O 1
ATOM 5322 N N . PRO C 1 137 ? -58.756 79.267 -7.681 1.00 115.44 114 PRO C N 1
ATOM 5323 C CA . PRO C 1 137 ? -58.787 77.806 -7.503 1.00 112.23 114 PRO C CA 1
ATOM 5324 C C . PRO C 1 137 ? -58.433 76.973 -8.742 1.00 110.04 114 PRO C C 1
ATOM 5325 O O . PRO C 1 137 ? -57.457 76.228 -8.688 1.00 104.65 114 PRO C O 1
ATOM 5329 N N . ARG C 1 138 ? -59.201 77.080 -9.824 1.00 116.89 115 ARG C N 1
ATOM 5330 C CA . ARG C 1 138 ? -58.910 76.307 -11.040 1.00 115.52 115 ARG C CA 1
ATOM 5331 C C . ARG C 1 138 ? -57.443 76.426 -11.491 1.00 114.25 115 ARG C C 1
ATOM 5332 O O . ARG C 1 138 ? -56.946 75.575 -12.234 1.00 101.88 115 ARG C O 1
ATOM 5334 N N . LYS C 1 139 ? -56.755 77.474 -11.033 1.00 121.54 116 LYS C N 1
ATOM 5335 C CA . LYS C 1 139 ? -55.396 77.767 -11.494 1.00 121.38 116 LYS C CA 1
ATOM 5336 C C . LYS C 1 139 ? -54.327 77.600 -10.415 1.00 112.40 116 LYS C C 1
ATOM 5337 O O . LYS C 1 139 ? -53.473 76.721 -10.515 1.00 108.69 116 LYS C O 1
ATOM 5339 N N . ASP C 1 140 ? -54.370 78.456 -9.399 1.00 112.23 117 ASP C N 1
ATOM 5340 C CA . ASP C 1 140 ? -53.322 78.493 -8.383 1.00 118.13 117 ASP C CA 1
ATOM 5341 C C . ASP C 1 140 ? -53.555 77.484 -7.259 1.00 119.46 117 ASP C C 1
ATOM 5342 O O . ASP C 1 140 ? -54.670 77.356 -6.746 1.00 120.11 117 ASP C O 1
ATOM 5347 N N . VAL C 1 141 ? -52.495 76.775 -6.877 1.00 116.53 118 VAL C N 1
ATOM 5348 C CA . VAL C 1 141 ? -52.527 75.914 -5.696 1.00 108.32 118 VAL C CA 1
ATOM 5349 C C . VAL C 1 141 ? -52.528 76.787 -4.440 1.00 104.83 118 VAL C C 1
ATOM 5350 O O . VAL C 1 141 ? -52.146 77.957 -4.490 1.00 92.82 118 VAL C O 1
ATOM 5354 N N . ALA C 1 142 ? -52.953 76.219 -3.315 1.00 112.52 119 ALA C N 1
ATOM 5355 C CA . ALA C 1 142 ? -52.956 76.955 -2.053 1.00 116.25 119 ALA C CA 1
ATOM 5356 C C . ALA C 1 142 ? -51.553 77.075 -1.456 1.00 112.44 119 ALA C C 1
ATOM 5357 O O . ALA C 1 142 ? -50.838 76.072 -1.313 1.00 107.08 119 ALA C O 1
ATOM 5359 N N . ASP C 1 143 ? -51.162 78.305 -1.121 1.00 106.11 120 ASP C N 1
ATOM 5360 C CA . ASP C 1 143 ? -49.864 78.550 -0.499 1.00 98.88 120 ASP C CA 1
ATOM 5361 C C . ASP C 1 143 ? -50.016 79.513 0.658 1.00 92.47 120 ASP C C 1
ATOM 5362 O O . ASP C 1 143 ? -50.333 80.682 0.462 1.00 96.90 120 ASP C O 1
ATOM 5367 N N . ILE C 1 144 ? -49.787 79.014 1.866 1.00 86.75 121 ILE C N 1
ATOM 5368 C CA . ILE C 1 144 ? -49.873 79.834 3.068 1.00 93.91 121 ILE C CA 1
ATOM 5369 C C . ILE C 1 144 ? -49.108 81.135 2.880 1.00 99.09 121 ILE C C 1
ATOM 5370 O O . ILE C 1 144 ? -49.638 82.214 3.154 1.00 98.73 121 ILE C O 1
ATOM 5375 N N . ARG C 1 145 ? -47.874 81.019 2.384 1.00 103.57 122 ARG C N 1
ATOM 5376 C CA . ARG C 1 145 ? -46.962 82.160 2.211 1.00 105.63 122 ARG C CA 1
ATOM 5377 C C . ARG C 1 145 ? -47.524 83.321 1.380 1.00 96.53 122 ARG C C 1
ATOM 5378 O O . ARG C 1 145 ? -47.235 84.488 1.670 1.00 93.55 122 ARG C O 1
ATOM 5386 N N . LYS C 1 146 ? -48.313 83.004 0.353 1.00 87.18 123 LYS C N 1
ATOM 5387 C CA . LYS C 1 146 ? -48.907 84.034 -0.493 1.00 90.56 123 LYS C CA 1
ATOM 5388 C C . LYS C 1 146 ? -50.272 84.494 0.037 1.00 105.29 123 LYS C C 1
ATOM 5389 O O . LYS C 1 146 ? -50.553 85.698 0.104 1.00 107.31 123 LYS C O 1
ATOM 5391 N N . GLN C 1 147 ? -51.115 83.538 0.420 1.00 109.81 124 GLN C N 1
ATOM 5392 C CA . GLN C 1 147 ? -52.431 83.863 0.968 1.00 113.97 124 GLN C CA 1
ATOM 5393 C C . GLN C 1 147 ? -52.343 84.582 2.329 1.00 126.92 124 GLN C C 1
ATOM 5394 O O . GLN C 1 147 ? -52.995 85.610 2.532 1.00 138.48 124 GLN C O 1
ATOM 5400 N N . PHE C 1 148 ? -51.536 84.059 3.253 1.00 119.11 125 PHE C N 1
ATOM 5401 C CA . PHE C 1 148 ? -51.414 84.667 4.582 1.00 112.81 125 PHE C CA 1
ATOM 5402 C C . PHE C 1 148 ? -49.962 84.988 4.960 1.00 107.37 125 PHE C C 1
ATOM 5403 O O . PHE C 1 148 ? -49.341 84.256 5.740 1.00 96.42 125 PHE C O 1
ATOM 5411 N N . PRO C 1 149 ? -49.428 86.101 4.424 1.00 105.47 126 PRO C N 1
ATOM 5412 C CA . PRO C 1 149 ? -48.034 86.524 4.629 1.00 106.33 126 PRO C CA 1
ATOM 5413 C C . PRO C 1 149 ? -47.671 86.725 6.097 1.00 113.31 126 PRO C C 1
ATOM 5414 O O . PRO C 1 149 ? -46.600 86.298 6.526 1.00 115.14 126 PRO C O 1
ATOM 5418 N N . LEU C 1 150 ? -48.553 87.370 6.852 1.00 114.11 127 LEU C N 1
ATOM 5419 C CA . LEU C 1 150 ? -48.266 87.707 8.240 1.00 111.45 127 LEU C CA 1
ATOM 5420 C C . LEU C 1 150 ? -48.096 86.482 9.119 1.00 109.28 127 LEU C C 1
ATOM 5421 O O . LEU C 1 150 ? -46.990 86.194 9.584 1.00 111.38 127 LEU C O 1
ATOM 5426 N N . LEU C 1 151 ? -49.192 85.771 9.367 1.00 109.52 128 LEU C N 1
ATOM 5427 C CA . LEU C 1 151 ? -49.134 84.644 10.286 1.00 109.08 128 LEU C CA 1
ATOM 5428 C C . LEU C 1 151 ? -48.173 83.566 9.778 1.00 109.18 128 LEU C C 1
ATOM 5429 O O . LEU C 1 151 ? -47.773 82.676 10.527 1.00 116.00 128 LEU C O 1
ATOM 5434 N N . LYS C 1 152 ? -47.769 83.672 8.515 1.00 97.82 129 LYS C N 1
ATOM 5435 C CA . LYS C 1 152 ? -46.707 82.808 8.007 1.00 94.98 129 LYS C CA 1
ATOM 5436 C C . LYS C 1 152 ? -45.443 82.964 8.867 1.00 94.37 129 LYS C C 1
ATOM 5437 O O . LYS C 1 152 ? -44.821 81.976 9.287 1.00 84.54 129 LYS C O 1
ATOM 5443 N N . GLY C 1 153 ? -45.071 84.214 9.133 1.00 97.81 130 GLY C N 1
ATOM 5444 C CA . GLY C 1 153 ? -43.895 84.500 9.930 1.00 99.32 130 GLY C CA 1
ATOM 5445 C C . GLY C 1 153 ? -43.877 83.724 11.234 1.00 99.25 130 GLY C C 1
ATOM 5446 O O . GLY C 1 153 ? -42.807 83.422 11.762 1.00 91.00 130 GLY C O 1
ATOM 5447 N N . ASP C 1 154 ? -45.065 83.396 11.742 1.00 103.64 131 ASP C N 1
ATOM 5448 C CA . ASP C 1 154 ? -45.217 82.751 13.046 1.00 91.87 131 ASP C CA 1
ATOM 5449 C C . ASP C 1 154 ? -44.934 81.248 12.989 1.00 85.11 131 ASP C C 1
ATOM 5450 O O . ASP C 1 154 ? -44.473 80.672 13.970 1.00 84.73 131 ASP C O 1
ATOM 5455 N N . ILE C 1 155 ? -45.205 80.615 11.849 1.00 81.41 132 ILE C N 1
ATOM 5456 C CA . ILE C 1 155 ? -45.013 79.164 11.717 1.00 81.96 132 ILE C CA 1
ATOM 5457 C C . ILE C 1 155 ? -43.895 78.772 10.733 1.00 90.15 132 ILE C C 1
ATOM 5458 O O . ILE C 1 155 ? -43.801 79.310 9.629 1.00 101.19 132 ILE C O 1
ATOM 5463 N N . LYS C 1 156 ? -43.056 77.827 11.148 1.00 76.90 133 LYS C N 1
ATOM 5464 C CA . LYS C 1 156 ? -41.857 77.462 10.409 1.00 69.67 133 LYS C CA 1
ATOM 5465 C C . LYS C 1 156 ? -42.003 76.092 9.779 1.00 81.59 133 LYS C C 1
ATOM 5466 O O . LYS C 1 156 ? -41.795 75.074 10.448 1.00 72.78 133 LYS C O 1
ATOM 5468 N N . PHE C 1 157 ? -42.356 76.065 8.495 1.00 99.33 134 PHE C N 1
ATOM 5469 C CA . PHE C 1 157 ? -42.571 74.802 7.792 1.00 104.19 134 PHE C CA 1
ATOM 5470 C C . PHE C 1 157 ? -41.409 73.843 7.999 1.00 98.15 134 PHE C C 1
ATOM 5471 O O . PHE C 1 157 ? -40.258 74.173 7.701 1.00 91.77 134 PHE C O 1
ATOM 5479 N N . PRO C 1 158 ? -41.708 72.645 8.507 1.00 92.66 135 PRO C N 1
ATOM 5480 C CA . PRO C 1 158 ? -40.653 71.638 8.609 1.00 88.22 135 PRO C CA 1
ATOM 5481 C C . PRO C 1 158 ? -40.117 71.344 7.219 1.00 90.00 135 PRO C C 1
ATOM 5482 O O . PRO C 1 158 ? -40.898 71.190 6.278 1.00 83.18 135 PRO C O 1
ATOM 5486 N N . GLU C 1 159 ? -38.796 71.296 7.086 1.00 102.85 136 GLU C N 1
ATOM 5487 C CA . GLU C 1 159 ? -38.171 70.964 5.812 1.00 108.16 136 GLU C CA 1
ATOM 5488 C C . GLU C 1 159 ? -37.941 69.471 5.766 1.00 120.25 136 GLU C C 1
ATOM 5489 O O . GLU C 1 159 ? -36.892 68.986 6.195 1.00 126.35 136 GLU C O 1
ATOM 5495 N N . PHE C 1 160 ? -38.938 68.741 5.276 1.00 120.63 137 PHE C N 1
ATOM 5496 C CA . PHE C 1 160 ? -38.811 67.303 5.108 1.00 107.72 137 PHE C CA 1
ATOM 5497 C C . PHE C 1 160 ? -38.880 66.985 3.630 1.00 92.88 137 PHE C C 1
ATOM 5498 O O . PHE C 1 160 ? -39.278 65.893 3.246 1.00 102.88 137 PHE C O 1
ATOM 5506 N N . PHE C 1 161 ? -38.492 67.948 2.802 1.00 83.61 138 PHE C N 1
ATOM 5507 C CA . PHE C 1 161 ? -38.502 67.758 1.350 1.00 91.38 138 PHE C CA 1
ATOM 5508 C C . PHE C 1 161 ? -37.726 68.851 0.597 1.00 103.58 138 PHE C C 1
ATOM 5509 O O . PHE C 1 161 ? -37.585 69.980 1.088 1.00 102.54 138 PHE C O 1
ATOM 5517 N N . LYS C 1 162 ? -37.226 68.500 -0.592 1.00 103.22 139 LYS C N 1
ATOM 5518 C CA . LYS C 1 162 ? -36.501 69.437 -1.452 1.00 99.02 139 LYS C CA 1
ATOM 5519 C C . LYS C 1 162 ? -37.467 70.448 -2.079 1.00 90.52 139 LYS C C 1
ATOM 5520 O O . LYS C 1 162 ? -38.518 70.076 -2.612 1.00 86.98 139 LYS C O 1
ATOM 5522 N N . GLU C 1 163 ? -37.097 71.723 -2.017 1.00 88.03 140 GLU C N 1
ATOM 5523 C CA . GLU C 1 163 ? -37.997 72.828 -2.367 1.00 96.14 140 GLU C CA 1
ATOM 5524 C C . GLU C 1 163 ? -38.689 72.657 -3.726 1.00 105.81 140 GLU C C 1
ATOM 5525 O O . GLU C 1 163 ? -39.892 72.909 -3.854 1.00 110.87 140 GLU C O 1
ATOM 5527 N N . GLU C 1 164 ? -37.934 72.233 -4.735 1.00 104.12 141 GLU C N 1
ATOM 5528 C CA . GLU C 1 164 ? -38.516 71.958 -6.045 1.00 104.85 141 GLU C CA 1
ATOM 5529 C C . GLU C 1 164 ? -39.764 71.060 -5.921 1.00 103.09 141 GLU C C 1
ATOM 5530 O O . GLU C 1 164 ? -40.721 71.196 -6.696 1.00 92.26 141 GLU C O 1
ATOM 5532 N N . GLN C 1 165 ? -39.748 70.167 -4.926 1.00 107.70 142 GLN C N 1
ATOM 5533 C CA . GLN C 1 165 ? -40.828 69.200 -4.702 1.00 108.94 142 GLN C CA 1
ATOM 5534 C C . GLN C 1 165 ? -42.052 69.823 -4.044 1.00 99.67 142 GLN C C 1
ATOM 5535 O O . GLN C 1 165 ? -43.164 69.295 -4.150 1.00 85.52 142 GLN C O 1
ATOM 5541 N N . PHE C 1 166 ? -41.848 70.937 -3.351 1.00 98.49 143 PHE C N 1
ATOM 5542 C CA . PHE C 1 166 ? -42.963 71.642 -2.750 1.00 88.98 143 PHE C CA 1
ATOM 5543 C C . PHE C 1 166 ? -44.171 71.744 -3.697 1.00 82.53 143 PHE C C 1
ATOM 5544 O O . PHE C 1 166 ? -44.032 72.056 -4.882 1.00 77.75 143 PHE C O 1
ATOM 5552 N N . PHE C 1 167 ? -45.358 71.485 -3.159 1.00 80.45 144 PHE C N 1
ATOM 5553 C CA . PHE C 1 167 ? -46.567 71.494 -3.966 1.00 72.92 144 PHE C CA 1
ATOM 5554 C C . PHE C 1 167 ? -47.611 72.524 -3.532 1.00 67.73 144 PHE C C 1
ATOM 5555 O O . PHE C 1 167 ? -48.081 73.305 -4.351 1.00 78.69 144 PHE C O 1
ATOM 5563 N N . SER C 1 168 ? -47.971 72.520 -2.255 1.00 62.68 145 SER C N 1
ATOM 5564 C CA . SER C 1 168 ? -49.104 73.306 -1.761 1.00 72.96 145 SER C CA 1
ATOM 5565 C C . SER C 1 168 ? -48.978 73.518 -0.240 1.00 69.14 145 SER C C 1
ATOM 5566 O O . SER C 1 168 ? -48.281 72.755 0.433 1.00 67.03 145 SER C O 1
ATOM 5569 N N . SER C 1 169 ? -49.632 74.540 0.311 1.00 61.89 146 SER C N 1
ATOM 5570 C CA . SER C 1 169 ? -49.685 74.695 1.782 1.00 70.69 146 SER C CA 1
ATOM 5571 C C . SER C 1 169 ? -51.016 75.284 2.270 1.00 80.95 146 SER C C 1
ATOM 5572 O O . SER C 1 169 ? -51.317 76.446 2.001 1.00 82.69 146 SER C O 1
ATOM 5575 N N . VAL C 1 170 ? -51.797 74.484 3.001 1.00 87.23 147 VAL C N 1
ATOM 5576 C CA . VAL C 1 170 ? -53.213 74.799 3.251 1.00 91.14 147 VAL C CA 1
ATOM 5577 C C . VAL C 1 170 ? -53.583 75.116 4.711 1.00 102.84 147 VAL C C 1
ATOM 5578 O O . VAL C 1 170 ? -52.937 74.640 5.641 1.00 108.79 147 VAL C O 1
ATOM 5582 N N . PHE C 1 171 ? -54.636 75.921 4.885 1.00 106.66 148 PHE C N 1
ATOM 5583 C CA . PHE C 1 171 ? -55.249 76.239 6.184 1.00 98.15 148 PHE C CA 1
ATOM 5584 C C . PHE C 1 171 ? -56.430 75.318 6.531 1.00 98.27 148 PHE C C 1
ATOM 5585 O O . PHE C 1 171 ? -57.445 75.317 5.845 1.00 104.10 148 PHE C O 1
ATOM 5593 N N . ARG C 1 172 ? -56.322 74.564 7.616 1.00 99.28 149 ARG C N 1
ATOM 5594 C CA . ARG C 1 172 ? -57.349 73.579 7.953 1.00 100.94 149 ARG C CA 1
ATOM 5595 C C . ARG C 1 172 ? -58.082 73.902 9.251 1.00 110.87 149 ARG C C 1
ATOM 5596 O O . ARG C 1 172 ? -57.565 73.677 10.350 1.00 108.76 149 ARG C O 1
ATOM 5604 N N . ILE C 1 173 ? -59.297 74.423 9.126 1.00 113.59 150 ILE C N 1
ATOM 5605 C CA . ILE C 1 173 ? -60.039 74.859 10.304 1.00 110.19 150 ILE C CA 1
ATOM 5606 C C . ILE C 1 173 ? -61.449 74.268 10.364 1.00 111.82 150 ILE C C 1
ATOM 5607 O O . ILE C 1 173 ? -62.299 74.588 9.530 1.00 108.61 150 ILE C O 1
ATOM 5612 N N . SER C 1 174 ? -61.697 73.412 11.353 1.00 104.17 151 SER C N 1
ATOM 5613 C CA . SER C 1 174 ? -62.993 72.765 11.470 1.00 90.16 151 SER C CA 1
ATOM 5614 C C . SER C 1 174 ? -63.612 73.002 12.825 1.00 95.04 151 SER C C 1
ATOM 5615 O O . SER C 1 174 ? -62.919 73.042 13.839 1.00 94.19 151 SER C O 1
ATOM 5618 N N . SER C 1 175 ? -64.926 73.175 12.834 1.00 104.15 152 SER C N 1
ATOM 5619 C CA . SER C 1 175 ? -65.662 73.138 14.076 1.00 120.34 152 SER C CA 1
ATOM 5620 C C . SER C 1 175 ? -65.343 71.797 14.728 1.00 121.92 152 SER C C 1
ATOM 5621 O O . SER C 1 175 ? -64.930 70.844 14.048 1.00 114.68 152 SER C O 1
ATOM 5624 N N . PRO C 1 176 ? -65.498 71.730 16.056 1.00 122.04 153 PRO C N 1
ATOM 5625 C CA . PRO C 1 176 ? -65.280 70.486 16.797 1.00 112.63 153 PRO C CA 1
ATOM 5626 C C . PRO C 1 176 ? -66.475 69.545 16.639 1.00 100.47 153 PRO C C 1
ATOM 5627 O O . PRO C 1 176 ? -67.613 70.001 16.503 1.00 88.20 153 PRO C O 1
ATOM 5631 N N . GLY C 1 177 ? -66.208 68.243 16.649 1.00 105.02 154 GLY C N 1
ATOM 5632 C CA . GLY C 1 177 ? -67.239 67.254 16.399 1.00 115.95 154 GLY C CA 1
ATOM 5633 C C . GLY C 1 177 ? -67.544 67.099 14.913 1.00 119.86 154 GLY C C 1
ATOM 5634 O O . GLY C 1 177 ? -68.350 66.245 14.524 1.00 121.59 154 GLY C O 1
ATOM 5635 N N . LEU C 1 178 ? -66.899 67.922 14.083 1.00 116.89 155 LEU C N 1
ATOM 5636 C CA . LEU C 1 178 ? -67.138 67.920 12.640 1.00 107.76 155 LEU C CA 1
ATOM 5637 C C . LEU C 1 178 ? -66.138 67.002 11.953 1.00 108.43 155 LEU C C 1
ATOM 5638 O O . LEU C 1 178 ? -65.120 66.638 12.547 1.00 113.35 155 LEU C O 1
ATOM 5643 N N . TRP C 1 181 ? -64.595 62.963 5.721 1.00 126.47 158 TRP C N 1
ATOM 5644 C CA . TRP C 1 181 ? -64.694 61.617 5.153 1.00 126.90 158 TRP C CA 1
ATOM 5645 C C . TRP C 1 181 ? -63.346 61.032 4.679 1.00 118.85 158 TRP C C 1
ATOM 5646 O O . TRP C 1 181 ? -62.457 61.759 4.226 1.00 116.29 158 TRP C O 1
ATOM 5657 N N . THR C 1 182 ? -63.212 59.711 4.788 1.00 106.59 159 THR C N 1
ATOM 5658 C CA . THR C 1 182 ? -62.011 59.006 4.355 1.00 85.65 159 THR C CA 1
ATOM 5659 C C . THR C 1 182 ? -61.677 59.290 2.902 1.00 82.61 159 THR C C 1
ATOM 5660 O O . THR C 1 182 ? -62.469 59.012 2.010 1.00 83.00 159 THR C O 1
ATOM 5664 N N . HIS C 1 183 ? -60.492 59.829 2.663 1.00 96.17 160 HIS C N 1
ATOM 5665 C CA . HIS C 1 183 ? -60.013 60.014 1.300 1.00 104.09 160 HIS C CA 1
ATOM 5666 C C . HIS C 1 183 ? -58.506 59.778 1.234 1.00 100.10 160 HIS C C 1
ATOM 5667 O O . HIS C 1 183 ? -57.866 59.434 2.237 1.00 90.72 160 HIS C O 1
ATOM 5674 N N . TYR C 1 184 ? -57.948 59.946 0.042 1.00 89.86 161 TYR C N 1
ATOM 5675 C CA . TYR C 1 184 ? -56.513 59.872 -0.116 1.00 82.13 161 TYR C CA 1
ATOM 5676 C C . TYR C 1 184 ? -56.056 60.979 -1.039 1.00 76.70 161 TYR C C 1
ATOM 5677 O O . TYR C 1 184 ? -56.864 61.621 -1.709 1.00 79.51 161 TYR C O 1
ATOM 5686 N N . ASP C 1 185 ? -54.754 61.203 -1.066 1.00 67.61 162 ASP C N 1
ATOM 5687 C CA . ASP C 1 185 ? -54.199 62.238 -1.902 1.00 71.48 162 ASP C CA 1
ATOM 5688 C C . ASP C 1 185 ? -53.044 61.667 -2.690 1.00 65.20 162 ASP C C 1
ATOM 5689 O O . ASP C 1 185 ? -52.433 60.685 -2.288 1.00 61.38 162 ASP C O 1
ATOM 5694 N N . VAL C 1 186 ? -52.780 62.275 -3.836 1.00 68.81 163 VAL C N 1
ATOM 5695 C CA . VAL C 1 186 ? -51.679 61.889 -4.689 1.00 80.95 163 VAL C CA 1
ATOM 5696 C C . VAL C 1 186 ? -50.385 62.356 -4.056 1.00 82.83 163 VAL C C 1
ATOM 5697 O O . VAL C 1 186 ? -49.321 61.737 -4.248 1.00 77.40 163 VAL C O 1
ATOM 5701 N N . MET C 1 187 ? -50.489 63.457 -3.306 1.00 78.89 164 MET C N 1
ATOM 5702 C CA . MET C 1 187 ? -49.326 64.063 -2.674 1.00 79.07 164 MET C CA 1
ATOM 5703 C C . MET C 1 187 ? -49.105 63.518 -1.281 1.00 76.89 164 MET C C 1
ATOM 5704 O O . MET C 1 187 ? -50.051 63.215 -0.559 1.00 76.84 164 MET C O 1
ATOM 5709 N N . ASP C 1 188 ? -47.840 63.372 -0.926 1.00 69.69 165 ASP C N 1
ATOM 5710 C CA . ASP C 1 188 ? -47.464 63.196 0.449 1.00 73.42 165 ASP C CA 1
ATOM 5711 C C . ASP C 1 188 ? -47.786 64.493 1.174 1.00 89.36 165 ASP C C 1
ATOM 5712 O O . ASP C 1 188 ? -47.663 65.574 0.594 1.00 92.89 165 ASP C O 1
ATOM 5717 N N . ASN C 1 189 ? -48.197 64.394 2.438 1.00 95.74 166 ASN C N 1
ATOM 5718 C CA . ASN C 1 189 ? -48.467 65.593 3.233 1.00 93.58 166 ASN C CA 1
ATOM 5719 C C . ASN C 1 189 ? -48.165 65.479 4.725 1.00 91.52 166 ASN C C 1
ATOM 5720 O O . ASN C 1 189 ? -48.609 64.551 5.392 1.00 91.33 166 ASN C O 1
ATOM 5725 N N . LEU C 1 190 ? -47.399 66.434 5.237 1.00 85.59 167 LEU C N 1
ATOM 5726 C CA . LEU C 1 190 ? -47.191 66.551 6.664 1.00 70.87 167 LEU C CA 1
ATOM 5727 C C . LEU C 1 190 ? -48.346 67.374 7.193 1.00 78.23 167 LEU C C 1
ATOM 5728 O O . LEU C 1 190 ? -48.372 68.586 7.006 1.00 84.44 167 LEU C O 1
ATOM 5730 N N . LEU C 1 191 ? -49.320 66.720 7.821 1.00 73.31 168 LEU C N 1
ATOM 5731 C CA . LEU C 1 191 ? -50.428 67.445 8.435 1.00 72.37 168 LEU C CA 1
ATOM 5732 C C . LEU C 1 191 ? -50.071 67.944 9.838 1.00 85.16 168 LEU C C 1
ATOM 5733 O O . LEU C 1 191 ? -49.993 67.165 10.792 1.00 85.22 168 LEU C O 1
ATOM 5738 N N . ILE C 1 192 ? -49.867 69.256 9.940 1.00 86.31 169 ILE C N 1
ATOM 5739 C CA . ILE C 1 192 ? -49.507 69.926 11.184 1.00 81.48 169 ILE C CA 1
ATOM 5740 C C . ILE C 1 192 ? -50.726 70.493 11.900 1.00 88.37 169 ILE C C 1
ATOM 5741 O O . ILE C 1 192 ? -51.569 71.138 11.293 1.00 98.45 169 ILE C O 1
ATOM 5743 N N . GLN C 1 193 ? -50.813 70.261 13.201 1.00 92.96 170 GLN C N 1
ATOM 5744 C CA . GLN C 1 193 ? -51.893 70.831 13.990 1.00 103.54 170 GLN C CA 1
ATOM 5745 C C . GLN C 1 193 ? -51.332 71.833 15.004 1.00 104.28 170 GLN C C 1
ATOM 5746 O O . GLN C 1 193 ? -50.452 71.489 15.784 1.00 107.75 170 GLN C O 1
ATOM 5752 N N . VAL C 1 194 ? -51.827 73.069 14.990 1.00 105.66 171 VAL C N 1
ATOM 5753 C CA . VAL C 1 194 ? -51.328 74.104 15.905 1.00 113.41 171 VAL C CA 1
ATOM 5754 C C . VAL C 1 194 ? -52.250 74.309 17.119 1.00 120.60 171 VAL C C 1
ATOM 5755 O O . VAL C 1 194 ? -51.838 74.864 18.145 1.00 122.74 171 VAL C O 1
ATOM 5759 N N . THR C 1 195 ? -53.485 73.826 17.010 1.00 117.08 172 THR C N 1
ATOM 5760 C CA . THR C 1 195 ? -54.489 74.059 18.043 1.00 119.63 172 THR C CA 1
ATOM 5761 C C . THR C 1 195 ? -55.339 72.820 18.358 1.00 117.58 172 THR C C 1
ATOM 5762 O O . THR C 1 195 ? -55.401 71.880 17.564 1.00 121.64 172 THR C O 1
ATOM 5766 N N . GLY C 1 196 ? -55.984 72.838 19.526 1.00 103.18 173 GLY C N 1
ATOM 5767 C CA . GLY C 1 196 ? -56.894 71.792 19.963 1.00 90.71 173 GLY C CA 1
ATOM 5768 C C . GLY C 1 196 ? -56.375 70.390 19.725 1.00 95.93 173 GLY C C 1
ATOM 5769 O O . GLY C 1 196 ? -55.159 70.163 19.674 1.00 90.18 173 GLY C O 1
ATOM 5770 N N . LYS C 1 197 ? -57.308 69.453 19.582 1.00 101.23 174 LYS C N 1
ATOM 5771 C CA . LYS C 1 197 ? -56.985 68.072 19.265 1.00 97.65 174 LYS C CA 1
ATOM 5772 C C . LYS C 1 197 ? -57.699 67.649 17.972 1.00 113.91 174 LYS C C 1
ATOM 5773 O O . LYS C 1 197 ? -58.668 68.285 17.546 1.00 123.05 174 LYS C O 1
ATOM 5775 N N . LYS C 1 198 ? -57.205 66.585 17.341 1.00 110.43 175 LYS C N 1
ATOM 5776 C CA . LYS C 1 198 ? -57.915 65.925 16.240 1.00 100.93 175 LYS C CA 1
ATOM 5777 C C . LYS C 1 198 ? -57.573 64.424 16.223 1.00 104.23 175 LYS C C 1
ATOM 5778 O O . LYS C 1 198 ? -56.465 64.036 16.580 1.00 111.74 175 LYS C O 1
ATOM 5780 N N . ARG C 1 199 ? -58.521 63.576 15.838 1.00 100.63 176 ARG C N 1
ATOM 5781 C CA . ARG C 1 199 ? -58.233 62.146 15.704 1.00 98.64 176 ARG C CA 1
ATOM 5782 C C . ARG C 1 199 ? -58.034 61.790 14.224 1.00 97.35 176 ARG C C 1
ATOM 5783 O O . ARG C 1 199 ? -58.457 62.535 13.337 1.00 100.48 176 ARG C O 1
ATOM 5785 N N . VAL C 1 200 ? -57.384 60.658 13.962 1.00 87.44 177 VAL C N 1
ATOM 5786 C CA . VAL C 1 200 ? -57.093 60.236 12.598 1.00 82.17 177 VAL C CA 1
ATOM 5787 C C . VAL C 1 200 ? -57.038 58.718 12.457 1.00 85.60 177 VAL C C 1
ATOM 5788 O O . VAL C 1 200 ? -56.256 58.044 13.135 1.00 83.13 177 VAL C O 1
ATOM 5790 N N . VAL C 1 201 ? -57.871 58.188 11.566 1.00 91.61 178 VAL C N 1
ATOM 5791 C CA . VAL C 1 201 ? -57.886 56.758 11.284 1.00 89.74 178 VAL C CA 1
ATOM 5792 C C . VAL C 1 201 ? -57.325 56.539 9.888 1.00 80.84 178 VAL C C 1
ATOM 5793 O O . VAL C 1 201 ? -57.612 57.312 8.970 1.00 80.77 178 VAL C O 1
ATOM 5797 N N . LEU C 1 202 ? -56.508 55.501 9.736 1.00 78.73 179 LEU C N 1
ATOM 5798 C CA . LEU C 1 202 ? -55.755 55.309 8.503 1.00 74.45 179 LEU C CA 1
ATOM 5799 C C . LEU C 1 202 ? -55.815 53.869 8.025 1.00 78.30 179 LEU C C 1
ATOM 5800 O O . LEU C 1 202 ? -55.896 52.935 8.823 1.00 74.32 179 LEU C O 1
ATOM 5805 N N . PHE C 1 203 ? -55.758 53.699 6.710 1.00 78.71 180 PHE C N 1
ATOM 5806 C CA . PHE C 1 203 ? -55.882 52.385 6.113 1.00 79.95 180 PHE C CA 1
ATOM 5807 C C . PHE C 1 203 ? -54.811 52.178 5.068 1.00 81.07 180 PHE C C 1
ATOM 5808 O O . PHE C 1 203 ? -54.646 53.007 4.174 1.00 85.90 180 PHE C O 1
ATOM 5816 N N . SER C 1 204 ? -54.090 51.069 5.169 1.00 77.48 181 SER C N 1
ATOM 5817 C CA . SER C 1 204 ? -53.104 50.739 4.153 1.00 78.73 181 SER C CA 1
ATOM 5818 C C . SER C 1 204 ? -53.726 50.922 2.779 1.00 80.52 181 SER C C 1
ATOM 5819 O O . SER C 1 204 ? -54.894 50.597 2.575 1.00 91.60 181 SER C O 1
ATOM 5822 N N . PRO C 1 205 ? -52.948 51.440 1.821 1.00 78.41 182 PRO C N 1
ATOM 5823 C CA . PRO C 1 205 ? -53.452 51.614 0.446 1.00 81.88 182 PRO C CA 1
ATOM 5824 C C . PRO C 1 205 ? -53.884 50.295 -0.209 1.00 83.69 182 PRO C C 1
ATOM 5825 O O . PRO C 1 205 ? -54.544 50.314 -1.251 1.00 81.69 182 PRO C O 1
ATOM 5829 N N . ARG C 1 206 ? -53.500 49.175 0.402 1.00 87.68 183 ARG C N 1
ATOM 5830 C CA . ARG C 1 206 ? -53.683 47.849 -0.181 1.00 89.37 183 ARG C CA 1
ATOM 5831 C C . ARG C 1 206 ? -55.061 47.354 0.203 1.00 90.41 183 ARG C C 1
ATOM 5832 O O . ARG C 1 206 ? -55.569 46.377 -0.339 1.00 94.74 183 ARG C O 1
ATOM 5840 N N . ASP C 1 207 ? -55.666 48.056 1.145 1.00 86.46 184 ASP C N 1
ATOM 5841 C CA . ASP C 1 207 ? -57.009 47.738 1.580 1.00 95.83 184 ASP C CA 1
ATOM 5842 C C . ASP C 1 207 ? -58.007 48.621 0.833 1.00 92.56 184 ASP C C 1
ATOM 5843 O O . ASP C 1 207 ? -58.983 49.093 1.409 1.00 110.12 184 ASP C O 1
ATOM 5848 N N . ALA C 1 208 ? -57.753 48.840 -0.454 1.00 67.60 185 ALA C N 1
ATOM 5849 C CA . ALA C 1 208 ? -58.572 49.730 -1.278 1.00 76.61 185 ALA C CA 1
ATOM 5850 C C . ALA C 1 208 ? -59.989 49.194 -1.543 1.00 89.91 185 ALA C C 1
ATOM 5851 O O . ALA C 1 208 ? -60.974 49.950 -1.548 1.00 80.65 185 ALA C O 1
ATOM 5853 N N . GLN C 1 209 ? -60.074 47.888 -1.777 1.00 98.57 186 GLN C N 1
ATOM 5854 C CA . GLN C 1 209 ? -61.329 47.227 -2.125 1.00 114.59 186 GLN C CA 1
ATOM 5855 C C . GLN C 1 209 ? -62.360 47.258 -0.998 1.00 113.66 186 GLN C C 1
ATOM 5856 O O . GLN C 1 209 ? -63.579 47.286 -1.258 1.00 103.87 186 GLN C O 1
ATOM 5862 N N . TYR C 1 210 ? -61.860 47.247 0.242 1.00 107.98 187 TYR C N 1
ATOM 5863 C CA . TYR C 1 210 ? -62.705 47.229 1.438 1.00 100.25 187 TYR C CA 1
ATOM 5864 C C . TYR C 1 210 ? -63.306 48.598 1.749 1.00 92.80 187 TYR C C 1
ATOM 5865 O O . TYR C 1 210 ? -64.097 48.745 2.677 1.00 70.81 187 TYR C O 1
ATOM 5874 N N . LEU C 1 211 ? -62.941 49.596 0.955 1.00 106.22 188 LEU C N 1
ATOM 5875 C CA . LEU C 1 211 ? -63.370 50.967 1.204 1.00 108.00 188 LEU C CA 1
ATOM 5876 C C . LEU C 1 211 ? -64.511 51.436 0.320 1.00 104.98 188 LEU C C 1
ATOM 5877 O O . LEU C 1 211 ? -65.084 52.497 0.568 1.00 109.12 188 LEU C O 1
ATOM 5882 N N . TYR C 1 212 ? -64.845 50.666 -0.709 1.00 94.87 189 TYR C N 1
ATOM 5883 C CA . TYR C 1 212 ? -66.025 51.002 -1.467 1.00 87.67 189 TYR C CA 1
ATOM 5884 C C . TYR C 1 212 ? -65.838 52.427 -1.935 1.00 91.59 189 TYR C C 1
ATOM 5885 O O . TYR C 1 212 ? -66.629 53.308 -1.597 1.00 96.41 189 TYR C O 1
ATOM 5894 N N . LEU C 1 213 ? -64.770 52.663 -2.684 1.00 102.09 190 LEU C N 1
ATOM 5895 C CA . LEU C 1 213 ? -64.375 54.030 -3.038 1.00 112.56 190 LEU C CA 1
ATOM 5896 C C . LEU C 1 213 ? -65.286 54.707 -4.073 1.00 113.29 190 LEU C C 1
ATOM 5897 O O . LEU C 1 213 ? -65.883 54.051 -4.930 1.00 116.78 190 LEU C O 1
ATOM 5899 N N . LYS C 1 214 ? -65.394 56.027 -3.972 1.00 108.38 191 LYS C N 1
ATOM 5900 C CA . LYS C 1 214 ? -66.118 56.814 -4.961 1.00 115.39 191 LYS C CA 1
ATOM 5901 C C . LYS C 1 214 ? -65.278 58.041 -5.316 1.00 122.02 191 LYS C C 1
ATOM 5902 O O . LYS C 1 214 ? -65.353 59.071 -4.639 1.00 124.39 191 LYS C O 1
ATOM 5904 N N . GLY C 1 215 ? -64.480 57.927 -6.380 1.00 116.87 192 GLY C N 1
ATOM 5905 C CA . GLY C 1 215 ? -63.449 58.911 -6.661 1.00 119.86 192 GLY C CA 1
ATOM 5906 C C . GLY C 1 215 ? -62.354 58.788 -5.610 1.00 127.22 192 GLY C C 1
ATOM 5907 O O . GLY C 1 215 ? -61.933 57.673 -5.295 1.00 138.30 192 GLY C O 1
ATOM 5908 N N . THR C 1 216 ? -61.897 59.913 -5.055 1.00 118.23 193 THR C N 1
ATOM 5909 C CA . THR C 1 216 ? -60.939 59.880 -3.940 1.00 111.68 193 THR C CA 1
ATOM 5910 C C . THR C 1 216 ? -61.576 59.568 -2.572 1.00 112.44 193 THR C C 1
ATOM 5911 O O . THR C 1 216 ? -60.880 59.152 -1.640 1.00 116.30 193 THR C O 1
ATOM 5915 N N . LYS C 1 217 ? -62.884 59.774 -2.443 1.00 104.35 194 LYS C N 1
ATOM 5916 C CA . LYS C 1 217 ? -63.561 59.509 -1.177 1.00 89.75 194 LYS C CA 1
ATOM 5917 C C . LYS C 1 217 ? -64.057 58.054 -1.114 1.00 90.43 194 LYS C C 1
ATOM 5918 O O . LYS C 1 217 ? -63.966 57.309 -2.094 1.00 84.33 194 LYS C O 1
ATOM 5920 N N . SER C 1 218 ? -64.544 57.640 0.049 1.00 89.14 195 SER C N 1
ATOM 5921 C CA . SER C 1 218 ? -65.168 56.331 0.183 1.00 91.53 195 SER C CA 1
ATOM 5922 C C . SER C 1 218 ? -66.508 56.486 0.862 1.00 96.79 195 SER C C 1
ATOM 5923 O O . SER C 1 218 ? -66.613 57.172 1.872 1.00 92.28 195 SER C O 1
ATOM 5926 N N . GLU C 1 219 ? -67.524 55.818 0.324 1.00 103.38 196 GLU C N 1
ATOM 5927 C CA . GLU C 1 219 ? -68.896 55.949 0.818 1.00 98.53 196 GLU C CA 1
ATOM 5928 C C . GLU C 1 219 ? -69.063 55.689 2.320 1.00 98.84 196 GLU C C 1
ATOM 5929 O O . GLU C 1 219 ? -69.959 56.252 2.945 1.00 99.60 196 GLU C O 1
ATOM 5931 N N . VAL C 1 220 ? -68.207 54.843 2.892 1.00 97.32 197 VAL C N 1
ATOM 5932 C CA . VAL C 1 220 ? -68.312 54.473 4.307 1.00 97.55 197 VAL C CA 1
ATOM 5933 C C . VAL C 1 220 ? -67.999 55.656 5.241 1.00 97.87 197 VAL C C 1
ATOM 5934 O O . VAL C 1 220 ? -66.826 56.000 5.476 1.00 89.36 197 VAL C O 1
ATOM 5938 N N . LEU C 1 221 ? -69.063 56.270 5.764 1.00 107.25 198 LEU C N 1
ATOM 5939 C CA . LEU C 1 221 ? -68.970 57.501 6.565 1.00 125.29 198 LEU C CA 1
ATOM 5940 C C . LEU C 1 221 ? -68.801 57.259 8.073 1.00 144.60 198 LEU C C 1
ATOM 5941 O O . LEU C 1 221 ? -67.863 57.770 8.711 1.00 142.68 198 LEU C O 1
ATOM 5946 N N . ASN C 1 222 ? -69.734 56.492 8.630 1.00 149.44 199 ASN C N 1
ATOM 5947 C CA . ASN C 1 222 ? -69.707 56.104 10.032 1.00 145.13 199 ASN C CA 1
ATOM 5948 C C . ASN C 1 222 ? -68.698 54.976 10.264 1.00 143.51 199 ASN C C 1
ATOM 5949 O O . ASN C 1 222 ? -69.079 53.806 10.363 1.00 145.43 199 ASN C O 1
ATOM 5954 N N . ILE C 1 223 ? -67.415 55.331 10.342 1.00 134.44 200 ILE C N 1
ATOM 5955 C CA . ILE C 1 223 ? -66.339 54.337 10.400 1.00 128.02 200 ILE C CA 1
ATOM 5956 C C . ILE C 1 223 ? -66.161 53.687 11.782 1.00 123.72 200 ILE C C 1
ATOM 5957 O O . ILE C 1 223 ? -65.489 52.661 11.918 1.00 114.03 200 ILE C O 1
ATOM 5962 N N . ASP C 1 224 ? -66.778 54.288 12.795 1.00 131.01 201 ASP C N 1
ATOM 5963 C CA . ASP C 1 224 ? -66.688 53.806 14.172 1.00 133.56 201 ASP C CA 1
ATOM 5964 C C . ASP C 1 224 ? -67.776 52.780 14.475 1.00 141.41 201 ASP C C 1
ATOM 5965 O O . ASP C 1 224 ? -67.645 51.974 15.395 1.00 140.05 201 ASP C O 1
ATOM 5970 N N . ASN C 1 225 ? -68.856 52.834 13.701 1.00 146.95 202 ASN C N 1
ATOM 5971 C CA . ASN C 1 225 ? -69.932 51.849 13.774 1.00 148.22 202 ASN C CA 1
ATOM 5972 C C . ASN C 1 225 ? -70.579 51.672 12.398 1.00 147.70 202 ASN C C 1
ATOM 5973 O O . ASN C 1 225 ? -71.766 51.960 12.215 1.00 152.78 202 ASN C O 1
ATOM 5975 N N . PRO C 1 226 ? -69.788 51.192 11.425 1.00 134.36 203 PRO C N 1
ATOM 5976 C CA . PRO C 1 226 ? -70.115 51.084 9.989 1.00 131.65 203 PRO C CA 1
ATOM 5977 C C . PRO C 1 226 ? -71.252 50.100 9.613 1.00 108.71 203 PRO C C 1
ATOM 5978 O O . PRO C 1 226 ? -71.178 48.913 9.938 1.00 96.34 203 PRO C O 1
ATOM 5982 N N . ASP C 1 227 ? -72.276 50.590 8.911 1.00 119.70 204 ASP C N 1
ATOM 5983 C CA . ASP C 1 227 ? -73.372 49.735 8.429 1.00 131.78 204 ASP C CA 1
ATOM 5984 C C . ASP C 1 227 ? -72.872 48.566 7.572 1.00 140.61 204 ASP C C 1
ATOM 5985 O O . ASP C 1 227 ? -72.878 48.648 6.340 1.00 141.07 204 ASP C O 1
ATOM 5987 N N . LEU C 1 228 ? -72.468 47.480 8.235 1.00 141.78 205 LEU C N 1
ATOM 5988 C CA . LEU C 1 228 ? -71.869 46.308 7.580 1.00 133.39 205 LEU C CA 1
ATOM 5989 C C . LEU C 1 228 ? -72.829 45.502 6.689 1.00 133.71 205 LEU C C 1
ATOM 5990 O O . LEU C 1 228 ? -72.395 44.654 5.902 1.00 132.57 205 LEU C O 1
ATOM 5992 N N . ALA C 1 229 ? -74.130 45.747 6.822 1.00 129.50 206 ALA C N 1
ATOM 5993 C CA . ALA C 1 229 ? -75.080 45.175 5.883 1.00 135.04 206 ALA C CA 1
ATOM 5994 C C . ALA C 1 229 ? -74.802 45.819 4.536 1.00 136.36 206 ALA C C 1
ATOM 5995 O O . ALA C 1 229 ? -74.885 45.180 3.484 1.00 136.11 206 ALA C O 1
ATOM 5997 N N . LYS C 1 230 ? -74.436 47.094 4.589 1.00 136.37 207 LYS C N 1
ATOM 5998 C CA . LYS C 1 230 ? -74.176 47.877 3.390 1.00 131.01 207 LYS C CA 1
ATOM 5999 C C . LYS C 1 230 ? -72.701 47.825 2.985 1.00 113.32 207 LYS C C 1
ATOM 6000 O O . LYS C 1 230 ? -72.362 48.021 1.821 1.00 115.43 207 LYS C O 1
ATOM 6006 N N . TYR C 1 231 ? -71.824 47.568 3.947 1.00 98.48 208 TYR C N 1
ATOM 6007 C CA . TYR C 1 231 ? -70.405 47.435 3.648 1.00 100.62 208 TYR C CA 1
ATOM 6008 C C . TYR C 1 231 ? -69.811 46.225 4.378 1.00 100.20 208 TYR C C 1
ATOM 6009 O O . TYR C 1 231 ? -69.027 46.375 5.307 1.00 102.13 208 TYR C O 1
ATOM 6018 N N . PRO C 1 232 ? -70.187 45.008 3.963 1.00 107.48 209 PRO C N 1
ATOM 6019 C CA . PRO C 1 232 ? -69.703 43.817 4.674 1.00 108.93 209 PRO C CA 1
ATOM 6020 C C . PRO C 1 232 ? -68.191 43.688 4.587 1.00 105.66 209 PRO C C 1
ATOM 6021 O O . PRO C 1 232 ? -67.600 42.930 5.363 1.00 89.54 209 PRO C O 1
ATOM 6025 N N . LEU C 1 233 ? -67.592 44.436 3.659 1.00 118.37 210 LEU C N 1
ATOM 6026 C CA . LEU C 1 233 ? -66.158 44.363 3.374 1.00 121.85 210 LEU C CA 1
ATOM 6027 C C . LEU C 1 233 ? -65.327 45.414 4.118 1.00 127.90 210 LEU C C 1
ATOM 6028 O O . LEU C 1 233 ? -64.100 45.284 4.218 1.00 133.60 210 LEU C O 1
ATOM 6033 N N . PHE C 1 234 ? -65.991 46.444 4.645 1.00 120.99 211 PHE C N 1
ATOM 6034 C CA . PHE C 1 234 ? -65.331 47.408 5.526 1.00 105.57 211 PHE C CA 1
ATOM 6035 C C . PHE C 1 234 ? -64.630 46.649 6.653 1.00 100.76 211 PHE C C 1
ATOM 6036 O O . PHE C 1 234 ? -63.984 47.246 7.518 1.00 92.33 211 PHE C O 1
ATOM 6038 N N . SER C 1 235 ? -64.751 45.322 6.597 1.00 108.54 212 SER C N 1
ATOM 6039 C CA . SER C 1 235 ? -64.376 44.408 7.675 1.00 120.35 212 SER C CA 1
ATOM 6040 C C . SER C 1 235 ? -62.890 44.080 7.763 1.00 123.05 212 SER C C 1
ATOM 6041 O O . SER C 1 235 ? -62.244 44.367 8.771 1.00 123.69 212 SER C O 1
ATOM 6044 N N . LYS C 1 236 ? -62.351 43.453 6.723 1.00 119.88 213 LYS C N 1
ATOM 6045 C CA . LYS C 1 236 ? -60.961 43.009 6.766 1.00 116.73 213 LYS C CA 1
ATOM 6046 C C . LYS C 1 236 ? -59.971 44.184 6.687 1.00 110.23 213 LYS C C 1
ATOM 6047 O O . LYS C 1 236 ? -58.756 43.989 6.559 1.00 96.74 213 LYS C O 1
ATOM 6049 N N . ALA C 1 237 ? -60.504 45.401 6.770 1.00 110.10 214 ALA C N 1
ATOM 6050 C CA . ALA C 1 237 ? -59.699 46.612 6.657 1.00 108.02 214 ALA C CA 1
ATOM 6051 C C . ALA C 1 237 ? -58.974 46.953 7.961 1.00 115.76 214 ALA C C 1
ATOM 6052 O O . ALA C 1 237 ? -59.590 47.455 8.903 1.00 116.34 214 ALA C O 1
ATOM 6054 N N . ARG C 1 238 ? -57.668 46.685 8.016 1.00 111.32 215 ARG C N 1
ATOM 6055 C CA . ARG C 1 238 ? -56.875 47.050 9.189 1.00 94.06 215 ARG C CA 1
ATOM 6056 C C . ARG C 1 238 ? -56.774 48.567 9.282 1.00 99.98 215 ARG C C 1
ATOM 6057 O O . ARG C 1 238 ? -56.020 49.201 8.528 1.00 102.77 215 ARG C O 1
ATOM 6059 N N . ARG C 1 239 ? -57.565 49.142 10.186 1.00 99.75 216 ARG C N 1
ATOM 6060 C CA . ARG C 1 239 ? -57.472 50.564 10.506 1.00 106.40 216 ARG C CA 1
ATOM 6061 C C . ARG C 1 239 ? -56.205 50.870 11.319 1.00 114.06 216 ARG C C 1
ATOM 6062 O O . ARG C 1 239 ? -55.592 49.973 11.912 1.00 106.80 216 ARG C O 1
ATOM 6064 N N . TYR C 1 240 ? -55.811 52.140 11.329 1.00 117.42 217 TYR C N 1
ATOM 6065 C CA . TYR C 1 240 ? -54.745 52.612 12.206 1.00 105.47 217 TYR C CA 1
ATOM 6066 C C . TYR C 1 240 ? -55.287 53.760 13.033 1.00 97.29 217 TYR C C 1
ATOM 6067 O O . TYR C 1 240 ? -56.162 54.508 12.581 1.00 99.90 217 TYR C O 1
ATOM 6076 N N . GLU C 1 241 ? -54.766 53.903 14.244 1.00 82.65 218 GLU C N 1
ATOM 6077 C CA . GLU C 1 241 ? -55.286 54.915 15.139 1.00 89.25 218 GLU C CA 1
ATOM 6078 C C . GLU C 1 241 ? -54.197 55.817 15.701 1.00 94.87 218 GLU C C 1
ATOM 6079 O O . GLU C 1 241 ? -53.109 55.362 16.079 1.00 90.31 218 GLU C O 1
ATOM 6081 N N . CYS C 1 242 ? -54.502 57.107 15.751 1.00 98.69 219 CYS C N 1
ATOM 6082 C CA . CYS C 1 242 ? -53.651 58.046 16.461 1.00 100.79 219 CYS C CA 1
ATOM 6083 C C . CYS C 1 242 ? -54.445 59.288 16.858 1.00 101.46 219 CYS C C 1
ATOM 6084 O O . CYS C 1 242 ? -55.621 59.435 16.492 1.00 91.84 219 CYS C O 1
ATOM 6087 N N . SER C 1 243 ? -53.799 60.170 17.616 1.00 98.18 220 SER C N 1
ATOM 6088 C CA . SER C 1 243 ? -54.449 61.368 18.117 1.00 95.02 220 SER C CA 1
ATOM 6089 C C . SER C 1 243 ? -53.424 62.474 18.182 1.00 93.06 220 SER C C 1
ATOM 6090 O O . SER C 1 243 ? -52.324 62.276 18.687 1.00 98.39 220 SER C O 1
ATOM 6093 N N . LEU C 1 244 ? -53.783 63.643 17.672 1.00 90.61 221 LEU C N 1
ATOM 6094 C CA . LEU C 1 244 ? -52.850 64.756 17.617 1.00 100.73 221 LEU C CA 1
ATOM 6095 C C . LEU C 1 244 ? -53.199 65.852 18.622 1.00 106.40 221 LEU C C 1
ATOM 6096 O O . LEU C 1 244 ? -54.291 66.429 18.566 1.00 116.63 221 LEU C O 1
ATOM 6101 N N . GLU C 1 245 ? -52.278 66.127 19.545 1.00 94.00 222 GLU C N 1
ATOM 6102 C CA . GLU C 1 245 ? -52.412 67.291 20.417 1.00 94.52 222 GLU C CA 1
ATOM 6103 C C . GLU C 1 245 ? -51.549 68.445 19.899 1.00 94.99 222 GLU C C 1
ATOM 6104 O O . GLU C 1 245 ? -50.566 68.226 19.168 1.00 81.49 222 GLU C O 1
ATOM 6110 N N . ALA C 1 246 ? -51.925 69.668 20.274 1.00 100.05 223 ALA C N 1
ATOM 6111 C CA . ALA C 1 246 ? -51.269 70.872 19.761 1.00 94.56 223 ALA C CA 1
ATOM 6112 C C . ALA C 1 246 ? -49.758 70.689 19.641 1.00 91.45 223 ALA C C 1
ATOM 6113 O O . ALA C 1 246 ? -49.087 70.330 20.609 1.00 106.24 223 ALA C O 1
ATOM 6115 N N . GLY C 1 247 ? -49.228 70.921 18.445 1.00 76.02 224 GLY C N 1
ATOM 6116 C CA . GLY C 1 247 ? -47.812 70.734 18.194 1.00 75.12 224 GLY C CA 1
ATOM 6117 C C . GLY C 1 247 ? -47.474 69.430 17.494 1.00 84.80 224 GLY C C 1
ATOM 6118 O O . GLY C 1 247 ? -46.343 69.236 17.026 1.00 91.05 224 GLY C O 1
ATOM 6119 N N . ASP C 1 248 ? -48.450 68.528 17.419 1.00 80.91 225 ASP C N 1
ATOM 6120 C CA . ASP C 1 248 ? -48.255 67.265 16.708 1.00 76.66 225 ASP C CA 1
ATOM 6121 C C . ASP C 1 248 ? -48.372 67.397 15.196 1.00 78.91 225 ASP C C 1
ATOM 6122 O O . ASP C 1 248 ? -49.070 68.266 14.676 1.00 95.06 225 ASP C O 1
ATOM 6127 N N . VAL C 1 249 ? -47.687 66.515 14.490 1.00 51.98 226 VAL C N 1
ATOM 6128 C CA . VAL C 1 249 ? -47.697 66.552 13.054 1.00 48.76 226 VAL C CA 1
ATOM 6129 C C . VAL C 1 249 ? -47.814 65.113 12.607 1.00 71.41 226 VAL C C 1
ATOM 6130 O O . VAL C 1 249 ? -47.181 64.221 13.168 1.00 75.27 226 VAL C O 1
ATOM 6134 N N . LEU C 1 250 ? -48.654 64.874 11.614 1.00 73.90 227 LEU C N 1
ATOM 6135 C CA . LEU C 1 250 ? -48.808 63.529 11.116 1.00 66.51 227 LEU C CA 1
ATOM 6136 C C . LEU C 1 250 ? -48.366 63.451 9.681 1.00 68.36 227 LEU C C 1
ATOM 6137 O O . LEU C 1 250 ? -48.754 64.274 8.854 1.00 67.85 227 LEU C O 1
ATOM 6142 N N . PHE C 1 251 ? -47.540 62.451 9.400 1.00 69.04 228 PHE C N 1
ATOM 6143 C CA . PHE C 1 251 ? -47.085 62.206 8.055 1.00 65.83 228 PHE C CA 1
ATOM 6144 C C . PHE C 1 251 ? -47.981 61.154 7.443 1.00 66.49 228 PHE C C 1
ATOM 6145 O O . PHE C 1 251 ? -48.112 60.054 7.967 1.00 70.14 228 PHE C O 1
ATOM 6153 N N . ILE C 1 252 ? -48.613 61.500 6.334 1.00 69.69 229 ILE C N 1
ATOM 6154 C CA . ILE C 1 252 ? -49.425 60.543 5.612 1.00 67.20 229 ILE C CA 1
ATOM 6155 C C . ILE C 1 252 ? -48.825 60.354 4.244 1.00 72.06 229 ILE C C 1
ATOM 6156 O O . ILE C 1 252 ? -48.760 61.297 3.462 1.00 76.43 229 ILE C O 1
ATOM 6161 N N . PRO C 1 253 ? -48.367 59.133 3.952 1.00 73.97 230 PRO C N 1
ATOM 6162 C CA . PRO C 1 253 ? -47.805 58.827 2.641 1.00 77.92 230 PRO C CA 1
ATOM 6163 C C . PRO C 1 253 ? -48.918 58.897 1.618 1.00 81.95 230 PRO C C 1
ATOM 6164 O O . PRO C 1 253 ? -50.067 58.624 1.960 1.00 75.89 230 PRO C O 1
ATOM 6168 N N . ALA C 1 254 ? -48.590 59.266 0.384 1.00 90.20 231 ALA C N 1
ATOM 6169 C CA . ALA C 1 254 ? -49.587 59.311 -0.670 1.00 77.60 231 ALA C CA 1
ATOM 6170 C C . ALA C 1 254 ? -50.335 57.979 -0.726 1.00 75.24 231 ALA C C 1
ATOM 6171 O O . ALA C 1 254 ? -49.776 56.933 -0.396 1.00 68.13 231 ALA C O 1
ATOM 6173 N N . LEU C 1 255 ? -51.607 58.049 -1.117 1.00 76.27 232 LEU C N 1
ATOM 6174 C CA . LEU C 1 255 ? -52.473 56.883 -1.338 1.00 71.79 232 LEU C CA 1
ATOM 6175 C C . LEU C 1 255 ? -53.014 56.280 -0.051 1.00 71.83 232 LEU C C 1
ATOM 6176 O O . LEU C 1 255 ? -53.833 55.373 -0.096 1.00 78.19 232 LEU C O 1
ATOM 6181 N N . TRP C 1 256 ? -52.570 56.780 1.095 1.00 69.85 233 TRP C N 1
ATOM 6182 C CA . TRP C 1 256 ? -53.095 56.282 2.366 1.00 75.94 233 TRP C CA 1
ATOM 6183 C C . TRP C 1 256 ? -54.420 56.966 2.681 1.00 78.87 233 TRP C C 1
ATOM 6184 O O . TRP C 1 256 ? -54.560 58.180 2.517 1.00 81.67 233 TRP C O 1
ATOM 6195 N N . PHE C 1 257 ? -55.395 56.182 3.123 1.00 74.87 234 PHE C N 1
ATOM 6196 C CA . PHE C 1 257 ? -56.721 56.712 3.416 1.00 81.56 234 PHE C CA 1
ATOM 6197 C C . PHE C 1 257 ? -56.772 57.307 4.808 1.00 91.28 234 PHE C C 1
ATOM 6198 O O . PHE C 1 257 ? -56.619 56.598 5.806 1.00 97.89 234 PHE C O 1
ATOM 6206 N N . HIS C 1 258 ? -56.995 58.614 4.874 1.00 85.82 235 HIS C N 1
ATOM 6207 C CA . HIS C 1 258 ? -57.107 59.282 6.160 1.00 80.52 235 HIS C CA 1
ATOM 6208 C C . HIS C 1 258 ? -58.520 59.765 6.436 1.00 87.10 235 HIS C C 1
ATOM 6209 O O . HIS C 1 258 ? -59.173 60.351 5.573 1.00 80.28 235 HIS C O 1
ATOM 6216 N N . ASN C 1 259 ? -58.990 59.505 7.647 1.00 95.40 236 ASN C N 1
ATOM 6217 C CA . ASN C 1 259 ? -60.177 60.179 8.138 1.00 103.46 236 ASN C CA 1
ATOM 6218 C C . ASN C 1 259 ? -59.865 61.009 9.390 1.00 99.17 236 ASN C C 1
ATOM 6219 O O . ASN C 1 259 ? -59.477 60.483 10.442 1.00 84.25 236 ASN C O 1
ATOM 6224 N N . VAL C 1 260 ? -60.039 62.318 9.245 1.00 107.33 237 VAL C N 1
ATOM 6225 C CA . VAL C 1 260 ? -59.684 63.282 10.277 1.00 110.26 237 VAL C CA 1
ATOM 6226 C C . VAL C 1 260 ? -60.934 63.868 10.953 1.00 111.53 237 VAL C C 1
ATOM 6227 O O . VAL C 1 260 ? -61.794 64.453 10.290 1.00 109.20 237 VAL C O 1
ATOM 6231 N N . ILE C 1 261 ? -61.044 63.690 12.268 1.00 114.16 238 ILE C N 1
ATOM 6232 C CA . ILE C 1 261 ? -62.132 64.305 13.032 1.00 117.28 238 ILE C CA 1
ATOM 6233 C C . ILE C 1 261 ? -61.562 65.300 14.046 1.00 132.43 238 ILE C C 1
ATOM 6234 O O . ILE C 1 261 ? -60.622 64.984 14.777 1.00 137.67 238 ILE C O 1
ATOM 6236 N N . SER C 1 262 ? -62.112 66.509 14.084 1.00 135.96 239 SER C N 1
ATOM 6237 C CA . SER C 1 262 ? -61.604 67.524 14.998 1.00 136.99 239 SER C CA 1
ATOM 6238 C C . SER C 1 262 ? -62.273 67.415 16.370 1.00 136.73 239 SER C C 1
ATOM 6239 O O . SER C 1 262 ? -63.351 67.964 16.597 1.00 137.56 239 SER C O 1
ATOM 6242 N N . GLU C 1 263 ? -61.624 66.700 17.283 1.00 133.97 240 GLU C N 1
ATOM 6243 C CA . GLU C 1 263 ? -62.193 66.434 18.600 1.00 134.72 240 GLU C CA 1
ATOM 6244 C C . GLU C 1 263 ? -62.423 67.725 19.390 1.00 144.91 240 GLU C C 1
ATOM 6245 O O . GLU C 1 263 ? -63.195 67.755 20.352 1.00 150.58 240 GLU C O 1
ATOM 6247 N N . GLU C 1 264 ? -61.742 68.788 18.982 1.00 141.55 241 GLU C N 1
ATOM 6248 C CA . GLU C 1 264 ? -61.958 70.104 19.561 1.00 135.29 241 GLU C CA 1
ATOM 6249 C C . GLU C 1 264 ? -61.910 71.128 18.464 1.00 138.94 241 GLU C C 1
ATOM 6250 O O . GLU C 1 264 ? -61.776 70.789 17.289 1.00 142.55 241 GLU C O 1
ATOM 6256 N N . PHE C 1 265 ? -61.990 72.392 18.860 1.00 134.13 242 PHE C N 1
ATOM 6257 C CA . PHE C 1 265 ? -61.661 73.476 17.953 1.00 123.81 242 PHE C CA 1
ATOM 6258 C C . PHE C 1 265 ? -60.138 73.503 17.810 1.00 108.29 242 PHE C C 1
ATOM 6259 O O . PHE C 1 265 ? -59.409 73.563 18.804 1.00 95.81 242 PHE C O 1
ATOM 6261 N N . GLY C 1 266 ? -59.659 73.424 16.574 1.00 104.95 243 GLY C N 1
ATOM 6262 C CA . GLY C 1 266 ? -58.229 73.423 16.333 1.00 108.77 243 GLY C CA 1
ATOM 6263 C C . GLY C 1 266 ? -57.844 74.172 15.076 1.00 106.67 243 GLY C C 1
ATOM 6264 O O . GLY C 1 266 ? -58.646 74.277 14.149 1.00 106.38 243 GLY C O 1
ATOM 6265 N N . VAL C 1 267 ? -56.626 74.712 15.048 1.00 104.03 244 VAL C N 1
ATOM 6266 C CA . VAL C 1 267 ? -56.063 75.294 13.825 1.00 95.86 244 VAL C CA 1
ATOM 6267 C C . VAL C 1 267 ? -55.003 74.373 13.235 1.00 90.75 244 VAL C C 1
ATOM 6268 O O . VAL C 1 267 ? -54.051 73.998 13.923 1.00 94.57 244 VAL C O 1
ATOM 6272 N N . GLY C 1 268 ? -55.178 74.008 11.966 1.00 86.01 245 GLY C N 1
ATOM 6273 C CA . GLY C 1 268 ? -54.287 73.073 11.308 1.00 80.85 245 GLY C CA 1
ATOM 6274 C C . GLY C 1 268 ? -53.736 73.662 10.038 1.00 78.65 245 GLY C C 1
ATOM 6275 O O . GLY C 1 268 ? -54.357 74.514 9.422 1.00 84.29 245 GLY C O 1
ATOM 6276 N N . VAL C 1 269 ? -52.549 73.225 9.657 1.00 90.31 246 VAL C N 1
ATOM 6277 C CA . VAL C 1 269 ? -51.932 73.666 8.412 1.00 100.91 246 VAL C CA 1
ATOM 6278 C C . VAL C 1 269 ? -51.188 72.485 7.817 1.00 90.16 246 VAL C C 1
ATOM 6279 O O . VAL C 1 269 ? -50.360 71.876 8.497 1.00 93.10 246 VAL C O 1
ATOM 6281 N N . ASN C 1 270 ? -51.474 72.134 6.569 1.00 73.58 247 ASN C N 1
ATOM 6282 C CA . ASN C 1 270 ? -50.766 71.002 5.994 1.00 73.11 247 ASN C CA 1
ATOM 6283 C C . ASN C 1 270 ? -49.958 71.351 4.760 1.00 64.15 247 ASN C C 1
ATOM 6284 O O . ASN C 1 270 ? -50.282 72.289 4.037 1.00 68.54 247 ASN C O 1
ATOM 6289 N N . ILE C 1 271 ? -48.895 70.586 4.544 1.00 69.56 248 ILE C N 1
ATOM 6290 C CA . ILE C 1 271 ? -48.013 70.760 3.389 1.00 84.03 248 ILE C CA 1
ATOM 6291 C C . ILE C 1 271 ? -48.029 69.529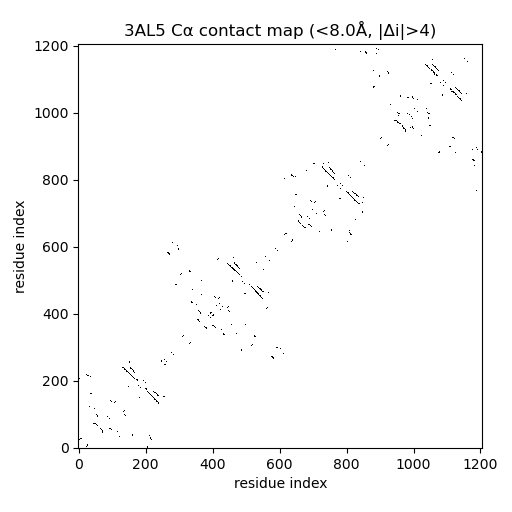 2.458 1.00 81.56 248 ILE C C 1
ATOM 6292 O O . ILE C 1 271 ? -47.774 68.402 2.898 1.00 66.51 248 ILE C O 1
ATOM 6297 N N . PHE C 1 272 ? -48.314 69.755 1.175 1.00 84.43 249 PHE C N 1
ATOM 6298 C CA . PHE C 1 272 ? -48.314 68.692 0.175 1.00 76.60 249 PHE C CA 1
ATOM 6299 C C . PHE C 1 272 ? -47.056 68.759 -0.668 1.00 77.00 249 PHE C C 1
ATOM 6300 O O . PHE C 1 272 ? -46.597 69.844 -1.003 1.00 85.65 249 PHE C O 1
ATOM 6308 N N . TRP C 1 273 ? -46.495 67.616 -1.035 1.00 77.91 250 TRP C N 1
ATOM 6309 C CA . TRP C 1 273 ? -45.441 67.638 -2.050 1.00 92.92 250 TRP C CA 1
ATOM 6310 C C . TRP C 1 273 ? -45.379 66.411 -2.967 1.00 86.49 250 TRP C C 1
ATOM 6311 O O . TRP C 1 273 ? -46.061 65.402 -2.767 1.00 79.00 250 TRP C O 1
ATOM 6322 N N . LYS C 1 274 ? -44.542 66.532 -3.984 1.00 93.40 251 LYS C N 1
ATOM 6323 C CA . LYS C 1 274 ? -44.369 65.496 -4.980 1.00 102.53 251 LYS C CA 1
ATOM 6324 C C . LYS C 1 274 ? -43.401 64.430 -4.484 1.00 106.77 251 LYS C C 1
ATOM 6325 O O . LYS C 1 274 ? -42.199 64.683 -4.359 1.00 108.64 251 LYS C O 1
ATOM 6331 N N . HIS C 1 275 ? -43.934 63.246 -4.185 1.00 103.46 252 HIS C N 1
ATOM 6332 C CA . HIS C 1 275 ? -43.098 62.080 -3.905 1.00 100.25 252 HIS C CA 1
ATOM 6333 C C . HIS C 1 275 ? -42.345 61.726 -5.177 1.00 91.83 252 HIS C C 1
ATOM 6334 O O . HIS C 1 275 ? -41.227 61.204 -5.143 1.00 78.55 252 HIS C O 1
ATOM 6341 N N . LEU C 1 276 ? -42.987 62.039 -6.298 1.00 95.41 253 LEU C N 1
ATOM 6342 C CA . LEU C 1 276 ? -42.486 61.730 -7.622 1.00 92.34 253 LEU C CA 1
ATOM 6343 C C . LEU C 1 276 ? -41.930 62.993 -8.275 1.00 94.75 253 LEU C C 1
ATOM 6344 O O . LEU C 1 276 ? -41.998 64.083 -7.696 1.00 76.69 253 LEU C O 1
ATOM 6349 N N . PRO C 1 277 ? -41.336 62.834 -9.471 1.00 103.34 254 PRO C N 1
ATOM 6350 C CA . PRO C 1 277 ? -40.974 63.949 -10.356 1.00 107.70 254 PRO C CA 1
ATOM 6351 C C . PRO C 1 277 ? -42.223 64.647 -10.896 1.00 111.40 254 PRO C C 1
ATOM 6352 O O . PRO C 1 277 ? -43.152 63.966 -11.332 1.00 109.17 254 PRO C O 1
ATOM 6356 N N . SER C 1 278 ? -42.234 65.980 -10.860 1.00 114.36 255 SER C N 1
ATOM 6357 C CA . SER C 1 278 ? -43.423 66.779 -11.181 1.00 121.86 255 SER C CA 1
ATOM 6358 C C . SER C 1 278 ? -44.127 66.379 -12.473 1.00 130.82 255 SER C C 1
ATOM 6359 O O . SER C 1 278 ? -45.295 66.719 -12.683 1.00 133.02 255 SER C O 1
ATOM 6362 N N . GLU C 1 279 ? -43.402 65.678 -13.339 1.00 131.90 256 GLU C N 1
ATOM 6363 C CA . GLU C 1 279 ? -43.900 65.269 -14.647 1.00 130.74 256 GLU C CA 1
ATOM 6364 C C . GLU C 1 279 ? -44.919 64.126 -14.562 1.00 117.75 256 GLU C C 1
ATOM 6365 O O . GLU C 1 279 ? -45.739 63.939 -15.465 1.00 109.67 256 GLU C O 1
ATOM 6371 N N . CYS C 1 280 ? -44.848 63.364 -13.473 1.00 110.45 257 CYS C N 1
ATOM 6372 C CA . CYS C 1 280 ? -45.774 62.265 -13.208 1.00 92.01 257 CYS C CA 1
ATOM 6373 C C . CYS C 1 280 ? -47.165 62.781 -12.863 1.00 83.85 257 CYS C C 1
ATOM 6374 O O . CYS C 1 280 ? -48.154 62.057 -12.958 1.00 82.58 257 CYS C O 1
ATOM 6377 N N . TYR C 1 281 ? -47.227 64.044 -12.464 1.00 86.27 258 TYR C N 1
ATOM 6378 C CA . TYR C 1 281 ? -48.458 64.655 -11.988 1.00 88.42 258 TYR C CA 1
ATOM 6379 C C . TYR C 1 281 ? -49.168 65.384 -13.121 1.00 85.43 258 TYR C C 1
ATOM 6380 O O . TYR C 1 281 ? -48.516 65.942 -14.010 1.00 97.57 258 TYR C O 1
ATOM 6389 N N . ASP C 1 282 ? -50.497 65.374 -13.112 1.00 73.61 259 ASP C N 1
ATOM 6390 C CA . ASP C 1 282 ? -51.220 66.133 -14.128 1.00 97.92 259 ASP C CA 1
ATOM 6391 C C . ASP C 1 282 ? -51.281 67.608 -13.738 1.00 107.86 259 ASP C C 1
ATOM 6392 O O . ASP C 1 282 ? -51.436 67.948 -12.561 1.00 112.12 259 ASP C O 1
ATOM 6397 N N . LYS C 1 283 ? -51.147 68.477 -14.737 1.00 108.35 260 LYS C N 1
ATOM 6398 C CA . LYS C 1 283 ? -51.005 69.915 -14.509 1.00 105.63 260 LYS C CA 1
ATOM 6399 C C . LYS C 1 283 ? -52.306 70.619 -14.109 1.00 93.16 260 LYS C C 1
ATOM 6400 O O . LYS C 1 283 ? -52.270 71.762 -13.655 1.00 82.78 260 LYS C O 1
ATOM 6406 N N . THR C 1 284 ? -53.444 69.947 -14.281 1.00 94.99 261 THR C N 1
ATOM 6407 C CA . THR C 1 284 ? -54.745 70.539 -13.971 1.00 99.37 261 THR C CA 1
ATOM 6408 C C . THR C 1 284 ? -55.053 70.421 -12.483 1.00 100.12 261 THR C C 1
ATOM 6409 O O . THR C 1 284 ? -56.111 70.850 -12.009 1.00 99.50 261 THR C O 1
ATOM 6413 N N . ASP C 1 285 ? -54.111 69.834 -11.755 1.00 97.50 262 ASP C N 1
ATOM 6414 C CA . ASP C 1 285 ? -54.305 69.518 -10.356 1.00 88.33 262 ASP C CA 1
ATOM 6415 C C . ASP C 1 285 ? -53.757 70.615 -9.474 1.00 95.26 262 ASP C C 1
ATOM 6416 O O . ASP C 1 285 ? -52.559 70.899 -9.501 1.00 94.83 262 ASP C O 1
ATOM 6421 N N . THR C 1 286 ? -54.637 71.223 -8.685 1.00 106.22 263 THR C N 1
ATOM 6422 C CA . THR C 1 286 ? -54.214 72.170 -7.653 1.00 100.54 263 THR C CA 1
ATOM 6423 C C . THR C 1 286 ? -54.507 71.679 -6.225 1.00 92.01 263 THR C C 1
ATOM 6424 O O . THR C 1 286 ? -53.939 72.194 -5.266 1.00 103.34 263 THR C O 1
ATOM 6428 N N . TYR C 1 287 ? -55.389 70.695 -6.081 1.00 77.66 264 TYR C N 1
ATOM 6429 C CA . TYR C 1 287 ? -55.724 70.199 -4.759 1.00 83.45 264 TYR C CA 1
ATOM 6430 C C . TYR C 1 287 ? -54.702 69.163 -4.305 1.00 95.96 264 TYR C C 1
ATOM 6431 O O . TYR C 1 287 ? -54.246 69.185 -3.162 1.00 109.15 264 TYR C O 1
ATOM 6440 N N . GLY C 1 288 ? -54.326 68.266 -5.206 1.00 99.09 265 GLY C N 1
ATOM 6441 C CA . GLY C 1 288 ? -53.548 67.098 -4.832 1.00 101.04 265 GLY C CA 1
ATOM 6442 C C . GLY C 1 288 ? -54.475 65.893 -4.814 1.00 112.38 265 GLY C C 1
ATOM 6443 O O . GLY C 1 288 ? -54.241 64.924 -4.093 1.00 112.74 265 GLY C O 1
ATOM 6444 N N . ASN C 1 289 ? -55.531 65.972 -5.625 1.00 120.81 266 ASN C N 1
ATOM 6445 C CA . ASN C 1 289 ? -56.565 64.940 -5.714 1.00 118.22 266 ASN C CA 1
ATOM 6446 C C . ASN C 1 289 ? -56.576 64.181 -7.051 1.00 114.15 266 ASN C C 1
ATOM 6447 O O . ASN C 1 289 ? -56.920 63.000 -7.094 1.00 103.79 266 ASN C O 1
ATOM 6452 N N . LYS C 1 290 ? -56.220 64.863 -8.139 1.00 113.36 267 LYS C N 1
ATOM 6453 C CA . LYS C 1 290 ? -56.228 64.249 -9.470 1.00 110.33 267 LYS C CA 1
ATOM 6454 C C . LYS C 1 290 ? -55.164 63.154 -9.596 1.00 108.33 267 LYS C C 1
ATOM 6455 O O . LYS C 1 290 ? -54.033 63.324 -9.135 1.00 104.94 267 LYS C O 1
ATOM 6461 N N . ASP C 1 291 ? -55.539 62.034 -10.214 1.00 100.53 268 ASP C N 1
ATOM 6462 C CA . ASP C 1 291 ? -54.625 60.916 -10.433 1.00 95.01 268 ASP C CA 1
ATOM 6463 C C . ASP C 1 291 ? -53.456 61.355 -11.305 1.00 90.08 268 ASP C C 1
ATOM 6464 O O . ASP C 1 291 ? -53.605 62.242 -12.148 1.00 99.72 268 ASP C O 1
ATOM 6469 N N . PRO C 1 292 ? -52.287 60.725 -11.120 1.00 93.45 269 PRO C N 1
ATOM 6470 C CA . PRO C 1 292 ? -51.158 60.948 -12.030 1.00 100.48 269 PRO C CA 1
ATOM 6471 C C . PRO C 1 292 ? -51.584 60.722 -13.479 1.00 106.09 269 PRO C C 1
ATOM 6472 O O . PRO C 1 292 ? -52.425 59.856 -13.723 1.00 110.81 269 PRO C O 1
ATOM 6476 N N . THR C 1 293 ? -51.028 61.479 -14.421 1.00 106.28 270 THR C N 1
ATOM 6477 C CA . THR C 1 293 ? -51.422 61.335 -15.825 1.00 102.71 270 THR C CA 1
ATOM 6478 C C . THR C 1 293 ? -51.298 59.885 -16.300 1.00 95.10 270 THR C C 1
ATOM 6479 O O . THR C 1 293 ? -52.223 59.337 -16.903 1.00 92.37 270 THR C O 1
ATOM 6483 N N . ALA C 1 294 ? -50.156 59.269 -16.010 1.00 92.76 271 ALA C N 1
ATOM 6484 C CA . ALA C 1 294 ? -49.888 57.891 -16.408 1.00 104.01 271 ALA C CA 1
ATOM 6485 C C . ALA C 1 294 ? -50.885 56.902 -15.808 1.00 106.42 271 ALA C C 1
ATOM 6486 O O . ALA C 1 294 ? -51.153 55.840 -16.372 1.00 105.91 271 ALA C O 1
ATOM 6488 N N . ALA C 1 295 ? -51.425 57.254 -14.651 1.00 108.21 272 ALA C N 1
ATOM 6489 C CA . ALA C 1 295 ? -52.397 56.401 -13.994 1.00 99.35 272 ALA C CA 1
ATOM 6490 C C . ALA C 1 295 ? -53.764 56.649 -14.589 1.00 82.28 272 ALA C C 1
ATOM 6491 O O . ALA C 1 295 ? -54.590 55.749 -14.647 1.00 84.21 272 ALA C O 1
ATOM 6493 N N . SER C 1 296 ? -54.003 57.875 -15.034 1.00 66.46 273 SER C N 1
ATOM 6494 C CA . SER C 1 296 ? -55.306 58.219 -15.575 1.00 76.64 273 SER C CA 1
ATOM 6495 C C . SER C 1 296 ? -55.428 57.708 -17.012 1.00 82.84 273 SER C C 1
ATOM 6496 O O . SER C 1 296 ? -56.531 57.413 -17.511 1.00 74.99 273 SER C O 1
ATOM 6499 N N . ARG C 1 297 ? -54.279 57.603 -17.671 1.00 84.02 274 ARG C N 1
ATOM 6500 C CA . ARG C 1 297 ? -54.234 57.097 -19.025 1.00 82.93 274 ARG C CA 1
ATOM 6501 C C . ARG C 1 297 ? -54.483 55.595 -18.975 1.00 86.31 274 ARG C C 1
ATOM 6502 O O . ARG C 1 297 ? -55.366 55.078 -19.653 1.00 84.23 274 ARG C O 1
ATOM 6504 N N . ALA C 1 298 ? -53.712 54.903 -18.144 1.00 88.23 275 ALA C N 1
ATOM 6505 C CA . ALA C 1 298 ? -53.915 53.478 -17.932 1.00 82.41 275 ALA C CA 1
ATOM 6506 C C . ALA C 1 298 ? -55.402 53.185 -17.786 1.00 85.22 275 ALA C C 1
ATOM 6507 O O . ALA C 1 298 ? -55.894 52.143 -18.228 1.00 90.67 275 ALA C O 1
ATOM 6509 N N . ALA C 1 299 ? -56.128 54.118 -17.182 1.00 80.52 276 ALA C N 1
ATOM 6510 C CA . ALA C 1 299 ? -57.549 53.904 -16.939 1.00 80.81 276 ALA C CA 1
ATOM 6511 C C . ALA C 1 299 ? -58.363 54.072 -18.211 1.00 81.32 276 ALA C C 1
ATOM 6512 O O . ALA C 1 299 ? -59.250 53.268 -18.485 1.00 84.39 276 ALA C O 1
ATOM 6514 N N . GLN C 1 300 ? -58.058 55.118 -18.978 1.00 76.82 277 GLN C N 1
ATOM 6515 C CA . GLN C 1 300 ? -58.769 55.388 -20.229 1.00 81.30 277 GLN C CA 1
ATOM 6516 C C . GLN C 1 300 ? -58.654 54.167 -21.146 1.00 72.33 277 GLN C C 1
ATOM 6517 O O . GLN C 1 300 ? -59.662 53.533 -21.465 1.00 64.60 277 GLN C O 1
ATOM 6519 N N . ILE C 1 301 ? -57.419 53.839 -21.531 1.00 74.24 278 ILE C N 1
ATOM 6520 C CA . ILE C 1 301 ? -57.096 52.582 -22.208 1.00 83.39 278 ILE C CA 1
ATOM 6521 C C . ILE C 1 301 ? -58.017 51.454 -21.755 1.00 88.64 278 ILE C C 1
ATOM 6522 O O . ILE C 1 301 ? -58.801 50.932 -22.544 1.00 89.99 278 ILE C O 1
ATOM 6527 N N . LEU C 1 302 ? -57.918 51.092 -20.475 1.00 87.14 279 LEU C N 1
ATOM 6528 C CA . LEU C 1 302 ? -58.642 49.946 -19.932 1.00 82.86 279 LEU C CA 1
ATOM 6529 C C . LEU C 1 302 ? -60.152 50.029 -20.146 1.00 89.36 279 LEU C C 1
ATOM 6530 O O . LEU C 1 302 ? -60.845 49.005 -20.141 1.00 81.87 279 LEU C O 1
ATOM 6535 N N . ASP C 1 303 ? -60.663 51.242 -20.341 1.00 96.03 280 ASP C N 1
ATOM 6536 C CA . ASP C 1 303 ? -62.079 51.400 -20.648 1.00 98.14 280 ASP C CA 1
ATOM 6537 C C . ASP C 1 303 ? -62.373 51.058 -22.106 1.00 84.82 280 ASP C C 1
ATOM 6538 O O . ASP C 1 303 ? -63.513 50.770 -22.475 1.00 81.48 280 ASP C O 1
ATOM 6543 N N . ARG C 1 304 ? -61.332 51.071 -22.927 1.00 75.75 281 ARG C N 1
ATOM 6544 C CA . ARG C 1 304 ? -61.456 50.587 -24.288 1.00 73.87 281 ARG C CA 1
ATOM 6545 C C . ARG C 1 304 ? -61.530 49.063 -24.254 1.00 64.77 281 ARG C C 1
ATOM 6546 O O . ARG C 1 304 ? -62.482 48.476 -24.760 1.00 53.30 281 ARG C O 1
ATOM 6548 N N . ALA C 1 305 ? -60.544 48.437 -23.621 1.00 67.86 282 ALA C N 1
ATOM 6549 C CA . ALA C 1 305 ? -60.537 46.984 -23.418 1.00 76.36 282 ALA C CA 1
ATOM 6550 C C . ALA C 1 305 ? -61.914 46.449 -23.025 1.00 77.93 282 ALA C C 1
ATOM 6551 O O . ALA C 1 305 ? -62.361 45.404 -23.521 1.00 73.45 282 ALA C O 1
ATOM 6553 N N . LEU C 1 306 ? -62.572 47.167 -22.120 1.00 71.52 283 LEU C N 1
ATOM 6554 C CA . LEU C 1 306 ? -63.889 46.780 -21.634 1.00 64.62 283 LEU C CA 1
ATOM 6555 C C . LEU C 1 306 ? -64.980 46.983 -22.668 1.00 68.96 283 LEU C C 1
ATOM 6556 O O . LEU C 1 306 ? -65.902 46.175 -22.765 1.00 69.70 283 LEU C O 1
ATOM 6561 N N . LYS C 1 307 ? -64.878 48.070 -23.425 1.00 64.46 284 LYS C N 1
ATOM 6562 C CA . LYS C 1 307 ? -65.806 48.320 -24.505 1.00 69.79 284 LYS C CA 1
ATOM 6563 C C . LYS C 1 307 ? -65.676 47.190 -25.509 1.00 71.14 284 LYS C C 1
ATOM 6564 O O . LYS C 1 307 ? -66.663 46.526 -25.850 1.00 79.94 284 LYS C O 1
ATOM 6566 N N . THR C 1 308 ? -64.453 46.970 -25.984 1.00 60.05 285 THR C N 1
ATOM 6567 C CA . THR C 1 308 ? -64.241 45.966 -27.014 1.00 69.09 285 THR C CA 1
ATOM 6568 C C . THR C 1 308 ? -64.759 44.614 -26.524 1.00 70.19 285 THR C C 1
ATOM 6569 O O . THR C 1 308 ? -65.691 44.058 -27.101 1.00 61.57 285 THR C O 1
ATOM 6573 N N . LEU C 1 309 ? -64.178 44.118 -25.435 1.00 76.52 286 LEU C N 1
ATOM 6574 C CA . LEU C 1 309 ? -64.622 42.878 -24.822 1.00 66.89 286 LEU C CA 1
ATOM 6575 C C . LEU C 1 309 ? -66.140 42.927 -24.688 1.00 70.18 286 LEU C C 1
ATOM 6576 O O . LEU C 1 309 ? -66.837 41.946 -24.962 1.00 72.39 286 LEU C O 1
ATOM 6581 N N . ALA C 1 310 ? -66.650 44.084 -24.287 1.00 67.41 287 ALA C N 1
ATOM 6582 C CA . ALA C 1 310 ? -68.076 44.238 -24.037 1.00 77.12 287 ALA C CA 1
ATOM 6583 C C . ALA C 1 310 ? -68.909 43.709 -25.186 1.00 68.12 287 ALA C C 1
ATOM 6584 O O . ALA C 1 310 ? -70.064 43.310 -24.999 1.00 63.71 287 ALA C O 1
ATOM 6586 N N . GLU C 1 311 ? -68.309 43.711 -26.373 1.00 62.74 288 GLU C N 1
ATOM 6587 C CA . GLU C 1 311 ? -68.975 43.257 -27.594 1.00 62.47 288 GLU C CA 1
ATOM 6588 C C . GLU C 1 311 ? -69.489 41.824 -27.522 1.00 67.23 288 GLU C C 1
ATOM 6589 O O . GLU C 1 311 ? -70.164 41.365 -28.430 1.00 65.63 288 GLU C O 1
ATOM 6591 N N . LEU C 1 312 ? -69.163 41.112 -26.452 1.00 75.90 289 LEU C N 1
ATOM 6592 C CA . LEU C 1 312 ? -69.614 39.729 -26.309 1.00 72.50 289 LEU C CA 1
ATOM 6593 C C . LEU C 1 312 ? -70.649 39.564 -25.193 1.00 74.45 289 LEU C C 1
ATOM 6594 O O . LEU C 1 312 ? -70.822 40.450 -24.351 1.00 85.60 289 LEU C O 1
ATOM 6599 N N . PRO C 1 313 ? -71.342 38.421 -25.196 1.00 63.54 290 PRO C N 1
ATOM 6600 C CA . PRO C 1 313 ? -72.361 38.047 -24.210 1.00 63.48 290 PRO C CA 1
ATOM 6601 C C . PRO C 1 313 ? -71.814 37.987 -22.788 1.00 75.22 290 PRO C C 1
ATOM 6602 O O . PRO C 1 313 ? -70.629 37.693 -22.600 1.00 77.79 290 PRO C O 1
ATOM 6606 N N . GLU C 1 314 ? -72.684 38.249 -21.811 1.00 73.24 291 GLU C N 1
ATOM 6607 C CA . GLU C 1 314 ? -72.388 38.050 -20.399 1.00 67.54 291 GLU C CA 1
ATOM 6608 C C . GLU C 1 314 ? -71.349 36.934 -20.209 1.00 75.38 291 GLU C C 1
ATOM 6609 O O . GLU C 1 314 ? -70.177 37.211 -19.954 1.00 69.00 291 GLU C O 1
ATOM 6615 N N . GLU C 1 315 ? -71.779 35.680 -20.362 1.00 70.93 292 GLU C N 1
ATOM 6616 C CA . GLU C 1 315 ? -70.905 34.529 -20.127 1.00 65.42 292 GLU C CA 1
ATOM 6617 C C . GLU C 1 315 ? -69.471 34.800 -20.583 1.00 62.51 292 GLU C C 1
ATOM 6618 O O . GLU C 1 315 ? -68.520 34.549 -19.843 1.00 69.05 292 GLU C O 1
ATOM 6624 N N . TYR C 1 316 ? -69.309 35.314 -21.794 1.00 52.46 293 TYR C N 1
ATOM 6625 C CA . TYR C 1 316 ? -67.982 35.460 -22.356 1.00 49.24 293 TYR C CA 1
ATOM 6626 C C . TYR C 1 316 ? -67.263 36.644 -21.762 1.00 57.62 293 TYR C C 1
ATOM 6627 O O . TYR C 1 316 ? -66.140 36.521 -21.271 1.00 56.44 293 TYR C O 1
ATOM 6636 N N . ARG C 1 317 ? -67.905 37.802 -21.849 1.00 66.90 294 ARG C N 1
ATOM 6637 C CA . ARG C 1 317 ? -67.386 39.010 -21.249 1.00 60.77 294 ARG C CA 1
ATOM 6638 C C . ARG C 1 317 ? -66.852 38.645 -19.871 1.00 61.46 294 ARG C C 1
ATOM 6639 O O . ARG C 1 317 ? -65.717 38.953 -19.528 1.00 75.25 294 ARG C O 1
ATOM 6647 N N . ASP C 1 318 ? -67.664 37.935 -19.104 1.00 52.11 295 ASP C N 1
ATOM 6648 C CA . ASP C 1 318 ? -67.323 37.595 -17.734 1.00 44.41 295 ASP C CA 1
ATOM 6649 C C . ASP C 1 318 ? -66.054 36.790 -17.655 1.00 55.21 295 ASP C C 1
ATOM 6650 O O . ASP C 1 318 ? -65.082 37.197 -17.037 1.00 66.76 295 ASP C O 1
ATOM 6655 N N . PHE C 1 319 ? -66.070 35.635 -18.288 1.00 52.17 296 PHE C N 1
ATOM 6656 C CA . PHE C 1 319 ? -64.914 34.757 -18.292 1.00 54.26 296 PHE C CA 1
ATOM 6657 C C . PHE C 1 319 ? -63.607 35.449 -18.686 1.00 55.59 296 PHE C C 1
ATOM 6658 O O . PHE C 1 319 ? -62.536 35.157 -18.144 1.00 50.59 296 PHE C O 1
ATOM 6666 N N . TYR C 1 320 ? -63.680 36.354 -19.649 1.00 57.95 297 TYR C N 1
ATOM 6667 C CA . TYR C 1 320 ? -62.461 36.990 -20.099 1.00 51.25 297 TYR C CA 1
ATOM 6668 C C . TYR C 1 320 ? -62.037 38.099 -19.169 1.00 52.05 297 TYR C C 1
ATOM 6669 O O . TYR C 1 320 ? -60.845 38.308 -18.956 1.00 47.51 297 TYR C O 1
ATOM 6678 N N . ALA C 1 321 ? -63.026 38.778 -18.599 1.00 54.04 298 ALA C N 1
ATOM 6679 C CA . ALA C 1 321 ? -62.803 39.743 -17.540 1.00 52.14 298 ALA C CA 1
ATOM 6680 C C . ALA C 1 321 ? -62.026 39.091 -16.413 1.00 52.93 298 ALA C C 1
ATOM 6681 O O . ALA C 1 321 ? -61.068 39.661 -15.869 1.00 46.51 298 ALA C O 1
ATOM 6683 N N . ARG C 1 322 ? -62.462 37.896 -16.043 1.00 46.80 299 ARG C N 1
ATOM 6684 C CA . ARG C 1 322 ? -61.799 37.169 -14.981 1.00 55.78 299 ARG C CA 1
ATOM 6685 C C . ARG C 1 322 ? -60.357 36.924 -15.413 1.00 59.42 299 ARG C C 1
ATOM 6686 O O . ARG C 1 322 ? -59.423 37.079 -14.629 1.00 52.01 299 ARG C O 1
ATOM 6694 N N . ARG C 1 323 ? -60.182 36.566 -16.676 1.00 63.14 300 ARG C N 1
ATOM 6695 C CA . ARG C 1 323 ? -58.850 36.368 -17.212 1.00 60.70 300 ARG C CA 1
ATOM 6696 C C . ARG C 1 323 ? -58.015 37.612 -16.981 1.00 58.69 300 ARG C C 1
ATOM 6697 O O . ARG C 1 323 ? -56.927 37.544 -16.409 1.00 61.97 300 ARG C O 1
ATOM 6705 N N . MET C 1 324 ? -58.542 38.755 -17.397 1.00 59.09 301 MET C N 1
ATOM 6706 C CA . MET C 1 324 ? -57.851 40.023 -17.185 1.00 69.73 301 MET C CA 1
ATOM 6707 C C . MET C 1 324 ? -57.429 40.297 -15.737 1.00 71.57 301 MET C C 1
ATOM 6708 O O . MET C 1 324 ? -56.260 40.592 -15.483 1.00 69.72 301 MET C O 1
ATOM 6713 N N . VAL C 1 325 ? -58.360 40.218 -14.789 1.00 65.49 302 VAL C N 1
ATOM 6714 C CA . VAL C 1 325 ? -57.988 40.568 -13.430 1.00 65.78 302 VAL C CA 1
ATOM 6715 C C . VAL C 1 325 ? -56.932 39.594 -12.921 1.00 69.25 302 VAL C C 1
ATOM 6716 O O . VAL C 1 325 ? -56.051 39.983 -12.146 1.00 80.09 302 VAL C O 1
ATOM 6720 N N . LEU C 1 326 ? -56.986 38.345 -13.375 1.00 48.35 303 LEU C N 1
ATOM 6721 C CA . LEU C 1 326 ? -55.952 37.392 -12.988 1.00 58.06 303 LEU C CA 1
ATOM 6722 C C . LEU C 1 326 ? -54.596 37.941 -13.419 1.00 63.65 303 LEU C C 1
ATOM 6723 O O . LEU C 1 326 ? -53.634 38.019 -12.633 1.00 54.23 303 LEU C O 1
ATOM 6728 N N . HIS C 1 327 ? -54.546 38.332 -14.684 1.00 62.31 304 HIS C N 1
ATOM 6729 C CA . HIS C 1 327 ? -53.339 38.826 -15.292 1.00 44.75 304 HIS C CA 1
ATOM 6730 C C . HIS C 1 327 ? -52.800 40.039 -14.576 1.00 65.83 304 HIS C C 1
ATOM 6731 O O . HIS C 1 327 ? -51.588 40.174 -14.360 1.00 61.96 304 HIS C O 1
ATOM 6738 N N . ILE C 1 328 ? -53.706 40.945 -14.232 1.00 64.20 305 ILE C N 1
ATOM 6739 C CA . ILE C 1 328 ? -53.303 42.204 -13.648 1.00 60.33 305 ILE C CA 1
ATOM 6740 C C . ILE C 1 328 ? -52.642 41.919 -12.328 1.00 56.85 305 ILE C C 1
ATOM 6741 O O . ILE C 1 328 ? -51.532 42.361 -12.088 1.00 65.53 305 ILE C O 1
ATOM 6746 N N . GLN C 1 329 ? -53.305 41.144 -11.481 1.00 60.03 306 GLN C N 1
ATOM 6747 C CA . GLN C 1 329 ? -52.745 40.831 -10.165 1.00 62.35 306 GLN C CA 1
ATOM 6748 C C . GLN C 1 329 ? -51.396 40.148 -10.295 1.00 60.34 306 GLN C C 1
ATOM 6749 O O . GLN C 1 329 ? -50.442 40.498 -9.602 1.00 53.46 306 GLN C O 1
ATOM 6755 N N . ASP C 1 330 ? -51.324 39.172 -11.193 1.00 66.45 307 ASP C N 1
ATOM 6756 C CA . ASP C 1 330 ? -50.071 38.484 -11.464 1.00 76.92 307 ASP C CA 1
ATOM 6757 C C . ASP C 1 330 ? -48.990 39.502 -11.770 1.00 69.21 307 ASP C C 1
ATOM 6758 O O . ASP C 1 330 ? -47.986 39.596 -11.047 1.00 64.91 307 ASP C O 1
ATOM 6763 N N . LYS C 1 331 ? -49.226 40.289 -12.818 1.00 64.35 308 LYS C N 1
ATOM 6764 C CA . LYS C 1 331 ? -48.223 41.221 -13.326 1.00 63.20 308 LYS C CA 1
ATOM 6765 C C . LYS C 1 331 ? -47.997 42.504 -12.488 1.00 76.43 308 LYS C C 1
ATOM 6766 O O . LYS C 1 331 ? -46.853 42.828 -12.152 1.00 85.02 308 LYS C O 1
ATOM 6768 N N . ALA C 1 332 ? -49.063 43.225 -12.142 1.00 73.76 309 ALA C N 1
ATOM 6769 C CA . ALA C 1 332 ? -48.912 44.598 -11.632 1.00 71.12 309 ALA C CA 1
ATOM 6770 C C . ALA C 1 332 ? -49.030 44.804 -10.123 1.00 74.53 309 ALA C C 1
ATOM 6771 O O . ALA C 1 332 ? -48.714 45.889 -9.619 1.00 79.68 309 ALA C O 1
ATOM 6773 N N . TYR C 1 333 ? -49.475 43.785 -9.400 1.00 70.35 310 TYR C N 1
ATOM 6774 C CA . TYR C 1 333 ? -49.724 43.957 -7.976 1.00 75.85 310 TYR C CA 1
ATOM 6775 C C . TYR C 1 333 ? -48.465 44.162 -7.126 1.00 83.02 310 TYR C C 1
ATOM 6776 O O . TYR C 1 333 ? -48.435 45.057 -6.288 1.00 90.26 310 TYR C O 1
ATOM 6785 N N . SER C 1 334 ? -47.445 43.333 -7.337 1.00 88.05 311 SER C N 1
ATOM 6786 C CA . SER C 1 334 ? -46.203 43.369 -6.544 1.00 89.48 311 SER C CA 1
ATOM 6787 C C . SER C 1 334 ? -46.277 42.464 -5.320 1.00 73.86 311 SER C C 1
ATOM 6788 O O . SER C 1 334 ? -47.104 42.676 -4.438 1.00 66.23 311 SER C O 1
ATOM 6791 N N . GLN D 1 27 ? -68.291 20.123 -3.284 1.00 72.80 4 GLN D N 1
ATOM 6792 C CA . GLN D 1 27 ? -67.856 20.654 -4.569 1.00 75.63 4 GLN D CA 1
ATOM 6793 C C . GLN D 1 27 ? -67.279 19.561 -5.472 1.00 75.52 4 GLN D C 1
ATOM 6794 O O . GLN D 1 27 ? -66.285 19.753 -6.173 1.00 76.26 4 GLN D O 1
ATOM 6800 N N . HIS D 1 28 ? -67.915 18.403 -5.436 1.00 70.83 5 HIS D N 1
ATOM 6801 C CA . HIS D 1 28 ? -67.551 17.300 -6.298 1.00 75.25 5 HIS D CA 1
ATOM 6802 C C . HIS D 1 28 ? -68.862 16.804 -6.878 1.00 69.06 5 HIS D C 1
ATOM 6803 O O . HIS D 1 28 ? -69.462 15.866 -6.370 1.00 68.88 5 HIS D O 1
ATOM 6810 N N . LEU D 1 29 ? -69.321 17.452 -7.939 1.00 65.97 6 LEU D N 1
ATOM 6811 C CA . LEU D 1 29 ? -70.675 17.216 -8.417 1.00 63.44 6 LEU D CA 1
ATOM 6812 C C . LEU D 1 29 ? -70.708 16.270 -9.587 1.00 52.57 6 LEU D C 1
ATOM 6813 O O . LEU D 1 29 ? -69.752 16.205 -10.366 1.00 63.25 6 LEU D O 1
ATOM 6818 N N . PRO D 1 30 ? -71.822 15.535 -9.720 1.00 38.37 7 PRO D N 1
ATOM 6819 C CA . PRO D 1 30 ? -72.037 14.737 -10.924 1.00 46.85 7 PRO D CA 1
ATOM 6820 C C . PRO D 1 30 ? -72.555 15.656 -12.015 1.00 54.15 7 PRO D C 1
ATOM 6821 O O . PRO D 1 30 ? -73.157 16.702 -11.723 1.00 59.10 7 PRO D O 1
ATOM 6825 N N . VAL D 1 31 ? -72.306 15.279 -13.262 1.00 47.06 8 VAL D N 1
ATOM 6826 C CA . VAL D 1 31 ? -72.824 16.024 -14.393 1.00 43.01 8 VAL D CA 1
ATOM 6827 C C . VAL D 1 31 ? -74.141 15.371 -14.728 1.00 33.12 8 VAL D C 1
ATOM 6828 O O . VAL D 1 31 ? -74.198 14.149 -14.866 1.00 35.95 8 VAL D O 1
ATOM 6832 N N . PRO D 1 32 ? -75.206 16.173 -14.831 1.00 31.20 9 PRO D N 1
ATOM 6833 C CA . PRO D 1 32 ? -76.549 15.592 -14.972 1.00 33.56 9 PRO D CA 1
ATOM 6834 C C . PRO D 1 32 ? -76.626 14.666 -16.183 1.00 34.06 9 PRO D C 1
ATOM 6835 O O . PRO D 1 32 ? -76.025 14.958 -17.212 1.00 41.46 9 PRO D O 1
ATOM 6839 N N . ARG D 1 33 ? -77.350 13.563 -16.057 1.00 34.51 10 ARG D N 1
ATOM 6840 C CA . ARG D 1 33 ? -77.481 12.615 -17.148 1.00 41.63 10 ARG D CA 1
ATOM 6841 C C . ARG D 1 33 ? -78.935 12.458 -17.555 1.00 45.17 10 ARG D C 1
ATOM 6842 O O . ARG D 1 33 ? -79.805 12.316 -16.710 1.00 48.49 10 ARG D O 1
ATOM 6850 N N . LEU D 1 34 ? -79.194 12.448 -18.855 1.00 48.87 11 LEU D N 1
ATOM 6851 C CA . LEU D 1 34 ? -80.565 12.410 -19.352 1.00 45.82 11 LEU D CA 1
ATOM 6852 C C . LEU D 1 34 ? -80.744 11.436 -20.503 1.00 45.30 11 LEU D C 1
ATOM 6853 O O . LEU D 1 34 ? -79.981 11.444 -21.473 1.00 39.80 11 LEU D O 1
ATOM 6858 N N . GLU D 1 35 ? -81.771 10.606 -20.396 1.00 45.07 12 GLU D N 1
ATOM 6859 C CA . GLU D 1 35 ? -82.084 9.653 -21.439 1.00 53.87 12 GLU D CA 1
ATOM 6860 C C . GLU D 1 35 ? -83.297 10.181 -22.201 1.00 53.10 12 GLU D C 1
ATOM 6861 O O . GLU D 1 35 ? -84.126 10.890 -21.635 1.00 38.72 12 GLU D O 1
ATOM 6867 N N . GLY D 1 36 ? -83.377 9.853 -23.488 1.00 57.38 13 GLY D N 1
ATOM 6868 C CA . GLY D 1 36 ? -84.526 10.198 -24.313 1.00 50.98 13 GLY D CA 1
ATOM 6869 C C . GLY D 1 36 ? -84.764 11.685 -24.492 1.00 44.24 13 GLY D C 1
ATOM 6870 O O . GLY D 1 36 ? -85.893 12.143 -24.524 1.00 53.46 13 GLY D O 1
ATOM 6871 N N . VAL D 1 37 ? -83.694 12.450 -24.609 1.00 41.09 14 VAL D N 1
ATOM 6872 C CA . VAL D 1 37 ? -83.831 13.882 -24.804 1.00 47.61 14 VAL D CA 1
ATOM 6873 C C . VAL D 1 37 ? -84.013 14.181 -26.298 1.00 55.15 14 VAL D C 1
ATOM 6874 O O . VAL D 1 37 ? -83.282 13.657 -27.166 1.00 45.96 14 VAL D O 1
ATOM 6878 N N . SER D 1 38 ? -85.000 15.011 -26.603 1.00 56.81 15 SER D N 1
ATOM 6879 C CA . SER D 1 38 ? -85.303 15.294 -27.991 1.00 52.10 15 SER D CA 1
ATOM 6880 C C . SER D 1 38 ? -84.569 16.526 -28.461 1.00 65.13 15 SER D C 1
ATOM 6881 O O . SER D 1 38 ? -84.223 17.421 -27.678 1.00 74.29 15 SER D O 1
ATOM 6884 N N . ARG D 1 39 ? -84.346 16.549 -29.765 1.00 68.21 16 ARG D N 1
ATOM 6885 C CA . ARG D 1 39 ? -83.720 17.652 -30.449 1.00 50.88 16 ARG D CA 1
ATOM 6886 C C . ARG D 1 39 ? -84.228 18.989 -29.894 1.00 47.72 16 ARG D C 1
ATOM 6887 O O . ARG D 1 39 ? -83.438 19.819 -29.455 1.00 53.07 16 ARG D O 1
ATOM 6895 N N . GLU D 1 40 ? -85.541 19.186 -29.892 1.00 45.15 17 GLU D N 1
ATOM 6896 C CA . GLU D 1 40 ? -86.114 20.462 -29.469 1.00 51.64 17 GLU D CA 1
ATOM 6897 C C . GLU D 1 40 ? -85.775 20.724 -28.012 1.00 53.98 17 GLU D C 1
ATOM 6898 O O . GLU D 1 40 ? -85.306 21.808 -27.630 1.00 37.54 17 GLU D O 1
ATOM 6904 N N . GLN D 1 41 ? -86.002 19.707 -27.193 1.00 62.20 18 GLN D N 1
ATOM 6905 C CA . GLN D 1 41 ? -85.679 19.810 -25.784 1.00 55.60 18 GLN D CA 1
ATOM 6906 C C . GLN D 1 41 ? -84.250 20.271 -25.616 1.00 46.48 18 GLN D C 1
ATOM 6907 O O . GLN D 1 41 ? -84.002 21.285 -24.978 1.00 38.04 18 GLN D O 1
ATOM 6913 N N . PHE D 1 42 ? -83.306 19.535 -26.185 1.00 40.91 19 PHE D N 1
ATOM 6914 C CA . PHE D 1 42 ? -81.920 19.955 -26.041 1.00 45.21 19 PHE D CA 1
ATOM 6915 C C . PHE D 1 42 ? -81.722 21.378 -26.508 1.00 48.09 19 PHE D C 1
ATOM 6916 O O . PHE D 1 42 ? -81.178 22.212 -25.793 1.00 57.33 19 PHE D O 1
ATOM 6924 N N . MET D 1 43 ? -82.140 21.640 -27.737 1.00 40.26 20 MET D N 1
ATOM 6925 C CA . MET D 1 43 ? -81.869 22.922 -28.355 1.00 41.51 20 MET D CA 1
ATOM 6926 C C . MET D 1 43 ? -82.597 24.098 -27.680 1.00 46.52 20 MET D C 1
ATOM 6927 O O . MET D 1 43 ? -81.972 25.078 -27.295 1.00 51.55 20 MET D O 1
ATOM 6932 N N . GLN D 1 44 ? -83.903 24.001 -27.496 1.00 42.88 21 GLN D N 1
ATOM 6933 C CA . GLN D 1 44 ? -84.629 25.157 -26.985 1.00 54.33 21 GLN D CA 1
ATOM 6934 C C . GLN D 1 44 ? -84.584 25.251 -25.451 1.00 56.36 21 GLN D C 1
ATOM 6935 O O . GLN D 1 44 ? -84.736 26.337 -24.874 1.00 53.56 21 GLN D O 1
ATOM 6941 N N . HIS D 1 45 ? -84.358 24.120 -24.791 1.00 44.38 22 HIS D N 1
ATOM 6942 C CA . HIS D 1 45 ? -84.438 24.068 -23.329 1.00 46.00 22 HIS D CA 1
ATOM 6943 C C . HIS D 1 45 ? -83.057 23.939 -22.673 1.00 53.68 22 HIS D C 1
ATOM 6944 O O . HIS D 1 45 ? -82.588 24.850 -21.972 1.00 53.00 22 HIS D O 1
ATOM 6951 N N . LEU D 1 46 ? -82.417 22.797 -22.908 1.00 40.84 23 LEU D N 1
ATOM 6952 C CA . LEU D 1 46 ? -81.181 22.458 -22.242 1.00 31.76 23 LEU D CA 1
ATOM 6953 C C . LEU D 1 46 ? -79.997 23.315 -22.679 1.00 41.22 23 LEU D C 1
ATOM 6954 O O . LEU D 1 46 ? -79.316 23.901 -21.852 1.00 45.20 23 LEU D O 1
ATOM 6959 N N . TYR D 1 47 ? -79.757 23.377 -23.980 1.00 44.33 24 TYR D N 1
ATOM 6960 C CA . TYR D 1 47 ? -78.598 24.066 -24.541 1.00 41.83 24 TYR D CA 1
ATOM 6961 C C . TYR D 1 47 ? -78.369 25.465 -23.968 1.00 41.35 24 TYR D C 1
ATOM 6962 O O . TYR D 1 47 ? -77.251 25.775 -23.538 1.00 42.87 24 TYR D O 1
ATOM 6971 N N . PRO D 1 48 ? -79.429 26.293 -23.907 1.00 40.85 25 PRO D N 1
ATOM 6972 C CA . PRO D 1 48 ? -79.285 27.677 -23.417 1.00 49.78 25 PRO D CA 1
ATOM 6973 C C . PRO D 1 48 ? -78.871 27.773 -21.954 1.00 50.28 25 PRO D C 1
ATOM 6974 O O . PRO D 1 48 ? -78.652 28.859 -21.447 1.00 58.92 25 PRO D O 1
ATOM 6978 N N . GLN D 1 49 ? -78.779 26.652 -21.269 1.00 52.85 26 GLN D N 1
ATOM 6979 C CA . GLN D 1 49 ? -78.423 26.694 -19.868 1.00 45.47 26 GLN D CA 1
ATOM 6980 C C . GLN D 1 49 ? -76.910 26.817 -19.709 1.00 47.33 26 GLN D C 1
ATOM 6981 O O . GLN D 1 49 ? -76.429 27.121 -18.641 1.00 50.26 26 GLN D O 1
ATOM 6987 N N . ARG D 1 50 ? -76.163 26.557 -20.773 1.00 52.78 27 ARG D N 1
ATOM 6988 C CA . ARG D 1 50 ? -74.715 26.756 -20.766 1.00 45.08 27 ARG D CA 1
ATOM 6989 C C . ARG D 1 50 ? -73.977 25.870 -19.769 1.00 48.90 27 ARG D C 1
ATOM 6990 O O . ARG D 1 50 ? -72.895 26.237 -19.275 1.00 45.18 27 ARG D O 1
ATOM 6998 N N . LYS D 1 51 ? -74.550 24.713 -19.457 1.00 41.12 28 LYS D N 1
ATOM 6999 C CA . LYS D 1 51 ? -73.892 23.808 -18.511 1.00 53.20 28 LYS D CA 1
ATOM 7000 C C . LYS D 1 51 ? -73.635 22.444 -19.129 1.00 44.75 28 LYS D C 1
ATOM 7001 O O . LYS D 1 51 ? -74.306 22.063 -20.096 1.00 36.12 28 LYS D O 1
ATOM 7007 N N . PRO D 1 52 ? -72.637 21.719 -18.592 1.00 43.59 29 PRO D N 1
ATOM 7008 C CA . PRO D 1 52 ? -72.242 20.431 -19.176 1.00 25.36 29 PRO D CA 1
ATOM 7009 C C . PRO D 1 52 ? -73.351 19.443 -18.954 1.00 33.45 29 PRO D C 1
ATOM 7010 O O . PRO D 1 52 ? -74.075 19.607 -17.978 1.00 42.39 29 PRO D O 1
ATOM 7014 N N . LEU D 1 53 ? -73.466 18.444 -19.825 1.00 29.05 30 LEU D N 1
ATOM 7015 C CA . LEU D 1 53 ? -74.611 17.547 -19.839 1.00 33.92 30 LEU D CA 1
ATOM 7016 C C . LEU D 1 53 ? -74.326 16.185 -20.508 1.00 35.87 30 LEU D C 1
ATOM 7017 O O . LEU D 1 53 ? -73.818 16.146 -21.635 1.00 34.79 30 LEU D O 1
ATOM 7022 N N . VAL D 1 54 ? -74.613 15.064 -19.845 1.00 28.25 31 VAL D N 1
ATOM 7023 C CA . VAL D 1 54 ? -74.480 13.821 -20.589 1.00 39.10 31 VAL D CA 1
ATOM 7024 C C . VAL D 1 54 ? -75.809 13.221 -21.041 1.00 45.64 31 VAL D C 1
ATOM 7025 O O . VAL D 1 54 ? -76.679 12.888 -20.244 1.00 45.50 31 VAL D O 1
ATOM 7029 N N . LEU D 1 55 ? -75.949 13.126 -22.358 1.00 42.28 32 LEU D N 1
ATOM 7030 C CA . LEU D 1 55 ? -77.141 12.582 -22.973 1.00 41.15 32 LEU D CA 1
ATOM 7031 C C . LEU D 1 55 ? -76.945 11.101 -23.272 1.00 39.79 32 LEU D C 1
ATOM 7032 O O . LEU D 1 55 ? -75.959 10.694 -23.900 1.00 45.08 32 LEU D O 1
ATOM 7037 N N . GLU D 1 56 ? -77.904 10.312 -22.808 1.00 35.10 33 GLU D N 1
ATOM 7038 C CA . GLU D 1 56 ? -77.859 8.872 -22.911 1.00 31.50 33 GLU D CA 1
ATOM 7039 C C . GLU D 1 56 ? -78.846 8.342 -23.914 1.00 45.06 33 GLU D C 1
ATOM 7040 O O . GLU D 1 56 ? -79.880 8.954 -24.164 1.00 64.10 33 GLU D O 1
ATOM 7046 N N . GLY D 1 57 ? -78.525 7.178 -24.464 1.00 52.72 34 GLY D N 1
ATOM 7047 C CA . GLY D 1 57 ? -79.378 6.480 -25.408 1.00 24.58 34 GLY D CA 1
ATOM 7048 C C . GLY D 1 57 ? -79.689 7.176 -26.729 1.00 41.56 34 GLY D C 1
ATOM 7049 O O . GLY D 1 57 ? -80.679 6.846 -27.387 1.00 45.82 34 GLY D O 1
ATOM 7050 N N . ILE D 1 58 ? -78.871 8.143 -27.131 1.00 35.73 35 ILE D N 1
ATOM 7051 C CA . ILE D 1 58 ? -79.000 8.665 -28.476 1.00 44.58 35 ILE D CA 1
ATOM 7052 C C . ILE D 1 58 ? -78.599 7.619 -29.523 1.00 49.13 35 ILE D C 1
ATOM 7053 O O . ILE D 1 58 ? -77.664 6.825 -29.313 1.00 32.91 35 ILE D O 1
ATOM 7058 N N . ASP D 1 59 ? -79.329 7.648 -30.643 1.00 51.22 36 ASP D N 1
ATOM 7059 C CA . ASP D 1 59 ? -79.052 6.843 -31.813 1.00 40.00 36 ASP D CA 1
ATOM 7060 C C . ASP D 1 59 ? -77.912 7.443 -32.606 1.00 38.24 36 ASP D C 1
ATOM 7061 O O . ASP D 1 59 ? -78.073 8.446 -33.308 1.00 39.26 36 ASP D O 1
ATOM 7066 N N . LEU D 1 60 ? -76.756 6.812 -32.490 1.00 41.52 37 LEU D N 1
ATOM 7067 C CA . LEU D 1 60 ? -75.538 7.292 -33.112 1.00 31.19 37 LEU D CA 1
ATOM 7068 C C . LEU D 1 60 ? -75.291 6.445 -34.358 1.00 40.09 37 LEU D C 1
ATOM 7069 O O . LEU D 1 60 ? -74.266 6.526 -35.001 1.00 43.71 37 LEU D O 1
ATOM 7074 N N . GLY D 1 61 ? -76.257 5.617 -34.705 1.00 32.35 38 GLY D N 1
ATOM 7075 C CA . GLY D 1 61 ? -76.050 4.697 -35.787 1.00 41.61 38 GLY D CA 1
ATOM 7076 C C . GLY D 1 61 ? -75.198 3.540 -35.333 1.00 36.48 38 GLY D C 1
ATOM 7077 O O . GLY D 1 61 ? -74.990 3.381 -34.143 1.00 40.72 38 GLY D O 1
ATOM 7078 N N . PRO D 1 62 ? -74.711 2.728 -36.287 1.00 41.02 39 PRO D N 1
ATOM 7079 C CA . PRO D 1 62 ? -74.078 1.440 -35.961 1.00 53.22 39 PRO D CA 1
ATOM 7080 C C . PRO D 1 62 ? -72.692 1.566 -35.342 1.00 55.42 39 PRO D C 1
ATOM 7081 O O . PRO D 1 62 ? -72.264 0.592 -34.715 1.00 53.91 39 PRO D O 1
ATOM 7085 N N . CYS D 1 63 ? -72.022 2.710 -35.524 1.00 45.38 40 CYS D N 1
ATOM 7086 C CA . CYS D 1 63 ? -70.615 2.856 -35.135 1.00 57.73 40 CYS D CA 1
ATOM 7087 C C . CYS D 1 63 ? -70.434 2.134 -33.829 1.00 50.46 40 CYS D C 1
ATOM 7088 O O . CYS D 1 63 ? -69.552 1.287 -33.651 1.00 37.33 40 CYS D O 1
ATOM 7091 N N . THR D 1 64 ? -71.370 2.467 -32.957 1.00 40.23 41 THR D N 1
ATOM 7092 C CA . THR D 1 64 ? -71.386 2.132 -31.565 1.00 40.17 41 THR D CA 1
ATOM 7093 C C . THR D 1 64 ? -71.382 0.638 -31.358 1.00 48.56 41 THR D C 1
ATOM 7094 O O . THR D 1 64 ? -71.050 0.160 -30.280 1.00 53.62 41 THR D O 1
ATOM 7098 N N . SER D 1 65 ? -71.773 -0.108 -32.382 1.00 56.51 42 SER D N 1
ATOM 7099 C CA . SER D 1 65 ? -71.778 -1.554 -32.261 1.00 53.60 42 SER D CA 1
ATOM 7100 C C . SER D 1 65 ? -70.852 -2.189 -33.273 1.00 48.36 42 SER D C 1
ATOM 7101 O O . SER D 1 65 ? -70.556 -3.372 -33.164 1.00 46.98 42 SER D O 1
ATOM 7104 N N . LYS D 1 66 ? -70.388 -1.413 -34.251 1.00 35.94 43 LYS D N 1
ATOM 7105 C CA . LYS D 1 66 ? -69.391 -1.917 -35.195 1.00 35.16 43 LYS D CA 1
ATOM 7106 C C . LYS D 1 66 ? -67.915 -1.643 -34.834 1.00 33.46 43 LYS D C 1
ATOM 7107 O O . LYS D 1 66 ? -67.047 -2.427 -35.210 1.00 45.67 43 LYS D O 1
ATOM 7113 N N . TRP D 1 67 ? -67.626 -0.566 -34.103 1.00 34.06 44 TRP D N 1
ATOM 7114 C CA . TRP D 1 67 ? -66.231 -0.087 -34.003 1.00 37.04 44 TRP D CA 1
ATOM 7115 C C . TRP D 1 67 ? -65.336 -0.858 -33.031 1.00 42.46 44 TRP D C 1
ATOM 7116 O O . TRP D 1 67 ? -64.878 -0.313 -32.026 1.00 45.55 44 TRP D O 1
ATOM 7127 N N . THR D 1 68 ? -65.076 -2.124 -33.344 1.00 44.30 45 THR D N 1
ATOM 7128 C CA . THR D 1 68 ? -64.085 -2.893 -32.616 1.00 33.27 45 THR D CA 1
ATOM 7129 C C . THR D 1 68 ? -62.719 -2.435 -33.088 1.00 41.53 45 THR D C 1
ATOM 7130 O O . THR D 1 68 ? -62.605 -1.660 -34.037 1.00 49.27 45 THR D O 1
ATOM 7134 N N . VAL D 1 69 ? -61.675 -2.914 -32.435 1.00 39.20 46 VAL D N 1
ATOM 7135 C CA . VAL D 1 69 ? -60.338 -2.513 -32.817 1.00 31.92 46 VAL D CA 1
ATOM 7136 C C . VAL D 1 69 ? -60.018 -3.146 -34.158 1.00 43.62 46 VAL D C 1
ATOM 7137 O O . VAL D 1 69 ? -59.292 -2.567 -34.970 1.00 43.56 46 VAL D O 1
ATOM 7141 N N . ASP D 1 70 ? -60.587 -4.323 -34.403 1.00 44.65 47 ASP D N 1
ATOM 7142 C CA . ASP D 1 70 ? -60.492 -4.925 -35.718 1.00 42.41 47 ASP D CA 1
ATOM 7143 C C . ASP D 1 70 ? -61.152 -4.080 -36.798 1.00 39.78 47 ASP D C 1
ATOM 7144 O O . ASP D 1 70 ? -60.542 -3.759 -37.810 1.00 50.88 47 ASP D O 1
ATOM 7149 N N . TYR D 1 71 ? -62.398 -3.707 -36.582 1.00 31.68 48 TYR D N 1
ATOM 7150 C CA . TYR D 1 71 ? -63.113 -2.955 -37.589 1.00 39.35 48 TYR D CA 1
ATOM 7151 C C . TYR D 1 71 ? -62.455 -1.579 -37.828 1.00 43.42 48 TYR D C 1
ATOM 7152 O O . TYR D 1 71 ? -62.237 -1.174 -38.981 1.00 38.93 48 TYR D O 1
ATOM 7161 N N . LEU D 1 72 ? -62.124 -0.867 -36.750 1.00 44.41 49 LEU D N 1
ATOM 7162 C CA . LEU D 1 72 ? -61.499 0.435 -36.911 1.00 43.23 49 LEU D CA 1
ATOM 7163 C C . LEU D 1 72 ? -60.226 0.247 -37.707 1.00 52.21 49 LEU D C 1
ATOM 7164 O O . LEU D 1 72 ? -59.900 1.062 -38.574 1.00 51.70 49 LEU D O 1
ATOM 7169 N N . SER D 1 73 ? -59.508 -0.834 -37.436 1.00 43.87 50 SER D N 1
ATOM 7170 C CA . SER D 1 73 ? -58.300 -1.071 -38.198 1.00 54.83 50 SER D CA 1
ATOM 7171 C C . SER D 1 73 ? -58.585 -1.186 -39.682 1.00 61.00 50 SER D C 1
ATOM 7172 O O . SER D 1 73 ? -58.096 -0.384 -40.490 1.00 60.76 50 SER D O 1
ATOM 7175 N N . GLN D 1 74 ? -59.404 -2.170 -40.024 1.00 56.59 51 GLN D N 1
ATOM 7176 C CA . GLN D 1 74 ? -59.587 -2.573 -41.408 1.00 43.25 51 GLN D CA 1
ATOM 7177 C C . GLN D 1 74 ? -60.189 -1.464 -42.214 1.00 43.73 51 GLN D C 1
ATOM 7178 O O . GLN D 1 74 ? -59.780 -1.219 -43.335 1.00 65.42 51 GLN D O 1
ATOM 7184 N N . VAL D 1 75 ? -61.158 -0.780 -41.640 1.00 36.45 52 VAL D N 1
ATOM 7185 C CA . VAL D 1 75 ? -61.838 0.263 -42.373 1.00 36.76 52 VAL D CA 1
ATOM 7186 C C . VAL D 1 75 ? -61.070 1.563 -42.323 1.00 48.27 52 VAL D C 1
ATOM 7187 O O . VAL D 1 75 ? -61.062 2.321 -43.283 1.00 61.43 52 VAL D O 1
ATOM 7191 N N . GLY D 1 76 ? -60.428 1.826 -41.195 1.00 55.46 53 GLY D N 1
ATOM 7192 C CA . GLY D 1 76 ? -59.692 3.061 -41.017 1.00 40.54 53 GLY D CA 1
ATOM 7193 C C . GLY D 1 76 ? -58.632 3.164 -42.081 1.00 43.97 53 GLY D C 1
ATOM 7194 O O . GLY D 1 76 ? -58.343 4.246 -42.601 1.00 52.89 53 GLY D O 1
ATOM 7195 N N . GLY D 1 77 ? -58.058 2.020 -42.423 1.00 40.28 54 GLY D N 1
ATOM 7196 C CA . GLY D 1 77 ? -57.040 1.984 -43.445 1.00 50.74 54 GLY D CA 1
ATOM 7197 C C . GLY D 1 77 ? -55.680 2.449 -42.957 1.00 58.46 54 GLY D C 1
ATOM 7198 O O . GLY D 1 77 ? -55.493 2.771 -41.780 1.00 40.26 54 GLY D O 1
ATOM 7199 N N . LYS D 1 78 ? -54.733 2.479 -43.894 1.00 64.23 55 LYS D N 1
ATOM 7200 C CA . LYS D 1 78 ? -53.326 2.716 -43.602 1.00 54.67 55 LYS D CA 1
ATOM 7201 C C . LYS D 1 78 ? -52.995 4.203 -43.657 1.00 57.94 55 LYS D C 1
ATOM 7202 O O . LYS D 1 78 ? -51.827 4.577 -43.718 1.00 57.88 55 LYS D O 1
ATOM 7208 N N . LYS D 1 79 ? -54.024 5.048 -43.622 1.00 66.99 56 LYS D N 1
ATOM 7209 C CA . LYS D 1 79 ? -53.822 6.500 -43.666 1.00 65.94 56 LYS D CA 1
ATOM 7210 C C . LYS D 1 79 ? -52.833 6.972 -42.594 1.00 70.63 56 LYS D C 1
ATOM 7211 O O . LYS D 1 79 ? -52.963 6.611 -41.417 1.00 76.20 56 LYS D O 1
ATOM 7217 N N . GLU D 1 80 ? -51.851 7.782 -42.988 1.00 62.41 57 GLU D N 1
ATOM 7218 C CA . GLU D 1 80 ? -50.840 8.227 -42.025 1.00 63.69 57 GLU D CA 1
ATOM 7219 C C . GLU D 1 80 ? -51.328 9.361 -41.119 1.00 60.62 57 GLU D C 1
ATOM 7220 O O . GLU D 1 80 ? -51.867 10.359 -41.593 1.00 50.12 57 GLU D O 1
ATOM 7226 N N . VAL D 1 81 ? -51.153 9.190 -39.811 1.00 51.08 58 VAL D N 1
ATOM 7227 C CA . VAL D 1 81 ? -51.652 10.177 -38.872 1.00 50.10 58 VAL D CA 1
ATOM 7228 C C . VAL D 1 81 ? -50.600 10.681 -37.885 1.00 55.96 58 VAL D C 1
ATOM 7229 O O . VAL D 1 81 ? -49.715 9.920 -37.452 1.00 31.09 58 VAL D O 1
ATOM 7233 N N . LYS D 1 82 ? -50.713 11.975 -37.561 1.00 60.08 59 LYS D N 1
ATOM 7234 C CA . LYS D 1 82 ? -49.909 12.603 -36.521 1.00 49.46 59 LYS D CA 1
ATOM 7235 C C . LYS D 1 82 ? -50.414 12.175 -35.152 1.00 42.49 59 LYS D C 1
ATOM 7236 O O . LYS D 1 82 ? -51.614 12.146 -34.889 1.00 40.87 59 LYS D O 1
ATOM 7242 N N . ILE D 1 83 ? -49.465 11.883 -34.274 1.00 45.49 60 ILE D N 1
ATOM 7243 C CA . ILE D 1 83 ? -49.733 11.036 -33.135 1.00 45.23 60 ILE D CA 1
ATOM 7244 C C . ILE D 1 83 ? -48.923 11.518 -31.933 1.00 54.84 60 ILE D C 1
ATOM 7245 O O . ILE D 1 83 ? -47.772 11.959 -32.086 1.00 61.39 60 ILE D O 1
ATOM 7250 N N . HIS D 1 84 ? -49.566 11.517 -30.761 1.00 46.47 61 HIS D N 1
ATOM 7251 C CA . HIS D 1 84 ? -48.904 11.849 -29.501 1.00 38.13 61 HIS D CA 1
ATOM 7252 C C . HIS D 1 84 ? -48.388 10.535 -28.922 1.00 50.90 61 HIS D C 1
ATOM 7253 O O . HIS D 1 84 ? -49.095 9.505 -28.966 1.00 39.71 61 HIS D O 1
ATOM 7260 N N . VAL D 1 85 ? -47.171 10.570 -28.381 1.00 56.20 62 VAL D N 1
ATOM 7261 C CA . VAL D 1 85 ? -46.584 9.421 -27.701 1.00 59.83 62 VAL D CA 1
ATOM 7262 C C . VAL D 1 85 ? -45.979 9.875 -26.363 1.00 60.74 62 VAL D C 1
ATOM 7263 O O . VAL D 1 85 ? -45.273 10.889 -26.287 1.00 57.20 62 VAL D O 1
ATOM 7267 N N . ALA D 1 86 ? -46.247 9.128 -25.301 1.00 64.19 63 ALA D N 1
ATOM 7268 C CA . ALA D 1 86 ? -45.797 9.549 -23.978 1.00 69.79 63 ALA D CA 1
ATOM 7269 C C . ALA D 1 86 ? -45.389 8.357 -23.141 1.00 74.04 63 ALA D C 1
ATOM 7270 O O . ALA D 1 86 ? -46.171 7.423 -22.946 1.00 79.22 63 ALA D O 1
ATOM 7272 N N . ALA D 1 87 ? -44.159 8.396 -22.647 1.00 74.34 64 ALA D N 1
ATOM 7273 C CA . ALA D 1 87 ? -43.666 7.344 -21.772 1.00 78.92 64 ALA D CA 1
ATOM 7274 C C . ALA D 1 87 ? -44.496 7.297 -20.485 1.00 79.91 64 ALA D C 1
ATOM 7275 O O . ALA D 1 87 ? -44.861 6.218 -20.014 1.00 84.17 64 ALA D O 1
ATOM 7277 N N . VAL D 1 88 ? -44.826 8.465 -19.938 1.00 78.33 65 VAL D N 1
ATOM 7278 C CA . VAL D 1 88 ? -45.663 8.524 -18.735 1.00 77.99 65 VAL D CA 1
ATOM 7279 C C . VAL D 1 88 ? -47.156 8.707 -19.034 1.00 68.57 65 VAL D C 1
ATOM 7280 O O . VAL D 1 88 ? -47.537 8.994 -20.159 1.00 67.74 65 VAL D O 1
ATOM 7284 N N . ALA D 1 89 ? -47.998 8.529 -18.021 1.00 76.75 66 ALA D N 1
ATOM 7285 C CA . ALA D 1 89 ? -49.444 8.525 -18.232 1.00 72.86 66 ALA D CA 1
ATOM 7286 C C . ALA D 1 89 ? -50.009 9.936 -18.229 1.00 73.24 66 ALA D C 1
ATOM 7287 O O . ALA D 1 89 ? -50.829 10.283 -19.074 1.00 78.22 66 ALA D O 1
ATOM 7289 N N . GLN D 1 90 ? -49.577 10.747 -17.273 1.00 75.41 67 GLN D N 1
ATOM 7290 C CA . GLN D 1 90 ? -49.984 12.141 -17.254 1.00 82.32 67 GLN D CA 1
ATOM 7291 C C . GLN D 1 90 ? -49.114 12.845 -18.259 1.00 81.46 67 GLN D C 1
ATOM 7292 O O . GLN D 1 90 ? -47.907 12.653 -18.278 1.00 85.84 67 GLN D O 1
ATOM 7298 N N . MET D 1 91 ? -49.723 13.658 -19.103 1.00 73.42 68 MET D N 1
ATOM 7299 C CA . MET D 1 91 ? -48.971 14.322 -20.144 1.00 68.16 68 MET D CA 1
ATOM 7300 C C . MET D 1 91 ? -48.729 15.779 -19.843 1.00 69.76 68 MET D C 1
ATOM 7301 O O . MET D 1 91 ? -49.570 16.632 -20.094 1.00 75.80 68 MET D O 1
ATOM 7306 N N . ASP D 1 92 ? -47.559 16.049 -19.291 1.00 79.14 69 ASP D N 1
ATOM 7307 C CA . ASP D 1 92 ? -47.109 17.406 -19.046 1.00 83.16 69 ASP D CA 1
ATOM 7308 C C . ASP D 1 92 ? -47.121 18.199 -20.351 1.00 84.66 69 ASP D C 1
ATOM 7309 O O . ASP D 1 92 ? -46.641 17.726 -21.388 1.00 79.03 69 ASP D O 1
ATOM 7314 N N . PHE D 1 93 ? -47.673 19.405 -20.303 1.00 90.53 70 PHE D N 1
ATOM 7315 C CA . PHE D 1 93 ? -47.599 20.283 -21.458 1.00 87.88 70 PHE D CA 1
ATOM 7316 C C . PHE D 1 93 ? -46.358 21.175 -21.384 1.00 97.30 70 PHE D C 1
ATOM 7317 O O . PHE D 1 93 ? -45.381 20.889 -22.069 1.00 117.87 70 PHE D O 1
ATOM 7325 N N . ILE D 1 94 ? -46.366 22.224 -20.560 1.00 78.37 71 ILE D N 1
ATOM 7326 C CA . ILE D 1 94 ? -45.244 23.167 -20.565 1.00 98.54 71 ILE D CA 1
ATOM 7327 C C . ILE D 1 94 ? -43.953 22.405 -20.823 1.00 108.77 71 ILE D C 1
ATOM 7328 O O . ILE D 1 94 ? -43.348 22.536 -21.891 1.00 111.14 71 ILE D O 1
ATOM 7333 N N . SER D 1 95 ? -43.537 21.607 -19.842 1.00 112.91 72 SER D N 1
ATOM 7334 C CA . SER D 1 95 ? -42.540 20.574 -20.073 1.00 111.52 72 SER D CA 1
ATOM 7335 C C . SER D 1 95 ? -43.263 19.459 -20.810 1.00 111.03 72 SER D C 1
ATOM 7336 O O . SER D 1 95 ? -44.285 18.969 -20.343 1.00 112.86 72 SER D O 1
ATOM 7339 N N . LYS D 1 96 ? -42.759 19.085 -21.981 1.00 108.88 73 LYS D N 1
ATOM 7340 C CA . LYS D 1 96 ? -43.390 18.033 -22.770 1.00 95.80 73 LYS D CA 1
ATOM 7341 C C . LYS D 1 96 ? -42.766 16.687 -22.436 1.00 87.76 73 LYS D C 1
ATOM 7342 O O . LYS D 1 96 ? -41.624 16.408 -22.790 1.00 93.48 73 LYS D O 1
ATOM 7348 N N . ASN D 1 97 ? -43.520 15.858 -21.736 1.00 76.96 74 ASN D N 1
ATOM 7349 C CA . ASN D 1 97 ? -43.076 14.513 -21.444 1.00 69.18 74 ASN D CA 1
ATOM 7350 C C . ASN D 1 97 ? -43.612 13.560 -22.507 1.00 66.28 74 ASN D C 1
ATOM 7351 O O . ASN D 1 97 ? -43.705 12.347 -22.292 1.00 75.08 74 ASN D O 1
ATOM 7356 N N . PHE D 1 98 ? -43.986 14.127 -23.648 1.00 42.10 75 PHE D N 1
ATOM 7357 C CA . PHE D 1 98 ? -44.534 13.334 -24.731 1.00 56.59 75 PHE D CA 1
ATOM 7358 C C . PHE D 1 98 ? -43.905 13.748 -26.043 1.00 59.99 75 PHE D C 1
ATOM 7359 O O . PHE D 1 98 ? -43.111 14.690 -26.119 1.00 47.53 75 PHE D O 1
ATOM 7367 N N . VAL D 1 99 ? -44.284 13.059 -27.100 1.00 61.21 76 VAL D N 1
ATOM 7368 C CA . VAL D 1 99 ? -43.636 13.318 -28.357 1.00 61.15 76 VAL D CA 1
ATOM 7369 C C . VAL D 1 99 ? -44.627 13.212 -29.504 1.00 65.95 76 VAL D C 1
ATOM 7370 O O . VAL D 1 99 ? -45.659 12.538 -29.394 1.00 63.48 76 VAL D O 1
ATOM 7374 N N . TYR D 1 100 ? -44.337 13.929 -30.583 1.00 63.47 77 TYR D N 1
ATOM 7375 C CA . TYR D 1 100 ? -45.107 13.783 -31.811 1.00 47.77 77 TYR D CA 1
ATOM 7376 C C . TYR D 1 100 ? -44.388 12.811 -32.719 1.00 50.14 77 TYR D C 1
ATOM 7377 O O . TYR D 1 100 ? -43.174 12.920 -32.937 1.00 42.69 77 TYR D O 1
ATOM 7386 N N . ARG D 1 101 ? -45.153 11.847 -33.220 1.00 52.05 78 ARG D N 1
ATOM 7387 C CA . ARG D 1 101 ? -44.700 10.901 -34.230 1.00 49.09 78 ARG D CA 1
ATOM 7388 C C . ARG D 1 101 ? -45.858 10.763 -35.206 1.00 55.10 78 ARG D C 1
ATOM 7389 O O . ARG D 1 101 ? -46.861 11.466 -35.078 1.00 61.27 78 ARG D O 1
ATOM 7397 N N . THR D 1 102 ? -45.741 9.869 -36.180 1.00 54.05 79 THR D N 1
ATOM 7398 C CA . THR D 1 102 ? -46.887 9.554 -37.027 1.00 46.37 79 THR D CA 1
ATOM 7399 C C . THR D 1 102 ? -46.981 8.057 -37.132 1.00 41.62 79 THR D C 1
ATOM 7400 O O . THR D 1 102 ? -45.996 7.341 -36.981 1.00 54.81 79 THR D O 1
ATOM 7404 N N . LEU D 1 103 ? -48.179 7.575 -37.375 1.00 48.90 80 LEU D N 1
ATOM 7405 C CA . LEU D 1 103 ? -48.349 6.154 -37.568 1.00 57.29 80 LEU D CA 1
ATOM 7406 C C . LEU D 1 103 ? -49.419 5.957 -38.629 1.00 48.50 80 LEU D C 1
ATOM 7407 O O . LEU D 1 103 ? -50.234 6.854 -38.878 1.00 44.33 80 LEU D O 1
ATOM 7412 N N . PRO D 1 104 ? -49.398 4.800 -39.288 1.00 42.35 81 PRO D N 1
ATOM 7413 C CA . PRO D 1 104 ? -50.500 4.469 -40.195 1.00 41.71 81 PRO D CA 1
ATOM 7414 C C . PRO D 1 104 ? -51.692 4.226 -39.297 1.00 52.10 81 PRO D C 1
ATOM 7415 O O . PRO D 1 104 ? -51.530 3.662 -38.195 1.00 44.17 81 PRO D O 1
ATOM 7419 N N . PHE D 1 105 ? -52.864 4.675 -39.725 1.00 52.09 82 PHE D N 1
ATOM 7420 C CA . PHE D 1 105 ? -53.991 4.751 -38.811 1.00 45.51 82 PHE D CA 1
ATOM 7421 C C . PHE D 1 105 ? -54.299 3.407 -38.132 1.00 43.84 82 PHE D C 1
ATOM 7422 O O . PHE D 1 105 ? -54.561 3.383 -36.929 1.00 44.23 82 PHE D O 1
ATOM 7430 N N . ASP D 1 106 ? -54.251 2.303 -38.887 1.00 29.31 83 ASP D N 1
ATOM 7431 C CA . ASP D 1 106 ? -54.493 0.973 -38.314 1.00 46.01 83 ASP D CA 1
ATOM 7432 C C . ASP D 1 106 ? -53.407 0.516 -37.308 1.00 47.22 83 ASP D C 1
ATOM 7433 O O . ASP D 1 106 ? -53.707 -0.112 -36.283 1.00 47.10 83 ASP D O 1
ATOM 7438 N N . GLN D 1 107 ? -52.151 0.834 -37.601 1.00 41.76 84 GLN D N 1
ATOM 7439 C CA . GLN D 1 107 ? -51.092 0.672 -36.626 1.00 53.52 84 GLN D CA 1
ATOM 7440 C C . GLN D 1 107 ? -51.450 1.407 -35.325 1.00 56.75 84 GLN D C 1
ATOM 7441 O O . GLN D 1 107 ? -51.364 0.836 -34.235 1.00 45.83 84 GLN D O 1
ATOM 7447 N N . LEU D 1 108 ? -51.857 2.671 -35.435 1.00 46.13 85 LEU D N 1
ATOM 7448 C CA . LEU D 1 108 ? -52.243 3.404 -34.244 1.00 37.93 85 LEU D CA 1
ATOM 7449 C C . LEU D 1 108 ? -53.385 2.740 -33.473 1.00 40.08 85 LEU D C 1
ATOM 7450 O O . LEU D 1 108 ? -53.343 2.638 -32.251 1.00 41.44 85 LEU D O 1
ATOM 7455 N N . VAL D 1 109 ? -54.425 2.320 -34.177 1.00 44.70 86 VAL D N 1
ATOM 7456 C CA . VAL D 1 109 ? -55.564 1.806 -33.461 1.00 51.26 86 VAL D CA 1
ATOM 7457 C C . VAL D 1 109 ? -55.070 0.643 -32.631 1.00 52.85 86 VAL D C 1
ATOM 7458 O O . VAL D 1 109 ? -55.284 0.590 -31.413 1.00 51.54 86 VAL D O 1
ATOM 7462 N N . GLN D 1 110 ? -54.390 -0.274 -33.306 1.00 45.39 87 GLN D N 1
ATOM 7463 C CA . GLN D 1 110 ? -53.996 -1.530 -32.698 1.00 54.77 87 GLN D CA 1
ATOM 7464 C C . GLN D 1 110 ? -53.108 -1.263 -31.495 1.00 54.34 87 GLN D C 1
ATOM 7465 O O . GLN D 1 110 ? -53.178 -1.951 -30.469 1.00 48.24 87 GLN D O 1
ATOM 7471 N N . ARG D 1 111 ? -52.276 -0.243 -31.630 1.00 52.69 88 ARG D N 1
ATOM 7472 C CA . ARG D 1 111 ? -51.269 0.025 -30.630 1.00 57.48 88 ARG D CA 1
ATOM 7473 C C . ARG D 1 111 ? -51.945 0.597 -29.382 1.00 60.23 88 ARG D C 1
ATOM 7474 O O . ARG D 1 111 ? -51.585 0.254 -28.251 1.00 69.00 88 ARG D O 1
ATOM 7482 N N . ALA D 1 112 ? -52.947 1.445 -29.583 1.00 50.89 89 ALA D N 1
ATOM 7483 C CA . ALA D 1 112 ? -53.610 2.078 -28.446 1.00 50.96 89 ALA D CA 1
ATOM 7484 C C . ALA D 1 112 ? -54.436 1.057 -27.691 1.00 42.43 89 ALA D C 1
ATOM 7485 O O . ALA D 1 112 ? -54.660 1.197 -26.499 1.00 39.46 89 ALA D O 1
ATOM 7487 N N . ALA D 1 113 ? -54.850 0.008 -28.388 1.00 41.60 90 ALA D N 1
ATOM 7488 C CA . ALA D 1 113 ? -55.638 -1.059 -27.777 1.00 50.44 90 ALA D CA 1
ATOM 7489 C C . ALA D 1 113 ? -54.850 -1.957 -26.809 1.00 49.80 90 ALA D C 1
ATOM 7490 O O . ALA D 1 113 ? -55.434 -2.703 -26.036 1.00 57.13 90 ALA D O 1
ATOM 7492 N N . GLU D 1 114 ? -53.526 -1.888 -26.856 1.00 56.42 91 GLU D N 1
ATOM 7493 C CA . GLU D 1 114 ? -52.689 -2.819 -26.105 1.00 68.20 91 GLU D CA 1
ATOM 7494 C C . GLU D 1 114 ? -51.880 -2.112 -25.029 1.00 83.60 91 GLU D C 1
ATOM 7495 O O . GLU D 1 114 ? -51.607 -0.912 -25.134 1.00 90.72 91 GLU D O 1
ATOM 7501 N N . GLU D 1 115 ? -51.490 -2.858 -23.997 1.00 86.96 92 GLU D N 1
ATOM 7502 C CA . GLU D 1 115 ? -50.745 -2.277 -22.887 1.00 84.30 92 GLU D CA 1
ATOM 7503 C C . GLU D 1 115 ? -49.251 -2.218 -23.188 1.00 82.40 92 GLU D C 1
ATOM 7504 O O . GLU D 1 115 ? -48.627 -1.159 -23.069 1.00 89.53 92 GLU D O 1
ATOM 7510 N N . LYS D 1 116 ? -48.688 -3.355 -23.589 1.00 66.64 93 LYS D N 1
ATOM 7511 C CA . LYS D 1 116 ? -47.257 -3.462 -23.822 1.00 62.17 93 LYS D CA 1
ATOM 7512 C C . LYS D 1 116 ? -46.986 -3.620 -25.306 1.00 73.65 93 LYS D C 1
ATOM 7513 O O . LYS D 1 116 ? -47.543 -4.494 -25.973 1.00 86.43 93 LYS D O 1
ATOM 7515 N N . HIS D 1 117 ? -46.110 -2.778 -25.825 1.00 70.02 94 HIS D N 1
ATOM 7516 C CA . HIS D 1 117 ? -45.888 -2.744 -27.257 1.00 77.29 94 HIS D CA 1
ATOM 7517 C C . HIS D 1 117 ? -44.611 -3.459 -27.634 1.00 86.93 94 HIS D C 1
ATOM 7518 O O . HIS D 1 117 ? -43.526 -3.094 -27.172 1.00 92.10 94 HIS D O 1
ATOM 7525 N N . LYS D 1 118 ? -44.752 -4.487 -28.466 1.00 90.60 95 LYS D N 1
ATOM 7526 C CA . LYS D 1 118 ? -43.604 -5.188 -29.021 1.00 88.61 95 LYS D CA 1
ATOM 7527 C C . LYS D 1 118 ? -42.733 -4.191 -29.785 1.00 93.33 95 LYS D C 1
ATOM 7528 O O . LYS D 1 118 ? -41.515 -4.166 -29.623 1.00 99.61 95 LYS D O 1
ATOM 7530 N N . GLU D 1 119 ? -43.361 -3.362 -30.607 1.00 84.38 96 GLU D N 1
ATOM 7531 C CA . GLU D 1 119 ? -42.652 -2.259 -31.245 1.00 92.75 96 GLU D CA 1
ATOM 7532 C C . GLU D 1 119 ? -43.140 -0.942 -30.661 1.00 92.56 96 GLU D C 1
ATOM 7533 O O . GLU D 1 119 ? -44.317 -0.799 -30.323 1.00 92.66 96 GLU D O 1
ATOM 7535 N N . PHE D 1 120 ? -42.241 0.027 -30.555 1.00 84.93 97 PHE D N 1
ATOM 7536 C CA . PHE D 1 120 ? -42.595 1.291 -29.943 1.00 78.97 97 PHE D CA 1
ATOM 7537 C C . PHE D 1 120 ? -41.555 2.356 -30.282 1.00 78.37 97 PHE D C 1
ATOM 7538 O O . PHE D 1 120 ? -40.461 2.044 -30.767 1.00 74.82 97 PHE D O 1
ATOM 7546 N N . PHE D 1 121 ? -41.898 3.610 -30.013 1.00 73.00 98 PHE D N 1
ATOM 7547 C CA . PHE D 1 121 ? -41.019 4.727 -30.322 1.00 73.16 98 PHE D CA 1
ATOM 7548 C C . PHE D 1 121 ? -40.093 5.076 -29.161 1.00 76.81 98 PHE D C 1
ATOM 7549 O O . PHE D 1 121 ? -38.981 5.581 -29.371 1.00 59.50 98 PHE D O 1
ATOM 7557 N N . VAL D 1 122 ? -40.570 4.824 -27.943 1.00 81.59 99 VAL D N 1
ATOM 7558 C CA . VAL D 1 122 ? -39.864 5.229 -26.732 1.00 80.64 99 VAL D CA 1
ATOM 7559 C C . VAL D 1 122 ? -39.842 4.089 -25.710 1.00 78.01 99 VAL D C 1
ATOM 7560 O O . VAL D 1 122 ? -38.772 3.667 -25.284 1.00 76.20 99 VAL D O 1
ATOM 7564 N N . SER D 1 123 ? -41.008 3.571 -25.327 1.00 79.78 100 SER D N 1
ATOM 7565 C CA . SER D 1 123 ? -41.044 2.447 -24.388 1.00 82.62 100 SER D CA 1
ATOM 7566 C C . SER D 1 123 ? -42.100 1.398 -24.742 1.00 78.69 100 SER D C 1
ATOM 7567 O O . SER D 1 123 ? -42.978 1.638 -25.567 1.00 90.12 100 SER D O 1
ATOM 7570 N N . GLU D 1 124 ? -42.012 0.233 -24.114 1.00 67.69 101 GLU D N 1
ATOM 7571 C CA . GLU D 1 124 ? -42.999 -0.811 -24.338 1.00 73.01 101 GLU D CA 1
ATOM 7572 C C . GLU D 1 124 ? -44.290 -0.431 -23.628 1.00 74.46 101 GLU D C 1
ATOM 7573 O O . GLU D 1 124 ? -45.311 -1.113 -23.740 1.00 70.54 101 GLU D O 1
ATOM 7579 N N . ASP D 1 125 ? -44.238 0.665 -22.889 1.00 77.39 102 ASP D N 1
ATOM 7580 C CA . ASP D 1 125 ? -45.324 1.000 -21.987 1.00 83.30 102 ASP D CA 1
ATOM 7581 C C . ASP D 1 125 ? -45.876 2.362 -22.349 1.00 82.29 102 ASP D C 1
ATOM 7582 O O . ASP D 1 125 ? -46.858 2.838 -21.773 1.00 74.17 102 ASP D O 1
ATOM 7587 N N . GLU D 1 126 ? -45.236 2.976 -23.339 1.00 81.46 103 GLU D N 1
ATOM 7588 C CA . GLU D 1 126 ? -45.645 4.284 -23.816 1.00 70.09 103 GLU D CA 1
ATOM 7589 C C . GLU D 1 126 ? -47.134 4.300 -24.120 1.00 55.84 103 GLU D C 1
ATOM 7590 O O . GLU D 1 126 ? -47.708 3.302 -24.548 1.00 61.16 103 GLU D O 1
ATOM 7596 N N . LYS D 1 127 ? -47.770 5.432 -23.872 1.00 41.26 104 LYS D N 1
ATOM 7597 C CA . LYS D 1 127 ? -49.179 5.558 -24.212 1.00 43.13 104 LYS D CA 1
ATOM 7598 C C . LYS D 1 127 ? -49.361 6.367 -25.501 1.00 50.60 104 LYS D C 1
ATOM 7599 O O . LYS D 1 127 ? -48.569 7.280 -25.797 1.00 52.82 104 LYS D O 1
ATOM 7605 N N . TYR D 1 128 ? -50.380 6.001 -26.283 1.00 49.87 105 TYR D N 1
ATOM 7606 C CA . TYR D 1 128 ? -50.680 6.669 -27.560 1.00 40.52 105 TYR D CA 1
ATOM 7607 C C . TYR D 1 128 ? -51.878 7.633 -27.527 1.00 36.01 105 TYR D C 1
ATOM 7608 O O . TYR D 1 128 ? -52.892 7.364 -26.883 1.00 43.76 105 TYR D O 1
ATOM 7617 N N . TYR D 1 129 ? -51.770 8.752 -28.234 1.00 48.00 106 TYR D N 1
ATOM 7618 C CA . TYR D 1 129 ? -52.919 9.647 -28.371 1.00 51.60 106 TYR D CA 1
ATOM 7619 C C . TYR D 1 129 ? -53.070 10.212 -29.800 1.00 59.06 106 TYR D C 1
ATOM 7620 O O . TYR D 1 129 ? -52.153 10.868 -30.323 1.00 51.59 106 TYR D O 1
ATOM 7629 N N . LEU D 1 130 ? -54.230 9.956 -30.418 1.00 48.86 107 LEU D N 1
ATOM 7630 C CA . LEU D 1 130 ? -54.542 10.524 -31.724 1.00 42.04 107 LEU D CA 1
ATOM 7631 C C . LEU D 1 130 ? -55.644 11.555 -31.682 1.00 42.87 107 LEU D C 1
ATOM 7632 O O . LEU D 1 130 ? -56.729 11.303 -31.166 1.00 38.18 107 LEU D O 1
ATOM 7637 N N . ARG D 1 131 ? -55.343 12.709 -32.269 1.00 48.17 108 ARG D N 1
ATOM 7638 C CA . ARG D 1 131 ? -56.322 13.730 -32.543 1.00 44.14 108 ARG D CA 1
ATOM 7639 C C . ARG D 1 131 ? -56.253 14.089 -34.031 1.00 56.91 108 ARG D C 1
ATOM 7640 O O . ARG D 1 131 ? -55.241 14.610 -34.514 1.00 63.44 108 ARG D O 1
ATOM 7648 N N . SER D 1 132 ? -57.322 13.754 -34.756 1.00 58.66 109 SER D N 1
ATOM 7649 C CA . SER D 1 132 ? -57.531 14.149 -36.154 1.00 42.00 109 SER D CA 1
ATOM 7650 C C . SER D 1 132 ? -57.090 15.593 -36.428 1.00 40.22 109 SER D C 1
ATOM 7651 O O . SER D 1 132 ? -57.137 16.443 -35.545 1.00 53.06 109 SER D O 1
ATOM 7654 N N . LEU D 1 133 ? -56.690 15.863 -37.663 1.00 38.59 110 LEU D N 1
ATOM 7655 C CA . LEU D 1 133 ? -56.413 17.218 -38.116 1.00 39.93 110 LEU D CA 1
ATOM 7656 C C . LEU D 1 133 ? -56.754 17.270 -39.599 1.00 47.21 110 LEU D C 1
ATOM 7657 O O . LEU D 1 133 ? -56.743 16.238 -40.264 1.00 36.08 110 LEU D O 1
ATOM 7662 N N . GLY D 1 134 ? -57.038 18.462 -40.126 1.00 46.97 111 GLY D N 1
ATOM 7663 C CA . GLY D 1 134 ? -57.369 18.589 -41.537 1.00 43.00 111 GLY D CA 1
ATOM 7664 C C . GLY D 1 134 ? -56.155 18.259 -42.396 1.00 54.13 111 GLY D C 1
ATOM 7665 O O . GLY D 1 134 ? -55.023 18.235 -41.881 1.00 41.29 111 GLY D O 1
ATOM 7666 N N . GLU D 1 135 ? -56.357 18.031 -43.699 1.00 71.52 112 GLU D N 1
ATOM 7667 C CA . GLU D 1 135 ? -55.214 17.684 -44.559 1.00 74.84 112 GLU D CA 1
ATOM 7668 C C . GLU D 1 135 ? -54.023 18.655 -44.382 1.00 66.54 112 GLU D C 1
ATOM 7669 O O . GLU D 1 135 ? -53.024 18.288 -43.754 1.00 60.62 112 GLU D O 1
ATOM 7675 N N . ASP D 1 136 ? -54.129 19.885 -44.883 1.00 60.14 113 ASP D N 1
ATOM 7676 C CA . ASP D 1 136 ? -53.124 20.897 -44.558 1.00 60.81 113 ASP D CA 1
ATOM 7677 C C . ASP D 1 136 ? -53.626 21.701 -43.372 1.00 65.25 113 ASP D C 1
ATOM 7678 O O . ASP D 1 136 ? -54.406 22.629 -43.549 1.00 57.90 113 ASP D O 1
ATOM 7683 N N . PRO D 1 137 ? -53.156 21.343 -42.157 1.00 71.91 114 PRO D N 1
ATOM 7684 C CA . PRO D 1 137 ? -53.710 21.782 -40.871 1.00 62.83 114 PRO D CA 1
ATOM 7685 C C . PRO D 1 137 ? -53.436 23.245 -40.555 1.00 62.42 114 PRO D C 1
ATOM 7686 O O . PRO D 1 137 ? -53.766 23.703 -39.456 1.00 64.51 114 PRO D O 1
ATOM 7690 N N . ARG D 1 138 ? -52.846 23.979 -41.485 1.00 56.86 115 ARG D N 1
ATOM 7691 C CA . ARG D 1 138 ? -52.725 25.414 -41.262 1.00 66.22 115 ARG D CA 1
ATOM 7692 C C . ARG D 1 138 ? -53.827 26.153 -42.009 1.00 68.16 115 ARG D C 1
ATOM 7693 O O . ARG D 1 138 ? -54.006 27.358 -41.844 1.00 64.27 115 ARG D O 1
ATOM 7701 N N . LYS D 1 139 ? -54.580 25.414 -42.815 1.00 64.15 116 LYS D N 1
ATOM 7702 C CA . LYS D 1 139 ? -55.716 25.999 -43.514 1.00 69.18 116 LYS D CA 1
ATOM 7703 C C . LYS D 1 139 ? -57.021 25.251 -43.226 1.00 62.08 116 LYS D C 1
ATOM 7704 O O . LYS D 1 139 ? -58.085 25.847 -43.267 1.00 62.07 116 LYS D O 1
ATOM 7706 N N . ASP D 1 140 ? -56.931 23.957 -42.922 1.00 64.07 117 ASP D N 1
ATOM 7707 C CA . ASP D 1 140 ? -58.114 23.102 -42.801 1.00 63.36 117 ASP D CA 1
ATOM 7708 C C . ASP D 1 140 ? -58.341 22.561 -41.403 1.00 60.28 117 ASP D C 1
ATOM 7709 O O . ASP D 1 140 ? -57.387 22.172 -40.715 1.00 66.98 117 ASP D O 1
ATOM 7714 N N . VAL D 1 141 ? -59.621 22.489 -41.022 1.00 36.72 118 VAL D N 1
ATOM 7715 C CA . VAL D 1 141 ? -60.046 21.853 -39.787 1.00 38.94 118 VAL D CA 1
ATOM 7716 C C . VAL D 1 141 ? -60.214 20.359 -40.006 1.00 41.00 118 VAL D C 1
ATOM 7717 O O . VAL D 1 141 ? -60.562 19.918 -41.097 1.00 40.06 118 VAL D O 1
ATOM 7721 N N . ALA D 1 142 ? -59.998 19.569 -38.965 1.00 29.38 119 ALA D N 1
ATOM 7722 C CA . ALA D 1 142 ? -60.389 18.177 -39.071 1.00 33.93 119 ALA D CA 1
ATOM 7723 C C . ALA D 1 142 ? -61.887 18.131 -39.393 1.00 39.82 119 ALA D C 1
ATOM 7724 O O . ALA D 1 142 ? -62.709 18.773 -38.744 1.00 33.91 119 ALA D O 1
ATOM 7726 N N . ASP D 1 143 ? -62.225 17.392 -40.436 1.00 39.96 120 ASP D N 1
ATOM 7727 C CA . ASP D 1 143 ? -63.606 17.019 -40.698 1.00 34.30 120 ASP D CA 1
ATOM 7728 C C . ASP D 1 143 ? -63.661 15.510 -41.013 1.00 39.93 120 ASP D C 1
ATOM 7729 O O . ASP D 1 143 ? -63.096 15.041 -42.017 1.00 49.00 120 ASP D O 1
ATOM 7734 N N . ILE D 1 144 ? -64.321 14.768 -40.128 1.00 28.57 121 ILE D N 1
ATOM 7735 C CA . ILE D 1 144 ? -64.499 13.316 -40.237 1.00 35.88 121 ILE D CA 1
ATOM 7736 C C . ILE D 1 144 ? -65.031 12.852 -41.597 1.00 41.04 121 ILE D C 1
ATOM 7737 O O . ILE D 1 144 ? -64.486 11.907 -42.164 1.00 39.83 121 ILE D O 1
ATOM 7742 N N . ARG D 1 145 ? -66.081 13.513 -42.105 1.00 47.58 122 ARG D N 1
ATOM 7743 C CA . ARG D 1 145 ? -66.616 13.242 -43.444 1.00 44.62 122 ARG D CA 1
ATOM 7744 C C . ARG D 1 145 ? -65.489 13.197 -44.453 1.00 56.31 122 ARG D C 1
ATOM 7745 O O . ARG D 1 145 ? -65.412 12.293 -45.282 1.00 63.56 122 ARG D O 1
ATOM 7753 N N . LYS D 1 146 ? -64.607 14.185 -44.385 1.00 60.21 123 LYS D N 1
ATOM 7754 C CA . LYS D 1 146 ? -63.566 14.321 -45.396 1.00 56.38 123 LYS D CA 1
ATOM 7755 C C . LYS D 1 146 ? -62.382 13.397 -45.149 1.00 53.31 123 LYS D C 1
ATOM 7756 O O . LYS D 1 146 ? -61.693 13.017 -46.085 1.00 55.52 123 LYS D O 1
ATOM 7762 N N . GLN D 1 147 ? -62.168 12.988 -43.908 1.00 43.52 124 GLN D N 1
ATOM 7763 C CA . GLN D 1 147 ? -60.946 12.262 -43.602 1.00 39.16 124 GLN D CA 1
ATOM 7764 C C . GLN D 1 147 ? -61.137 10.786 -43.327 1.00 45.30 124 GLN D C 1
ATOM 7765 O O . GLN D 1 147 ? -60.196 9.997 -43.402 1.00 46.93 124 GLN D O 1
ATOM 7771 N N . PHE D 1 148 ? -62.373 10.411 -43.047 1.00 38.63 125 PHE D N 1
ATOM 7772 C CA . PHE D 1 148 ? -62.702 9.027 -42.763 1.00 44.45 125 PHE D CA 1
ATOM 7773 C C . PHE D 1 148 ? -64.107 8.828 -43.249 1.00 44.11 125 PHE D C 1
ATOM 7774 O O . PHE D 1 148 ? -65.032 8.584 -42.473 1.00 48.74 125 PHE D O 1
ATOM 7782 N N . PRO D 1 149 ? -64.273 8.984 -44.556 1.00 47.41 126 PRO D N 1
ATOM 7783 C CA . PRO D 1 149 ? -65.581 8.957 -45.206 1.00 45.70 126 PRO D CA 1
ATOM 7784 C C . PRO D 1 149 ? -66.345 7.710 -44.828 1.00 46.99 126 PRO D C 1
ATOM 7785 O O . PRO D 1 149 ? -67.407 7.819 -44.216 1.00 53.51 126 PRO D O 1
ATOM 7789 N N . LEU D 1 150 ? -65.804 6.545 -45.174 1.00 46.13 127 LEU D N 1
ATOM 7790 C CA . LEU D 1 150 ? -66.421 5.272 -44.806 1.00 35.79 127 LEU D CA 1
ATOM 7791 C C . LEU D 1 150 ? -66.882 5.253 -43.335 1.00 42.21 127 LEU D C 1
ATOM 7792 O O . LEU D 1 150 ? -68.043 4.945 -43.044 1.00 54.36 127 LEU D O 1
ATOM 7797 N N . LEU D 1 151 ? -65.980 5.587 -42.414 1.00 32.83 128 LEU D N 1
ATOM 7798 C CA . LEU D 1 151 ? -66.285 5.535 -40.985 1.00 40.59 128 LEU D CA 1
ATOM 7799 C C . LEU D 1 151 ? -67.375 6.530 -40.604 1.00 49.48 128 LEU D C 1
ATOM 7800 O O . LEU D 1 151 ? -68.252 6.216 -39.776 1.00 46.07 128 LEU D O 1
ATOM 7805 N N . LYS D 1 152 ? -67.324 7.716 -41.215 1.00 30.00 129 LYS D N 1
ATOM 7806 C CA . LYS D 1 152 ? -68.363 8.699 -41.008 1.00 29.49 129 LYS D CA 1
ATOM 7807 C C . LYS D 1 152 ? -69.717 8.058 -41.241 1.00 35.38 129 LYS D C 1
ATOM 7808 O O . LYS D 1 152 ? -70.707 8.404 -40.599 1.00 37.77 129 LYS D O 1
ATOM 7814 N N . GLY D 1 153 ? -69.742 7.082 -42.136 1.00 32.15 130 GLY D N 1
ATOM 7815 C CA . GLY D 1 153 ? -70.973 6.432 -42.499 1.00 33.58 130 GLY D CA 1
ATOM 7816 C C . GLY D 1 153 ? -71.578 5.601 -41.395 1.00 45.30 130 GLY D C 1
ATOM 7817 O O . GLY D 1 153 ? -72.696 5.139 -41.538 1.00 61.13 130 GLY D O 1
ATOM 7818 N N . ASP D 1 154 ? -70.860 5.414 -40.295 1.00 40.79 131 ASP D N 1
ATOM 7819 C CA . ASP D 1 154 ? -71.360 4.605 -39.176 1.00 46.85 131 ASP D CA 1
ATOM 7820 C C . ASP D 1 154 ? -71.948 5.444 -38.046 1.00 37.97 131 ASP D C 1
ATOM 7821 O O . ASP D 1 154 ? -72.730 4.964 -37.199 1.00 34.26 131 ASP D O 1
ATOM 7826 N N . ILE D 1 155 ? -71.558 6.705 -38.034 1.00 31.70 132 ILE D N 1
ATOM 7827 C CA . ILE D 1 155 ? -71.932 7.600 -36.959 1.00 29.24 132 ILE D CA 1
ATOM 7828 C C . ILE D 1 155 ? -72.895 8.707 -37.420 1.00 33.32 132 ILE D C 1
ATOM 7829 O O . ILE D 1 155 ? -72.581 9.442 -38.354 1.00 30.85 132 ILE D O 1
ATOM 7834 N N . LYS D 1 156 ? -74.068 8.809 -36.788 1.00 35.35 133 LYS D N 1
ATOM 7835 C CA . LYS D 1 156 ? -74.958 9.930 -37.064 1.00 36.50 133 LYS D CA 1
ATOM 7836 C C . LYS D 1 156 ? -74.934 10.978 -35.961 1.00 42.93 133 LYS D C 1
ATOM 7837 O O . LYS D 1 156 ? -75.356 10.742 -34.838 1.00 63.58 133 LYS D O 1
ATOM 7843 N N . PHE D 1 157 ? -74.437 12.152 -36.317 1.00 40.25 134 PHE D N 1
ATOM 7844 C CA . PHE D 1 157 ? -74.308 13.240 -35.377 1.00 35.75 134 PHE D CA 1
ATOM 7845 C C . PHE D 1 157 ? -75.657 13.742 -34.984 1.00 43.34 134 PHE D C 1
ATOM 7846 O O . PHE D 1 157 ? -76.493 13.988 -35.843 1.00 50.26 134 PHE D O 1
ATOM 7854 N N . PRO D 1 158 ? -75.864 13.938 -33.678 1.00 54.89 135 PRO D N 1
ATOM 7855 C CA . PRO D 1 158 ? -77.119 14.532 -33.209 1.00 44.63 135 PRO D CA 1
ATOM 7856 C C . PRO D 1 158 ? -77.377 15.835 -33.916 1.00 46.27 135 PRO D C 1
ATOM 7857 O O . PRO D 1 158 ? -76.462 16.617 -34.179 1.00 47.40 135 PRO D O 1
ATOM 7861 N N . GLU D 1 159 ? -78.632 16.058 -34.255 1.00 47.39 136 GLU D N 1
ATOM 7862 C CA . GLU D 1 159 ? -78.989 17.304 -34.878 1.00 62.09 136 GLU D CA 1
ATOM 7863 C C . GLU D 1 159 ? -79.212 18.327 -33.778 1.00 62.32 136 GLU D C 1
ATOM 7864 O O . GLU D 1 159 ? -80.327 18.794 -33.576 1.00 62.99 136 GLU D O 1
ATOM 7870 N N . PHE D 1 160 ? -78.143 18.657 -33.055 1.00 50.16 137 PHE D N 1
ATOM 7871 C CA . PHE D 1 160 ? -78.224 19.597 -31.938 1.00 40.74 137 PHE D CA 1
ATOM 7872 C C . PHE D 1 160 ? -77.706 20.970 -32.299 1.00 48.86 137 PHE D C 1
ATOM 7873 O O . PHE D 1 160 ? -77.591 21.836 -31.439 1.00 56.93 137 PHE D O 1
ATOM 7881 N N . PHE D 1 161 ? -77.428 21.175 -33.581 1.00 46.95 138 PHE D N 1
ATOM 7882 C CA . PHE D 1 161 ? -76.924 22.454 -34.044 1.00 52.85 138 PHE D CA 1
ATOM 7883 C C . PHE D 1 161 ? -77.204 22.669 -35.551 1.00 57.06 138 PHE D C 1
ATOM 7884 O O . PHE D 1 161 ? -77.545 21.743 -36.282 1.00 53.90 138 PHE D O 1
ATOM 7892 N N . LYS D 1 162 ? -77.066 23.906 -36.006 1.00 53.45 139 LYS D N 1
ATOM 7893 C CA . LYS D 1 162 ? -77.310 24.233 -37.392 1.00 46.94 139 LYS D CA 1
ATOM 7894 C C . LYS D 1 162 ? -76.090 23.963 -38.235 1.00 57.02 139 LYS D C 1
ATOM 7895 O O . LYS D 1 162 ? -74.970 24.179 -37.784 1.00 64.95 139 LYS D O 1
ATOM 7901 N N . GLU D 1 163 ? -76.317 23.478 -39.456 1.00 55.17 140 GLU D N 1
ATOM 7902 C CA . GLU D 1 163 ? -75.245 23.190 -40.398 1.00 51.42 140 GLU D CA 1
ATOM 7903 C C . GLU D 1 163 ? -74.323 24.379 -40.504 1.00 59.06 140 GLU D C 1
ATOM 7904 O O . GLU D 1 163 ? -73.106 24.256 -40.451 1.00 66.28 140 GLU D O 1
ATOM 7910 N N . GLU D 1 164 ? -74.935 25.536 -40.686 1.00 58.68 141 GLU D N 1
ATOM 7911 C CA . GLU D 1 164 ? -74.237 26.796 -40.838 1.00 58.30 141 GLU D CA 1
ATOM 7912 C C . GLU D 1 164 ? -73.233 27.022 -39.700 1.00 60.81 141 GLU D C 1
ATOM 7913 O O . GLU D 1 164 ? -72.165 27.619 -39.894 1.00 58.32 141 GLU D O 1
ATOM 7919 N N . GLN D 1 165 ? -73.587 26.515 -38.521 1.00 59.83 142 GLN D N 1
ATOM 7920 C CA . GLN D 1 165 ? -72.800 26.666 -37.309 1.00 51.56 142 GLN D CA 1
ATOM 7921 C C . GLN D 1 165 ? -71.675 25.628 -37.148 1.00 54.66 142 GLN D C 1
ATOM 7922 O O . GLN D 1 165 ? -70.797 25.764 -36.278 1.00 51.89 142 GLN D O 1
ATOM 7928 N N . PHE D 1 166 ? -71.701 24.586 -37.971 1.00 51.31 143 PHE D N 1
ATOM 7929 C CA . PHE D 1 166 ? -70.690 23.550 -37.869 1.00 45.98 143 PHE D CA 1
ATOM 7930 C C . PHE D 1 166 ? -69.247 24.077 -37.980 1.00 55.38 143 PHE D C 1
ATOM 7931 O O . PHE D 1 166 ? -68.966 25.026 -38.741 1.00 45.39 143 PHE D O 1
ATOM 7939 N N . PHE D 1 167 ? -68.340 23.448 -37.229 1.00 51.42 144 PHE D N 1
ATOM 7940 C CA . PHE D 1 167 ? -66.949 23.855 -37.237 1.00 44.80 144 PHE D CA 1
ATOM 7941 C C . PHE D 1 167 ? -65.958 22.726 -37.502 1.00 40.98 144 PHE D C 1
ATOM 7942 O O . PHE D 1 167 ? -65.112 22.824 -38.391 1.00 46.13 144 PHE D O 1
ATOM 7950 N N . SER D 1 168 ? -66.041 21.651 -36.736 1.00 36.09 145 SER D N 1
ATOM 7951 C CA . SER D 1 168 ? -65.033 20.599 -36.871 1.00 34.96 145 SER D CA 1
ATOM 7952 C C . SER D 1 168 ? -65.474 19.272 -36.273 1.00 43.62 145 SER D C 1
ATOM 7953 O O . SER D 1 168 ? -66.276 19.236 -35.322 1.00 48.72 145 SER D O 1
ATOM 7956 N N . SER D 1 169 ? -64.961 18.184 -36.840 1.00 35.08 146 SER D N 1
ATOM 7957 C CA . SER D 1 169 ? -65.169 16.869 -36.271 1.00 36.03 146 SER D CA 1
ATOM 7958 C C . SER D 1 169 ? -63.824 16.144 -36.202 1.00 44.32 146 SER D C 1
ATOM 7959 O O . SER D 1 169 ? -63.089 16.036 -37.191 1.00 45.97 146 SER D O 1
ATOM 7962 N N . VAL D 1 170 ? -63.513 15.655 -35.010 1.00 41.24 147 VAL D N 1
ATOM 7963 C CA . VAL D 1 170 ? -62.203 15.131 -34.726 1.00 39.58 147 VAL D CA 1
ATOM 7964 C C . VAL D 1 170 ? -62.379 13.749 -34.156 1.00 51.50 147 VAL D C 1
ATOM 7965 O O . VAL D 1 170 ? -63.270 13.517 -33.316 1.00 52.71 147 VAL D O 1
ATOM 7969 N N . PHE D 1 171 ? -61.547 12.827 -34.630 1.00 43.48 148 PHE D N 1
ATOM 7970 C CA . PHE D 1 171 ? -61.395 11.528 -33.980 1.00 44.95 148 PHE D CA 1
ATOM 7971 C C . PHE D 1 171 ? -60.520 11.608 -32.724 1.00 44.01 148 PHE D C 1
ATOM 7972 O O . PHE D 1 171 ? -59.475 12.261 -32.718 1.00 47.01 148 PHE D O 1
ATOM 7980 N N . ARG D 1 172 ? -60.931 10.935 -31.656 1.00 37.40 149 ARG D N 1
ATOM 7981 C CA . ARG D 1 172 ? -60.068 10.844 -30.488 1.00 41.98 149 ARG D CA 1
ATOM 7982 C C . ARG D 1 172 ? -59.859 9.396 -30.118 1.00 51.24 149 ARG D C 1
ATOM 7983 O O . ARG D 1 172 ? -60.783 8.733 -29.638 1.00 49.74 149 ARG D O 1
ATOM 7991 N N . ILE D 1 173 ? -58.642 8.903 -30.353 1.00 54.96 150 ILE D N 1
ATOM 7992 C CA . ILE D 1 173 ? -58.261 7.559 -29.912 1.00 50.62 150 ILE D CA 1
ATOM 7993 C C . ILE D 1 173 ? -57.076 7.596 -28.959 1.00 51.14 150 ILE D C 1
ATOM 7994 O O . ILE D 1 173 ? -56.099 8.312 -29.197 1.00 59.80 150 ILE D O 1
ATOM 7999 N N . SER D 1 174 ? -57.159 6.827 -27.875 1.00 51.99 151 SER D N 1
ATOM 8000 C CA . SER D 1 174 ? -56.107 6.866 -26.864 1.00 45.10 151 SER D CA 1
ATOM 8001 C C . SER D 1 174 ? -55.887 5.559 -26.142 1.00 49.79 151 SER D C 1
ATOM 8002 O O . SER D 1 174 ? -56.801 4.752 -25.962 1.00 54.96 151 SER D O 1
ATOM 8005 N N . SER D 1 175 ? -54.643 5.373 -25.726 1.00 58.35 152 SER D N 1
ATOM 8006 C CA . SER D 1 175 ? -54.265 4.280 -24.855 1.00 55.34 152 SER D CA 1
ATOM 8007 C C . SER D 1 175 ? -55.041 4.347 -23.534 1.00 56.79 152 SER D C 1
ATOM 8008 O O . SER D 1 175 ? -55.347 5.441 -23.027 1.00 53.43 152 SER D O 1
ATOM 8011 N N . PRO D 1 176 ? -55.372 3.180 -22.965 1.00 54.45 153 PRO D N 1
ATOM 8012 C CA . PRO D 1 176 ? -56.027 3.241 -21.647 1.00 48.94 153 PRO D CA 1
ATOM 8013 C C . PRO D 1 176 ? -55.035 3.748 -20.610 1.00 40.32 153 PRO D C 1
ATOM 8014 O O . PRO D 1 176 ? -53.826 3.513 -20.739 1.00 36.65 153 PRO D O 1
ATOM 8018 N N . GLY D 1 177 ? -55.542 4.494 -19.642 1.00 33.70 154 GLY D N 1
ATOM 8019 C CA . GLY D 1 177 ? -54.722 5.056 -18.601 1.00 31.39 154 GLY D CA 1
ATOM 8020 C C . GLY D 1 177 ? -54.022 6.333 -18.987 1.00 58.27 154 GLY D C 1
ATOM 8021 O O . GLY D 1 177 ? -53.154 6.815 -18.250 1.00 67.16 154 GLY D O 1
ATOM 8022 N N . LEU D 1 178 ? -54.371 6.884 -20.143 1.00 63.37 155 LEU D N 1
ATOM 8023 C CA . LEU D 1 178 ? -53.719 8.109 -20.589 1.00 61.97 155 LEU D CA 1
ATOM 8024 C C . LEU D 1 178 ? -54.456 9.332 -20.056 1.00 62.99 155 LEU D C 1
ATOM 8025 O O . LEU D 1 178 ? -55.666 9.442 -20.213 1.00 63.39 155 LEU D O 1
ATOM 8030 N N . GLN D 1 179 ? -53.727 10.259 -19.442 1.00 55.06 156 GLN D N 1
ATOM 8031 C CA . GLN D 1 179 ? -54.360 11.468 -18.920 1.00 57.26 156 GLN D CA 1
ATOM 8032 C C . GLN D 1 179 ? -53.956 12.757 -19.663 1.00 60.65 156 GLN D C 1
ATOM 8033 O O . GLN D 1 179 ? -52.816 13.228 -19.582 1.00 62.13 156 GLN D O 1
ATOM 8039 N N . LEU D 1 180 ? -54.925 13.314 -20.379 1.00 59.15 157 LEU D N 1
ATOM 8040 C CA . LEU D 1 180 ? -54.755 14.527 -21.172 1.00 62.67 157 LEU D CA 1
ATOM 8041 C C . LEU D 1 180 ? -54.978 15.737 -20.275 1.00 69.67 157 LEU D C 1
ATOM 8042 O O . LEU D 1 180 ? -55.961 15.776 -19.533 1.00 93.45 157 LEU D O 1
ATOM 8044 N N . TRP D 1 181 ? -54.084 16.720 -20.343 1.00 45.92 158 TRP D N 1
ATOM 8045 C CA . TRP D 1 181 ? -54.135 17.878 -19.443 1.00 42.48 158 TRP D CA 1
ATOM 8046 C C . TRP D 1 181 ? -55.470 18.627 -19.485 1.00 49.95 158 TRP D C 1
ATOM 8047 O O . TRP D 1 181 ? -56.304 18.406 -20.375 1.00 48.09 158 TRP D O 1
ATOM 8058 N N . THR D 1 182 ? -55.663 19.521 -18.517 1.00 52.31 159 THR D N 1
ATOM 8059 C CA . THR D 1 182 ? -56.894 20.302 -18.439 1.00 59.51 159 THR D CA 1
ATOM 8060 C C . THR D 1 182 ? -56.799 21.568 -19.289 1.00 61.16 159 THR D C 1
ATOM 8061 O O . THR D 1 182 ? -55.821 22.323 -19.200 1.00 51.07 159 THR D O 1
ATOM 8065 N N . HIS D 1 183 ? -57.832 21.772 -20.109 1.00 67.37 160 HIS D N 1
ATOM 8066 C CA . HIS D 1 183 ? -57.880 22.830 -21.112 1.00 62.20 160 HIS D CA 1
ATOM 8067 C C . HIS D 1 183 ? -59.338 23.261 -21.337 1.00 58.73 160 HIS D C 1
ATOM 8068 O O . HIS D 1 183 ? -60.277 22.550 -20.939 1.00 44.25 160 HIS D O 1
ATOM 8075 N N . TYR D 1 184 ? -59.529 24.428 -21.958 1.00 53.69 161 TYR D N 1
ATOM 8076 C CA . TYR D 1 184 ? -60.854 24.797 -22.455 1.00 48.48 161 TYR D CA 1
ATOM 8077 C C . TYR D 1 184 ? -60.801 24.984 -23.955 1.00 40.15 161 TYR D C 1
ATOM 8078 O O . TYR D 1 184 ? -59.723 25.195 -24.516 1.00 54.44 161 TYR D O 1
ATOM 8087 N N . ASP D 1 185 ? -61.963 24.877 -24.595 1.00 34.73 162 ASP D N 1
ATOM 8088 C CA . ASP D 1 185 ? -62.101 25.139 -26.023 1.00 35.61 162 ASP D CA 1
ATOM 8089 C C . ASP D 1 185 ? -62.949 26.370 -26.229 1.00 34.96 162 ASP D C 1
ATOM 8090 O O . ASP D 1 185 ? -63.526 26.867 -25.280 1.00 57.29 162 ASP D O 1
ATOM 8095 N N . VAL D 1 186 ? -63.019 26.885 -27.449 1.00 47.25 163 VAL D N 1
ATOM 8096 C CA . VAL D 1 186 ? -63.775 28.118 -27.673 1.00 52.18 163 VAL D CA 1
ATOM 8097 C C . VAL D 1 186 ? -65.061 27.860 -28.449 1.00 46.53 163 VAL D C 1
ATOM 8098 O O . VAL D 1 186 ? -65.901 28.746 -28.574 1.00 37.48 163 VAL D O 1
ATOM 8102 N N . MET D 1 187 ? -65.218 26.638 -28.956 1.00 45.58 164 MET D N 1
ATOM 8103 C CA . MET D 1 187 ? -66.476 26.231 -29.580 1.00 45.85 164 MET D CA 1
ATOM 8104 C C . MET D 1 187 ? -67.340 25.424 -28.611 1.00 44.66 164 MET D C 1
ATOM 8105 O O . MET D 1 187 ? -66.860 24.910 -27.615 1.00 46.80 164 MET D O 1
ATOM 8110 N N . ASP D 1 188 ? -68.626 25.316 -28.899 1.00 44.46 165 ASP D N 1
ATOM 8111 C CA . ASP D 1 188 ? -69.442 24.339 -28.192 1.00 36.70 165 ASP D CA 1
ATOM 8112 C C . ASP D 1 188 ? -69.050 23.007 -28.743 1.00 39.60 165 ASP D C 1
ATOM 8113 O O . ASP D 1 188 ? -68.398 22.929 -29.801 1.00 41.83 165 ASP D O 1
ATOM 8118 N N . ASN D 1 189 ? -69.424 21.948 -28.040 1.00 41.43 166 ASN D N 1
ATOM 8119 C CA . ASN D 1 189 ? -68.802 20.667 -28.323 1.00 35.81 166 ASN D CA 1
ATOM 8120 C C . ASN D 1 189 ? -69.601 19.477 -27.790 1.00 37.08 166 ASN D C 1
ATOM 8121 O O . ASN D 1 189 ? -69.915 19.415 -26.615 1.00 49.68 166 ASN D O 1
ATOM 8126 N N . LEU D 1 190 ? -69.959 18.553 -28.674 1.00 24.06 167 LEU D N 1
ATOM 8127 C CA . LEU D 1 190 ? -70.427 17.253 -28.233 1.00 25.97 167 LEU D CA 1
ATOM 8128 C C . LEU D 1 190 ? -69.298 16.218 -28.252 1.00 26.28 167 LEU D C 1
ATOM 8129 O O . LEU D 1 190 ? -68.836 15.804 -29.303 1.00 31.41 167 LEU D O 1
ATOM 8134 N N . LEU D 1 191 ? -68.834 15.803 -27.095 1.00 31.09 168 LEU D N 1
ATOM 8135 C CA . LEU D 1 191 ? -67.930 14.673 -27.090 1.00 36.31 168 LEU D CA 1
ATOM 8136 C C . LEU D 1 191 ? -68.783 13.412 -27.218 1.00 35.25 168 LEU D C 1
ATOM 8137 O O . LEU D 1 191 ? -69.663 13.170 -26.396 1.00 37.41 168 LEU D O 1
ATOM 8142 N N . ILE D 1 192 ? -68.582 12.631 -28.265 1.00 38.70 169 ILE D N 1
ATOM 8143 C CA . ILE D 1 192 ? -69.322 11.373 -28.358 1.00 37.88 169 ILE D CA 1
ATOM 8144 C C . ILE D 1 192 ? -68.405 10.192 -28.109 1.00 33.60 169 ILE D C 1
ATOM 8145 O O . ILE D 1 192 ? -67.487 9.921 -28.898 1.00 33.46 169 ILE D O 1
ATOM 8150 N N . GLN D 1 193 ? -68.673 9.476 -27.035 1.00 31.08 170 GLN D N 1
ATOM 8151 C CA . GLN D 1 193 ? -67.913 8.290 -26.712 1.00 33.71 170 GLN D CA 1
ATOM 8152 C C . GLN D 1 193 ? -68.491 7.120 -27.460 1.00 37.26 170 GLN D C 1
ATOM 8153 O O . GLN D 1 193 ? -69.578 6.629 -27.108 1.00 39.51 170 GLN D O 1
ATOM 8159 N N . VAL D 1 194 ? -67.777 6.660 -28.481 1.00 32.20 171 VAL D N 1
ATOM 8160 C CA . VAL D 1 194 ? -68.328 5.574 -29.259 1.00 43.09 171 VAL D CA 1
ATOM 8161 C C . VAL D 1 194 ? -68.013 4.262 -28.600 1.00 37.00 171 VAL D C 1
ATOM 8162 O O . VAL D 1 194 ? -68.799 3.337 -28.639 1.00 40.84 171 VAL D O 1
ATOM 8166 N N . THR D 1 195 ? -66.858 4.209 -27.960 1.00 48.84 172 THR D N 1
ATOM 8167 C CA . THR D 1 195 ? -66.282 2.936 -27.566 1.00 55.86 172 THR D CA 1
ATOM 8168 C C . THR D 1 195 ? -65.371 3.133 -26.358 1.00 53.18 172 THR D C 1
ATOM 8169 O O . THR D 1 195 ? -64.533 4.034 -26.346 1.00 46.13 172 THR D O 1
ATOM 8173 N N . GLY D 1 196 ? -65.572 2.325 -25.324 1.00 47.04 173 GLY D N 1
ATOM 8174 C CA . GLY D 1 196 ? -64.740 2.410 -24.139 1.00 43.51 173 GLY D CA 1
ATOM 8175 C C . GLY D 1 196 ? -65.243 3.350 -23.060 1.00 51.64 173 GLY D C 1
ATOM 8176 O O . GLY D 1 196 ? -66.160 4.137 -23.266 1.00 55.22 173 GLY D O 1
ATOM 8177 N N . LYS D 1 197 ? -64.632 3.250 -21.886 1.00 60.88 174 LYS D N 1
ATOM 8178 C CA . LYS D 1 197 ? -65.000 4.072 -20.736 1.00 58.13 174 LYS D CA 1
ATOM 8179 C C . LYS D 1 197 ? -64.115 5.279 -20.671 1.00 55.63 174 LYS D C 1
ATOM 8180 O O . LYS D 1 197 ? -62.906 5.187 -20.845 1.00 61.27 174 LYS D O 1
ATOM 8186 N N . LYS D 1 198 ? -64.715 6.416 -20.382 1.00 56.16 175 LYS D N 1
ATOM 8187 C CA . LYS D 1 198 ? -63.970 7.659 -20.374 1.00 49.95 175 LYS D CA 1
ATOM 8188 C C . LYS D 1 198 ? -64.451 8.493 -19.209 1.00 41.76 175 LYS D C 1
ATOM 8189 O O . LYS D 1 198 ? -65.639 8.757 -19.064 1.00 54.23 175 LYS D O 1
ATOM 8195 N N . ARG D 1 199 ? -63.540 8.892 -18.354 1.00 29.19 176 ARG D N 1
ATOM 8196 C CA . ARG D 1 199 ? -63.936 9.781 -17.288 1.00 40.00 176 ARG D CA 1
ATOM 8197 C C . ARG D 1 199 ? -63.567 11.215 -17.630 1.00 42.15 176 ARG D C 1
ATOM 8198 O O . ARG D 1 199 ? -62.472 11.495 -18.143 1.00 42.27 176 ARG D O 1
ATOM 8206 N N . VAL D 1 200 ? -64.488 12.126 -17.355 1.00 31.89 177 VAL D N 1
ATOM 8207 C CA . VAL D 1 200 ? -64.212 13.532 -17.596 1.00 46.04 177 VAL D CA 1
ATOM 8208 C C . VAL D 1 200 ? -64.495 14.340 -16.355 1.00 47.63 177 VAL D C 1
ATOM 8209 O O . VAL D 1 200 ? -65.531 14.142 -15.708 1.00 54.70 177 VAL D O 1
ATOM 8213 N N . VAL D 1 201 ? -63.581 15.236 -15.998 1.00 34.28 178 VAL D N 1
ATOM 8214 C CA . VAL D 1 201 ? -63.913 16.194 -14.952 1.00 40.92 178 VAL D CA 1
ATOM 8215 C C . VAL D 1 201 ? -63.890 17.564 -15.569 1.00 33.83 178 VAL D C 1
ATOM 8216 O O . VAL D 1 201 ? -63.115 17.829 -16.472 1.00 26.38 178 VAL D O 1
ATOM 8220 N N . LEU D 1 202 ? -64.772 18.425 -15.100 1.00 35.99 179 LEU D N 1
ATOM 8221 C CA . LEU D 1 202 ? -64.893 19.735 -15.691 1.00 33.26 179 LEU D CA 1
ATOM 8222 C C . LEU D 1 202 ? -64.935 20.805 -14.624 1.00 43.37 179 LEU D C 1
ATOM 8223 O O . LEU D 1 202 ? -65.355 20.573 -13.478 1.00 33.71 179 LEU D O 1
ATOM 8228 N N . PHE D 1 203 ? -64.505 21.988 -15.026 1.00 42.93 180 PHE D N 1
ATOM 8229 C CA . PHE D 1 203 ? -64.492 23.127 -14.156 1.00 43.18 180 PHE D CA 1
ATOM 8230 C C . PHE D 1 203 ? -65.177 24.255 -14.904 1.00 35.83 180 PHE D C 1
ATOM 8231 O O . PHE D 1 203 ? -64.839 24.531 -16.046 1.00 42.45 180 PHE D O 1
ATOM 8239 N N . SER D 1 204 ? -66.173 24.859 -14.276 1.00 45.84 181 SER D N 1
ATOM 8240 C CA . SER D 1 204 ? -66.814 26.051 -14.793 1.00 47.87 181 SER D CA 1
ATOM 8241 C C . SER D 1 204 ? -65.770 27.100 -15.198 1.00 46.35 181 SER D C 1
ATOM 8242 O O . SER D 1 204 ? -64.648 27.116 -14.675 1.00 37.35 181 SER D O 1
ATOM 8245 N N . PRO D 1 205 ? -66.136 27.964 -16.154 1.00 40.47 182 PRO D N 1
ATOM 8246 C CA . PRO D 1 205 ? -65.282 29.049 -16.642 1.00 50.53 182 PRO D CA 1
ATOM 8247 C C . PRO D 1 205 ? -64.930 29.980 -15.498 1.00 54.38 182 PRO D C 1
ATOM 8248 O O . PRO D 1 205 ? -63.811 30.488 -15.428 1.00 59.30 182 PRO D O 1
ATOM 8252 N N . ARG D 1 206 ? -65.908 30.207 -14.625 1.00 38.10 183 ARG D N 1
ATOM 8253 C CA . ARG D 1 206 ? -65.757 31.096 -13.497 1.00 52.31 183 ARG D CA 1
ATOM 8254 C C . ARG D 1 206 ? -64.727 30.592 -12.496 1.00 58.34 183 ARG D C 1
ATOM 8255 O O . ARG D 1 206 ? -64.305 31.345 -11.616 1.00 50.53 183 ARG D O 1
ATOM 8263 N N . ASP D 1 207 ? -64.309 29.335 -12.636 1.00 55.89 184 ASP D N 1
ATOM 8264 C CA . ASP D 1 207 ? -63.329 28.759 -11.709 1.00 67.99 184 ASP D CA 1
ATOM 8265 C C . ASP D 1 207 ? -61.888 29.000 -12.149 1.00 67.04 184 ASP D C 1
ATOM 8266 O O . ASP D 1 207 ? -60.976 28.349 -11.647 1.00 70.08 184 ASP D O 1
ATOM 8271 N N . ALA D 1 208 ? -61.679 29.929 -13.077 1.00 60.39 185 ALA D N 1
ATOM 8272 C CA . ALA D 1 208 ? -60.355 30.128 -13.666 1.00 56.08 185 ALA D CA 1
ATOM 8273 C C . ALA D 1 208 ? -59.266 30.454 -12.636 1.00 65.57 185 ALA D C 1
ATOM 8274 O O . ALA D 1 208 ? -58.142 29.969 -12.743 1.00 63.96 185 ALA D O 1
ATOM 8276 N N . GLN D 1 209 ? -59.587 31.268 -11.637 1.00 64.22 186 GLN D N 1
ATOM 8277 C CA . GLN D 1 209 ? -58.562 31.707 -10.710 1.00 63.15 186 GLN D CA 1
ATOM 8278 C C . GLN D 1 209 ? -57.942 30.535 -9.941 1.00 66.61 186 GLN D C 1
ATOM 8279 O O . GLN D 1 209 ? -56.801 30.624 -9.485 1.00 66.97 186 GLN D O 1
ATOM 8285 N N . TYR D 1 210 ? -58.672 29.430 -9.818 1.00 57.76 187 TYR D N 1
ATOM 8286 C CA . TYR D 1 210 ? -58.187 28.288 -9.031 1.00 66.96 187 TYR D CA 1
ATOM 8287 C C . TYR D 1 210 ? -57.401 27.285 -9.852 1.00 59.56 187 TYR D C 1
ATOM 8288 O O . TYR D 1 210 ? -56.861 26.304 -9.323 1.00 57.18 187 TYR D O 1
ATOM 8297 N N . LEU D 1 211 ? -57.372 27.493 -11.153 1.00 54.51 188 LEU D N 1
ATOM 8298 C CA . LEU D 1 211 ? -56.792 26.483 -12.010 1.00 41.35 188 LEU D CA 1
ATOM 8299 C C . LEU D 1 211 ? -55.359 26.784 -12.434 1.00 50.32 188 LEU D C 1
ATOM 8300 O O . LEU D 1 211 ? -54.697 25.910 -12.982 1.00 58.08 188 LEU D O 1
ATOM 8305 N N . TYR D 1 212 ? -54.870 27.995 -12.158 1.00 54.99 189 TYR D N 1
ATOM 8306 C CA . TYR D 1 212 ? -53.484 28.340 -12.475 1.00 58.96 189 TYR D CA 1
ATOM 8307 C C . TYR D 1 212 ? -53.276 28.213 -13.977 1.00 57.74 189 TYR D C 1
ATOM 8308 O O . TYR D 1 212 ? -52.551 27.339 -14.465 1.00 54.23 189 TYR D O 1
ATOM 8317 N N . LEU D 1 213 ? -53.925 29.085 -14.722 1.00 60.88 190 LEU D N 1
ATOM 8318 C CA . LEU D 1 213 ? -53.882 28.969 -16.171 1.00 59.05 190 LEU D CA 1
ATOM 8319 C C . LEU D 1 213 ? -52.618 29.544 -16.830 1.00 66.08 190 LEU D C 1
ATOM 8320 O O . LEU D 1 213 ? -52.066 30.562 -16.376 1.00 65.18 190 LEU D O 1
ATOM 8325 N N . LYS D 1 214 ? -52.169 28.865 -17.888 1.00 58.53 191 LYS D N 1
ATOM 8326 C CA . LYS D 1 214 ? -51.162 29.375 -18.819 1.00 61.02 191 LYS D CA 1
ATOM 8327 C C . LYS D 1 214 ? -51.721 29.140 -20.216 1.00 67.35 191 LYS D C 1
ATOM 8328 O O . LYS D 1 214 ? -51.785 27.998 -20.705 1.00 57.55 191 LYS D O 1
ATOM 8330 N N . GLY D 1 215 ? -52.151 30.222 -20.853 1.00 67.18 192 GLY D N 1
ATOM 8331 C CA . GLY D 1 215 ? -52.912 30.099 -22.079 1.00 67.32 192 GLY D CA 1
ATOM 8332 C C . GLY D 1 215 ? -54.206 29.338 -21.832 1.00 63.47 192 GLY D C 1
ATOM 8333 O O . GLY D 1 215 ? -54.901 29.584 -20.851 1.00 61.88 192 GLY D O 1
ATOM 8334 N N . THR D 1 216 ? -54.531 28.401 -22.711 1.00 50.73 193 THR D N 1
ATOM 8335 C CA . THR D 1 216 ? -55.777 27.681 -22.569 1.00 62.42 193 THR D CA 1
ATOM 8336 C C . THR D 1 216 ? -55.609 26.447 -21.674 1.00 71.34 193 THR D C 1
ATOM 8337 O O . THR D 1 216 ? -56.549 25.665 -21.478 1.00 70.23 193 THR D O 1
ATOM 8341 N N . LYS D 1 217 ? -54.411 26.293 -21.114 1.00 70.73 194 LYS D N 1
ATOM 8342 C CA . LYS D 1 217 ? -54.094 25.126 -20.291 1.00 66.16 194 LYS D CA 1
ATOM 8343 C C . LYS D 1 217 ? -53.805 25.505 -18.825 1.00 74.20 194 LYS D C 1
ATOM 8344 O O . LYS D 1 217 ? -53.489 26.664 -18.515 1.00 66.86 194 LYS D O 1
ATOM 8350 N N . SER D 1 218 ? -53.939 24.522 -17.931 1.00 77.34 195 SER D N 1
ATOM 8351 C CA . SER D 1 218 ? -53.700 24.721 -16.496 1.00 75.12 195 SER D CA 1
ATOM 8352 C C . SER D 1 218 ? -52.503 23.891 -16.016 1.00 78.74 195 SER D C 1
ATOM 8353 O O . SER D 1 218 ? -52.202 22.843 -16.587 1.00 86.29 195 SER D O 1
ATOM 8356 N N . GLU D 1 219 ? -51.834 24.352 -14.963 1.00 70.32 196 GLU D N 1
ATOM 8357 C CA . GLU D 1 219 ? -50.613 23.709 -14.478 1.00 72.33 196 GLU D CA 1
ATOM 8358 C C . GLU D 1 219 ? -50.798 22.459 -13.597 1.00 64.87 196 GLU D C 1
ATOM 8359 O O . GLU D 1 219 ? -49.815 21.764 -13.284 1.00 55.01 196 GLU D O 1
ATOM 8365 N N . VAL D 1 220 ? -52.034 22.172 -13.195 1.00 44.40 197 VAL D N 1
ATOM 8366 C CA . VAL D 1 220 ? -52.252 21.112 -12.226 1.00 57.04 197 VAL D CA 1
ATOM 8367 C C . VAL D 1 220 ? -52.401 19.757 -12.919 1.00 56.86 197 VAL D C 1
ATOM 8368 O O . VAL D 1 220 ? -53.497 19.207 -13.022 1.00 67.14 197 VAL D O 1
ATOM 8372 N N . LEU D 1 221 ? -51.272 19.226 -13.373 1.00 58.79 198 LEU D N 1
ATOM 8373 C CA . LEU D 1 221 ? -51.200 17.934 -14.065 1.00 58.68 198 LEU D CA 1
ATOM 8374 C C . LEU D 1 221 ? -52.067 16.828 -13.478 1.00 58.70 198 LEU D C 1
ATOM 8375 O O . LEU D 1 221 ? -52.847 16.178 -14.178 1.00 61.23 198 LEU D O 1
ATOM 8380 N N . ASN D 1 222 ? -51.896 16.611 -12.185 1.00 49.41 199 ASN D N 1
ATOM 8381 C CA . ASN D 1 222 ? -52.533 15.506 -11.510 1.00 61.02 199 ASN D CA 1
ATOM 8382 C C . ASN D 1 222 ? -53.719 16.021 -10.717 1.00 70.26 199 ASN D C 1
ATOM 8383 O O . ASN D 1 222 ? -53.602 16.366 -9.540 1.00 73.88 199 ASN D O 1
ATOM 8388 N N . ILE D 1 223 ? -54.865 16.086 -11.373 1.00 71.54 200 ILE D N 1
ATOM 8389 C CA . ILE D 1 223 ? -56.034 16.649 -10.731 1.00 68.91 200 ILE D CA 1
ATOM 8390 C C . ILE D 1 223 ? -56.537 15.789 -9.591 1.00 58.49 200 ILE D C 1
ATOM 8391 O O . ILE D 1 223 ? -57.105 16.314 -8.644 1.00 55.56 200 ILE D O 1
ATOM 8396 N N . ASP D 1 224 ? -56.333 14.478 -9.680 1.00 55.18 201 ASP D N 1
ATOM 8397 C CA . ASP D 1 224 ? -56.752 13.580 -8.605 1.00 66.52 201 ASP D CA 1
ATOM 8398 C C . ASP D 1 224 ? -55.915 13.806 -7.341 1.00 74.77 201 ASP D C 1
ATOM 8399 O O . ASP D 1 224 ? -56.435 14.013 -6.252 1.00 77.07 201 ASP D O 1
ATOM 8404 N N . ASN D 1 225 ? -54.603 13.778 -7.506 1.00 77.26 202 ASN D N 1
ATOM 8405 C CA . ASN D 1 225 ? -53.687 13.917 -6.397 1.00 68.63 202 ASN D CA 1
ATOM 8406 C C . ASN D 1 225 ? -52.763 15.090 -6.680 1.00 74.42 202 ASN D C 1
ATOM 8407 O O . ASN D 1 225 ? -51.593 14.913 -7.049 1.00 66.78 202 ASN D O 1
ATOM 8412 N N . PRO D 1 226 ? -53.299 16.304 -6.520 1.00 73.12 203 PRO D N 1
ATOM 8413 C CA . PRO D 1 226 ? -52.616 17.550 -6.866 1.00 65.46 203 PRO D CA 1
ATOM 8414 C C . PRO D 1 226 ? -51.571 17.893 -5.822 1.00 68.75 203 PRO D C 1
ATOM 8415 O O . PRO D 1 226 ? -51.702 17.505 -4.659 1.00 66.83 203 PRO D O 1
ATOM 8419 N N . ASP D 1 227 ? -50.539 18.614 -6.238 1.00 60.77 204 ASP D N 1
ATOM 8420 C CA . ASP D 1 227 ? -49.562 19.123 -5.308 1.00 56.83 204 ASP D CA 1
ATOM 8421 C C . ASP D 1 227 ? -50.098 20.411 -4.725 1.00 66.90 204 ASP D C 1
ATOM 8422 O O . ASP D 1 227 ? -49.831 21.488 -5.251 1.00 66.97 204 ASP D O 1
ATOM 8427 N N . LEU D 1 228 ? -50.848 20.284 -3.631 1.00 73.66 205 LEU D N 1
ATOM 8428 C CA . LEU D 1 228 ? -51.537 21.402 -2.993 1.00 69.05 205 LEU D CA 1
ATOM 8429 C C . LEU D 1 228 ? -50.588 22.374 -2.317 1.00 70.83 205 LEU D C 1
ATOM 8430 O O . LEU D 1 228 ? -51.019 23.415 -1.820 1.00 74.82 205 LEU D O 1
ATOM 8435 N N . ALA D 1 229 ? -49.304 22.030 -2.296 1.00 65.55 206 ALA D N 1
ATOM 8436 C CA . ALA D 1 229 ? -48.283 22.930 -1.767 1.00 83.52 206 ALA D CA 1
ATOM 8437 C C . ALA D 1 229 ? -47.881 23.921 -2.847 1.00 77.81 206 ALA D C 1
ATOM 8438 O O . ALA D 1 229 ? -47.706 25.112 -2.598 1.00 85.93 206 ALA D O 1
ATOM 8440 N N . LYS D 1 230 ? -47.731 23.404 -4.053 1.00 60.96 207 LYS D N 1
ATOM 8441 C CA . LYS D 1 230 ? -47.462 24.229 -5.214 1.00 70.14 207 LYS D CA 1
ATOM 8442 C C . LYS D 1 230 ? -48.757 24.890 -5.712 1.00 73.07 207 LYS D C 1
ATOM 8443 O O . LYS D 1 230 ? -48.737 26.018 -6.206 1.00 69.16 207 LYS D O 1
ATOM 8449 N N . TYR D 1 231 ? -49.882 24.196 -5.572 1.00 67.06 208 TYR D N 1
ATOM 8450 C CA . TYR D 1 231 ? -51.149 24.732 -6.052 1.00 65.76 208 TYR D CA 1
ATOM 8451 C C . TYR D 1 231 ? -52.246 24.733 -4.986 1.00 64.84 208 TYR D C 1
ATOM 8452 O O . TYR D 1 231 ? -53.304 24.126 -5.163 1.00 48.36 208 TYR D O 1
ATOM 8461 N N . PRO D 1 232 ? -52.000 25.448 -3.884 1.00 61.46 209 PRO D N 1
ATOM 8462 C CA . PRO D 1 232 ? -52.978 25.634 -2.814 1.00 57.51 209 PRO D CA 1
ATOM 8463 C C . PRO D 1 232 ? -54.411 25.881 -3.335 1.00 66.57 209 PRO D C 1
ATOM 8464 O O . PRO D 1 232 ? -55.298 25.161 -2.898 1.00 67.91 209 PRO D O 1
ATOM 8468 N N . LEU D 1 233 ? -54.623 26.847 -4.241 1.00 67.98 210 LEU D N 1
ATOM 8469 C CA . LEU D 1 233 ? -55.975 27.283 -4.660 1.00 58.62 210 LEU D CA 1
ATOM 8470 C C . LEU D 1 233 ? -56.805 26.265 -5.424 1.00 57.59 210 LEU D C 1
ATOM 8471 O O . LEU D 1 233 ? -58.024 26.435 -5.562 1.00 68.09 210 LEU D O 1
ATOM 8476 N N . PHE D 1 234 ? -56.159 25.239 -5.961 1.00 51.50 211 PHE D N 1
ATOM 8477 C CA . PHE D 1 234 ? -56.877 24.268 -6.776 1.00 57.89 211 PHE D CA 1
ATOM 8478 C C . PHE D 1 234 ? -57.968 23.668 -5.916 1.00 72.84 211 PHE D C 1
ATOM 8479 O O . PHE D 1 234 ? -59.050 23.303 -6.396 1.00 73.77 211 PHE D O 1
ATOM 8487 N N . SER D 1 235 ? -57.658 23.597 -4.628 1.00 63.52 212 SER D N 1
ATOM 8488 C CA . SER D 1 235 ? -58.509 22.990 -3.636 1.00 62.35 212 SER D CA 1
ATOM 8489 C C . SER D 1 235 ? -59.907 23.582 -3.648 1.00 67.33 212 SER D C 1
ATOM 8490 O O . SER D 1 235 ? -60.874 22.856 -3.381 1.00 69.22 212 SER D O 1
ATOM 8493 N N . LYS D 1 236 ? -60.042 24.879 -3.937 1.00 55.79 213 LYS D N 1
ATOM 8494 C CA . LYS D 1 236 ? -61.377 25.453 -3.875 1.00 65.12 213 LYS D CA 1
ATOM 8495 C C . LYS D 1 236 ? -62.059 25.551 -5.217 1.00 72.55 213 LYS D C 1
ATOM 8496 O O . LYS D 1 236 ? -62.785 26.497 -5.486 1.00 87.95 213 LYS D O 1
ATOM 8502 N N . ALA D 1 237 ? -61.854 24.536 -6.045 1.00 71.05 214 ALA D N 1
ATOM 8503 C CA . ALA D 1 237 ? -62.453 24.517 -7.363 1.00 63.71 214 ALA D CA 1
ATOM 8504 C C . ALA D 1 237 ? -63.484 23.397 -7.475 1.00 59.32 214 ALA D C 1
ATOM 8505 O O . ALA D 1 237 ? -63.153 22.215 -7.343 1.00 72.70 214 ALA D O 1
ATOM 8507 N N . ARG D 1 238 ? -64.733 23.777 -7.723 1.00 40.48 215 ARG D N 1
ATOM 8508 C CA . ARG D 1 238 ? -65.843 22.821 -7.807 1.00 55.75 215 ARG D CA 1
ATOM 8509 C C . ARG D 1 238 ? -65.735 21.883 -9.013 1.00 47.22 215 ARG D C 1
ATOM 8510 O O . ARG D 1 238 ? -66.040 22.284 -10.128 1.00 58.84 215 ARG D O 1
ATOM 8512 N N . ARG D 1 239 ? -65.321 20.639 -8.795 1.00 44.80 216 ARG D N 1
ATOM 8513 C CA . ARG D 1 239 ? -65.110 19.730 -9.920 1.00 41.38 216 ARG D CA 1
ATOM 8514 C C . ARG D 1 239 ? -66.313 18.884 -10.351 1.00 42.90 216 ARG D C 1
ATOM 8515 O O . ARG D 1 239 ? -66.702 17.924 -9.691 1.00 48.45 216 ARG D O 1
ATOM 8523 N N . TYR D 1 240 ? -66.883 19.257 -11.486 1.00 38.01 217 TYR D N 1
ATOM 8524 C CA . TYR D 1 240 ? -67.891 18.447 -12.147 1.00 44.75 217 TYR D CA 1
ATOM 8525 C C . TYR D 1 240 ? -67.311 17.157 -12.727 1.00 47.90 217 TYR D C 1
ATOM 8526 O O . TYR D 1 240 ? -66.235 17.137 -13.322 1.00 55.43 217 TYR D O 1
ATOM 8535 N N . GLU D 1 241 ? -68.035 16.069 -12.577 1.00 42.54 218 GLU D N 1
ATOM 8536 C CA . GLU D 1 241 ? -67.439 14.795 -12.905 1.00 49.79 218 GLU D CA 1
ATOM 8537 C C . GLU D 1 241 ? -68.462 13.848 -13.558 1.00 43.41 218 GLU D C 1
ATOM 8538 O O . GLU D 1 241 ? -69.620 13.836 -13.181 1.00 49.76 218 GLU D O 1
ATOM 8544 N N . CYS D 1 242 ? -68.032 13.075 -14.549 1.00 40.50 219 CYS D N 1
ATOM 8545 C CA . CYS D 1 242 ? -68.872 12.046 -15.160 1.00 35.20 219 CYS D CA 1
ATOM 8546 C C . CYS D 1 242 ? -68.009 10.943 -15.744 1.00 44.20 219 CYS D C 1
ATOM 8547 O O . CYS D 1 242 ? -66.802 11.101 -15.926 1.00 47.42 219 CYS D O 1
ATOM 8550 N N . SER D 1 243 ? -68.653 9.826 -16.041 1.00 51.64 220 SER D N 1
ATOM 8551 C CA . SER D 1 243 ? -68.029 8.719 -16.740 1.00 45.86 220 SER D CA 1
ATOM 8552 C C . SER D 1 243 ? -68.886 8.388 -17.949 1.00 48.74 220 SER D C 1
ATOM 8553 O O . SER D 1 243 ? -70.098 8.160 -17.840 1.00 51.83 220 SER D O 1
ATOM 8556 N N . LEU D 1 244 ? -68.240 8.371 -19.105 1.00 34.93 221 LEU D N 1
ATOM 8557 C CA . LEU D 1 244 ? -68.899 8.142 -20.373 1.00 37.03 221 LEU D CA 1
ATOM 8558 C C . LEU D 1 244 ? -68.723 6.691 -20.781 1.00 48.27 221 LEU D C 1
ATOM 8559 O O . LEU D 1 244 ? -67.609 6.186 -20.848 1.00 61.47 221 LEU D O 1
ATOM 8564 N N . GLU D 1 245 ? -69.830 6.006 -21.017 1.00 52.63 222 GLU D N 1
ATOM 8565 C CA . GLU D 1 245 ? -69.782 4.647 -21.531 1.00 60.72 222 GLU D CA 1
ATOM 8566 C C . GLU D 1 245 ? -70.003 4.700 -23.039 1.00 52.81 222 GLU D C 1
ATOM 8567 O O . GLU D 1 245 ? -70.499 5.694 -23.575 1.00 36.91 222 GLU D O 1
ATOM 8573 N N . ALA D 1 246 ? -69.625 3.632 -23.721 1.00 51.22 223 ALA D N 1
ATOM 8574 C CA . ALA D 1 246 ? -69.924 3.520 -25.129 1.00 52.90 223 ALA D CA 1
ATOM 8575 C C . ALA D 1 246 ? -71.364 3.986 -25.329 1.00 53.73 223 ALA D C 1
ATOM 8576 O O . ALA D 1 246 ? -72.257 3.553 -24.606 1.00 47.82 223 ALA D O 1
ATOM 8578 N N . GLY D 1 247 ? -71.579 4.893 -26.282 1.00 47.54 224 GLY D N 1
ATOM 8579 C CA . GLY D 1 247 ? -72.905 5.432 -26.540 1.00 30.48 224 GLY D CA 1
ATOM 8580 C C . GLY D 1 247 ? -73.254 6.749 -25.848 1.00 35.98 224 GLY D C 1
ATOM 8581 O O . GLY D 1 247 ? -74.210 7.422 -26.234 1.00 47.64 224 GLY D O 1
ATOM 8582 N N . ASP D 1 248 ? -72.499 7.141 -24.828 1.00 38.98 225 ASP D N 1
ATOM 8583 C CA . ASP D 1 248 ? -72.785 8.391 -24.132 1.00 40.06 225 ASP D CA 1
ATOM 8584 C C . ASP D 1 248 ? -72.373 9.584 -24.968 1.00 39.24 225 ASP D C 1
ATOM 8585 O O . ASP D 1 248 ? -71.395 9.527 -25.697 1.00 38.04 225 ASP D O 1
ATOM 8590 N N . VAL D 1 249 ? -73.120 10.667 -24.873 1.00 33.16 226 VAL D N 1
ATOM 8591 C CA . VAL D 1 249 ? -72.680 11.919 -25.478 1.00 30.38 226 VAL D CA 1
ATOM 8592 C C . VAL D 1 249 ? -72.535 12.979 -24.396 1.00 41.35 226 VAL D C 1
ATOM 8593 O O . VAL D 1 249 ? -73.455 13.202 -23.582 1.00 38.98 226 VAL D O 1
ATOM 8597 N N . LEU D 1 250 ? -71.382 13.636 -24.379 1.00 37.50 227 LEU D N 1
ATOM 8598 C CA . LEU D 1 250 ? -71.180 14.706 -23.431 1.00 42.17 227 LEU D CA 1
ATOM 8599 C C . LEU D 1 250 ? -71.193 16.072 -24.119 1.00 44.46 227 LEU D C 1
ATOM 8600 O O . LEU D 1 250 ? -70.346 16.351 -24.978 1.00 38.15 227 LEU D O 1
ATOM 8605 N N . PHE D 1 251 ? -72.146 16.920 -23.741 1.00 35.74 228 PHE D N 1
ATOM 8606 C CA . PHE D 1 251 ? -72.092 18.323 -24.136 1.00 34.11 228 PHE D CA 1
ATOM 8607 C C . PHE D 1 251 ? -71.124 19.131 -23.268 1.00 36.24 228 PHE D C 1
ATOM 8608 O O . PHE D 1 251 ? -71.163 19.055 -22.046 1.00 51.67 228 PHE D O 1
ATOM 8616 N N . ILE D 1 252 ? -70.257 19.900 -23.915 1.00 30.82 229 ILE D N 1
ATOM 8617 C CA . ILE D 1 252 ? -69.332 20.784 -23.234 1.00 30.96 229 ILE D CA 1
ATOM 8618 C C . ILE D 1 252 ? -69.455 22.201 -23.767 1.00 34.76 229 ILE D C 1
ATOM 8619 O O . ILE D 1 252 ? -68.898 22.534 -24.820 1.00 33.93 229 ILE D O 1
ATOM 8624 N N . PRO D 1 253 ? -70.160 23.051 -23.021 1.00 33.88 230 PRO D N 1
ATOM 8625 C CA . PRO D 1 253 ? -70.257 24.442 -23.457 1.00 35.10 230 PRO D CA 1
ATOM 8626 C C . PRO D 1 253 ? -68.851 24.991 -23.567 1.00 33.90 230 PRO D C 1
ATOM 8627 O O . PRO D 1 253 ? -67.950 24.568 -22.829 1.00 27.72 230 PRO D O 1
ATOM 8631 N N . ALA D 1 254 ? -68.679 25.938 -24.474 1.00 25.38 231 ALA D N 1
ATOM 8632 C CA . ALA D 1 254 ? -67.400 26.561 -24.688 1.00 33.90 231 ALA D CA 1
ATOM 8633 C C . ALA D 1 254 ? -66.940 27.232 -23.400 1.00 37.51 231 ALA D C 1
ATOM 8634 O O . ALA D 1 254 ? -67.779 27.680 -22.594 1.00 35.04 231 ALA D O 1
ATOM 8636 N N . LEU D 1 255 ? -65.617 27.287 -23.221 1.00 27.07 232 LEU D N 1
ATOM 8637 C CA . LEU D 1 255 ? -64.962 27.845 -22.018 1.00 32.92 232 LEU D CA 1
ATOM 8638 C C . LEU D 1 255 ? -64.889 26.906 -20.824 1.00 44.71 232 LEU D C 1
ATOM 8639 O O . LEU D 1 255 ? -64.060 27.099 -19.945 1.00 62.07 232 LEU D O 1
ATOM 8644 N N . TRP D 1 256 ? -65.727 25.885 -20.780 1.00 35.43 233 TRP D N 1
ATOM 8645 C CA . TRP D 1 256 ? -65.622 24.951 -19.683 1.00 42.25 233 TRP D CA 1
ATOM 8646 C C . TRP D 1 256 ? -64.322 24.160 -19.736 1.00 52.97 233 TRP D C 1
ATOM 8647 O O . TRP D 1 256 ? -63.985 23.573 -20.763 1.00 63.52 233 TRP D O 1
ATOM 8658 N N . PHE D 1 257 ? -63.578 24.160 -18.634 1.00 55.23 234 PHE D N 1
ATOM 8659 C CA . PHE D 1 257 ? -62.351 23.381 -18.577 1.00 52.84 234 PHE D CA 1
ATOM 8660 C C . PHE D 1 257 ? -62.661 21.892 -18.466 1.00 54.53 234 PHE D C 1
ATOM 8661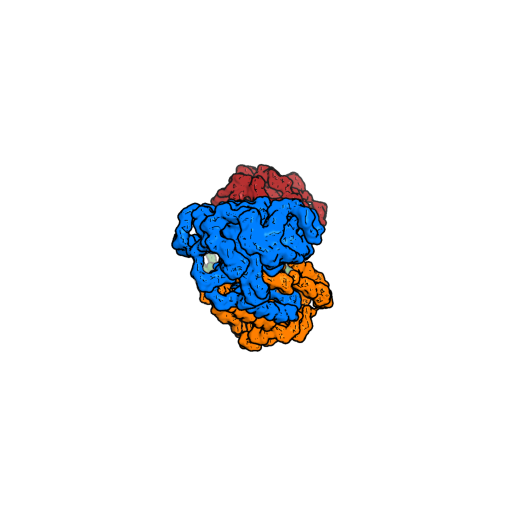 O O . PHE D 1 257 ? -63.572 21.477 -17.719 1.00 40.17 234 PHE D O 1
ATOM 8669 N N . HIS D 1 258 ? -61.919 21.085 -19.215 1.00 34.58 235 HIS D N 1
ATOM 8670 C CA . HIS D 1 258 ? -62.090 19.667 -19.064 1.00 32.38 235 HIS D CA 1
ATOM 8671 C C . HIS D 1 258 ? -60.780 18.938 -19.033 1.00 35.00 235 HIS D C 1
ATOM 8672 O O . HIS D 1 258 ? -59.757 19.404 -19.553 1.00 31.88 235 HIS D O 1
ATOM 8679 N N . ASN D 1 259 ? -60.858 17.791 -18.373 1.00 35.38 236 ASN D N 1
ATOM 8680 C CA . ASN D 1 259 ? -59.775 16.864 -18.179 1.00 32.19 236 ASN D CA 1
ATOM 8681 C C . ASN D 1 259 ? -60.348 15.463 -18.444 1.00 43.52 236 ASN D C 1
ATOM 8682 O O . ASN D 1 259 ? -61.354 15.055 -17.823 1.00 41.62 236 ASN D O 1
ATOM 8687 N N . VAL D 1 260 ? -59.762 14.740 -19.393 1.00 30.56 237 VAL D N 1
ATOM 8688 C CA . VAL D 1 260 ? -60.240 13.391 -19.656 1.00 32.84 237 VAL D CA 1
ATOM 8689 C C . VAL D 1 260 ? -59.172 12.316 -19.457 1.00 36.23 237 VAL D C 1
ATOM 8690 O O . VAL D 1 260 ? -58.009 12.496 -19.833 1.00 35.49 237 VAL D O 1
ATOM 8694 N N . ILE D 1 261 ? -59.581 11.210 -18.842 1.00 39.69 238 ILE D N 1
ATOM 8695 C CA . ILE D 1 261 ? -58.776 10.010 -18.820 1.00 35.88 238 ILE D CA 1
ATOM 8696 C C . ILE D 1 261 ? -59.526 8.914 -19.534 1.00 32.90 238 ILE D C 1
ATOM 8697 O O . ILE D 1 261 ? -60.715 8.711 -19.329 1.00 49.23 238 ILE D O 1
ATOM 8702 N N . SER D 1 262 ? -58.826 8.213 -20.398 1.00 29.57 239 SER D N 1
ATOM 8703 C CA . SER D 1 262 ? -59.373 7.016 -20.986 1.00 36.65 239 SER D CA 1
ATOM 8704 C C . SER D 1 262 ? -59.144 5.855 -20.017 1.00 36.80 239 SER D C 1
ATOM 8705 O O . SER D 1 262 ? -58.018 5.405 -19.834 1.00 49.88 239 SER D O 1
ATOM 8708 N N . GLU D 1 263 ? -60.205 5.391 -19.373 1.00 43.34 240 GLU D N 1
ATOM 8709 C CA . GLU D 1 263 ? -60.098 4.234 -18.476 1.00 58.02 240 GLU D CA 1
ATOM 8710 C C . GLU D 1 263 ? -59.831 2.947 -19.250 1.00 52.13 240 GLU D C 1
ATOM 8711 O O . GLU D 1 263 ? -58.875 2.220 -18.977 1.00 53.58 240 GLU D O 1
ATOM 8717 N N . GLU D 1 264 ? -60.681 2.683 -20.229 1.00 59.27 241 GLU D N 1
ATOM 8718 C CA . GLU D 1 264 ? -60.449 1.601 -21.162 1.00 68.67 241 GLU D CA 1
ATOM 8719 C C . GLU D 1 264 ? -59.749 2.135 -22.397 1.00 76.83 241 GLU D C 1
ATOM 8720 O O . GLU D 1 264 ? -59.259 3.267 -22.418 1.00 70.74 241 GLU D O 1
ATOM 8726 N N . PHE D 1 265 ? -59.672 1.303 -23.423 1.00 78.98 242 PHE D N 1
ATOM 8727 C CA . PHE D 1 265 ? -59.341 1.813 -24.732 1.00 63.48 242 PHE D CA 1
ATOM 8728 C C . PHE D 1 265 ? -60.670 2.162 -25.367 1.00 62.03 242 PHE D C 1
ATOM 8729 O O . PHE D 1 265 ? -61.657 1.429 -25.226 1.00 50.79 242 PHE D O 1
ATOM 8737 N N . GLY D 1 266 ? -60.698 3.293 -26.056 1.00 60.65 243 GLY D N 1
ATOM 8738 C CA . GLY D 1 266 ? -61.892 3.670 -26.767 1.00 62.06 243 GLY D CA 1
ATOM 8739 C C . GLY D 1 266 ? -61.675 4.810 -27.728 1.00 60.24 243 GLY D C 1
ATOM 8740 O O . GLY D 1 266 ? -60.748 5.610 -27.586 1.00 72.53 243 GLY D O 1
ATOM 8741 N N . VAL D 1 267 ? -62.548 4.871 -28.720 1.00 45.70 244 VAL D N 1
ATOM 8742 C CA . VAL D 1 267 ? -62.522 5.939 -29.701 1.00 45.69 244 VAL D CA 1
ATOM 8743 C C . VAL D 1 267 ? -63.705 6.829 -29.407 1.00 37.34 244 VAL D C 1
ATOM 8744 O O . VAL D 1 267 ? -64.735 6.369 -28.895 1.00 32.87 244 VAL D O 1
ATOM 8748 N N . GLY D 1 268 ? -63.547 8.110 -29.714 1.00 34.00 245 GLY D N 1
ATOM 8749 C CA . GLY D 1 268 ? -64.618 9.066 -29.560 1.00 30.92 245 GLY D CA 1
ATOM 8750 C C . GLY D 1 268 ? -64.491 10.012 -30.716 1.00 32.71 245 GLY D C 1
ATOM 8751 O O . GLY D 1 268 ? -63.399 10.127 -31.279 1.00 38.09 245 GLY D O 1
ATOM 8752 N N . VAL D 1 269 ? -65.590 10.641 -31.125 1.00 28.69 246 VAL D N 1
ATOM 8753 C CA . VAL D 1 269 ? -65.459 11.775 -32.028 1.00 37.03 246 VAL D CA 1
ATOM 8754 C C . VAL D 1 269 ? -66.200 12.925 -31.431 1.00 36.46 246 VAL D C 1
ATOM 8755 O O . VAL D 1 269 ? -67.287 12.747 -30.855 1.00 36.19 246 VAL D O 1
ATOM 8759 N N . ASN D 1 270 ? -65.574 14.095 -31.500 1.00 29.33 247 ASN D N 1
ATOM 8760 C CA . ASN D 1 270 ? -66.239 15.306 -31.028 1.00 29.39 247 ASN D CA 1
ATOM 8761 C C . ASN D 1 270 ? -66.515 16.227 -32.160 1.00 27.08 247 ASN D C 1
ATOM 8762 O O . ASN D 1 270 ? -65.812 16.217 -33.184 1.00 37.57 247 ASN D O 1
ATOM 8767 N N . ILE D 1 271 ? -67.553 17.013 -31.966 1.00 22.19 248 ILE D N 1
ATOM 8768 C CA . ILE D 1 271 ? -68.038 17.898 -32.987 1.00 30.89 248 ILE D CA 1
ATOM 8769 C C . ILE D 1 271 ? -68.043 19.295 -32.403 1.00 42.71 248 ILE D C 1
ATOM 8770 O O . ILE D 1 271 ? -68.752 19.565 -31.431 1.00 50.83 248 ILE D O 1
ATOM 8775 N N . PHE D 1 272 ? -67.212 20.174 -32.946 1.00 47.47 249 PHE D N 1
ATOM 8776 C CA . PHE D 1 272 ? -67.170 21.551 -32.456 1.00 48.07 249 PHE D CA 1
ATOM 8777 C C . PHE D 1 272 ? -68.117 22.385 -33.278 1.00 43.17 249 PHE D C 1
ATOM 8778 O O . PHE D 1 272 ? -68.213 22.193 -34.477 1.00 47.47 249 PHE D O 1
ATOM 8786 N N . TRP D 1 273 ? -68.815 23.322 -32.658 1.00 44.49 250 TRP D N 1
ATOM 8787 C CA . TRP D 1 273 ? -69.571 24.261 -33.469 1.00 49.26 250 TRP D CA 1
ATOM 8788 C C . TRP D 1 273 ? -69.620 25.662 -32.906 1.00 47.23 250 TRP D C 1
ATOM 8789 O O . TRP D 1 273 ? -69.403 25.870 -31.717 1.00 48.36 250 TRP D O 1
ATOM 8800 N N . LYS D 1 274 ? -69.876 26.621 -33.785 1.00 42.54 251 LYS D N 1
ATOM 8801 C CA . LYS D 1 274 ? -69.911 28.008 -33.380 1.00 47.50 251 LYS D CA 1
ATOM 8802 C C . LYS D 1 274 ? -71.141 28.255 -32.538 1.00 61.30 251 LYS D C 1
ATOM 8803 O O . LYS D 1 274 ? -72.242 27.832 -32.877 1.00 64.80 251 LYS D O 1
ATOM 8809 N N . HIS D 1 275 ? -70.936 28.916 -31.411 1.00 53.88 252 HIS D N 1
ATOM 8810 C CA . HIS D 1 275 ? -72.034 29.301 -30.565 1.00 46.31 252 HIS D CA 1
ATOM 8811 C C . HIS D 1 275 ? -72.327 30.753 -30.900 1.00 54.09 252 HIS D C 1
ATOM 8812 O O . HIS D 1 275 ? -73.490 31.191 -30.895 1.00 53.96 252 HIS D O 1
ATOM 8819 N N . LEU D 1 276 ? -71.257 31.465 -31.259 1.00 58.98 253 LEU D N 1
ATOM 8820 C CA . LEU D 1 276 ? -71.285 32.889 -31.573 1.00 54.42 253 LEU D CA 1
ATOM 8821 C C . LEU D 1 276 ? -71.385 33.087 -33.071 1.00 59.30 253 LEU D C 1
ATOM 8822 O O . LEU D 1 276 ? -71.156 32.148 -33.823 1.00 61.70 253 LEU D O 1
ATOM 8827 N N . PRO D 1 277 ? -71.682 34.326 -33.510 1.00 62.99 254 PRO D N 1
ATOM 8828 C CA . PRO D 1 277 ? -71.727 34.663 -34.938 1.00 54.54 254 PRO D CA 1
ATOM 8829 C C . PRO D 1 277 ? -70.348 34.473 -35.534 1.00 58.58 254 PRO D C 1
ATOM 8830 O O . PRO D 1 277 ? -69.373 34.925 -34.925 1.00 64.75 254 PRO D O 1
ATOM 8834 N N . SER D 1 278 ? -70.268 33.843 -36.702 1.00 57.80 255 SER D N 1
ATOM 8835 C CA . SER D 1 278 ? -68.990 33.402 -37.260 1.00 61.14 255 SER D CA 1
ATOM 8836 C C . SER D 1 278 ? -67.871 34.438 -37.289 1.00 68.81 255 SER D C 1
ATOM 8837 O O . SER D 1 278 ? -66.695 34.090 -37.134 1.00 63.02 255 SER D O 1
ATOM 8840 N N . GLU D 1 279 ? -68.238 35.701 -37.492 1.00 73.21 256 GLU D N 1
ATOM 8841 C CA . GLU D 1 279 ? -67.270 36.789 -37.581 1.00 80.19 256 GLU D CA 1
ATOM 8842 C C . GLU D 1 279 ? -66.503 36.983 -36.275 1.00 82.19 256 GLU D C 1
ATOM 8843 O O . GLU D 1 279 ? -65.423 37.584 -36.256 1.00 83.40 256 GLU D O 1
ATOM 8849 N N . CYS D 1 280 ? -67.067 36.461 -35.190 1.00 72.64 257 CYS D N 1
ATOM 8850 C CA . CYS D 1 280 ? -66.512 36.659 -33.863 1.00 63.44 257 CYS D CA 1
ATOM 8851 C C . CYS D 1 280 ? -65.234 35.875 -33.649 1.00 63.63 257 CYS D C 1
ATOM 8852 O O . CYS D 1 280 ? -64.442 36.193 -32.758 1.00 63.16 257 CYS D O 1
ATOM 8855 N N . TYR D 1 281 ? -65.027 34.861 -34.480 1.00 62.02 258 TYR D N 1
ATOM 8856 C CA . TYR D 1 281 ? -63.926 33.927 -34.274 1.00 54.03 258 TYR D CA 1
ATOM 8857 C C . TYR D 1 281 ? -62.692 34.256 -35.085 1.00 53.81 258 TYR D C 1
ATOM 8858 O O . TYR D 1 281 ? -62.792 34.646 -36.244 1.00 74.43 258 TYR D O 1
ATOM 8867 N N . ASP D 1 282 ? -61.526 34.094 -34.465 1.00 58.54 259 ASP D N 1
ATOM 8868 C CA . ASP D 1 282 ? -60.246 34.201 -35.166 1.00 63.11 259 ASP D CA 1
ATOM 8869 C C . ASP D 1 282 ? -60.165 33.207 -36.335 1.00 61.47 259 ASP D C 1
ATOM 8870 O O . ASP D 1 282 ? -60.113 31.980 -36.144 1.00 52.32 259 ASP D O 1
ATOM 8875 N N . LYS D 1 283 ? -60.146 33.727 -37.551 1.00 61.53 260 LYS D N 1
ATOM 8876 C CA . LYS D 1 283 ? -60.210 32.835 -38.697 1.00 73.44 260 LYS D CA 1
ATOM 8877 C C . LYS D 1 283 ? -58.879 32.131 -38.968 1.00 71.18 260 LYS D C 1
ATOM 8878 O O . LYS D 1 283 ? -58.791 31.275 -39.834 1.00 71.23 260 LYS D O 1
ATOM 8884 N N . THR D 1 284 ? -57.862 32.479 -38.190 1.00 73.34 261 THR D N 1
ATOM 8885 C CA . THR D 1 284 ? -56.590 31.754 -38.159 1.00 80.92 261 THR D CA 1
ATOM 8886 C C . THR D 1 284 ? -56.726 30.350 -37.568 1.00 79.17 261 THR D C 1
ATOM 8887 O O . THR D 1 284 ? -55.878 29.482 -37.788 1.00 74.78 261 THR D O 1
ATOM 8891 N N . ASP D 1 285 ? -57.798 30.145 -36.811 1.00 76.19 262 ASP D N 1
ATOM 8892 C CA . ASP D 1 285 ? -57.893 29.031 -35.882 1.00 68.21 262 ASP D CA 1
ATOM 8893 C C . ASP D 1 285 ? -58.569 27.809 -36.497 1.00 62.42 262 ASP D C 1
ATOM 8894 O O . ASP D 1 285 ? -59.762 27.822 -36.785 1.00 57.32 262 ASP D O 1
ATOM 8899 N N . THR D 1 286 ? -57.800 26.749 -36.703 1.00 64.86 263 THR D N 1
ATOM 8900 C CA . THR D 1 286 ? -58.363 25.509 -37.231 1.00 58.71 263 THR D CA 1
ATOM 8901 C C . THR D 1 286 ? -58.624 24.477 -36.128 1.00 53.40 263 THR D C 1
ATOM 8902 O O . THR D 1 286 ? -59.202 23.424 -36.397 1.00 65.97 263 THR D O 1
ATOM 8906 N N . TYR D 1 287 ? -58.208 24.776 -34.893 1.00 43.96 264 TYR D N 1
ATOM 8907 C CA . TYR D 1 287 ? -58.411 23.851 -33.768 1.00 46.11 264 TYR D CA 1
ATOM 8908 C C . TYR D 1 287 ? -59.710 24.107 -32.996 1.00 46.33 264 TYR D C 1
ATOM 8909 O O . TYR D 1 287 ? -60.438 23.167 -32.675 1.00 46.78 264 TYR D O 1
ATOM 8918 N N . GLY D 1 288 ? -60.003 25.368 -32.700 1.00 53.54 265 GLY D N 1
ATOM 8919 C CA . GLY D 1 288 ? -61.117 25.707 -31.824 1.00 57.30 265 GLY D CA 1
ATOM 8920 C C . GLY D 1 288 ? -60.601 26.209 -30.486 1.00 60.01 265 GLY D C 1
ATOM 8921 O O . GLY D 1 288 ? -61.332 26.295 -29.497 1.00 56.09 265 GLY D O 1
ATOM 8922 N N . ASN D 1 289 ? -59.324 26.569 -30.490 1.00 65.25 266 ASN D N 1
ATOM 8923 C CA . ASN D 1 289 ? -58.554 26.847 -29.296 1.00 52.16 266 ASN D CA 1
ATOM 8924 C C . ASN D 1 289 ? -58.449 28.316 -29.042 1.00 61.55 266 ASN D C 1
ATOM 8925 O O . ASN D 1 289 ? -58.420 28.745 -27.902 1.00 79.89 266 ASN D O 1
ATOM 8930 N N . LYS D 1 290 ? -58.335 29.086 -30.116 1.00 54.10 267 LYS D N 1
ATOM 8931 C CA . LYS D 1 290 ? -57.928 30.466 -29.998 1.00 50.69 267 LYS D CA 1
ATOM 8932 C C . LYS D 1 290 ? -59.115 31.343 -29.650 1.00 57.54 267 LYS D C 1
ATOM 8933 O O . LYS D 1 290 ? -60.239 31.082 -30.071 1.00 62.87 267 LYS D O 1
ATOM 8939 N N . ASP D 1 291 ? -58.853 32.381 -28.871 1.00 49.82 268 ASP D N 1
ATOM 8940 C CA . ASP D 1 291 ? -59.906 33.226 -28.333 1.00 61.23 268 ASP D CA 1
ATOM 8941 C C . ASP D 1 291 ? -60.551 34.140 -29.377 1.00 62.86 268 ASP D C 1
ATOM 8942 O O . ASP D 1 291 ? -59.873 34.647 -30.263 1.00 66.88 268 ASP D O 1
ATOM 8947 N N . PRO D 1 292 ? -61.871 34.352 -29.265 1.00 53.79 269 PRO D N 1
ATOM 8948 C CA . PRO D 1 292 ? -62.626 35.274 -30.113 1.00 51.45 269 PRO D CA 1
ATOM 8949 C C . PRO D 1 292 ? -61.873 36.563 -30.203 1.00 66.19 269 PRO D C 1
ATOM 8950 O O . PRO D 1 292 ? -61.423 37.039 -29.170 1.00 74.46 269 PRO D O 1
ATOM 8954 N N . THR D 1 293 ? -61.739 37.120 -31.397 1.00 75.23 270 THR D N 1
ATOM 8955 C CA . THR D 1 293 ? -60.877 38.280 -31.588 1.00 83.81 270 THR D CA 1
ATOM 8956 C C . THR D 1 293 ? -61.127 39.399 -30.568 1.00 81.45 270 THR D C 1
ATOM 8957 O O . THR D 1 293 ? -60.174 39.990 -30.054 1.00 77.34 270 THR D O 1
ATOM 8961 N N . ALA D 1 294 ? -62.390 39.671 -30.242 1.00 76.07 271 ALA D N 1
ATOM 8962 C CA . ALA D 1 294 ? -62.673 40.670 -29.206 1.00 69.72 271 ALA D CA 1
ATOM 8963 C C . ALA D 1 294 ? -61.776 40.458 -27.993 1.00 74.01 271 ALA D C 1
ATOM 8964 O O . ALA D 1 294 ? -61.065 41.369 -27.560 1.00 85.56 271 ALA D O 1
ATOM 8966 N N . ALA D 1 295 ? -61.817 39.244 -27.451 1.00 68.51 272 ALA D N 1
ATOM 8967 C CA . ALA D 1 295 ? -61.040 38.891 -26.264 1.00 62.41 272 ALA D CA 1
ATOM 8968 C C . ALA D 1 295 ? -59.550 39.116 -26.478 1.00 60.33 272 ALA D C 1
ATOM 8969 O O . ALA D 1 295 ? -58.893 39.772 -25.678 1.00 63.61 272 ALA D O 1
ATOM 8971 N N . SER D 1 296 ? -59.024 38.564 -27.561 1.00 55.96 273 SER D N 1
ATOM 8972 C CA . SER D 1 296 ? -57.623 38.760 -27.912 1.00 62.50 273 SER D CA 1
ATOM 8973 C C . SER D 1 296 ? -57.210 40.240 -27.943 1.00 65.43 273 SER D C 1
ATOM 8974 O O . SER D 1 296 ? -56.201 40.611 -27.341 1.00 64.31 273 SER D O 1
ATOM 8977 N N . ARG D 1 297 ? -57.986 41.081 -28.627 1.00 63.95 274 ARG D N 1
ATOM 8978 C CA . ARG D 1 297 ? -57.659 42.505 -28.709 1.00 68.09 274 ARG D CA 1
ATOM 8979 C C . ARG D 1 297 ? -57.739 43.174 -27.327 1.00 70.77 274 ARG D C 1
ATOM 8980 O O . ARG D 1 297 ? -56.832 43.915 -26.936 1.00 58.39 274 ARG D O 1
ATOM 8982 N N . ALA D 1 298 ? -58.813 42.909 -26.587 1.00 63.25 275 ALA D N 1
ATOM 8983 C CA . ALA D 1 298 ? -58.927 43.436 -25.232 1.00 68.15 275 ALA D CA 1
ATOM 8984 C C . ALA D 1 298 ? -57.652 43.136 -24.465 1.00 78.46 275 ALA D C 1
ATOM 8985 O O . ALA D 1 298 ? -57.099 43.993 -23.784 1.00 97.18 275 ALA D O 1
ATOM 8987 N N . ALA D 1 299 ? -57.180 41.908 -24.594 1.00 73.78 276 ALA D N 1
ATOM 8988 C CA . ALA D 1 299 ? -55.943 41.501 -23.950 1.00 76.34 276 ALA D CA 1
ATOM 8989 C C . ALA D 1 299 ? -54.770 42.370 -24.393 1.00 72.23 276 ALA D C 1
ATOM 8990 O O . ALA D 1 299 ? -54.015 42.859 -23.554 1.00 77.34 276 ALA D O 1
ATOM 8992 N N . GLN D 1 300 ? -54.616 42.537 -25.708 1.00 63.84 277 GLN D N 1
ATOM 8993 C CA . GLN D 1 300 ? -53.601 43.431 -26.266 1.00 75.57 277 GLN D CA 1
ATOM 8994 C C . GLN D 1 300 ? -53.658 44.784 -25.580 1.00 73.65 277 GLN D C 1
ATOM 8995 O O . GLN D 1 300 ? -52.682 45.226 -24.983 1.00 62.17 277 GLN D O 1
ATOM 9001 N N . ILE D 1 301 ? -54.815 45.434 -25.681 1.00 77.62 278 ILE D N 1
ATOM 9002 C CA . ILE D 1 301 ? -54.981 46.800 -25.203 1.00 70.86 278 ILE D CA 1
ATOM 9003 C C . ILE D 1 301 ? -54.798 46.893 -23.687 1.00 67.40 278 ILE D C 1
ATOM 9004 O O . ILE D 1 301 ? -54.179 47.829 -23.190 1.00 54.27 278 ILE D O 1
ATOM 9009 N N . LEU D 1 302 ? -55.337 45.922 -22.960 1.00 60.41 279 LEU D N 1
ATOM 9010 C CA . LEU D 1 302 ? -55.076 45.822 -21.535 1.00 56.49 279 LEU D CA 1
ATOM 9011 C C . LEU D 1 302 ? -53.559 45.801 -21.292 1.00 62.31 279 LEU D C 1
ATOM 9012 O O . LEU D 1 302 ? -53.036 46.586 -20.505 1.00 65.05 279 LEU D O 1
ATOM 9017 N N . ASP D 1 303 ? -52.844 44.915 -21.972 1.00 74.15 280 ASP D N 1
ATOM 9018 C CA . ASP D 1 303 ? -51.405 44.843 -21.765 1.00 78.75 280 ASP D CA 1
ATOM 9019 C C . ASP D 1 303 ? -50.778 46.218 -21.935 1.00 71.94 280 ASP D C 1
ATOM 9020 O O . ASP D 1 303 ? -49.775 46.525 -21.297 1.00 68.04 280 ASP D O 1
ATOM 9025 N N . ARG D 1 304 ? -51.388 47.046 -22.781 1.00 75.18 281 ARG D N 1
ATOM 9026 C CA . ARG D 1 304 ? -50.959 48.434 -22.960 1.00 83.93 281 ARG D CA 1
ATOM 9027 C C . ARG D 1 304 ? -51.166 49.297 -21.695 1.00 94.57 281 ARG D C 1
ATOM 9028 O O . ARG D 1 304 ? -50.222 49.927 -21.195 1.00 93.99 281 ARG D O 1
ATOM 9036 N N . ALA D 1 305 ? -52.407 49.350 -21.209 1.00 79.67 282 ALA D N 1
ATOM 9037 C CA . ALA D 1 305 ? -52.716 50.044 -19.975 1.00 65.61 282 ALA D CA 1
ATOM 9038 C C . ALA D 1 305 ? -51.654 49.648 -18.970 1.00 66.15 282 ALA D C 1
ATOM 9039 O O . ALA D 1 305 ? -50.993 50.495 -18.352 1.00 70.81 282 ALA D O 1
ATOM 9041 N N . LEU D 1 306 ? -51.487 48.340 -18.830 1.00 58.82 283 LEU D N 1
ATOM 9042 C CA . LEU D 1 306 ? -50.494 47.781 -17.927 1.00 75.09 283 LEU D CA 1
ATOM 9043 C C . LEU D 1 306 ? -49.096 48.311 -18.182 1.00 84.28 283 LEU D C 1
ATOM 9044 O O . LEU D 1 306 ? -48.313 48.474 -17.253 1.00 80.15 283 LEU D O 1
ATOM 9049 N N . LYS D 1 307 ? -48.781 48.560 -19.448 1.00 92.99 284 LYS D N 1
ATOM 9050 C CA . LYS D 1 307 ? -47.470 49.075 -19.818 1.00 89.14 284 LYS D CA 1
ATOM 9051 C C . LYS D 1 307 ? -47.331 50.490 -19.313 1.00 91.04 284 LYS D C 1
ATOM 9052 O O . LYS D 1 307 ? -46.357 50.815 -18.640 1.00 99.29 284 LYS D O 1
ATOM 9054 N N . THR D 1 308 ? -48.312 51.331 -19.624 1.00 91.78 285 THR D N 1
ATOM 9055 C CA . THR D 1 308 ? -48.228 52.749 -19.272 1.00 89.53 285 THR D CA 1
ATOM 9056 C C . THR D 1 308 ? -48.278 52.983 -17.756 1.00 83.36 285 THR D C 1
ATOM 9057 O O . THR D 1 308 ? -47.490 53.750 -17.201 1.00 71.04 285 THR D O 1
ATOM 9061 N N . LEU D 1 309 ? -49.202 52.311 -17.085 1.00 87.35 286 LEU D N 1
ATOM 9062 C CA . LEU D 1 309 ? -49.276 52.413 -15.640 1.00 85.95 286 LEU D CA 1
ATOM 9063 C C . LEU D 1 309 ? -47.921 52.061 -15.021 1.00 84.07 286 LEU D C 1
ATOM 9064 O O . LEU D 1 309 ? -47.503 52.658 -14.029 1.00 88.68 286 LEU D O 1
ATOM 9069 N N . ALA D 1 310 ? -47.218 51.113 -15.632 1.00 81.88 287 ALA D N 1
ATOM 9070 C CA . ALA D 1 310 ? -45.987 50.577 -15.054 1.00 84.65 287 ALA D CA 1
ATOM 9071 C C . ALA D 1 310 ? -44.879 51.605 -14.901 1.00 94.38 287 ALA D C 1
ATOM 9072 O O . ALA D 1 310 ? -43.862 51.334 -14.253 1.00 96.26 287 ALA D O 1
ATOM 9074 N N . GLU D 1 311 ? -45.070 52.778 -15.500 1.00 96.05 288 GLU D N 1
ATOM 9075 C CA . GLU D 1 311 ? -44.056 53.825 -15.456 1.00 96.41 288 GLU D CA 1
ATOM 9076 C C . GLU D 1 311 ? -44.146 54.604 -14.145 1.00 84.75 288 GLU D C 1
ATOM 9077 O O . GLU D 1 311 ? -43.366 55.518 -13.895 1.00 79.85 288 GLU D O 1
ATOM 9083 N N . LEU D 1 312 ? -45.127 54.236 -13.325 1.00 91.94 289 LEU D N 1
ATOM 9084 C CA . LEU D 1 312 ? -45.206 54.670 -11.933 1.00 92.46 289 LEU D CA 1
ATOM 9085 C C . LEU D 1 312 ? -44.530 53.601 -11.088 1.00 90.81 289 LEU D C 1
ATOM 9086 O O . LEU D 1 312 ? -44.565 52.421 -11.444 1.00 105.45 289 LEU D O 1
ATOM 9091 N N . PRO D 1 313 ? -43.914 54.000 -9.968 1.00 81.80 290 PRO D N 1
ATOM 9092 C CA . PRO D 1 313 ? -43.201 53.052 -9.101 1.00 81.36 290 PRO D CA 1
ATOM 9093 C C . PRO D 1 313 ? -44.160 52.099 -8.388 1.00 80.47 290 PRO D C 1
ATOM 9094 O O . PRO D 1 313 ? -45.292 52.497 -8.095 1.00 73.41 290 PRO D O 1
ATOM 9098 N N . GLU D 1 314 ? -43.699 50.876 -8.109 1.00 79.63 291 GLU D N 1
ATOM 9099 C CA . GLU D 1 314 ? -44.516 49.829 -7.480 1.00 77.65 291 GLU D CA 1
ATOM 9100 C C . GLU D 1 314 ? -45.761 50.323 -6.727 1.00 78.62 291 GLU D C 1
ATOM 9101 O O . GLU D 1 314 ? -46.884 50.107 -7.198 1.00 79.26 291 GLU D O 1
ATOM 9107 N N . GLU D 1 315 ? -45.557 50.984 -5.582 1.00 70.73 292 GLU D N 1
ATOM 9108 C CA . GLU D 1 315 ? -46.643 51.439 -4.693 1.00 65.17 292 GLU D CA 1
ATOM 9109 C C . GLU D 1 315 ? -47.871 51.981 -5.427 1.00 69.62 292 GLU D C 1
ATOM 9110 O O . GLU D 1 315 ? -49.002 51.623 -5.084 1.00 73.46 292 GLU D O 1
ATOM 9116 N N . TYR D 1 316 ? -47.654 52.843 -6.423 1.00 72.91 293 TYR D N 1
ATOM 9117 C CA . TYR D 1 316 ? -48.761 53.483 -7.140 1.00 80.10 293 TYR D CA 1
ATOM 9118 C C . TYR D 1 316 ? -49.297 52.576 -8.227 1.00 81.39 293 TYR D C 1
ATOM 9119 O O . TYR D 1 316 ? -50.496 52.590 -8.523 1.00 67.13 293 TYR D O 1
ATOM 9128 N N . ARG D 1 317 ? -48.385 51.828 -8.845 1.00 89.07 294 ARG D N 1
ATOM 9129 C CA . ARG D 1 317 ? -48.736 50.781 -9.787 1.00 90.32 294 ARG D CA 1
ATOM 9130 C C . ARG D 1 317 ? -49.701 49.860 -9.078 1.00 87.62 294 ARG D C 1
ATOM 9131 O O . ARG D 1 317 ? -50.824 49.650 -9.516 1.00 51.23 294 ARG D O 1
ATOM 9139 N N . ASP D 1 318 ? -49.249 49.327 -7.955 1.00 51.10 295 ASP D N 1
ATOM 9140 C CA . ASP D 1 318 ? -50.042 48.404 -7.174 1.00 56.85 295 ASP D CA 1
ATOM 9141 C C . ASP D 1 318 ? -51.416 48.966 -6.797 1.00 55.77 295 ASP D C 1
ATOM 9142 O O . ASP D 1 318 ? -52.440 48.332 -7.038 1.00 62.55 295 ASP D O 1
ATOM 9147 N N . PHE D 1 319 ? -51.432 50.159 -6.219 1.00 50.05 296 PHE D N 1
ATOM 9148 C CA . PHE D 1 319 ? -52.653 50.769 -5.721 1.00 52.25 296 PHE D CA 1
ATOM 9149 C C . PHE D 1 319 ? -53.712 50.926 -6.790 1.00 55.22 296 PHE D C 1
ATOM 9150 O O . PHE D 1 319 ? -54.897 50.758 -6.528 1.00 62.64 296 PHE D O 1
ATOM 9158 N N . TYR D 1 320 ? -53.269 51.258 -7.993 1.00 63.04 297 TYR D N 1
ATOM 9159 C CA . TYR D 1 320 ? -54.160 51.508 -9.120 1.00 63.39 297 TYR D CA 1
ATOM 9160 C C . TYR D 1 320 ? -54.490 50.244 -9.917 1.00 63.54 297 TYR D C 1
ATOM 9161 O O . TYR D 1 320 ? -55.569 50.119 -10.510 1.00 63.96 297 TYR D O 1
ATOM 9170 N N . ALA D 1 321 ? -53.551 49.310 -9.938 1.00 56.91 298 ALA D N 1
ATOM 9171 C CA . ALA D 1 321 ? -53.823 47.997 -10.500 1.00 56.65 298 ALA D CA 1
ATOM 9172 C C . ALA D 1 321 ? -55.010 47.441 -9.734 1.00 61.94 298 ALA D C 1
ATOM 9173 O O . ALA D 1 321 ? -55.926 46.869 -10.314 1.00 70.48 298 ALA D O 1
ATOM 9175 N N . ARG D 1 322 ? -55.002 47.648 -8.420 1.00 60.44 299 ARG D N 1
ATOM 9176 C CA . ARG D 1 322 ? -56.127 47.263 -7.576 1.00 68.15 299 ARG D CA 1
ATOM 9177 C C . ARG D 1 322 ? -57.419 47.967 -7.993 1.00 68.16 299 ARG D C 1
ATOM 9178 O O . ARG D 1 322 ? -58.477 47.352 -8.058 1.00 67.14 299 ARG D O 1
ATOM 9186 N N . ARG D 1 323 ? -57.330 49.256 -8.284 1.00 66.84 300 ARG D N 1
ATOM 9187 C CA . ARG D 1 323 ? -58.498 49.988 -8.728 1.00 60.05 300 ARG D CA 1
ATOM 9188 C C . ARG D 1 323 ? -59.043 49.377 -10.017 1.00 61.21 300 ARG D C 1
ATOM 9189 O O . ARG D 1 323 ? -60.222 49.048 -10.097 1.00 54.04 300 ARG D O 1
ATOM 9197 N N . MET D 1 324 ? -58.189 49.213 -11.024 1.00 57.81 301 MET D N 1
ATOM 9198 C CA . MET D 1 324 ? -58.627 48.610 -12.286 1.00 62.40 301 MET D CA 1
ATOM 9199 C C . MET D 1 324 ? -59.365 47.281 -12.078 1.00 71.24 301 MET D C 1
ATOM 9200 O O . MET D 1 324 ? -60.448 47.050 -12.636 1.00 65.84 301 MET D O 1
ATOM 9205 N N . VAL D 1 325 ? -58.768 46.404 -11.277 1.00 71.27 302 VAL D N 1
ATOM 9206 C CA . VAL D 1 325 ? -59.365 45.110 -11.008 1.00 58.37 302 VAL D CA 1
ATOM 9207 C C . VAL D 1 325 ? -60.743 45.254 -10.409 1.00 59.39 302 VAL D C 1
ATOM 9208 O O . VAL D 1 325 ? -61.682 44.617 -10.861 1.00 64.23 302 VAL D O 1
ATOM 9212 N N . LEU D 1 326 ? -60.866 46.081 -9.379 1.00 55.71 303 LEU D N 1
ATOM 9213 C CA . LEU D 1 326 ? -62.160 46.301 -8.747 1.00 57.49 303 LEU D CA 1
ATOM 9214 C C . LEU D 1 326 ? -63.157 46.704 -9.821 1.00 61.91 303 LEU D C 1
ATOM 9215 O O . LEU D 1 326 ? -64.296 46.261 -9.821 1.00 68.30 303 LEU D O 1
ATOM 9220 N N . HIS D 1 327 ? -62.705 47.539 -10.749 1.00 60.11 304 HIS D N 1
ATOM 9221 C CA . HIS D 1 327 ? -63.565 48.122 -11.771 1.00 48.50 304 HIS D CA 1
ATOM 9222 C C . HIS D 1 327 ? -63.969 47.111 -12.846 1.00 54.55 304 HIS D C 1
ATOM 9223 O O . HIS D 1 327 ? -65.121 47.087 -13.278 1.00 58.23 304 HIS D O 1
ATOM 9230 N N . ILE D 1 328 ? -63.020 46.292 -13.289 1.00 46.98 305 ILE D N 1
ATOM 9231 C CA . ILE D 1 328 ? -63.355 45.186 -14.169 1.00 48.20 305 ILE D CA 1
ATOM 9232 C C . ILE D 1 328 ? -64.367 44.281 -13.468 1.00 53.38 305 ILE D C 1
ATOM 9233 O O . ILE D 1 328 ? -65.385 43.888 -14.054 1.00 56.41 305 ILE D O 1
ATOM 9238 N N . GLN D 1 329 ? -64.089 43.960 -12.205 1.00 54.13 306 GLN D N 1
ATOM 9239 C CA . GLN D 1 329 ? -65.009 43.170 -11.396 1.00 57.49 306 GLN D CA 1
ATOM 9240 C C . GLN D 1 329 ? -66.379 43.819 -11.354 1.00 64.21 306 GLN D C 1
ATOM 9241 O O . GLN D 1 329 ? -67.395 43.137 -11.306 1.00 71.44 306 GLN D O 1
ATOM 9247 N N . ASP D 1 330 ? -66.407 45.145 -11.369 1.00 60.15 307 ASP D N 1
ATOM 9248 C CA . ASP D 1 330 ? -67.667 45.855 -11.270 1.00 63.45 307 ASP D CA 1
ATOM 9249 C C . ASP D 1 330 ? -68.409 45.997 -12.606 1.00 66.58 307 ASP D C 1
ATOM 9250 O O . ASP D 1 330 ? -69.612 45.745 -12.697 1.00 54.78 307 ASP D O 1
ATOM 9255 N N . LYS D 1 331 ? -67.694 46.413 -13.639 1.00 69.54 308 LYS D N 1
ATOM 9256 C CA . LYS D 1 331 ? -68.329 46.641 -14.920 1.00 75.44 308 LYS D CA 1
ATOM 9257 C C . LYS D 1 331 ? -68.636 45.358 -15.711 1.00 85.95 308 LYS D C 1
ATOM 9258 O O . LYS D 1 331 ? -69.640 45.292 -16.427 1.00 92.09 308 LYS D O 1
ATOM 9264 N N . ALA D 1 332 ? -67.793 44.338 -15.574 1.00 86.24 309 ALA D N 1
ATOM 9265 C CA . ALA D 1 332 ? -67.761 43.270 -16.575 1.00 77.61 309 ALA D CA 1
ATOM 9266 C C . ALA D 1 332 ? -68.083 41.866 -16.078 1.00 69.53 309 ALA D C 1
ATOM 9267 O O . ALA D 1 332 ? -68.407 40.981 -16.866 1.00 69.56 309 ALA D O 1
ATOM 9269 N N . TYR D 1 333 ? -67.980 41.653 -14.779 1.00 70.72 310 TYR D N 1
ATOM 9270 C CA . TYR D 1 333 ? -68.125 40.305 -14.255 1.00 79.97 310 TYR D CA 1
ATOM 9271 C C . TYR D 1 333 ? -69.529 39.752 -14.483 1.00 92.22 310 TYR D C 1
ATOM 9272 O O . TYR D 1 333 ? -69.836 39.278 -15.571 1.00 101.94 310 TYR D O 1
ATOM 9281 N N . SER D 1 334 ? -70.387 39.813 -13.475 1.00 92.07 311 SER D N 1
ATOM 9282 C CA . SER D 1 334 ? -71.722 39.238 -13.614 1.00 103.03 311 SER D CA 1
ATOM 9283 C C . SER D 1 334 ? -72.605 40.096 -14.519 1.00 102.20 311 SER D C 1
ATOM 9284 O O . SER D 1 334 ? -73.537 40.763 -14.059 1.00 97.80 311 SER D O 1
#